Protein 5W4A (pdb70)

B-factor: mean 32.97, std 16.17, range [13.06, 120.37]

Foldseek 3Di:
DFQDWDDDQLQIARQQVLLRVLCVVCVCCLLPPVVPGQQLNNQLLQNDVDADDPVSLVCSQDPPPDDPVSLLSPLVLLLLHDVSVVVQVVSQVVCVVVVDGHPLCVCVDPDNPVSLVVLQVLVVLCPDDDPRSVSSSLSSQSSSDDDLQSNLVSLLCVVVVVNLSVSSSSCRNNVSDDPVCPVVSVVSLVSSLVRCCVGRVSSSVSSVPD/DDQFQDWDDDQLAIARQQVLLRVLCNVPVCCLQPVVVPRQQLNNQLLQSDVDADDPVSVVCSQDPPPDDDNSLLSPLVLLLLDDVRLVVLVVSQVVCVVVVDGHPLCCCVPPPNVVSLVVLQVLVVLCPDDDPRSVVSSLSSQLNNDDDLQSNLVSLLCCVVVVNLSVSSSSCSNNVSCDPVCPVVSVVSLVSSLVRCCVGPVSSNVSSVPD/DDQFQDWDDDQLAIARQQVLLRVLCLVCLVCLVPPVVVGQQLNNQLLQSDVDADDPVSLVCSQDPPPDDPNSLLSPLVLLLLDDVRVVVQVVSQVVCVVVVDGHPLCVCVVVNVVSLVVLQVLVVLCPDDDPRSVVSSLSSQLNSDDDLVSNLVSLLCVVVVVNLSVSSSSCSNVVSCDPVCPVVSVVSLVSSLVSCVVGPVSSSCSNVPD/DFQDWDDDQLAIARQQVLLRVCCVVCVPCLLPVVVPPLQLSNQLLLNDPDAHDPVSLVCSQQPPPDDPVSLLSPLVLLLLHDVSLVVQVVSQVVCVVVVDGHPLCVCNVDPNVVSLVVLQVLVVLCPDDDPRSVSSSLSSQLSNDDDLQSNLVSLLCCVVVVNLSSSSSSCRNNVSDDPVCPVVSVVSLVSSLVRCCVGRVSSSVSSVPD

Solvent-accessible surface area: 37911 Å² total

Secondary structure (DSSP, 8-state):
-----EEETTEEESS-HHHHHHHHHTHHHHHH-GGGS-HHHHHHTTS--PPPPHHHHHHHHS-TT--HHHHHH--HHHHH-GGGHHHHHHHHHHHHTTT---TTGGGGSS-HHHHHHHHH--HHHHTSSSHHHHHHHHHHHHHT--SHHHHHHHHHGGGGGT-HHHHHHHHHHHT--STTTHHHHHHHHHHHHHHHTTT-HHHHHHHHH-/--SS---EEETTEEESS-HHHHHHHHHSHHHHHH-GGGS-HHHHHHTTS--PPPPHHHHHHHHS-TT--HHHHHH--HHHHH-GGGHHHHHHHHHHHHTTT---TTTHHHHS-HHHHHHHHH--HHHHTSSSHHHHHHHHHHHHHT--SHHHHHHHHGGGGGGT-HHHHHHHHHHHT--STTTHHHHHHHHHHHHHHHTTT-HHHHHHHH--/--SS---EEETTEEESS-HHHHHHHHHSHHHHHH-GGGS-HHHHHHTTS--PPPPHHHHHHHHS-TT--HHHHHH--HHHHH-GGGHHHHHHHHHHHHTTT---TTTTTT--HHHHHHHHH--HHHHTSSSHHHHHHHHHHHHHT--SHHHHHHHHGGGGGGT-HHHHHHHHHHHT--STTTHHHHHHHHHHHHHHHTTT-HHHHHHHHT-/-----EEETTEEESS-HHHHHHHHHTHHHHHH-GGGS-HHHHHHTTS--PPPPHHHHHHHHS-TT--HHHHHH--HHHHH-GGGHHHHHHHHHHHHTTT---TTGGGGSS-HHHHHHHHH--HHHHTSSSHHHHHHHHHHHHHT--SHHHHHHHHHGGGGGT-HHHHHHHHHHHT--STTTHHHHHHHHHHHHHHHTTT-HHHHHHHHH-

Sequence (843 aa):
NKREEIVEFLGIRTYFFPNLALYAVNNDELLVSDPNKANSSFAAYVFGASDKKPSVDDIVQILFPSGSDSGTILTSDTLLALGPDFLTEFKKRNQDLARFNLTHDLSILAQGDEDAAKKKLNLGRKAKLQKTEAAKILAILIKTINSEENYEKFTELSELCGLDLDFDAYVFTKILGLEDEDTADEVEVIRDNFLNRLDQTKPKLADIIRNGDTNKREIVEFLGIRTYFFPNLALYAVNNDELLVSDPNKANSFAAYVFGASDKKPSVDDIVQILFPSGSDSGTILTSDTLLALGPDFLLTEFKKRNQDDLARFNLTHDLSILAQGDEDAAKKKLNLGRKAKKLQKTEAAKILAILIKTINSEEEENYEKFTELSELCGLDLDFDAYVFTKILGLEDEDTADEVEVIRRDNFLNNRLDQTKPKLADIIRNGDTNKREIVEFLGIRTYFFPNLALYAVNNDELLVSDPNKANSFAAYVFGASDKKPSVDDIVQILLFPSGSDSGTILTSDTLLALGPDFLTEFKKRNQDLARFNLTHDLSILAQDEDAAKKKLNLGRKAKLQKTEAAKILAILIKTINSEENYEKFTELSELCGLDLDFDAYVFTKILGLEDEDTADEVEVIRDNFLNNRLDQTKPKLADIIRNGNKREIVEFLGIRTYFFPNNLALYAVNNDELLVSDPNKANSFAAYVFGASDKKPSVDDIVQILFPSGSDSGTILTSDTLLALGPDFLTEFKKRNQDLARFNLTHDLSILAQGDEDAAKKKLNLGRKAKLQKTEAAKILAILIKTINSEENYEKFTELSELCGLDLDFDAYVFTKILGLEDEDTADEVEVIRDNFLNRLDQTKPKLADIIRNG

Nearest PDB structures (foldseek):
  5w4d-assembly1_A  TM=1.002E+00  e=7.791E-28  Caenorhabditis japonica
  5w4a-assembly2_D  TM=1.000E+00  e=8.544E-28  Caenorhabditis japonica
  5w4a-assembly1_C  TM=9.950E-01  e=6.492E-27  Caenorhabditis japonica
  5w4d-assembly1_C  TM=9.896E-01  e=1.488E-26  Caenorhabditis japonica
  5w4a-assembly1_C  TM=9.963E-01  e=3.433E-27  Caenorhabditis japonica

Radius of gyration: 29.26 Å; Cα contacts (8 Å, |Δi|>4): 1112; chains: 4; bounding box: 69×54×77 Å

Structure (mmCIF, N/CA/C/O backbone):
data_5W4A
#
_entry.id   5W4A
#
_cell.length_a   132.770
_cell.length_b   94.670
_cell.length_c   72.950
_cell.angle_alpha   90.00
_cell.angle_beta   90.76
_cell.angle_gamma   90.00
#
_symmetry.space_group_name_H-M   'C 1 2 1'
#
loop_
_entity.id
_entity.type
_entity.pdbx_description
1 polymer 'P-granule scaffold'
2 non-polymer 1,2-ETHANEDIOL
3 non-polymer 'TRIETHYLENE GLYCOL'
4 non-polymer IMIDAZOLE
5 non-polymer 'TETRAETHYLENE GLYCOL'
6 non-polymer DI(HYDROXYETHYL)ETHER
7 water water
#
loop_
_atom_site.group_PDB
_atom_site.id
_atom_site.type_symbol
_atom_site.label_atom_id
_atom_site.label_alt_id
_atom_site.label_comp_id
_atom_site.label_asym_id
_atom_site.label_entity_id
_atom_site.label_seq_id
_atom_site.pdbx_PDB_ins_code
_atom_site.Cartn_x
_atom_site.Cartn_y
_atom_site.Cartn_z
_atom_site.occupancy
_atom_site.B_iso_or_equiv
_atom_site.auth_seq_id
_atom_site.auth_comp_id
_atom_site.auth_asym_id
_atom_site.auth_atom_id
_atom_site.pdbx_PDB_model_num
ATOM 1 N N . ASN A 1 4 ? -40.397 -28.648 3.374 1.00 73.86 4 ASN A N 1
ATOM 2 C CA . ASN A 1 4 ? -41.842 -28.516 3.526 1.00 65.12 4 ASN A CA 1
ATOM 3 C C . ASN A 1 4 ? -42.207 -27.757 4.805 1.00 67.54 4 ASN A C 1
ATOM 4 O O . ASN A 1 4 ? -43.391 -27.550 5.089 1.00 72.35 4 ASN A O 1
ATOM 14 N N . LYS A 1 5 ? -41.191 -27.355 5.572 1.00 36.99 5 LYS A N 1
ATOM 15 C CA . LYS A 1 5 ? -41.411 -26.518 6.754 1.00 38.14 5 LYS A CA 1
ATOM 16 C C . LYS A 1 5 ? -41.964 -25.150 6.360 1.00 33.48 5 LYS A C 1
ATOM 17 O O . LYS A 1 5 ? -41.616 -24.606 5.312 1.00 32.44 5 LYS A O 1
ATOM 36 N N . ARG A 1 6 ? -42.786 -24.562 7.242 1.00 22.00 6 ARG A N 1
ATOM 37 C CA . ARG A 1 6 ? -43.281 -23.198 7.041 1.00 19.09 6 ARG A CA 1
ATOM 38 C C . ARG A 1 6 ? -42.141 -22.267 7.401 1.00 21.71 6 ARG A C 1
ATOM 39 O O . ARG A 1 6 ? -41.727 -22.217 8.565 1.00 27.62 6 ARG A O 1
ATOM 60 N N . GLU A 1 7 ? -41.633 -21.548 6.406 1.00 18.08 7 GLU A N 1
ATOM 61 C CA A GLU A 1 7 ? -40.465 -20.702 6.580 0.38 18.37 7 GLU A CA 1
ATOM 62 C CA B GLU A 1 7 ? -40.454 -20.712 6.563 0.62 18.57 7 GLU A CA 1
ATOM 63 C C . GLU A 1 7 ? -40.750 -19.307 6.045 1.00 16.21 7 GLU A C 1
ATOM 64 O O . GLU A 1 7 ? -41.166 -19.145 4.888 1.00 18.60 7 GLU A O 1
ATOM 86 N N . ILE A 1 8 ? -40.549 -18.309 6.901 1.00 16.05 8 ILE A N 1
ATOM 87 C CA . ILE A 1 8 ? -40.611 -16.915 6.490 1.00 16.87 8 ILE A CA 1
ATOM 88 C C . ILE A 1 8 ? -39.435 -16.625 5.567 1.00 18.84 8 ILE A C 1
ATOM 89 O O . ILE A 1 8 ? -38.294 -17.078 5.810 1.00 20.00 8 ILE A O 1
ATOM 105 N N . VAL A 1 9 ? -39.686 -15.818 4.542 1.00 17.60 9 VAL A N 1
ATOM 106 C CA . VAL A 1 9 ? -38.645 -15.377 3.619 1.00 17.20 9 VAL A CA 1
ATOM 107 C C . VAL A 1 9 ? -38.668 -13.858 3.524 1.00 17.39 9 VAL A C 1
ATOM 108 O O . VAL A 1 9 ? -39.534 -13.177 4.085 1.00 16.92 9 VAL A O 1
ATOM 121 N N . GLU A 1 10 ? -37.674 -13.311 2.829 1.00 17.21 10 GLU A N 1
ATOM 122 C CA . GLU A 1 10 ? -37.593 -11.864 2.681 1.00 14.53 10 GLU A CA 1
ATOM 123 C C . GLU A 1 10 ? -37.017 -11.563 1.306 1.00 15.37 10 GLU A C 1
ATOM 124 O O . GLU A 1 10 ? -36.162 -12.306 0.809 1.00 16.95 10 GLU A O 1
ATOM 136 N N . PHE A 1 11 ? -37.524 -10.498 0.700 1.00 15.44 11 PHE A N 1
ATOM 137 C CA . PHE A 1 11 ? -37.025 -9.961 -0.561 1.00 17.18 11 PHE A CA 1
ATOM 138 C C . PHE A 1 11 ? -36.790 -8.474 -0.389 1.00 20.83 11 PHE A C 1
ATOM 139 O O . PHE A 1 11 ? -37.741 -7.693 -0.367 1.00 18.43 11 PHE A O 1
ATOM 156 N N . LEU A 1 12 ? -35.540 -8.077 -0.232 1.00 18.40 12 LEU A N 1
ATOM 157 C CA . LEU A 1 12 ? -35.131 -6.653 -0.217 1.00 17.23 12 LEU A CA 1
ATOM 158 C C . LEU A 1 12 ? -36.106 -5.772 0.578 1.00 18.56 12 LEU A C 1
ATOM 159 O O . LEU A 1 12 ? -36.709 -4.830 0.064 1.00 20.13 12 LEU A O 1
ATOM 175 N N . GLY A 1 13 ? -36.245 -6.099 1.867 1.00 18.04 13 GLY A N 1
ATOM 176 C CA . GLY A 1 13 ? -37.030 -5.313 2.777 1.00 19.97 13 GLY A CA 1
ATOM 177 C C . GLY A 1 13 ? -38.468 -5.765 2.940 1.00 20.60 13 GLY A C 1
ATOM 178 O O . GLY A 1 13 ? -39.158 -5.237 3.809 1.00 23.08 13 GLY A O 1
ATOM 182 N N . ILE A 1 14 ? -38.925 -6.742 2.169 1.00 16.35 14 ILE A N 1
ATOM 183 C CA . ILE A 1 14 ? -40.304 -7.237 2.262 1.00 15.15 14 ILE A CA 1
ATOM 184 C C . ILE A 1 14 ? -40.238 -8.640 2.868 1.00 15.07 14 ILE A C 1
ATOM 185 O O . ILE A 1 14 ? -39.861 -9.610 2.189 1.00 15.69 14 ILE A O 1
ATOM 201 N N . ARG A 1 15 ? -40.614 -8.737 4.146 1.00 15.79 15 ARG A N 1
ATOM 202 C CA . ARG A 1 15 ? -40.610 -9.981 4.909 1.00 13.91 15 ARG A CA 1
ATOM 203 C C . ARG A 1 15 ? -42.001 -10.595 4.805 1.00 14.27 15 ARG A C 1
ATOM 204 O O . ARG A 1 15 ? -42.999 -9.929 5.096 1.00 16.16 15 ARG A O 1
ATOM 225 N N . THR A 1 16 ? -42.063 -11.847 4.356 1.00 14.64 16 THR A N 1
ATOM 226 C CA . THR A 1 16 ? -43.350 -12.454 4.033 1.00 14.95 16 THR A CA 1
ATOM 227 C C . THR A 1 16 ? -43.287 -13.954 4.259 1.00 14.63 16 THR A C 1
ATOM 228 O O . THR A 1 16 ? -42.262 -14.601 4.011 1.00 16.10 16 THR A O 1
ATOM 239 N N . TYR A 1 17 ? -44.427 -14.524 4.655 1.00 15.32 17 TYR A N 1
ATOM 240 C CA . TYR A 1 17 ? -44.661 -15.954 4.576 1.00 14.42 17 TYR A CA 1
ATOM 241 C C . TYR A 1 17 ? -45.621 -16.292 3.445 1.00 14.10 17 TYR A C 1
ATOM 242 O O . TYR A 1 17 ? -45.329 -17.154 2.611 1.00 16.50 17 TYR A O 1
ATOM 260 N N . PHE A 1 18 ? -46.749 -15.592 3.396 1.00 13.49 18 PHE A N 1
ATOM 261 C CA . PHE A 1 18 ? -47.850 -15.966 2.520 1.00 15.25 18 PHE A CA 1
ATOM 262 C C . PHE A 1 18 ? -47.703 -15.475 1.084 1.00 15.06 18 PHE A C 1
ATOM 263 O O . PHE A 1 18 ? -48.395 -15.996 0.192 1.00 15.79 18 PHE A O 1
ATOM 280 N N . PHE A 1 19 ? -46.884 -14.436 0.821 1.00 15.29 19 PHE A N 1
ATOM 281 C CA . PHE A 1 19 ? -46.875 -13.766 -0.485 1.00 16.87 19 PHE A CA 1
ATOM 282 C C . PHE A 1 19 ? -45.471 -13.593 -1.076 1.00 15.58 19 PHE A C 1
ATOM 283 O O . PHE A 1 19 ? -45.128 -12.523 -1.575 1.00 16.24 19 PHE A O 1
ATOM 300 N N . PRO A 1 20 ? -44.646 -14.645 -1.087 1.00 16.12 20 PRO A N 1
ATOM 301 C CA . PRO A 1 20 ? -43.277 -14.462 -1.615 1.00 15.82 20 PRO A CA 1
ATOM 302 C C . PRO A 1 20 ? -43.227 -14.017 -3.071 1.00 15.91 20 PRO A C 1
ATOM 303 O O . PRO A 1 20 ? -42.349 -13.197 -3.408 1.00 17.60 20 PRO A O 1
ATOM 314 N N . ASN A 1 21 ? -44.098 -14.544 -3.959 1.00 18.29 21 ASN A N 1
ATOM 315 C CA . ASN A 1 21 ? -43.988 -14.142 -5.365 1.00 17.86 21 ASN A CA 1
ATOM 316 C C . ASN A 1 21 ? -44.492 -12.727 -5.579 1.00 16.47 21 ASN A C 1
ATOM 317 O O . ASN A 1 21 ? -44.045 -12.059 -6.515 1.00 18.92 21 ASN A O 1
ATOM 328 N N . LEU A 1 22 ? -45.403 -12.249 -4.724 1.00 16.65 22 LEU A N 1
ATOM 329 C CA . LEU A 1 22 ? -45.813 -10.854 -4.769 1.00 17.93 22 LEU A CA 1
ATOM 330 C C . LEU A 1 22 ? -44.656 -9.938 -4.368 1.00 16.66 22 LEU A C 1
ATOM 331 O O . LEU A 1 22 ? -44.416 -8.898 -5.007 1.00 18.64 22 LEU A O 1
ATOM 347 N N . ALA A 1 23 ? -43.891 -10.332 -3.349 1.00 17.09 23 ALA A N 1
ATOM 348 C CA . ALA A 1 23 ? -42.714 -9.570 -2.947 1.00 17.14 23 ALA A CA 1
ATOM 349 C C . ALA A 1 23 ? -41.659 -9.567 -4.049 1.00 19.69 23 ALA A C 1
ATOM 350 O O . ALA A 1 23 ? -41.065 -8.526 -4.345 1.00 20.99 23 ALA A O 1
ATOM 357 N N . LEU A 1 24 ? -41.414 -10.719 -4.664 1.00 16.81 24 LEU A N 1
ATOM 358 C CA . LEU A 1 24 ? -40.466 -10.764 -5.762 1.00 18.45 24 LEU A CA 1
ATOM 359 C C . LEU A 1 24 ? -40.916 -9.851 -6.896 1.00 20.36 24 LEU A C 1
ATOM 360 O O . LEU A 1 24 ? -40.080 -9.181 -7.524 1.00 20.08 24 LEU A O 1
ATOM 376 N N . TYR A 1 25 ? -42.209 -9.873 -7.226 1.00 17.40 25 TYR A N 1
ATOM 377 C CA . TYR A 1 25 ? -42.723 -9.033 -8.309 1.00 19.65 25 TYR A CA 1
ATOM 378 C C . TYR A 1 25 ? -42.412 -7.562 -8.045 1.00 21.32 25 TYR A C 1
ATOM 379 O O . TYR A 1 25 ? -41.944 -6.837 -8.936 1.00 20.93 25 TYR A O 1
ATOM 397 N N . ALA A 1 26 ? -42.625 -7.111 -6.809 1.00 23.59 26 ALA A N 1
ATOM 398 C CA . ALA A 1 26 ? -42.279 -5.734 -6.420 1.00 27.74 26 ALA A CA 1
ATOM 399 C C . ALA A 1 26 ? -40.786 -5.428 -6.547 1.00 29.88 26 ALA A C 1
ATOM 400 O O . ALA A 1 26 ? -40.414 -4.332 -6.993 1.00 35.61 26 ALA A O 1
ATOM 407 N N . VAL A 1 27 ? -39.910 -6.337 -6.103 1.00 31.11 27 VAL A N 1
ATOM 408 C CA . VAL A 1 27 ? -38.471 -6.164 -6.324 1.00 32.15 27 VAL A CA 1
ATOM 409 C C . VAL A 1 27 ? -38.171 -6.013 -7.812 1.00 38.88 27 VAL A C 1
ATOM 410 O O . VAL A 1 27 ? -37.365 -5.168 -8.232 1.00 35.25 27 VAL A O 1
ATOM 423 N N . ASN A 1 28 ? -38.776 -6.854 -8.631 1.00 23.18 28 ASN A N 1
ATOM 424 C CA . ASN A 1 28 ? -38.366 -6.908 -10.015 1.00 24.35 28 ASN A CA 1
ATOM 425 C C . ASN A 1 28 ? -39.029 -5.830 -10.860 1.00 25.28 28 ASN A C 1
ATOM 426 O O . ASN A 1 28 ? -38.541 -5.538 -11.960 1.00 28.22 28 ASN A O 1
ATOM 437 N N . ASN A 1 29 ? -40.121 -5.248 -10.387 1.00 23.45 29 ASN A N 1
ATOM 438 C CA . ASN A 1 29 ? -40.911 -4.317 -11.195 1.00 24.66 29 ASN A CA 1
ATOM 439 C C . ASN A 1 29 ? -41.123 -2.992 -10.457 1.00 21.03 29 ASN A C 1
ATOM 440 O O . ASN A 1 29 ? -42.118 -2.297 -10.680 1.00 24.37 29 ASN A O 1
ATOM 451 N N . ASP A 1 30 ? -40.187 -2.671 -9.563 1.00 25.96 30 ASP A N 1
ATOM 452 C CA . ASP A 1 30 ? -40.127 -1.419 -8.812 1.00 32.77 30 ASP A CA 1
ATOM 453 C C . ASP A 1 30 ? -40.470 -0.200 -9.678 1.00 32.91 30 ASP A C 1
ATOM 454 O O . ASP A 1 30 ? -41.467 0.503 -9.451 1.00 27.48 30 ASP A O 1
ATOM 463 N N . GLU A 1 31 ? -39.651 0.031 -10.704 1.00 31.50 31 GLU A N 1
ATOM 464 C CA . GLU A 1 31 ? -39.811 1.218 -11.552 1.00 33.16 31 GLU A CA 1
ATOM 465 C C . GLU A 1 31 ? -41.163 1.225 -12.241 1.00 33.13 31 GLU A C 1
ATOM 466 O O . GLU A 1 31 ? -41.815 2.275 -12.372 1.00 31.59 31 GLU A O 1
ATOM 478 N N . LEU A 1 32 ? -41.588 0.064 -12.727 1.00 29.39 32 LEU A N 1
ATOM 479 C CA . LEU A 1 32 ? -42.863 -0.036 -13.411 1.00 27.52 32 LEU A CA 1
ATOM 480 C C . LEU A 1 32 ? -44.016 0.395 -12.506 1.00 31.62 32 LEU A C 1
ATOM 481 O O . LEU A 1 32 ? -44.901 1.153 -12.917 1.00 29.28 32 LEU A O 1
ATOM 497 N N . LEU A 1 33 ? -44.032 -0.108 -11.272 1.00 28.84 33 LEU A N 1
ATOM 498 C CA . LEU A 1 33 ? -45.100 0.227 -10.342 1.00 26.32 33 LEU A CA 1
ATOM 499 C C . LEU A 1 33 ? -45.099 1.710 -10.003 1.00 31.15 33 LEU A C 1
ATOM 500 O O . LEU A 1 33 ? -46.163 2.313 -9.829 1.00 30.25 33 LEU A O 1
ATOM 516 N N . VAL A 1 34 ? -43.914 2.298 -9.875 1.00 30.44 34 VAL A N 1
ATOM 517 C CA . VAL A 1 34 ? -43.800 3.710 -9.530 1.00 32.74 34 VAL A CA 1
ATOM 518 C C . VAL A 1 34 ? -44.103 4.587 -10.738 1.00 36.46 34 VAL A C 1
ATOM 519 O O . VAL A 1 34 ? -44.784 5.610 -10.612 1.00 35.07 34 VAL A O 1
ATOM 532 N N . SER A 1 35 ? -43.645 4.187 -11.928 1.00 37.85 35 SER A N 1
ATOM 533 C CA . SER A 1 35 ? -43.646 5.072 -13.098 1.00 38.73 35 SER A CA 1
ATOM 534 C C . SER A 1 35 ? -44.733 4.771 -14.114 1.00 42.37 35 SER A C 1
ATOM 535 O O . SER A 1 35 ? -45.159 5.690 -14.825 1.00 48.69 35 SER A O 1
ATOM 543 N N . ASP A 1 36 ? -45.177 3.521 -14.242 1.00 30.90 36 ASP A N 1
ATOM 544 C CA . ASP A 1 36 ? -46.202 3.201 -15.231 1.00 31.32 36 ASP A CA 1
ATOM 545 C C . ASP A 1 36 ? -47.122 2.090 -14.726 1.00 35.06 36 ASP A C 1
ATOM 546 O O . ASP A 1 36 ? -47.240 1.026 -15.353 1.00 30.08 36 ASP A O 1
ATOM 555 N N . PRO A 1 37 ? -47.841 2.316 -13.626 1.00 34.39 37 PRO A N 1
ATOM 556 C CA . PRO A 1 37 ? -48.551 1.196 -12.982 1.00 34.21 37 PRO A CA 1
ATOM 557 C C . PRO A 1 37 ? -49.676 0.612 -13.805 1.00 35.67 37 PRO A C 1
ATOM 558 O O . PRO A 1 37 ? -50.115 -0.507 -13.517 1.00 29.96 37 PRO A O 1
ATOM 569 N N . ASN A 1 38 ? -50.183 1.319 -14.812 1.00 37.10 38 ASN A N 1
ATOM 570 C CA . ASN A 1 38 ? -51.243 0.722 -15.610 1.00 43.18 38 ASN A CA 1
ATOM 571 C C . ASN A 1 38 ? -50.757 -0.482 -16.403 1.00 36.84 38 ASN A C 1
ATOM 572 O O . ASN A 1 38 ? -51.584 -1.260 -16.889 1.00 40.73 38 ASN A O 1
ATOM 583 N N . LYS A 1 39 ? -49.442 -0.660 -16.517 1.00 35.16 39 LYS A N 1
ATOM 584 C CA . LYS A 1 39 ? -48.847 -1.812 -17.177 1.00 40.65 39 LYS A CA 1
ATOM 585 C C . LYS A 1 39 ? -48.469 -2.921 -16.209 1.00 38.54 39 LYS A C 1
ATOM 586 O O . LYS A 1 39 ? -48.024 -3.987 -16.651 1.00 34.94 39 LYS A O 1
ATOM 605 N N . ALA A 1 40 ? -48.596 -2.689 -14.911 1.00 30.17 40 ALA A N 1
ATOM 606 C CA . ALA A 1 40 ? -48.165 -3.666 -13.929 1.00 29.79 40 ALA A CA 1
ATOM 607 C C . ALA A 1 40 ? -49.250 -4.693 -13.647 1.00 28.32 40 ALA A C 1
ATOM 608 O O . ALA A 1 40 ? -50.435 -4.483 -13.891 1.00 27.52 40 ALA A O 1
ATOM 615 N N . ASN A 1 41 ? -48.819 -5.815 -13.082 1.00 26.04 41 ASN A N 1
ATOM 616 C CA . ASN A 1 41 ? -49.736 -6.843 -12.610 1.00 22.81 41 ASN A CA 1
ATOM 617 C C . ASN A 1 41 ? -50.799 -6.251 -11.673 1.00 27.42 41 ASN A C 1
ATOM 618 O O . ASN A 1 41 ? -50.484 -5.455 -10.783 1.00 23.47 41 ASN A O 1
ATOM 629 N N . SER A 1 42 ? -52.065 -6.656 -11.865 1.00 27.67 42 SER A N 1
ATOM 630 C CA A SER A 1 42 ? -53.168 -5.979 -11.180 0.54 24.45 42 SER A CA 1
ATOM 631 C CA B SER A 1 42 ? -53.185 -5.998 -11.186 0.46 24.74 42 SER A CA 1
ATOM 632 C C . SER A 1 42 ? -53.166 -6.231 -9.675 1.00 25.21 42 SER A C 1
ATOM 633 O O . SER A 1 42 ? -53.537 -5.338 -8.900 1.00 25.29 42 SER A O 1
ATOM 648 N N . PHE A 1 43 ? -52.762 -7.426 -9.240 1.00 23.93 43 PHE A N 1
ATOM 649 C CA . PHE A 1 43 ? -52.691 -7.745 -7.815 1.00 24.05 43 PHE A CA 1
ATOM 650 C C . PHE A 1 43 ? -51.616 -6.892 -7.161 1.00 21.91 43 PHE A C 1
ATOM 651 O O . PHE A 1 43 ? -51.864 -6.202 -6.163 1.00 21.26 43 PHE A O 1
ATOM 668 N N . ALA A 1 44 ? -50.449 -6.825 -7.791 1.00 21.10 44 ALA A N 1
ATOM 669 C CA . ALA A 1 44 ? -49.382 -5.986 -7.256 1.00 20.94 44 ALA A CA 1
ATOM 670 C C . ALA A 1 44 ? -49.772 -4.517 -7.256 1.00 21.63 44 ALA A C 1
ATOM 671 O O . ALA A 1 44 ? -49.524 -3.808 -6.281 1.00 20.39 44 ALA A O 1
ATOM 678 N N . ALA A 1 45 ? -50.380 -4.030 -8.347 1.00 21.84 45 ALA A N 1
ATOM 679 C CA . ALA A 1 45 ? -50.716 -2.611 -8.426 1.00 25.39 45 ALA A CA 1
ATOM 680 C C . ALA A 1 45 ? -51.712 -2.221 -7.352 1.00 22.48 45 ALA A C 1
ATOM 681 O O . ALA A 1 45 ? -51.606 -1.140 -6.763 1.00 22.64 45 ALA A O 1
ATOM 688 N N . TYR A 1 46 ? -52.663 -3.101 -7.064 1.00 21.31 46 TYR A N 1
ATOM 689 C CA . TYR A 1 46 ? -53.649 -2.817 -6.030 1.00 21.50 46 TYR A CA 1
ATOM 690 C C . TYR A 1 46 ? -53.010 -2.781 -4.647 1.00 24.75 46 TYR A C 1
ATOM 691 O O . TYR A 1 46 ? -53.241 -1.849 -3.859 1.00 22.24 46 TYR A O 1
ATOM 709 N N . VAL A 1 47 ? -52.230 -3.810 -4.320 1.00 23.55 47 VAL A N 1
ATOM 710 C CA . VAL A 1 47 ? -51.617 -3.898 -2.993 1.00 23.01 47 VAL A CA 1
ATOM 711 C C . VAL A 1 47 ? -50.735 -2.695 -2.727 1.00 24.86 47 VAL A C 1
ATOM 712 O O . VAL A 1 47 ? -50.731 -2.159 -1.611 1.00 23.53 47 VAL A O 1
ATOM 725 N N . PHE A 1 48 ? -49.951 -2.263 -3.726 1.00 21.78 48 PHE A N 1
ATOM 726 C CA . PHE A 1 48 ? -49.004 -1.181 -3.529 1.00 21.69 48 PHE A CA 1
ATOM 727 C C . PHE A 1 48 ? -49.602 0.199 -3.769 1.00 22.05 48 PHE A C 1
ATOM 728 O O . PHE A 1 48 ? -48.855 1.187 -3.757 1.00 26.59 48 PHE A O 1
ATOM 745 N N . GLY A 1 49 ? -50.921 0.288 -3.903 1.00 21.96 49 GLY A N 1
ATOM 746 C CA . GLY A 1 49 ? -51.601 1.566 -3.939 1.00 27.37 49 GLY A CA 1
ATOM 747 C C . GLY A 1 49 ? -51.530 2.289 -5.258 1.00 32.49 49 GLY A C 1
ATOM 748 O O . GLY A 1 49 ? -51.924 3.464 -5.330 1.00 30.98 49 GLY A O 1
ATOM 752 N N . ALA A 1 50 ? -51.047 1.627 -6.301 1.00 26.15 50 ALA A N 1
ATOM 753 C CA . ALA A 1 50 ? -50.895 2.285 -7.593 1.00 29.22 50 ALA A CA 1
ATOM 754 C C . ALA A 1 50 ? -52.177 2.270 -8.396 1.00 35.02 50 ALA A C 1
ATOM 755 O O . ALA A 1 50 ? -52.326 3.068 -9.331 1.00 38.52 50 ALA A O 1
ATOM 762 N N . SER A 1 51 ? -53.103 1.387 -8.052 1.00 25.52 51 SER A N 1
ATOM 763 C CA . SER A 1 51 ? -54.391 1.317 -8.709 1.00 27.11 51 SER A CA 1
ATOM 764 C C . SER A 1 51 ? -55.469 0.984 -7.691 1.00 37.01 51 SER A C 1
ATOM 765 O O . SER A 1 51 ? -55.215 0.318 -6.686 1.00 32.47 51 SER A O 1
ATOM 773 N N . ASP A 1 52 ? -56.676 1.463 -7.966 1.00 38.87 52 ASP A N 1
ATOM 774 C CA . ASP A 1 52 ? -57.842 1.140 -7.162 1.00 41.42 52 ASP A CA 1
ATOM 775 C C . ASP A 1 52 ? -58.615 -0.045 -7.722 1.00 38.14 52 ASP A C 1
ATOM 776 O O . ASP A 1 52 ? -59.589 -0.482 -7.100 1.00 40.88 52 ASP A O 1
ATOM 785 N N . LYS A 1 53 ? -58.202 -0.572 -8.873 1.00 39.95 53 LYS A N 1
ATOM 786 C CA . LYS A 1 53 ? -58.873 -1.725 -9.461 1.00 41.44 53 LYS A CA 1
ATOM 787 C C . LYS A 1 53 ? -58.510 -2.994 -8.694 1.00 42.86 53 LYS A C 1
ATOM 788 O O . LYS A 1 53 ? -57.329 -3.332 -8.546 1.00 31.48 53 LYS A O 1
ATOM 807 N N . LYS A 1 54 ? -59.527 -3.701 -8.223 1.00 47.45 54 LYS A N 1
ATOM 808 C CA . LYS A 1 54 ? -59.333 -4.913 -7.441 1.00 45.99 54 LYS A CA 1
ATOM 809 C C . LYS A 1 54 ? -58.900 -6.062 -8.355 1.00 33.99 54 LYS A C 1
ATOM 810 O O . LYS A 1 54 ? -59.412 -6.190 -9.469 1.00 36.65 54 LYS A O 1
ATOM 829 N N . PRO A 1 55 ? -57.965 -6.909 -7.923 1.00 34.45 55 PRO A N 1
ATOM 830 C CA . PRO A 1 55 ? -57.571 -8.040 -8.774 1.00 30.44 55 PRO A CA 1
ATOM 831 C C . PRO A 1 55 ? -58.640 -9.120 -8.824 1.00 28.10 55 PRO A C 1
ATOM 832 O O . PRO A 1 55 ? -59.431 -9.318 -7.892 1.00 30.00 55 PRO A O 1
ATOM 843 N N . SER A 1 56 ? -58.623 -9.864 -9.919 1.00 28.51 56 SER A N 1
ATOM 844 C CA . SER A 1 56 ? -59.500 -11.013 -10.019 1.00 29.29 56 SER A CA 1
ATOM 845 C C . SER A 1 56 ? -58.951 -12.201 -9.238 1.00 28.67 56 SER A C 1
ATOM 846 O O . SER A 1 56 ? -57.790 -12.232 -8.807 1.00 26.14 56 SER A O 1
ATOM 854 N N . VAL A 1 57 ? -59.806 -13.203 -9.061 1.00 26.64 57 VAL A N 1
ATOM 855 C CA . VAL A 1 57 ? -59.372 -14.465 -8.476 1.00 28.08 57 VAL A CA 1
ATOM 856 C C . VAL A 1 57 ? -58.230 -15.043 -9.291 1.00 29.03 57 VAL A C 1
ATOM 857 O O . VAL A 1 57 ? -57.197 -15.464 -8.752 1.00 24.44 57 VAL A O 1
ATOM 870 N N . ASP A 1 58 ? -58.393 -15.069 -10.609 1.00 28.72 58 ASP A N 1
ATOM 871 C CA . ASP A 1 58 ? -57.344 -15.624 -11.445 1.00 32.51 58 ASP A CA 1
ATOM 872 C C . ASP A 1 58 ? -56.042 -14.843 -11.296 1.00 26.49 58 ASP A C 1
ATOM 873 O O . ASP A 1 58 ? -54.972 -15.451 -11.208 1.00 26.91 58 ASP A O 1
ATOM 882 N N . ASP A 1 59 ? -56.106 -13.500 -11.259 1.00 22.10 59 ASP A N 1
ATOM 883 C CA . ASP A 1 59 ? -54.907 -12.684 -11.057 1.00 22.61 59 ASP A CA 1
ATOM 884 C C . ASP A 1 59 ? -54.172 -13.122 -9.797 1.00 23.11 59 ASP A C 1
ATOM 885 O O . ASP A 1 59 ? -52.938 -13.221 -9.775 1.00 23.93 59 ASP A O 1
ATOM 894 N N . ILE A 1 60 ? -54.925 -13.341 -8.717 1.00 23.17 60 ILE A N 1
ATOM 895 C CA . ILE A 1 60 ? -54.319 -13.750 -7.449 1.00 20.37 60 ILE A CA 1
ATOM 896 C C . ILE A 1 60 ? -53.718 -15.145 -7.570 1.00 19.11 60 ILE A C 1
ATOM 897 O O . ILE A 1 60 ? -52.578 -15.379 -7.166 1.00 18.91 60 ILE A O 1
ATOM 913 N N . VAL A 1 61 ? -54.472 -16.086 -8.147 1.00 22.24 61 VAL A N 1
ATOM 914 C CA . VAL A 1 61 ? -54.004 -17.468 -8.272 1.00 19.95 61 VAL A CA 1
ATOM 915 C C . VAL A 1 61 ? -52.741 -17.532 -9.115 1.00 22.46 61 VAL A C 1
ATOM 916 O O . VAL A 1 61 ? -51.817 -18.285 -8.795 1.00 23.98 61 VAL A O 1
ATOM 929 N N . GLN A 1 62 ? -52.662 -16.737 -10.190 1.00 23.15 62 GLN A N 1
ATOM 930 C CA . GLN A 1 62 ? -51.469 -16.807 -11.045 1.00 27.69 62 GLN A CA 1
ATOM 931 C C . GLN A 1 62 ? -50.217 -16.283 -10.340 1.00 22.98 62 GLN A C 1
ATOM 932 O O . GLN A 1 62 ? -49.122 -16.807 -10.569 1.00 24.59 62 GLN A O 1
ATOM 946 N N . ILE A 1 63 ? -50.341 -15.265 -9.482 1.00 18.66 63 ILE A N 1
ATOM 947 C CA . ILE A 1 63 ? -49.204 -14.818 -8.681 1.00 20.26 63 ILE A CA 1
ATOM 948 C C . ILE A 1 63 ? -48.842 -15.863 -7.629 1.00 19.64 63 ILE A C 1
ATOM 949 O O . ILE A 1 63 ? -47.654 -16.124 -7.374 1.00 20.07 63 ILE A O 1
ATOM 965 N N . LEU A 1 64 ? -49.854 -16.503 -7.017 1.00 18.72 64 LEU A N 1
ATOM 966 C CA . LEU A 1 64 ? -49.561 -17.501 -5.991 1.00 16.43 64 LEU A CA 1
ATOM 967 C C . LEU A 1 64 ? -48.979 -18.791 -6.579 1.00 18.09 64 LEU A C 1
ATOM 968 O O . LEU A 1 64 ? -48.119 -19.414 -5.940 1.00 19.56 64 LEU A O 1
ATOM 984 N N . PHE A 1 65 ? -49.341 -19.147 -7.806 1.00 17.69 65 PHE A N 1
ATOM 985 C CA . PHE A 1 65 ? -48.932 -20.415 -8.432 1.00 17.92 65 PHE A CA 1
ATOM 986 C C . PHE A 1 65 ? -48.381 -20.166 -9.840 1.00 19.19 65 PHE A C 1
ATOM 987 O O . PHE A 1 65 ? -49.002 -20.551 -10.845 1.00 22.86 65 PHE A O 1
ATOM 1004 N N . PRO A 1 66 ? -47.218 -19.523 -9.944 1.00 22.12 66 PRO A N 1
ATOM 1005 C CA . PRO A 1 66 ? -46.622 -19.322 -11.274 1.00 25.54 66 PRO A CA 1
ATOM 1006 C C . PRO A 1 66 ? -46.309 -20.661 -11.926 1.00 25.97 66 PRO A C 1
ATOM 1007 O O . PRO A 1 66 ? -46.153 -21.689 -11.263 1.00 25.36 66 PRO A O 1
ATOM 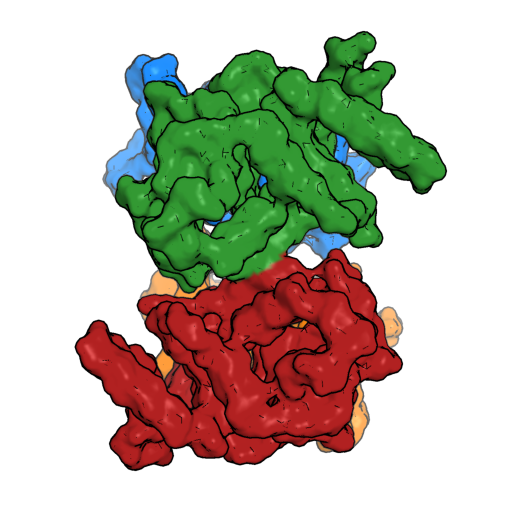1018 N N . SER A 1 67 ? -46.281 -20.651 -13.259 1.00 27.41 67 SER A N 1
ATOM 1019 C CA . SER A 1 67 ? -45.888 -21.841 -13.994 1.00 31.15 67 SER A CA 1
ATOM 1020 C C . SER A 1 67 ? -44.547 -22.352 -13.477 1.00 25.53 67 SER A C 1
ATOM 1021 O O . SER A 1 67 ? -43.623 -21.568 -13.241 1.00 27.20 67 SER A O 1
ATOM 1029 N N . GLY A 1 68 ? -44.460 -23.663 -13.268 1.00 26.62 68 GLY A N 1
ATOM 1030 C CA . GLY A 1 68 ? -43.226 -24.269 -12.822 1.00 32.08 68 GLY A CA 1
ATOM 1031 C C . GLY A 1 68 ? -43.032 -24.260 -11.331 1.00 31.25 68 GLY A C 1
ATOM 1032 O O . GLY A 1 68 ? -41.948 -24.633 -10.856 1.00 27.84 68 GLY A O 1
ATOM 1036 N N . SER A 1 69 ? -44.034 -23.825 -10.571 1.00 26.84 69 SER A N 1
ATOM 1037 C CA . SER A 1 69 ? -43.908 -23.834 -9.119 1.00 26.63 69 SER A CA 1
ATOM 1038 C C . SER A 1 69 ? -43.576 -25.231 -8.609 1.00 24.77 69 SER A C 1
ATOM 1039 O O . SER A 1 69 ? -44.166 -26.234 -9.034 1.00 26.05 69 SER A O 1
ATOM 1047 N N . ASP A 1 70 ? -42.677 -25.286 -7.636 1.00 22.82 70 ASP A N 1
ATOM 1048 C CA . ASP A 1 70 ? -42.322 -26.557 -7.035 1.00 23.91 70 ASP A CA 1
ATOM 1049 C C . ASP A 1 70 ? -43.221 -26.843 -5.837 1.00 25.37 70 ASP A C 1
ATOM 1050 O O . ASP A 1 70 ? -44.103 -26.058 -5.490 1.00 22.72 70 ASP A O 1
ATOM 1059 N N . SER A 1 71 ? -43.017 -28.006 -5.214 1.00 25.18 71 SER A N 1
ATOM 1060 C CA . SER A 1 71 ? -43.946 -28.468 -4.193 1.00 27.86 71 SER A CA 1
ATOM 1061 C C . SER A 1 71 ? -43.954 -27.553 -2.969 1.00 26.00 71 SER A C 1
ATOM 1062 O O . SER A 1 71 ? -45.019 -27.292 -2.396 1.00 21.49 71 SER A O 1
ATOM 1070 N N . GLY A 1 72 ? -42.789 -27.040 -2.551 1.00 22.05 72 GLY A N 1
ATOM 1071 C CA . GLY A 1 72 ? -42.775 -26.084 -1.453 1.00 24.63 72 GLY A CA 1
ATOM 1072 C C . GLY A 1 72 ? -43.559 -24.819 -1.754 1.00 20.06 72 GLY A C 1
ATOM 1073 O O . GLY A 1 72 ? -44.248 -24.282 -0.874 1.00 21.49 72 GLY A O 1
ATOM 1077 N N . THR A 1 73 ? -43.427 -24.297 -2.980 1.00 20.90 73 THR A N 1
ATOM 1078 C CA . THR A 1 73 ? -44.166 -23.102 -3.385 1.00 18.77 73 THR A CA 1
ATOM 1079 C C . THR A 1 73 ? -45.653 -23.379 -3.370 1.00 19.16 73 THR A C 1
ATOM 1080 O O . THR A 1 73 ? -46.453 -22.553 -2.897 1.00 19.11 73 THR A O 1
ATOM 1091 N N . ILE A 1 74 ? -46.037 -24.543 -3.891 1.00 18.31 74 ILE A N 1
ATOM 1092 C CA . ILE A 1 74 ? -47.435 -24.923 -3.942 1.00 16.85 74 ILE A CA 1
ATOM 1093 C C . ILE A 1 74 ? -48.007 -25.020 -2.536 1.00 17.85 74 ILE A C 1
ATOM 1094 O O . ILE A 1 74 ? -49.060 -24.441 -2.242 1.00 17.75 74 ILE A O 1
ATOM 1110 N N . LEU A 1 75 ? -47.296 -25.710 -1.630 1.00 20.26 75 LEU A N 1
ATOM 1111 C CA . LEU A 1 75 ? -47.799 -25.867 -0.264 1.00 20.36 75 LEU A CA 1
ATOM 1112 C C . LEU A 1 75 ? -47.926 -24.529 0.459 1.00 19.23 75 LEU A C 1
ATOM 1113 O O . LEU A 1 75 ? -48.916 -24.302 1.166 1.00 18.44 75 LEU A O 1
ATOM 1129 N N . THR A 1 76 ? -46.934 -23.635 0.306 1.00 17.21 76 THR A N 1
ATOM 1130 C CA . THR A 1 76 ? -47.027 -22.312 0.912 1.00 16.10 76 THR A CA 1
ATOM 1131 C C . THR A 1 76 ? -48.224 -21.554 0.380 1.00 15.70 76 THR A C 1
ATOM 1132 O O . THR A 1 76 ? -48.992 -20.964 1.151 1.00 17.40 76 THR A O 1
ATOM 1143 N N . SER A 1 77 ? -48.414 -21.568 -0.937 1.00 16.98 77 SER A N 1
ATOM 1144 C CA . SER A 1 77 ? -49.532 -20.840 -1.512 1.00 15.87 77 SER A CA 1
ATOM 1145 C C . SER A 1 77 ? -50.870 -21.474 -1.175 1.00 16.81 77 SER A C 1
ATOM 1146 O O . SER A 1 77 ? -51.887 -20.769 -1.170 1.00 17.80 77 SER A O 1
ATOM 1171 N N . ASP A 1 79 ? -51.528 -22.606 1.852 1.00 16.55 79 ASP A N 1
ATOM 1172 C CA . ASP A 1 79 ? -51.785 -21.867 3.090 1.00 16.30 79 ASP A CA 1
ATOM 1173 C C . ASP A 1 79 ? -52.462 -20.542 2.787 1.00 16.48 79 ASP A C 1
ATOM 1174 O O . ASP A 1 79 ? -53.452 -20.169 3.435 1.00 16.59 79 ASP A O 1
ATOM 1183 N N . THR A 1 80 ? -51.951 -19.804 1.793 1.00 15.67 80 THR A N 1
ATOM 1184 C CA . THR A 1 80 ? -52.550 -18.525 1.445 1.00 14.60 80 THR A CA 1
ATOM 1185 C C . THR A 1 80 ? -53.987 -18.692 0.980 1.00 16.39 80 THR A C 1
ATOM 1186 O O . THR A 1 80 ? -54.866 -17.913 1.368 1.00 17.33 80 THR A O 1
ATOM 1197 N N . LEU A 1 81 ? -54.250 -19.708 0.154 1.00 16.61 81 LEU A N 1
ATOM 1198 C CA . LEU A 1 81 ? -55.628 -19.975 -0.254 1.00 17.45 81 LEU A CA 1
ATOM 1199 C C . LEU A 1 81 ? -56.552 -20.192 0.942 1.00 16.27 81 LEU A C 1
ATOM 1200 O O . LEU A 1 81 ? -57.675 -19.686 0.947 1.00 17.56 81 LEU A O 1
ATOM 1216 N N . LEU A 1 82 ? -56.116 -20.965 1.942 1.00 16.74 82 LEU A N 1
ATOM 1217 C CA . LEU A 1 82 ? -56.977 -21.207 3.095 1.00 18.21 82 LEU A CA 1
ATOM 1218 C C . LEU A 1 82 ? -57.233 -19.923 3.863 1.00 18.49 82 LEU A C 1
ATOM 1219 O O . LEU A 1 82 ? -58.373 -19.665 4.294 1.00 18.18 82 LEU A O 1
ATOM 1235 N N . ALA A 1 83 ? -56.193 -19.108 4.053 1.00 17.42 83 ALA A N 1
ATOM 1236 C CA . ALA A 1 83 ? -56.367 -17.824 4.724 1.00 17.58 83 ALA A CA 1
ATOM 1237 C C . ALA A 1 83 ? -57.283 -16.883 3.948 1.00 17.66 83 ALA A C 1
ATOM 1238 O O . ALA A 1 83 ? -58.018 -16.102 4.564 1.00 20.84 83 ALA A O 1
ATOM 1245 N N . LEU A 1 84 ? -57.269 -16.935 2.599 1.00 18.40 84 LEU A N 1
ATOM 1246 C CA . LEU A 1 84 ? -58.170 -16.107 1.809 1.00 19.30 84 LEU A CA 1
ATOM 1247 C C . LEU A 1 84 ? -59.622 -16.539 1.914 1.00 22.96 84 LEU A C 1
ATOM 1248 O O . LEU A 1 84 ? -60.518 -15.736 1.612 1.00 24.80 84 LEU A O 1
ATOM 1264 N N . GLY A 1 85 ? -59.894 -17.781 2.312 1.00 18.46 85 GLY A N 1
ATOM 1265 C CA . GLY A 1 85 ? -61.244 -18.182 2.638 1.00 22.79 85 GLY A CA 1
ATOM 1266 C C . GLY A 1 85 ? -61.948 -19.050 1.614 1.00 20.63 85 GLY A C 1
ATOM 1267 O O . GLY A 1 85 ? -61.379 -19.496 0.611 1.00 20.67 85 GLY A O 1
ATOM 1271 N N . PRO A 1 86 ? -63.238 -19.312 1.876 1.00 21.82 86 PRO A N 1
ATOM 1272 C CA . PRO A 1 86 ? -63.982 -20.276 1.061 1.00 24.65 86 PRO A CA 1
ATOM 1273 C C . PRO A 1 86 ? -63.989 -19.995 -0.436 1.00 20.89 86 PRO A C 1
ATOM 1274 O O . PRO A 1 86 ? -64.120 -20.943 -1.213 1.00 22.17 86 PRO A O 1
ATOM 1285 N N . ASP A 1 87 ? -63.856 -18.737 -0.872 1.00 22.33 87 ASP A N 1
ATOM 1286 C CA . ASP A 1 87 ? -63.809 -18.467 -2.299 1.00 22.44 87 ASP A CA 1
ATOM 1287 C C . ASP A 1 87 ? -62.663 -19.187 -2.998 1.00 25.67 87 ASP A C 1
ATOM 1288 O O . ASP A 1 87 ? -62.712 -19.387 -4.215 1.00 26.18 87 ASP A O 1
ATOM 1297 N N . PHE A 1 88 ? -61.616 -19.543 -2.257 1.00 20.54 88 PHE A N 1
ATOM 1298 C CA . PHE A 1 88 ? -60.437 -20.194 -2.816 1.00 22.32 88 PHE A CA 1
ATOM 1299 C C . PHE A 1 88 ? -60.336 -21.683 -2.481 1.00 26.59 88 PHE A C 1
ATOM 1300 O O . PHE A 1 88 ? -59.330 -22.324 -2.825 1.00 23.21 88 PHE A O 1
ATOM 1317 N N . LEU A 1 89 ? -61.374 -22.264 -1.875 1.00 24.14 89 LEU A N 1
ATOM 1318 C CA . LEU A 1 89 ? -61.311 -23.662 -1.465 1.00 22.57 89 LEU A CA 1
ATOM 1319 C C . LEU A 1 89 ? -61.305 -24.620 -2.659 1.00 22.51 89 LEU A C 1
ATOM 1320 O O . LEU A 1 89 ? -60.610 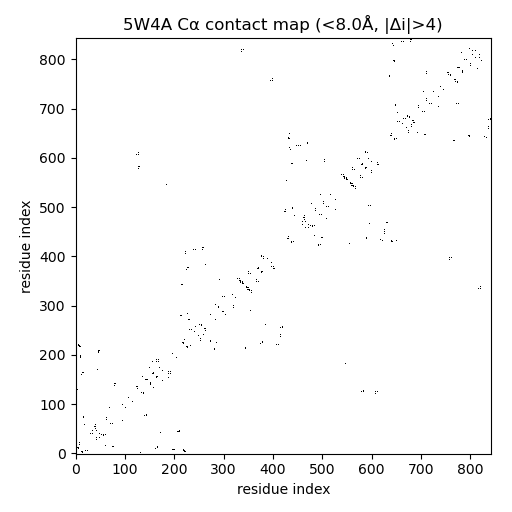-25.639 -2.631 1.00 24.12 89 LEU A O 1
ATOM 1336 N N . THR A 1 90 ? -62.084 -24.355 -3.714 1.00 22.89 90 THR A N 1
ATOM 1337 C CA . THR A 1 90 ? -62.029 -25.253 -4.858 1.00 21.80 90 THR A CA 1
ATOM 1338 C C . THR A 1 90 ? -60.635 -25.292 -5.468 1.00 25.82 90 THR A C 1
ATOM 1339 O O . THR A 1 90 ? -60.159 -26.360 -5.865 1.00 26.18 90 THR A O 1
ATOM 1350 N N . GLU A 1 91 ? -59.964 -24.141 -5.550 1.00 23.49 91 GLU A N 1
ATOM 1351 C CA . GLU A 1 91 ? -58.582 -24.125 -6.022 1.00 21.23 91 GLU A CA 1
ATOM 1352 C C . GLU A 1 91 ? -57.681 -24.945 -5.099 1.00 22.40 91 GLU A C 1
ATOM 1353 O O . GLU A 1 91 ? -56.828 -25.719 -5.571 1.00 20.94 91 GLU A O 1
ATOM 1365 N N . PHE A 1 92 ? -57.844 -24.774 -3.780 1.00 19.08 92 PHE A N 1
ATOM 1366 C CA . PHE A 1 92 ? -57.074 -25.540 -2.816 1.00 18.23 92 PHE A CA 1
ATOM 1367 C C . PHE A 1 92 ? -57.260 -27.041 -3.040 1.00 20.33 92 PHE A C 1
ATOM 1368 O O . PHE A 1 92 ? -56.296 -27.809 -3.043 1.00 19.40 92 PHE A O 1
ATOM 1385 N N . LYS A 1 93 ? -58.500 -27.487 -3.203 1.00 21.10 93 LYS A N 1
ATOM 1386 C CA . LYS A 1 93 ? -58.731 -28.920 -3.413 1.00 20.85 93 LYS A CA 1
ATOM 1387 C C . LYS A 1 93 ? -58.081 -29.418 -4.688 1.00 22.50 93 LYS A C 1
ATOM 1388 O O . LYS A 1 93 ? -57.541 -30.531 -4.721 1.00 23.50 93 LYS A O 1
ATOM 1407 N N . LYS A 1 94 ? -58.134 -28.623 -5.761 1.00 23.15 94 LYS A N 1
ATOM 1408 C CA . LYS A 1 94 ? -57.493 -29.036 -7.005 1.00 22.74 94 LYS A CA 1
ATOM 1409 C C . LYS A 1 94 ? -55.993 -29.198 -6.819 1.00 24.95 94 LYS A C 1
ATOM 1410 O O . LYS A 1 94 ? -55.399 -30.175 -7.300 1.00 24.19 94 LYS A O 1
ATOM 1429 N N . ARG A 1 95 ? -55.352 -28.218 -6.161 1.00 21.80 95 ARG A N 1
ATOM 1430 C CA . ARG A 1 95 ? -53.915 -28.294 -5.932 1.00 20.20 95 ARG A CA 1
ATOM 1431 C C . ARG A 1 95 ? -53.564 -29.499 -5.064 1.00 21.47 95 ARG A C 1
ATOM 1432 O O . ARG A 1 95 ? -52.572 -30.185 -5.327 1.00 21.41 95 ARG A O 1
ATOM 1453 N N . ASN A 1 96 ? -54.381 -29.776 -4.037 1.00 20.66 96 ASN A N 1
ATOM 1454 C CA . ASN A 1 96 ? -54.130 -30.911 -3.154 1.00 18.55 96 ASN A CA 1
ATOM 1455 C C . ASN A 1 96 ? -54.276 -32.224 -3.891 1.00 20.94 96 ASN A C 1
ATOM 1456 O O . ASN A 1 96 ? -53.485 -33.150 -3.668 1.00 22.40 96 ASN A O 1
ATOM 1467 N N . GLN A 1 97 ? -55.286 -32.327 -4.767 1.00 20.12 97 GLN A N 1
ATOM 1468 C CA . GLN A 1 97 ? -55.490 -33.566 -5.517 1.00 22.85 97 GLN A CA 1
ATOM 1469 C C . GLN A 1 97 ? -54.282 -33.844 -6.393 1.00 24.14 97 GLN A C 1
ATOM 1470 O O . GLN A 1 97 ? -53.807 -34.985 -6.476 1.00 24.70 97 GLN A O 1
ATOM 1484 N N . ASP A 1 98 ? -53.736 -32.796 -7.016 1.00 25.05 98 ASP A N 1
ATOM 1485 C CA . ASP A 1 98 ? -52.577 -32.978 -7.876 1.00 28.56 98 ASP A CA 1
ATOM 1486 C C . ASP A 1 98 ? -51.350 -33.423 -7.093 1.00 29.67 98 ASP A C 1
ATOM 1487 O O . ASP A 1 98 ? -50.515 -34.155 -7.633 1.00 31.66 98 ASP A O 1
ATOM 1496 N N . LEU A 1 99 ? -51.206 -32.980 -5.839 1.00 22.82 99 LEU A N 1
ATOM 1497 C CA . LEU A 1 99 ? -50.045 -33.360 -5.041 1.00 22.42 99 LEU A CA 1
ATOM 1498 C C . LEU A 1 99 ? -50.063 -34.845 -4.684 1.00 23.30 99 LEU A C 1
ATOM 1499 O O . LEU A 1 99 ? -48.993 -35.431 -4.472 1.00 21.30 99 LEU A O 1
ATOM 1515 N N . ALA A 1 100 ? -51.246 -35.457 -4.606 1.00 25.16 100 ALA A N 1
ATOM 1516 C CA . ALA A 1 100 ? -51.358 -36.835 -4.099 1.00 21.52 100 ALA A CA 1
ATOM 1517 C C . ALA A 1 100 ? -50.563 -37.812 -4.948 1.00 23.20 100 ALA A C 1
ATOM 1518 O O . ALA A 1 100 ? -50.012 -38.788 -4.425 1.00 22.31 100 ALA A O 1
ATOM 1525 N N . ARG A 1 101 ? -50.455 -37.548 -6.245 1.00 24.43 101 ARG A N 1
ATOM 1526 C CA . ARG A 1 101 ? -49.734 -38.472 -7.113 1.00 27.32 101 ARG A CA 1
ATOM 1527 C C . ARG A 1 101 ? -48.265 -38.555 -6.729 1.00 25.42 101 ARG A C 1
ATOM 1528 O O . ARG A 1 101 ? -47.605 -39.557 -7.039 1.00 27.70 101 ARG A O 1
ATOM 1549 N N . PHE A 1 102 ? -47.740 -37.518 -6.090 1.00 22.29 102 PHE A N 1
ATOM 1550 C CA . PHE A 1 102 ? -46.357 -37.438 -5.651 1.00 21.05 102 PHE A CA 1
ATOM 1551 C C . PHE A 1 102 ? -46.208 -37.805 -4.188 1.00 21.60 102 PHE A C 1
ATOM 1552 O O . PHE A 1 102 ? -45.139 -37.606 -3.612 1.00 23.64 102 PHE A O 1
ATOM 1569 N N . ASN A 1 103 ? -47.260 -38.373 -3.595 1.00 20.78 103 ASN A N 1
ATOM 1570 C CA . ASN A 1 103 ? -47.309 -38.713 -2.164 1.00 19.26 103 ASN A CA 1
ATOM 1571 C C . ASN A 1 103 ? -47.182 -37.491 -1.261 1.00 21.69 103 ASN A C 1
ATOM 1572 O O . ASN A 1 103 ? -46.735 -37.582 -0.111 1.00 20.87 103 ASN A O 1
ATOM 1583 N N . LEU A 1 104 ? -47.594 -36.314 -1.747 1.00 20.10 104 LEU A N 1
ATOM 1584 C CA . LEU A 1 104 ? -47.594 -35.096 -0.960 1.00 19.87 104 LEU A CA 1
ATOM 1585 C C . LEU A 1 104 ? -49.024 -34.658 -0.675 1.00 17.56 104 LEU A C 1
ATOM 1586 O O . LEU A 1 104 ? -49.953 -34.939 -1.445 1.00 19.07 104 LEU A O 1
ATOM 1602 N N . THR A 1 105 ? -49.179 -33.923 0.431 1.00 19.10 105 THR A N 1
ATOM 1603 C CA . THR A 1 105 ? -50.476 -33.363 0.773 1.00 17.41 105 THR A CA 1
ATOM 1604 C C . THR A 1 105 ? -50.286 -32.168 1.693 1.00 19.13 105 THR A C 1
ATOM 1605 O O . THR A 1 105 ? -49.255 -32.009 2.354 1.00 19.17 105 THR A O 1
ATOM 1616 N N . HIS A 1 106 ? -51.306 -31.319 1.705 1.00 18.94 106 HIS A N 1
ATOM 1617 C CA . HIS A 1 106 ? -51.346 -30.245 2.677 1.00 19.15 106 HIS A CA 1
ATOM 1618 C C . HIS A 1 106 ? -51.664 -30.807 4.057 1.00 17.99 106 HIS A C 1
ATOM 1619 O O . HIS A 1 106 ? -52.530 -31.681 4.200 1.00 21.11 106 HIS A O 1
ATOM 1633 N N . ASP A 1 107 ? -51.006 -30.261 5.089 1.00 18.29 107 ASP A N 1
ATOM 1634 C CA . ASP A 1 107 ? -51.191 -30.801 6.438 1.00 17.04 107 ASP A CA 1
ATOM 1635 C C . ASP A 1 107 ? -52.552 -30.485 7.045 1.00 19.39 107 ASP A C 1
ATOM 1636 O O . ASP A 1 107 ? -52.926 -31.138 8.031 1.00 23.29 107 ASP A O 1
ATOM 1645 N N . LEU A 1 108 ? -53.326 -29.560 6.473 1.00 18.46 108 LEU A N 1
ATOM 1646 C CA . LEU A 1 108 ? -54.670 -29.257 6.954 1.00 21.45 108 LEU A CA 1
ATOM 1647 C C . LEU A 1 108 ? -55.746 -29.832 6.029 1.00 27.82 108 LEU A C 1
ATOM 1648 O O . LEU A 1 108 ? -56.895 -29.366 6.022 1.00 27.56 108 LEU A O 1
ATOM 1664 N N . SER A 1 109 ? -55.382 -30.836 5.237 1.00 22.91 109 SER A N 1
ATOM 1665 C CA . SER A 1 109 ? -56.331 -31.518 4.357 1.00 24.57 109 SER A CA 1
ATOM 1666 C C . SER A 1 109 ? -57.638 -31.930 5.011 1.00 30.26 109 SER A C 1
ATOM 1667 O O . SER A 1 109 ? -58.631 -32.076 4.293 1.00 28.72 109 SER A O 1
ATOM 1675 N N . ILE A 1 110 ? -57.698 -32.125 6.334 1.00 31.04 110 ILE A N 1
ATOM 1676 C CA . ILE A 1 110 ? -58.982 -32.506 6.934 1.00 32.27 110 ILE A CA 1
ATOM 1677 C C . ILE A 1 110 ? -60.078 -31.473 6.681 1.00 38.06 110 ILE A C 1
ATOM 1678 O O . ILE A 1 110 ? -61.269 -31.815 6.719 1.00 31.91 110 ILE A O 1
ATOM 1694 N N . LEU A 1 111 ? -59.706 -30.214 6.432 1.00 30.71 111 LEU A N 1
ATOM 1695 C CA . LEU A 1 111 ? -60.689 -29.174 6.124 1.00 29.14 111 LEU A CA 1
ATOM 1696 C C . LEU A 1 111 ? -61.454 -29.461 4.839 1.00 40.92 111 LEU A C 1
ATOM 1697 O O . LEU A 1 111 ? -62.597 -29.011 4.688 1.00 48.78 111 LEU A O 1
ATOM 1713 N N . ALA A 1 112 ? -60.832 -30.169 3.897 1.00 38.04 112 ALA A N 1
ATOM 1714 C CA . ALA A 1 112 ? -61.375 -30.407 2.566 1.00 45.18 112 ALA A CA 1
ATOM 1715 C C . ALA A 1 112 ? -62.083 -31.751 2.456 1.00 48.32 112 ALA A C 1
ATOM 1716 O O . ALA A 1 112 ? -62.461 -32.157 1.350 1.00 54.00 112 ALA A O 1
ATOM 1723 N N . GLN A 1 113 ? -62.271 -32.442 3.577 1.00 45.26 113 GLN A N 1
ATOM 1724 C CA . GLN A 1 113 ? -62.919 -33.731 3.641 1.00 53.77 113 GLN A CA 1
ATOM 1725 C C . GLN A 1 113 ? -64.286 -33.547 4.303 1.00 67.35 113 GLN A C 1
ATOM 1726 O O . GLN A 1 113 ? -64.866 -32.449 4.267 1.00 72.51 113 GLN A O 1
ATOM 1740 N N . GLY A 1 114 ? -64.799 -34.607 4.909 1.00 62.04 114 GLY A N 1
ATOM 1741 C CA . GLY A 1 114 ? -66.111 -34.548 5.510 1.00 75.78 114 GLY A CA 1
ATOM 1742 C C . GLY A 1 114 ? -66.164 -33.593 6.693 1.00 70.51 114 GLY A C 1
ATOM 1743 O O . GLY A 1 114 ? -65.182 -32.962 7.086 1.00 71.08 114 GLY A O 1
ATOM 1747 N N . ASP A 1 115 ? -67.377 -33.466 7.235 1.00 61.88 115 ASP A N 1
ATOM 1748 C CA . ASP A 1 115 ? -67.650 -32.858 8.534 1.00 53.81 115 ASP A CA 1
ATOM 1749 C C . ASP A 1 115 ? -66.754 -31.660 8.835 1.00 55.91 115 ASP A C 1
ATOM 1750 O O . ASP A 1 115 ? -65.844 -31.758 9.670 1.00 41.62 115 ASP A O 1
ATOM 1759 N N . GLU A 1 116 ? -67.030 -30.524 8.177 1.00 56.09 116 GLU A N 1
ATOM 1760 C CA . GLU A 1 116 ? -66.195 -29.330 8.323 1.00 53.87 116 GLU A CA 1
ATOM 1761 C C . GLU A 1 116 ? -66.178 -28.828 9.765 1.00 50.01 116 GLU A C 1
ATOM 1762 O O . GLU A 1 116 ? -65.127 -28.410 10.274 1.00 38.28 116 GLU A O 1
ATOM 1774 N N . ASP A 1 117 ? -67.337 -28.838 10.428 1.00 41.33 117 ASP A N 1
ATOM 1775 C CA . ASP A 1 117 ? -67.428 -28.305 11.783 1.00 50.11 117 ASP A CA 1
ATOM 1776 C C . ASP A 1 117 ? -66.548 -29.096 12.734 1.00 44.68 117 ASP A C 1
ATOM 1777 O O . ASP A 1 117 ? -65.811 -28.518 13.544 1.00 37.30 117 ASP A O 1
ATOM 1786 N N . ALA A 1 118 ? -66.623 -30.426 12.660 1.00 41.12 118 ALA A N 1
ATOM 1787 C CA . ALA A 1 118 ? -65.825 -31.271 13.544 1.00 39.73 118 ALA A CA 1
ATOM 1788 C C . ALA A 1 118 ? -64.338 -31.075 13.295 1.00 30.99 118 ALA A C 1
ATOM 1789 O O . ALA A 1 118 ? -63.537 -31.043 14.243 1.00 32.51 118 ALA A O 1
ATOM 1796 N N . ALA A 1 119 ? -63.948 -30.957 12.022 1.00 28.01 119 ALA A N 1
ATOM 1797 C CA . ALA A 1 119 ? -62.556 -30.704 11.690 1.00 29.94 119 ALA A CA 1
ATOM 1798 C C . ALA A 1 119 ? -62.096 -29.374 12.264 1.00 30.29 119 ALA A C 1
ATOM 1799 O O . ALA A 1 119 ? -60.957 -29.252 12.737 1.00 25.88 119 ALA A O 1
ATOM 1806 N N . LYS A 1 120 ? -62.970 -28.360 12.223 1.00 28.83 120 LYS A N 1
ATOM 1807 C CA . LYS A 1 120 ? -62.579 -27.044 12.730 1.00 30.93 120 LYS A CA 1
ATOM 1808 C C . LYS A 1 120 ? -62.423 -27.057 14.245 1.00 28.88 120 LYS A C 1
ATOM 1809 O O . LYS A 1 120 ? -61.522 -26.402 14.776 1.00 24.98 120 LYS A O 1
ATOM 1828 N N . LYS A 1 121 ? -63.281 -27.789 14.962 1.00 27.34 121 LYS A N 1
ATOM 1829 C CA . LYS A 1 121 ? -63.109 -27.922 16.411 1.00 24.64 121 LYS A CA 1
ATOM 1830 C C . LYS A 1 121 ? -61.794 -28.611 16.755 1.00 25.89 121 LYS A C 1
ATOM 1831 O O . LYS A 1 121 ? -61.081 -28.194 17.678 1.00 27.60 121 LYS A O 1
ATOM 1850 N N . LYS A 1 122 ? -61.454 -29.663 16.010 1.00 26.88 122 LYS A N 1
ATOM 1851 C CA . LYS A 1 122 ? -60.177 -30.337 16.201 1.00 25.81 122 LYS A CA 1
ATOM 1852 C C . LYS A 1 122 ? -59.011 -29.403 15.874 1.00 21.55 122 LYS A C 1
ATOM 1853 O O . LYS A 1 122 ? -58.005 -29.360 16.604 1.00 23.00 122 LYS A O 1
ATOM 1872 N N . LEU A 1 123 ? -59.125 -28.661 14.764 1.00 22.18 123 LEU A N 1
ATOM 1873 C CA . LEU A 1 123 ? -58.060 -27.739 14.396 1.00 20.01 123 LEU A CA 1
ATOM 1874 C C . LEU A 1 123 ? -57.936 -26.613 15.413 1.00 18.31 123 LEU A C 1
ATOM 1875 O O . LEU A 1 123 ? -56.813 -26.195 15.713 1.00 20.48 123 LEU A O 1
ATOM 1891 N N . ASN A 1 124 ? -59.050 -26.166 15.992 1.00 21.14 124 ASN A N 1
ATOM 1892 C CA . ASN A 1 124 ? -58.980 -25.123 17.019 1.00 18.01 124 ASN A CA 1
ATOM 1893 C C . ASN A 1 124 ? -58.063 -25.555 18.165 1.00 19.48 124 ASN A C 1
ATOM 1894 O O . ASN A 1 124 ? -57.174 -24.806 18.587 1.00 19.35 124 ASN A O 1
ATOM 1905 N N . LEU A 1 125 ? -58.237 -26.779 18.656 1.00 18.96 125 LEU A N 1
ATOM 1906 C CA . LEU A 1 125 ? -57.399 -27.229 19.759 1.00 20.52 125 LEU A CA 1
ATOM 1907 C C . LEU A 1 125 ? -55.956 -27.381 19.317 1.00 18.56 125 LEU A C 1
ATOM 1908 O O . LEU A 1 125 ? -55.035 -27.030 20.070 1.00 19.75 125 LEU A O 1
ATOM 1955 N N . GLY A 1 127 ? -54.446 -25.608 17.027 1.00 19.58 127 GLY A N 1
ATOM 1956 C CA . GLY A 1 127 ? -53.869 -24.283 16.868 1.00 19.75 127 GLY A CA 1
ATOM 1957 C C . GLY A 1 127 ? -53.481 -23.665 18.196 1.00 17.35 127 GLY A C 1
ATOM 1958 O O . GLY A 1 127 ? -52.480 -22.968 18.289 1.00 18.36 127 GLY A O 1
ATOM 1962 N N . ARG A 1 128 ? -54.294 -23.885 19.224 1.00 17.18 128 ARG A N 1
ATOM 1963 C CA . ARG A 1 128 ? -53.990 -23.336 20.535 1.00 17.57 128 ARG A CA 1
ATOM 1964 C C . ARG A 1 128 ? -52.705 -23.931 21.083 1.00 16.87 128 ARG A C 1
ATOM 1965 O O . ARG A 1 128 ? -51.908 -23.225 21.695 1.00 18.73 128 ARG A O 1
ATOM 1986 N N . LYS A 1 129 ? -52.482 -25.232 20.860 1.00 17.75 129 LYS A N 1
ATOM 1987 C CA . LYS A 1 129 ? -51.239 -25.848 21.319 1.00 19.76 129 LYS A CA 1
ATOM 1988 C C . LYS A 1 129 ? -50.056 -25.414 20.465 1.00 17.15 129 LYS A C 1
ATOM 1989 O O . LYS A 1 129 ? -48.941 -25.222 20.984 1.00 20.01 129 LYS A O 1
ATOM 2008 N N . ALA A 1 130 ? -50.279 -25.254 19.157 1.00 18.24 130 ALA A N 1
ATOM 2009 C CA . ALA A 1 130 ? -49.207 -24.827 18.267 1.00 17.58 130 ALA A CA 1
ATOM 2010 C C . ALA A 1 130 ? -48.675 -23.451 18.643 1.00 17.43 130 ALA A C 1
ATOM 2011 O O . ALA A 1 130 ? -47.464 -23.215 18.592 1.00 16.49 130 ALA A O 1
ATOM 2018 N N . LYS A 1 131 ? -49.553 -22.536 19.047 1.00 16.05 131 LYS A N 1
ATOM 2019 C CA . LYS A 1 131 ? -49.155 -21.170 19.339 1.00 15.23 131 LYS A CA 1
ATOM 2020 C C . LYS A 1 131 ? -48.200 -21.119 20.528 1.00 14.87 131 LYS A C 1
ATOM 2021 O O . LYS A 1 131 ? -47.319 -20.255 20.579 1.00 16.53 131 LYS A O 1
ATOM 2040 N N . LEU A 1 132 ? -48.328 -22.089 21.435 1.00 16.00 132 LEU A N 1
ATOM 2041 C CA . LEU A 1 132 ? -47.475 -22.183 22.619 1.00 15.48 132 LEU A CA 1
ATOM 2042 C C . LEU A 1 132 ? -46.100 -22.741 22.336 1.00 16.22 132 LEU A C 1
ATOM 2043 O O . LEU A 1 132 ? -45.243 -22.721 23.243 1.00 17.42 132 LEU A O 1
ATOM 2059 N N . GLN A 1 133 ? -45.857 -23.256 21.130 1.00 17.31 133 GLN A N 1
ATOM 2060 C CA . GLN A 1 133 ? -44.530 -23.686 20.734 1.00 15.23 133 GLN A CA 1
ATOM 2061 C C . GLN A 1 133 ? -43.690 -22.460 20.423 1.00 17.33 133 GLN A C 1
ATOM 2062 O O . GLN A 1 133 ? -44.195 -21.351 20.241 1.00 19.00 133 GLN A O 1
ATOM 2076 N N . LYS A 1 134 ? -42.377 -22.643 20.450 1.00 17.58 134 LYS A N 1
ATOM 2077 C CA . LYS A 1 134 ? -41.480 -21.504 20.366 1.00 15.22 134 LYS A CA 1
ATOM 2078 C C . LYS A 1 134 ? -40.942 -21.212 18.971 1.00 17.87 134 LYS A C 1
ATOM 2079 O O . LYS A 1 134 ? -40.105 -20.304 18.819 1.00 28.59 134 LYS A O 1
ATOM 2098 N N . THR A 1 135 ? -41.452 -21.859 17.956 1.00 17.01 135 THR A N 1
ATOM 2099 C CA . THR A 1 135 ? -40.980 -21.665 16.594 1.00 15.65 135 THR A CA 1
ATOM 2100 C C . THR A 1 135 ? -41.902 -20.793 15.768 1.00 15.21 135 THR A C 1
ATOM 2101 O O . THR A 1 135 ? -43.117 -20.767 15.965 1.00 16.72 135 THR A O 1
ATOM 2112 N N . GLU A 1 136 ? -41.309 -20.127 14.788 1.00 15.68 136 GLU A N 1
ATOM 2113 C CA . GLU A 1 136 ? -42.104 -19.364 13.823 1.00 17.05 136 GLU A CA 1
ATOM 2114 C C . GLU A 1 136 ? -43.047 -20.276 13.070 1.00 17.01 136 GLU A C 1
ATOM 2115 O O . GLU A 1 136 ? -44.196 -19.906 12.806 1.00 16.86 136 GLU A O 1
ATOM 2127 N N . ALA A 1 137 ? -42.583 -21.467 12.691 1.00 16.34 137 ALA A N 1
ATOM 2128 C CA . ALA A 1 137 ? -43.432 -22.356 11.916 1.00 15.77 137 ALA A CA 1
ATOM 2129 C C . ALA A 1 137 ? -44.707 -22.720 12.664 1.00 17.58 137 ALA A C 1
ATOM 2130 O O . ALA A 1 137 ? -45.795 -22.758 12.067 1.00 16.76 137 ALA A O 1
ATOM 2137 N N . ALA A 1 138 ? -44.609 -23.009 13.957 1.00 14.44 138 ALA A N 1
ATOM 2138 C CA . ALA A 1 138 ? -45.807 -23.363 14.711 1.00 17.06 138 ALA A CA 1
ATOM 2139 C C . ALA A 1 138 ? -46.732 -22.164 14.887 1.00 16.13 138 ALA A C 1
ATOM 2140 O O . ALA A 1 138 ? -47.960 -22.322 14.867 1.00 15.78 138 ALA A O 1
ATOM 2147 N N . LYS A 1 139 ? -46.162 -20.975 15.088 1.00 16.08 139 LYS A N 1
ATOM 2148 C CA . LYS A 1 139 ? -46.967 -19.771 15.300 1.00 15.00 139 LYS A CA 1
ATOM 2149 C C . LYS A 1 139 ? -47.708 -19.370 14.020 1.00 15.61 139 LYS A C 1
ATOM 2150 O O . LYS A 1 139 ? -48.862 -18.930 14.080 1.00 15.74 139 LYS A O 1
ATOM 2169 N N . ILE A 1 140 ? -47.098 -19.610 12.858 1.00 14.89 140 ILE A N 1
ATOM 2170 C CA . ILE A 1 140 ? -47.791 -19.348 11.601 1.00 15.06 140 ILE A CA 1
ATOM 2171 C C . ILE A 1 140 ? -48.969 -20.297 11.446 1.00 15.64 140 ILE A C 1
ATOM 2172 O O . ILE A 1 140 ? -50.072 -19.885 11.065 1.00 15.00 140 ILE A O 1
ATOM 2188 N N . LEU A 1 141 ? -48.752 -21.575 11.732 1.00 15.06 141 LEU A N 1
ATOM 2189 C CA . LEU A 1 141 ? -49.829 -22.552 11.686 1.00 14.96 141 LEU A CA 1
ATOM 2190 C C . LEU A 1 141 ? -50.989 -22.140 12.595 1.00 15.12 141 LEU A C 1
ATOM 2191 O O . LEU A 1 141 ? -52.166 -22.231 12.208 1.00 15.10 141 LEU A O 1
ATOM 2207 N N . ALA A 1 142 ? -50.673 -21.689 13.811 1.00 15.18 142 ALA A N 1
ATOM 2208 C CA . ALA A 1 142 ? -51.721 -21.271 14.742 1.00 16.13 142 ALA A CA 1
ATOM 2209 C C . ALA A 1 142 ? -52.535 -20.098 14.194 1.00 14.34 142 ALA A C 1
ATOM 2210 O O . ALA A 1 142 ? -53.774 -20.107 14.258 1.00 16.43 142 ALA A O 1
ATOM 2217 N N . ILE A 1 143 ? -51.863 -19.084 13.635 1.00 15.50 143 ILE A N 1
ATOM 2218 C CA . ILE A 1 143 ? -52.563 -17.938 13.054 1.00 15.87 143 ILE A CA 1
ATOM 2219 C C . ILE A 1 143 ? -53.421 -18.376 11.880 1.00 15.76 143 ILE A C 1
ATOM 2220 O O . ILE A 1 143 ? -54.565 -17.941 11.726 1.00 16.20 143 ILE A O 1
ATOM 2236 N N . LEU A 1 144 ? -52.890 -19.253 11.040 1.00 14.85 144 LEU A N 1
ATOM 2237 C CA . LEU A 1 144 ? -53.674 -19.740 9.907 1.00 15.37 144 LEU A CA 1
ATOM 2238 C C . LEU A 1 144 ? -54.948 -20.427 10.368 1.00 15.71 144 LEU A C 1
ATOM 2239 O O . LEU A 1 144 ? -56.033 -20.154 9.849 1.00 15.98 144 LEU A O 1
ATOM 2255 N N . ILE A 1 145 ? -54.831 -21.341 11.342 1.00 15.41 145 ILE A N 1
ATOM 2256 C CA . ILE A 1 145 ? -56.003 -22.042 11.867 1.00 15.72 145 ILE A CA 1
ATOM 2257 C C . ILE A 1 145 ? -57.005 -21.043 12.435 1.00 15.55 145 ILE A C 1
ATOM 2258 O O . ILE A 1 145 ? -58.219 -21.145 12.198 1.00 16.45 145 ILE A O 1
ATOM 2274 N N . LYS A 1 146 ? -56.520 -20.079 13.227 1.00 16.15 146 LYS A N 1
ATOM 2275 C CA . LYS A 1 146 ? -57.440 -19.133 13.844 1.00 15.80 146 LYS A CA 1
ATOM 2276 C C . LYS A 1 146 ? -58.150 -18.278 12.808 1.00 17.20 146 LYS A C 1
ATOM 2277 O O . LYS A 1 146 ? -59.318 -17.929 12.990 1.00 17.63 146 LYS A O 1
ATOM 2296 N N . THR A 1 147 ? -57.470 -17.958 11.718 1.00 17.46 147 THR A N 1
ATOM 2297 C CA . THR A 1 147 ? -58.077 -17.233 10.606 1.00 15.64 147 THR A CA 1
ATOM 2298 C C . THR A 1 147 ? -59.136 -18.071 9.907 1.00 18.37 147 THR A C 1
ATOM 2299 O O . THR A 1 147 ? -60.257 -17.604 9.654 1.00 18.60 147 THR A O 1
ATOM 2310 N N . ILE A 1 148 ? -58.783 -19.309 9.541 1.00 16.95 148 ILE A N 1
ATOM 2311 C CA . ILE A 1 148 ? -59.746 -20.240 8.942 1.00 17.96 148 ILE A CA 1
ATOM 2312 C C . ILE A 1 148 ? -61.007 -20.342 9.776 1.00 19.25 148 ILE A C 1
ATOM 2313 O O . ILE A 1 148 ? -62.130 -20.416 9.238 1.00 19.80 148 ILE A O 1
ATOM 2329 N N . ASN A 1 149 ? -60.849 -20.391 11.098 1.00 16.58 149 ASN A N 1
ATOM 2330 C CA . ASN A 1 149 ? -61.973 -20.593 12.004 1.00 18.80 149 ASN A CA 1
ATOM 2331 C C . ASN A 1 149 ? -62.731 -19.320 12.336 1.00 22.88 149 ASN A C 1
ATOM 2332 O O . ASN A 1 149 ? -63.711 -19.389 13.091 1.00 25.21 149 ASN A O 1
ATOM 2343 N N . SER A 1 150 ? -62.364 -18.196 11.739 1.00 20.17 150 SER A N 1
ATOM 2344 C CA . SER A 1 150 ? -63.060 -16.928 11.913 1.00 20.02 150 SER A CA 1
ATOM 2345 C C . SER A 1 150 ? -64.160 -16.790 10.865 1.00 27.91 150 SER A C 1
ATOM 2346 O O . SER A 1 150 ? -63.905 -16.958 9.670 1.00 33.35 150 SER A O 1
ATOM 2354 N N . GLU A 1 151 ? -65.362 -16.429 11.297 1.00 31.62 151 GLU A N 1
ATOM 2355 C CA . GLU A 1 151 ? -66.431 -16.253 10.309 1.00 40.98 151 GLU A CA 1
ATOM 2356 C C . GLU A 1 151 ? -66.539 -14.818 9.783 1.00 34.12 151 GLU A C 1
ATOM 2357 O O . GLU A 1 151 ? -66.715 -14.599 8.576 1.00 37.60 151 GLU A O 1
ATOM 2369 N N . GLU A 1 152 ? -66.507 -13.839 10.675 1.00 21.69 152 GLU A N 1
ATOM 2370 C CA . GLU A 1 152 ? -66.711 -12.450 10.298 1.00 24.58 152 GLU A CA 1
ATOM 2371 C C . GLU A 1 152 ? -65.410 -11.722 10.059 1.00 25.31 152 GLU A C 1
ATOM 2372 O O . GLU A 1 152 ? -64.356 -12.096 10.603 1.00 22.70 152 GLU A O 1
ATOM 2384 N N . ASN A 1 153 ? -65.496 -10.674 9.232 1.00 25.37 153 ASN A N 1
ATOM 2385 C CA . ASN A 1 153 ? -64.317 -9.898 8.860 1.00 24.11 153 ASN A CA 1
ATOM 2386 C C . ASN A 1 153 ? -63.581 -9.377 10.089 1.00 21.61 153 ASN A C 1
ATOM 2387 O O . ASN A 1 153 ? -62.356 -9.398 10.125 1.00 21.27 153 ASN A O 1
ATOM 2398 N N . TYR A 1 154 ? -64.304 -8.887 11.097 1.00 24.53 154 TYR A N 1
ATOM 2399 C CA . TYR A 1 154 ? -63.616 -8.307 12.244 1.00 21.14 154 TYR A CA 1
ATOM 2400 C C . TYR A 1 154 ? -62.783 -9.357 12.959 1.00 21.73 154 TYR A C 1
ATOM 2401 O O . TYR A 1 154 ? -61.650 -9.082 13.382 1.00 18.38 154 TYR A O 1
ATOM 2419 N N . GLU A 1 155 ? -63.347 -10.546 13.159 1.00 21.01 155 GLU A N 1
ATOM 2420 C CA . GLU A 1 155 ? -62.607 -11.638 13.780 1.00 23.54 155 GLU A CA 1
ATOM 2421 C C . GLU A 1 155 ? -61.426 -12.051 12.915 1.00 18.94 155 GLU A C 1
ATOM 2422 O O . GLU A 1 155 ? -60.323 -12.247 13.434 1.00 19.21 155 GLU A O 1
ATOM 2434 N N . LYS A 1 156 ? -61.629 -12.176 11.597 1.00 21.61 156 LYS A N 1
ATOM 2435 C CA . LYS A 1 156 ? -60.520 -12.483 10.698 1.00 19.27 156 LYS A CA 1
ATOM 2436 C C . LYS A 1 156 ? -59.408 -11.459 10.825 1.00 19.43 156 LYS A C 1
ATOM 2437 O O . LYS A 1 156 ? -58.223 -11.812 10.877 1.00 17.74 156 LYS A O 1
ATOM 2456 N N . PHE A 1 157 ? -59.774 -10.182 10.853 1.00 18.22 157 PHE A N 1
ATOM 2457 C CA . PHE A 1 157 ? -58.794 -9.129 10.980 1.00 16.07 157 PHE A CA 1
ATOM 2458 C C . PHE A 1 157 ? -58.046 -9.248 12.298 1.00 16.97 157 PHE A C 1
ATOM 2459 O O . PHE A 1 157 ? -56.822 -9.059 12.347 1.00 17.03 157 PHE A O 1
ATOM 2476 N N . THR A 1 158 ? -58.774 -9.509 13.388 1.00 17.88 158 THR A N 1
ATOM 2477 C CA . THR A 1 158 ? -58.127 -9.652 14.690 1.00 16.05 158 THR A CA 1
ATOM 2478 C C . THR A 1 158 ? -57.118 -10.792 14.681 1.00 16.05 158 THR A C 1
ATOM 2479 O O . THR A 1 158 ? -55.991 -10.638 15.179 1.00 16.55 158 THR A O 1
ATOM 2490 N N . GLU A 1 159 ? -57.480 -11.917 14.073 1.00 15.96 159 GLU A N 1
ATOM 2491 C CA . GLU A 1 159 ? -56.565 -13.054 14.078 1.00 15.09 159 GLU A CA 1
ATOM 2492 C C . GLU A 1 159 ? -55.410 -12.828 13.116 1.00 16.87 159 GLU A C 1
ATOM 2493 O O . GLU A 1 159 ? -54.249 -13.114 13.458 1.00 17.16 159 GLU A O 1
ATOM 2505 N N . LEU A 1 160 ? -55.681 -12.278 11.937 1.00 16.50 160 LEU A N 1
ATOM 2506 C CA . LEU A 1 160 ? -54.582 -11.976 11.016 1.00 15.85 160 LEU A CA 1
ATOM 2507 C C . LEU A 1 160 ? -53.626 -10.916 11.567 1.00 16.00 160 LEU A C 1
ATOM 2508 O O . LEU A 1 160 ? -52.422 -10.927 11.242 1.00 16.13 160 LEU A O 1
ATOM 2524 N N . SER A 1 161 ? -54.115 -9.994 12.404 1.00 15.18 161 SER A N 1
ATOM 2525 C CA . SER A 1 161 ? -53.253 -8.999 13.028 1.00 13.89 161 SER A CA 1
ATOM 2526 C C . SER A 1 161 ? -52.105 -9.637 13.797 1.00 15.80 161 SER A C 1
ATOM 2527 O O . SER A 1 161 ? -51.055 -9.010 13.965 1.00 16.43 161 SER A O 1
ATOM 2535 N N . GLU A 1 162 ? -52.313 -10.852 14.306 1.00 16.52 162 GLU A N 1
ATOM 2536 C CA . GLU A 1 162 ? -51.266 -11.556 15.050 1.00 15.64 162 GLU A CA 1
ATOM 2537 C C . GLU A 1 162 ? -50.036 -11.802 14.193 1.00 15.50 162 GLU A C 1
ATOM 2538 O O . GLU A 1 162 ? -48.941 -11.966 14.744 1.00 15.02 162 GLU A O 1
ATOM 2550 N N . LEU A 1 163 ? -50.172 -11.770 12.861 1.00 14.66 163 LEU A N 1
ATOM 2551 C CA . LEU A 1 163 ? -48.985 -11.840 12.001 1.00 14.95 163 LEU A CA 1
ATOM 2552 C C . LEU A 1 163 ? -47.973 -10.753 12.318 1.00 14.75 163 LEU A C 1
ATOM 2553 O O . LEU A 1 163 ? -46.762 -10.951 12.124 1.00 15.49 163 LEU A O 1
ATOM 2569 N N . CYS A 1 164 ? -48.430 -9.586 12.778 1.00 15.53 164 CYS A N 1
ATOM 2570 C CA . CYS A 1 164 ? -47.516 -8.510 13.109 1.00 15.43 164 CYS A CA 1
ATOM 2571 C C . CYS A 1 164 ? -46.569 -8.900 14.238 1.00 15.31 164 CYS A C 1
ATOM 2572 O O . CYS A 1 164 ? -45.471 -8.356 14.327 1.00 15.87 164 CYS A O 1
ATOM 2580 N N . GLY A 1 165 ? -46.975 -9.828 15.100 1.00 15.71 165 GLY A N 1
ATOM 2581 C CA . GLY A 1 165 ? -46.104 -10.298 16.162 1.00 16.44 165 GLY A CA 1
ATOM 2582 C C . GLY A 1 165 ? -44.918 -11.093 15.676 1.00 15.14 165 GLY A C 1
ATOM 2583 O O . GLY A 1 165 ? -43.974 -11.299 16.448 1.00 17.08 165 GLY A O 1
ATOM 2587 N N . LEU A 1 166 ? -44.951 -11.532 14.429 1.00 14.85 166 LEU A N 1
ATOM 2588 C CA . LEU A 1 166 ? -43.840 -12.183 13.741 1.00 14.10 166 LEU A CA 1
ATOM 2589 C C . LEU A 1 166 ? -43.188 -11.256 12.730 1.00 14.57 166 LEU A C 1
ATOM 2590 O O . LEU A 1 166 ? -42.441 -11.720 11.861 1.00 15.36 166 LEU A O 1
ATOM 2606 N N . ASP A 1 167 ? -43.481 -9.963 12.807 1.00 16.04 167 ASP A N 1
ATOM 2607 C CA . ASP A 1 167 ? -43.022 -8.988 11.821 1.00 14.11 167 ASP A CA 1
ATOM 2608 C C . ASP A 1 167 ? -43.436 -9.403 10.416 1.00 16.69 167 ASP A C 1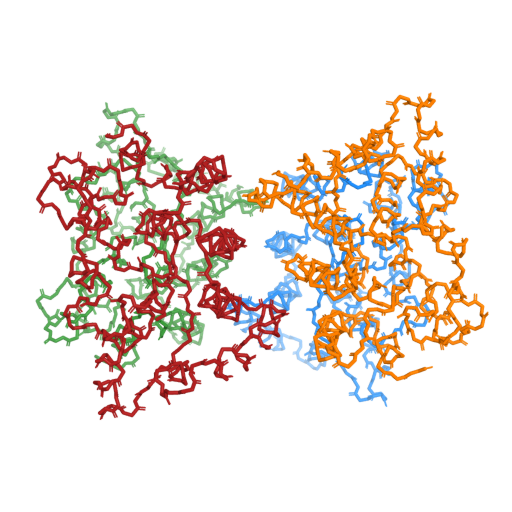
ATOM 2609 O O . ASP A 1 167 ? -42.726 -9.170 9.436 1.00 17.56 167 ASP A O 1
ATOM 2618 N N . LEU A 1 168 ? -44.637 -9.970 10.324 1.00 14.99 168 LEU A N 1
ATOM 2619 C CA . LEU A 1 168 ? -45.283 -10.270 9.051 1.00 14.16 168 LEU A CA 1
ATOM 2620 C C . LEU A 1 168 ? -46.364 -9.232 8.742 1.00 13.08 168 LEU A C 1
ATOM 2621 O O . LEU A 1 168 ? -47.431 -9.530 8.158 1.00 14.95 168 LEU A O 1
ATOM 2637 N N . ASP A 1 169 ? -46.096 -7.975 9.118 1.00 15.88 169 ASP A N 1
ATOM 2638 C CA . ASP A 1 169 ? -46.982 -6.849 8.822 1.00 16.17 169 ASP A CA 1
ATOM 2639 C C . ASP A 1 169 ? -47.332 -6.772 7.340 1.00 14.97 169 ASP A C 1
ATOM 2640 O O . ASP A 1 169 ? -48.451 -6.392 6.981 1.00 16.29 169 ASP A O 1
ATOM 2649 N N . PHE A 1 170 ? -46.390 -7.111 6.455 1.00 14.31 170 PHE A N 1
ATOM 2650 C CA . PHE A 1 170 ? -46.706 -7.080 5.029 1.00 14.87 170 PHE A CA 1
ATOM 2651 C C . PHE A 1 170 ? -47.865 -8.011 4.712 1.00 16.80 170 PHE A C 1
ATOM 2652 O O . PHE A 1 170 ? -48.798 -7.635 3.991 1.00 16.54 170 PHE A O 1
ATOM 2669 N N . ASP A 1 171 ? -47.814 -9.241 5.242 1.00 15.56 171 ASP A N 1
ATOM 2670 C CA . ASP A 1 171 ? -48.858 -10.207 4.949 1.00 15.16 171 ASP A CA 1
ATOM 2671 C C . ASP A 1 171 ? -50.191 -9.735 5.521 1.00 14.90 171 ASP A C 1
ATOM 2672 O O . ASP A 1 171 ? -51.234 -9.857 4.859 1.00 15.99 171 ASP A O 1
ATOM 2681 N N . ALA A 1 172 ? -50.189 -9.209 6.760 1.00 16.62 172 ALA A N 1
ATOM 2682 C CA . ALA A 1 172 ? -51.422 -8.692 7.346 1.00 15.82 172 ALA A CA 1
ATOM 2683 C C . ALA A 1 172 ? -52.005 -7.578 6.493 1.00 16.62 172 ALA A C 1
ATOM 2684 O O . ALA A 1 172 ? -53.226 -7.541 6.260 1.00 17.36 172 ALA A O 1
ATOM 2691 N N . TYR A 1 173 ? -51.137 -6.708 5.967 1.00 17.27 173 TYR A N 1
ATOM 2692 C CA . TYR A 1 173 ? -51.571 -5.626 5.089 1.00 18.31 173 TYR A CA 1
ATOM 2693 C C . TYR A 1 173 ? -52.177 -6.162 3.790 1.00 17.60 173 TYR A C 1
ATOM 2694 O O . TYR A 1 173 ? -53.250 -5.709 3.365 1.00 17.38 173 TYR A O 1
ATOM 2712 N N . VAL A 1 174 ? -51.511 -7.130 3.147 1.00 16.56 174 VAL A N 1
ATOM 2713 C CA . VAL A 1 174 ? -52.035 -7.682 1.901 1.00 16.72 174 VAL A CA 1
ATOM 2714 C C . VAL A 1 174 ? -53.396 -8.311 2.142 1.00 17.99 174 VAL A C 1
ATOM 2715 O O . VAL A 1 174 ? -54.336 -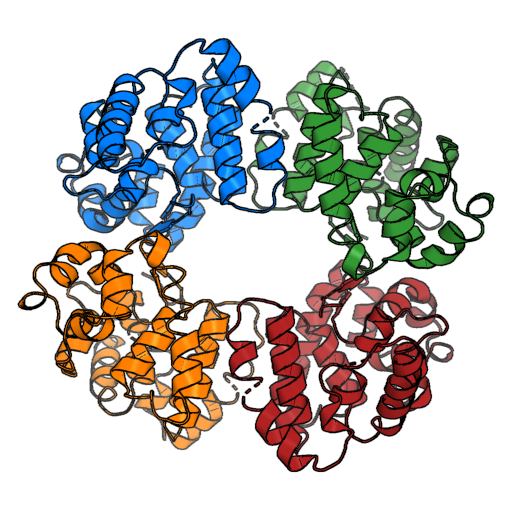8.097 1.370 1.00 17.42 174 VAL A O 1
ATOM 2728 N N . PHE A 1 175 ? -53.508 -9.152 3.178 1.00 16.91 175 PHE A N 1
ATOM 2729 C CA . PHE A 1 175 ? -54.810 -9.765 3.456 1.00 18.70 175 PHE A CA 1
ATOM 2730 C C . PHE A 1 175 ? -55.873 -8.703 3.704 1.00 17.03 175 PHE A C 1
ATOM 2731 O O . PHE A 1 175 ? -57.019 -8.857 3.267 1.00 17.72 175 PHE A O 1
ATOM 2748 N N . THR A 1 176 ? -55.543 -7.663 4.460 1.00 18.36 176 THR A N 1
ATOM 2749 C CA . THR A 1 176 ? -56.503 -6.580 4.710 1.00 17.82 176 THR A CA 1
ATOM 2750 C C . THR A 1 176 ? -56.985 -5.976 3.400 1.00 18.56 176 THR A C 1
ATOM 2751 O O . THR A 1 176 ? -58.191 -5.749 3.209 1.00 21.00 176 THR A O 1
ATOM 2762 N N . LYS A 1 177 ? -56.057 -5.704 2.477 1.00 20.53 177 LYS A N 1
ATOM 2763 C CA . LYS A 1 177 ? -56.430 -5.114 1.193 1.00 22.44 177 LYS A CA 1
ATOM 2764 C C . LYS A 1 177 ? -57.323 -6.048 0.385 1.00 21.77 177 LYS A C 1
ATOM 2765 O O . LYS A 1 177 ? -58.379 -5.633 -0.132 1.00 21.13 177 LYS A O 1
ATOM 2784 N N . ILE A 1 178 ? -56.915 -7.310 0.251 1.00 18.76 178 ILE A N 1
ATOM 2785 C CA . ILE A 1 178 ? -57.587 -8.240 -0.650 1.00 19.47 178 ILE A CA 1
ATOM 2786 C C . ILE A 1 178 ? -58.938 -8.666 -0.098 1.00 22.60 178 ILE A C 1
ATOM 2787 O O . ILE A 1 178 ? -59.902 -8.850 -0.859 1.00 22.76 178 ILE A O 1
ATOM 2803 N N . LEU A 1 179 ? -59.039 -8.836 1.222 1.00 19.95 179 LEU A N 1
ATOM 2804 C CA . LEU A 1 179 ? -60.273 -9.294 1.847 1.00 21.23 179 LEU A CA 1
ATOM 2805 C C . LEU A 1 179 ? -61.195 -8.152 2.278 1.00 23.57 179 LEU A C 1
ATOM 2806 O O . LEU A 1 179 ? -62.265 -8.429 2.830 1.00 22.63 179 LEU A O 1
ATOM 2822 N N . GLY A 1 180 ? -60.810 -6.904 2.055 1.00 22.98 180 GLY A N 1
ATOM 2823 C CA . GLY A 1 180 ? -61.670 -5.775 2.404 1.00 24.27 180 GLY A CA 1
ATOM 2824 C C . GLY A 1 180 ? -61.891 -5.616 3.896 1.00 24.84 180 GLY A C 1
ATOM 2825 O O . GLY A 1 180 ? -63.011 -5.299 4.324 1.00 24.13 180 GLY A O 1
ATOM 2829 N N . LEU A 1 181 ? -60.847 -5.823 4.700 1.00 20.86 181 LEU A N 1
ATOM 2830 C CA . LEU A 1 181 ? -60.992 -5.804 6.151 1.00 19.09 181 LEU A CA 1
ATOM 2831 C C . LEU A 1 181 ? -60.906 -4.418 6.756 1.00 20.49 181 LEU A C 1
ATOM 2832 O O . LEU A 1 181 ? -61.193 -4.274 7.958 1.00 23.62 181 LEU A O 1
ATOM 2848 N N . GLU A 1 182 ? -60.517 -3.401 5.976 1.00 21.95 182 GLU A N 1
ATOM 2849 C CA . GLU A 1 182 ? -60.438 -2.030 6.480 1.00 22.29 182 GLU A CA 1
ATOM 2850 C C . GLU A 1 182 ? -61.831 -1.404 6.444 1.00 26.82 182 GLU A C 1
ATOM 2851 O O . GLU A 1 182 ? -62.445 -1.289 5.374 1.00 26.64 182 GLU A O 1
ATOM 2863 N N . ASP A 1 183 ? -62.343 -1.031 7.612 1.00 25.25 183 ASP A N 1
ATOM 2864 C CA . ASP A 1 183 ? -63.597 -0.288 7.697 1.00 26.93 183 ASP A CA 1
ATOM 2865 C C . ASP A 1 183 ? -63.500 0.669 8.876 1.00 26.29 183 ASP A C 1
ATOM 2866 O O . ASP A 1 183 ? -62.419 0.885 9.433 1.00 25.64 183 ASP A O 1
ATOM 2875 N N . GLU A 1 184 ? -64.634 1.285 9.236 1.00 29.28 184 GLU A N 1
ATOM 2876 C CA . GLU A 1 184 ? -64.613 2.289 10.293 1.00 37.18 184 GLU A CA 1
ATOM 2877 C C . GLU A 1 184 ? -64.093 1.716 11.603 1.00 30.86 184 GLU A C 1
ATOM 2878 O O . GLU A 1 184 ? -63.422 2.422 12.360 1.00 33.11 184 GLU A O 1
ATOM 2890 N N . ASP A 1 185 ? -64.362 0.440 11.876 1.00 26.52 185 ASP A N 1
ATOM 2891 C CA . ASP A 1 185 ? -63.960 -0.151 13.151 1.00 26.47 185 ASP A CA 1
ATOM 2892 C C . ASP A 1 185 ? -62.473 -0.520 13.187 1.00 29.22 185 ASP A C 1
ATOM 2893 O O . ASP A 1 185 ? -61.864 -0.493 14.262 1.00 31.26 185 ASP A O 1
ATOM 2902 N N . THR A 1 186 ? -61.878 -0.850 12.039 1.00 23.77 186 THR A N 1
ATOM 2903 C CA . THR A 1 186 ? -60.489 -1.323 11.979 1.00 22.91 186 THR A CA 1
ATOM 2904 C C . THR A 1 186 ? -59.506 -0.309 11.406 1.00 22.02 186 THR A C 1
ATOM 2905 O O . THR A 1 186 ? -58.298 -0.566 11.417 1.00 20.70 186 THR A O 1
ATOM 2916 N N . ALA A 1 187 ? -59.969 0.837 10.907 1.00 24.80 187 ALA A N 1
ATOM 2917 C CA . ALA A 1 187 ? -59.093 1.737 10.154 1.00 24.30 187 ALA A CA 1
ATOM 2918 C C . ALA A 1 187 ? -57.865 2.185 10.948 1.00 23.66 187 ALA A C 1
ATOM 2919 O O . ALA A 1 187 ? -56.767 2.264 10.393 1.00 23.38 187 ALA A O 1
ATOM 2926 N N . ASP A 1 188 ? -58.016 2.510 12.236 1.00 24.66 188 ASP A N 1
ATOM 2927 C CA . ASP A 1 188 ? -56.865 2.966 13.011 1.00 25.26 188 ASP A CA 1
ATOM 2928 C C . ASP A 1 188 ? -55.813 1.866 13.146 1.00 20.33 188 ASP A C 1
ATOM 2929 O O . ASP A 1 188 ? -54.608 2.136 13.077 1.00 23.88 188 ASP A O 1
ATOM 2938 N N . GLU A 1 189 ? -56.259 0.621 13.339 1.00 20.47 189 GLU A N 1
ATOM 2939 C CA . GLU A 1 189 ? -55.324 -0.497 13.444 1.00 18.19 189 GLU A CA 1
ATOM 2940 C C . GLU A 1 189 ? -54.684 -0.800 12.098 1.00 20.12 189 GLU A C 1
ATOM 2941 O O . GLU A 1 189 ? -53.485 -1.113 12.031 1.00 18.58 189 GLU A O 1
ATOM 2953 N N . VAL A 1 190 ? -55.464 -0.703 11.019 1.00 20.67 190 VAL A N 1
ATOM 2954 C CA . VAL A 1 190 ? -54.907 -0.901 9.684 1.00 21.60 190 VAL A CA 1
ATOM 2955 C C . VAL A 1 190 ? -53.810 0.115 9.427 1.00 18.83 190 VAL A C 1
ATOM 2956 O O . VAL A 1 190 ? -52.768 -0.208 8.842 1.00 19.62 190 VAL A O 1
ATOM 2969 N N . GLU A 1 191 ? -54.007 1.358 9.884 1.00 19.39 191 GLU A N 1
ATOM 2970 C CA . GLU A 1 191 ? -52.972 2.367 9.701 1.00 21.86 191 GLU A CA 1
ATOM 2971 C C . GLU A 1 191 ? -51.675 2.000 10.417 1.00 20.43 191 GLU A C 1
ATOM 2972 O O . GLU A 1 191 ? -50.585 2.185 9.869 1.00 20.44 191 GLU A O 1
ATOM 2984 N N . VAL A 1 192 ? -51.758 1.442 11.630 1.00 20.07 192 VAL A N 1
ATOM 2985 C CA . VAL A 1 192 ? -50.556 0.991 12.332 1.00 19.26 192 VAL A CA 1
ATOM 2986 C C . VAL A 1 192 ? -49.858 -0.125 11.563 1.00 17.68 192 VAL A C 1
ATOM 2987 O O . VAL A 1 192 ? -48.637 -0.125 11.415 1.00 18.08 192 VAL A O 1
ATOM 3000 N N . ILE A 1 193 ? -50.622 -1.113 11.091 1.00 18.66 193 ILE A N 1
ATOM 3001 C CA . ILE A 1 193 ? -50.041 -2.222 10.332 1.00 17.07 193 ILE A CA 1
ATOM 3002 C C . ILE A 1 193 ? -49.366 -1.709 9.073 1.00 17.19 193 ILE A C 1
ATOM 3003 O O . ILE A 1 193 ? -48.244 -2.114 8.738 1.00 17.15 193 ILE A O 1
ATOM 3019 N N . ARG A 1 194 ? -50.050 -0.823 8.351 1.00 17.45 194 ARG A N 1
ATOM 3020 C CA . ARG A 1 194 ? -49.482 -0.236 7.145 1.00 18.77 194 ARG A CA 1
ATOM 3021 C C . ARG A 1 194 ? -48.196 0.493 7.473 1.00 19.99 194 ARG A C 1
ATOM 3022 O O . ARG A 1 194 ? -47.178 0.329 6.795 1.00 20.59 194 ARG A O 1
ATOM 3043 N N . ASP A 1 195 ? -48.222 1.310 8.525 1.00 20.87 195 ASP A N 1
ATOM 3044 C CA . ASP A 1 195 ? -47.035 2.081 8.886 1.00 22.68 195 ASP A CA 1
ATOM 3045 C C . ASP A 1 195 ? -45.897 1.179 9.326 1.00 19.79 195 ASP A C 1
ATOM 3046 O O . ASP A 1 195 ? -44.728 1.469 9.051 1.00 19.77 195 ASP A O 1
ATOM 3055 N N . ASN A 1 196 ? -46.205 0.074 10.015 1.00 19.48 196 ASN A N 1
ATOM 3056 C CA . ASN A 1 196 ? -45.160 -0.882 10.389 1.00 19.84 196 ASN A CA 1
ATOM 3057 C C . ASN A 1 196 ? -44.462 -1.435 9.152 1.00 17.26 196 ASN A C 1
ATOM 3058 O O . ASN A 1 196 ? -43.223 -1.551 9.110 1.00 18.99 196 ASN A O 1
ATOM 3069 N N . PHE A 1 197 ? -45.249 -1.807 8.135 1.00 18.78 197 PHE A N 1
ATOM 3070 C CA . PHE A 1 197 ? -44.656 -2.302 6.901 1.00 17.46 197 PHE A CA 1
ATOM 3071 C C . PHE A 1 197 ? -43.843 -1.201 6.222 1.00 17.94 197 PHE A C 1
ATOM 3072 O O . PHE A 1 197 ? -42.718 -1.447 5.763 1.00 18.53 197 PHE A O 1
ATOM 3089 N N . LEU A 1 198 ? -44.400 0.005 6.148 1.00 19.81 198 LEU A N 1
ATOM 3090 C CA . LEU A 1 198 ? -43.721 1.083 5.434 1.00 21.05 198 LEU A CA 1
ATOM 3091 C C . LEU A 1 198 ? -42.446 1.480 6.141 1.00 22.64 198 LEU A C 1
ATOM 3092 O O . LEU A 1 198 ? -41.475 1.885 5.483 1.00 23.07 198 LEU A O 1
ATOM 3108 N N . ASN A 1 199 ? -42.421 1.369 7.474 1.00 24.00 199 ASN A N 1
ATOM 3109 C CA . ASN A 1 199 ? -41.189 1.675 8.193 1.00 24.91 199 ASN A CA 1
ATOM 3110 C C . ASN A 1 199 ? -40.057 0.766 7.750 1.00 24.55 199 ASN A C 1
ATOM 3111 O O . ASN A 1 199 ? -38.891 1.177 7.735 1.00 27.36 199 ASN A O 1
ATOM 3122 N N . ARG A 1 200 ? -40.371 -0.462 7.351 1.00 22.99 200 ARG A N 1
ATOM 3123 C CA . ARG A 1 200 ? -39.353 -1.349 6.815 1.00 18.98 200 ARG A CA 1
ATOM 3124 C C . ARG A 1 200 ? -39.092 -1.073 5.334 1.00 22.15 200 ARG A C 1
ATOM 3125 O O . ARG A 1 200 ? -37.928 -0.987 4.903 1.00 24.05 200 ARG A O 1
ATOM 3146 N N . LEU A 1 201 ? -40.152 -0.901 4.543 1.00 19.77 201 LEU A N 1
ATOM 3147 C CA . LEU A 1 201 ? -39.993 -0.693 3.106 1.00 21.10 201 LEU A CA 1
ATOM 3148 C C . LEU A 1 201 ? -39.258 0.613 2.805 1.00 22.26 201 LEU A C 1
ATOM 3149 O O . LEU A 1 201 ? -38.527 0.680 1.811 1.00 23.66 201 LEU A O 1
ATOM 3165 N N . ASP A 1 202 ? -39.475 1.660 3.622 1.00 22.91 202 ASP A N 1
ATOM 3166 C CA . ASP A 1 202 ? -38.772 2.944 3.469 1.00 23.52 202 ASP A CA 1
ATOM 3167 C C . ASP A 1 202 ? -37.265 2.764 3.438 1.00 27.56 202 ASP A C 1
ATOM 3168 O O . ASP A 1 202 ? -36.554 3.581 2.835 1.00 28.00 202 ASP A O 1
ATOM 3177 N N . GLN A 1 203 ? -36.753 1.739 4.122 1.00 26.32 203 GLN A N 1
ATOM 3178 C CA . GLN A 1 203 ? -35.315 1.519 4.205 1.00 24.74 203 GLN A CA 1
ATOM 3179 C C . GLN A 1 203 ? -34.723 0.933 2.924 1.00 27.27 203 GLN A C 1
ATOM 3180 O O . GLN A 1 203 ? -33.515 1.089 2.708 1.00 33.93 203 GLN A O 1
ATOM 3194 N N . THR A 1 204 ? -35.526 0.302 2.046 1.00 22.65 204 THR A N 1
ATOM 3195 C CA . THR A 1 204 ? -35.035 -0.349 0.831 1.00 22.65 204 THR A CA 1
ATOM 3196 C C . THR A 1 204 ? -35.637 0.197 -0.455 1.00 26.26 204 THR A C 1
ATOM 3197 O O . THR A 1 204 ? -34.928 0.308 -1.470 1.00 28.22 204 THR A O 1
ATOM 3208 N N . LYS A 1 205 ? -36.916 0.562 -0.454 1.00 23.99 205 LYS A N 1
ATOM 3209 C CA . LYS A 1 205 ? -37.629 1.015 -1.649 1.00 28.96 205 LYS A CA 1
ATOM 3210 C C . LYS A 1 205 ? -38.562 2.150 -1.259 1.00 28.72 205 LYS A C 1
ATOM 3211 O O . LYS A 1 205 ? -39.796 2.020 -1.299 1.00 24.39 205 LYS A O 1
ATOM 3230 N N . PRO A 1 206 ? -37.995 3.300 -0.889 1.00 27.12 206 PRO A N 1
ATOM 3231 C CA . PRO A 1 206 ? -38.828 4.427 -0.447 1.00 25.82 206 PRO A CA 1
ATOM 3232 C C . PRO A 1 206 ? -39.796 4.949 -1.503 1.00 27.13 206 PRO A C 1
ATOM 3233 O O . PRO A 1 206 ? -40.870 5.444 -1.143 1.00 27.65 206 PRO A O 1
ATOM 3244 N N . LYS A 1 207 ? -39.472 4.866 -2.795 1.00 31.47 207 LYS A N 1
ATOM 3245 C CA . LYS A 1 207 ? -40.420 5.372 -3.786 1.00 34.57 207 LYS A CA 1
ATOM 3246 C C . LYS A 1 207 ? -41.649 4.478 -3.875 1.00 29.09 207 LYS A C 1
ATOM 3247 O O . LYS A 1 207 ? -42.759 4.969 -4.096 1.00 31.40 207 LYS A O 1
ATOM 3266 N N . LEU A 1 208 ? -41.475 3.175 -3.657 1.00 28.87 208 LEU A N 1
ATOM 3267 C CA . LEU A 1 208 ? -42.605 2.261 -3.619 1.00 26.85 208 LEU A CA 1
ATOM 3268 C C . LEU A 1 208 ? -43.440 2.464 -2.359 1.00 24.95 208 LEU A C 1
ATOM 3269 O O . LEU A 1 208 ? -44.674 2.456 -2.411 1.00 23.68 208 LEU A O 1
ATOM 3285 N N . ALA A 1 209 ? -42.782 2.635 -1.212 1.00 22.03 209 ALA A N 1
ATOM 3286 C CA . ALA A 1 209 ? -43.491 3.002 0.000 1.00 23.90 209 ALA A CA 1
ATOM 3287 C C . ALA A 1 209 ? -44.308 4.275 -0.205 1.00 27.13 209 ALA A C 1
ATOM 3288 O O . ALA A 1 209 ? -45.425 4.399 0.303 1.00 25.47 209 ALA A O 1
ATOM 3295 N N . ASP A 1 210 ? -43.772 5.228 -0.974 1.00 25.70 210 ASP A N 1
ATOM 3296 C CA . ASP A 1 210 ? -44.494 6.472 -1.222 1.00 35.08 210 ASP A CA 1
ATOM 3297 C C . ASP A 1 210 ? -45.790 6.240 -1.989 1.00 30.02 210 ASP A C 1
ATOM 3298 O O . ASP A 1 210 ? -46.777 6.960 -1.777 1.00 27.70 210 ASP A O 1
ATOM 3307 N N . ILE A 1 211 ? -45.817 5.254 -2.888 1.00 27.33 211 ILE A N 1
ATOM 3308 C CA . ILE A 1 211 ? -47.051 4.936 -3.600 1.00 25.36 211 ILE A CA 1
ATOM 3309 C C . ILE A 1 211 ? -48.102 4.432 -2.628 1.00 27.22 211 ILE A C 1
ATOM 3310 O O . ILE A 1 211 ? -49.289 4.765 -2.739 1.00 28.43 211 ILE A O 1
ATOM 3326 N N . ILE A 1 212 ? -47.699 3.580 -1.681 1.00 24.60 212 ILE A N 1
ATOM 3327 C CA . ILE A 1 212 ? -48.672 3.112 -0.699 1.00 23.72 212 ILE A CA 1
ATOM 3328 C C . ILE A 1 212 ? -49.220 4.286 0.105 1.00 28.29 212 ILE A C 1
ATOM 3329 O O . ILE A 1 212 ? -50.431 4.394 0.328 1.00 31.93 212 ILE A O 1
ATOM 3345 N N . ARG A 1 213 ? -48.346 5.195 0.532 1.00 27.41 213 ARG A N 1
ATOM 3346 C CA . ARG A 1 213 ? -48.797 6.365 1.294 1.00 38.12 213 ARG A CA 1
ATOM 3347 C C . ARG A 1 213 ? -49.702 7.283 0.483 1.00 38.82 213 ARG A C 1
ATOM 3348 O O . ARG A 1 213 ? -50.695 7.802 1.009 1.00 48.24 213 ARG A O 1
ATOM 3369 N N . ASN A 1 214 ? -49.358 7.533 -0.788 1.00 37.72 214 ASN A N 1
ATOM 3370 C CA . ASN A 1 214 ? -49.866 8.692 -1.515 1.00 40.83 214 ASN A CA 1
ATOM 3371 C C . ASN A 1 214 ? -50.453 8.390 -2.886 1.00 53.09 214 ASN A C 1
ATOM 3372 O O . ASN A 1 214 ? -50.851 9.332 -3.585 1.00 65.03 214 ASN A O 1
ATOM 3383 N N . GLY A 1 215 ? -50.513 7.131 -3.301 1.00 44.84 215 GLY A N 1
ATOM 3384 C CA . GLY A 1 215 ? -51.041 6.801 -4.617 1.00 41.13 215 GLY A CA 1
ATOM 3385 C C . GLY A 1 215 ? -50.043 7.032 -5.736 1.00 50.12 215 GLY A C 1
ATOM 3386 O O . GLY A 1 215 ? -48.908 7.437 -5.476 1.00 47.48 215 GLY A O 1
ATOM 3409 N N . ASP B 1 2 ? -30.291 3.565 -2.240 1.00 41.41 2 ASP B N 1
ATOM 3410 C CA . ASP B 1 2 ? -29.893 4.971 -2.151 1.00 44.93 2 ASP B CA 1
ATOM 3411 C C . ASP B 1 2 ? -29.543 5.309 -0.700 1.00 47.25 2 ASP B C 1
ATOM 3412 O O . ASP B 1 2 ? -30.292 5.972 0.025 1.00 44.49 2 ASP B O 1
ATOM 3421 N N . THR B 1 3 ? -28.367 4.848 -0.270 1.00 44.05 3 THR B N 1
ATOM 3422 C CA . THR B 1 3 ? -27.943 5.039 1.114 1.00 36.84 3 THR B CA 1
ATOM 3423 C C . THR B 1 3 ? -26.449 4.777 1.216 1.00 33.16 3 THR B C 1
ATOM 3424 O O . THR B 1 3 ? -25.870 4.037 0.413 1.00 44.87 3 THR B O 1
ATOM 3435 N N . ASN B 1 4 ? -25.835 5.375 2.229 1.00 35.50 4 ASN B N 1
ATOM 3436 C CA . ASN B 1 4 ? -24.437 5.111 2.520 1.00 31.47 4 ASN B CA 1
ATOM 3437 C C . ASN B 1 4 ? -24.248 4.095 3.646 1.00 34.17 4 ASN B C 1
ATOM 3438 O O . ASN B 1 4 ? -23.104 3.770 3.984 1.00 34.07 4 ASN B O 1
ATOM 3449 N N . LYS B 1 5 ? -25.329 3.564 4.218 1.00 28.64 5 LYS B N 1
ATOM 3450 C CA . LYS B 1 5 ? -25.214 2.617 5.327 1.00 27.45 5 LYS B CA 1
ATOM 3451 C C . LYS B 1 5 ? -24.917 1.206 4.816 1.00 21.65 5 LYS B C 1
ATOM 3452 O O . LYS B 1 5 ? -25.423 0.800 3.767 1.00 26.25 5 LYS B O 1
ATOM 3471 N N . ARG B 1 6 ? -24.097 0.461 5.572 1.00 19.80 6 ARG B N 1
ATOM 3472 C CA . ARG B 1 6 ? -23.846 -0.966 5.304 1.00 17.85 6 ARG B CA 1
ATOM 3473 C C . ARG B 1 6 ? -25.052 -1.751 5.805 1.00 20.72 6 ARG B C 1
ATOM 3474 O O . ARG B 1 6 ? -25.299 -1.798 7.014 1.00 24.00 6 ARG B O 1
ATOM 3495 N N . GLU B 1 7 ? -25.795 -2.367 4.886 1.00 16.88 7 GLU B N 1
ATOM 3496 C CA . GLU B 1 7 ? -27.018 -3.069 5.237 1.00 17.42 7 GLU B CA 1
ATOM 3497 C C . GLU B 1 7 ? -27.023 -4.474 4.648 1.00 16.90 7 GLU B C 1
ATOM 3498 O O . GLU B 1 7 ? -26.800 -4.651 3.446 1.00 19.87 7 GLU B O 1
ATOM 3510 N N . ILE B 1 8 ? -27.344 -5.461 5.480 1.00 16.50 8 ILE B N 1
ATOM 3511 C CA . ILE B 1 8 ? -27.590 -6.815 4.994 1.00 14.66 8 ILE B CA 1
ATOM 3512 C C . ILE B 1 8 ? -28.947 -6.870 4.294 1.00 16.92 8 ILE B C 1
ATOM 3513 O O . ILE B 1 8 ? -29.918 -6.234 4.733 1.00 18.81 8 ILE B O 1
ATOM 3529 N N . VAL B 1 9 ? -29.009 -7.607 3.191 1.00 15.72 9 VAL B N 1
ATOM 3530 C CA . VAL B 1 9 ? -30.261 -7.800 2.458 1.00 15.69 9 VAL B CA 1
ATOM 3531 C C . VAL B 1 9 ? -30.485 -9.297 2.276 1.00 15.20 9 VAL B C 1
ATOM 3532 O O . VAL B 1 9 ? -29.591 -10.133 2.472 1.00 18.13 9 VAL B O 1
ATOM 3545 N N . GLU B 1 10 ? -31.727 -9.648 1.915 1.00 16.80 10 GLU B N 1
ATOM 3546 C CA . GLU B 1 10 ? -32.088 -11.041 1.784 1.00 15.18 10 GLU B CA 1
ATOM 3547 C C . GLU B 1 10 ? -32.969 -11.178 0.547 1.00 14.87 10 GLU B C 1
ATOM 3548 O O . GLU B 1 10 ? -33.768 -10.290 0.250 1.00 16.31 10 GLU B O 1
ATOM 3560 N N . PHE B 1 11 ? -32.785 -12.285 -0.165 1.00 14.71 11 PHE B N 1
ATOM 3561 C CA . PHE B 1 11 ? -33.632 -12.700 -1.280 1.00 17.16 11 PHE B CA 1
ATOM 3562 C C . PHE B 1 11 ? -33.928 -14.186 -1.121 1.00 18.26 11 PHE B C 1
ATOM 3563 O O . PHE B 1 11 ? -33.050 -15.020 -1.335 1.00 17.28 11 PHE B O 1
ATOM 3580 N N . LEU B 1 12 ? -35.178 -14.525 -0.798 1.00 19.25 12 LEU B N 1
ATOM 3581 C CA . LEU B 1 12 ? -35.665 -15.921 -0.807 1.00 18.37 12 LEU B CA 1
ATOM 3582 C C . LEU B 1 12 ? -34.637 -16.953 -0.281 1.00 24.50 12 LEU B C 1
ATOM 3583 O O . LEU B 1 12 ? -34.163 -17.855 -0.989 1.00 25.47 12 LEU B O 1
ATOM 3599 N N . GLY B 1 13 ? -34.310 -16.815 0.978 1.00 21.63 13 GLY B N 1
ATOM 3600 C CA . GLY B 1 13 ? -33.435 -17.733 1.663 1.00 22.08 13 GLY B CA 1
ATOM 3601 C C . GLY B 1 13 ? -31.960 -17.380 1.631 1.00 21.18 13 GLY B C 1
ATOM 3602 O O . GLY B 1 13 ? -31.171 -18.047 2.304 1.00 24.07 13 GLY B O 1
ATOM 3606 N N . ILE B 1 14 ? -31.558 -16.408 0.825 1.00 16.75 14 ILE B N 1
ATOM 3607 C CA . ILE B 1 14 ? -30.154 -16.036 0.680 1.00 17.60 14 ILE B CA 1
ATOM 3608 C C . ILE B 1 14 ? -29.949 -14.677 1.352 1.00 16.44 14 ILE B C 1
ATOM 3609 O O . ILE B 1 14 ? -30.354 -13.627 0.817 1.00 17.74 14 ILE B O 1
ATOM 3625 N N . ARG B 1 15 ? -29.237 -14.705 2.483 1.00 16.58 15 ARG B N 1
ATOM 3626 C CA . ARG B 1 15 ? -28.905 -13.533 3.276 1.00 15.55 15 ARG B CA 1
ATOM 3627 C C . ARG B 1 15 ? -27.469 -13.140 2.942 1.00 14.11 15 ARG B C 1
ATOM 3628 O O . ARG B 1 15 ? -26.569 -13.978 3.016 1.00 16.47 15 ARG B O 1
ATOM 3649 N N . THR B 1 16 ? -27.259 -11.871 2.595 1.00 14.24 16 THR B N 1
ATOM 3650 C CA . THR B 1 16 ? -25.978 -11.421 2.061 1.00 13.50 16 THR B CA 1
ATOM 3651 C C . THR B 1 16 ? -25.747 -9.942 2.365 1.00 16.00 16 THR B C 1
ATOM 3652 O O . THR B 1 16 ? -26.676 -9.139 2.388 1.00 15.35 16 THR B O 1
ATOM 3663 N N . TYR B 1 17 ? -24.477 -9.596 2.610 1.00 13.77 17 TYR B N 1
ATOM 3664 C CA . TYR B 1 17 ? -24.013 -8.218 2.560 1.00 15.31 17 TYR B CA 1
ATOM 3665 C C . TYR B 1 17 ? -23.226 -7.949 1.286 1.00 15.63 17 TYR B C 1
ATOM 3666 O O . TYR B 1 17 ? -23.538 -7.019 0.541 1.00 15.34 17 TYR B O 1
ATOM 3684 N N . PHE B 1 18 ? -22.234 -8.790 1.020 1.00 15.22 18 PHE B N 1
ATOM 3685 C CA . PHE B 1 18 ? -21.256 -8.525 -0.035 1.00 14.73 18 PHE B CA 1
ATOM 3686 C C . PHE B 1 18 ? -21.737 -8.863 -1.445 1.00 15.47 18 PHE B C 1
ATOM 3687 O O . PHE B 1 18 ? -21.152 -8.364 -2.426 1.00 16.44 18 PHE B O 1
ATOM 3704 N N . PHE B 1 19 ? -22.789 -9.687 -1.601 1.00 16.23 19 PHE B N 1
ATOM 3705 C CA . PHE B 1 19 ? -23.174 -10.211 -2.915 1.00 16.88 19 PHE B CA 1
ATOM 3706 C C . PHE B 1 19 ? -24.675 -10.113 -3.188 1.00 17.25 19 PHE B C 1
ATOM 3707 O O . PHE B 1 19 ? -25.278 -11.076 -3.642 1.00 15.80 19 PHE B O 1
ATOM 3724 N N . PRO B 1 20 ? -25.305 -8.952 -2.973 1.00 15.63 20 PRO B N 1
ATOM 3725 C CA . PRO B 1 20 ? -26.763 -8.865 -3.213 1.00 18.24 20 PRO B CA 1
ATOM 3726 C C . PRO B 1 20 ? -27.200 -9.171 -4.632 1.00 16.66 20 PRO B C 1
ATOM 3727 O O . PRO B 1 20 ? -28.240 -9.831 -4.809 1.00 17.56 20 PRO B O 1
ATOM 3738 N N . ASN B 1 21 ? -26.475 -8.703 -5.649 1.00 17.89 21 ASN B N 1
ATOM 3739 C CA . ASN B 1 21 ? -26.928 -8.994 -7.003 1.00 18.26 21 ASN B CA 1
ATOM 3740 C C . ASN B 1 21 ? -26.660 -10.450 -7.394 1.00 18.99 21 ASN B C 1
ATOM 3741 O O . ASN B 1 21 ? -27.379 -10.991 -8.230 1.00 18.40 21 ASN B O 1
ATOM 3752 N N . LEU B 1 22 ? -25.678 -11.113 -6.786 1.00 18.71 22 LEU B N 1
ATOM 3753 C CA . LEU B 1 22 ? -25.507 -12.540 -7.026 1.00 16.57 22 LEU B CA 1
ATOM 3754 C C . LEU B 1 22 ? -26.680 -13.318 -6.446 1.00 20.14 22 LEU B C 1
ATOM 3755 O O . LEU B 1 22 ? -27.183 -14.255 -7.068 1.00 18.31 22 LEU B O 1
ATOM 3771 N N . ALA B 1 23 ? -27.098 -12.964 -5.233 1.00 17.70 23 ALA B N 1
ATOM 3772 C CA . ALA B 1 23 ? -28.242 -13.624 -4.613 1.00 17.50 23 ALA B CA 1
ATOM 3773 C C . ALA B 1 23 ? -29.497 -13.407 -5.456 1.00 17.95 23 ALA B C 1
ATOM 3774 O O . ALA B 1 23 ? -30.244 -14.347 -5.737 1.00 17.26 23 ALA B O 1
ATOM 3781 N N . LEU B 1 24 ? -29.733 -12.169 -5.878 1.00 17.76 24 LEU B N 1
ATOM 3782 C CA . LEU B 1 24 ? -30.899 -11.888 -6.720 1.00 17.52 24 LEU B CA 1
ATOM 3783 C C . LEU B 1 24 ? -30.829 -12.667 -8.030 1.00 21.27 24 LEU B C 1
ATOM 3784 O O . LEU B 1 24 ? -31.851 -13.192 -8.502 1.00 18.70 24 LEU B O 1
ATOM 3800 N N . TYR B 1 25 ? -29.651 -12.697 -8.667 1.00 17.71 25 TYR B N 1
ATOM 3801 C CA . TYR B 1 25 ? -29.484 -13.478 -9.894 1.00 20.96 25 TYR B CA 1
ATOM 3802 C C . TYR B 1 25 ? -29.909 -14.937 -9.693 1.00 21.06 25 TYR B C 1
ATOM 3803 O O . TYR B 1 25 ? -30.616 -15.523 -10.526 1.00 19.09 25 TYR B O 1
ATOM 3821 N N . ALA B 1 26 ? -29.473 -15.546 -8.593 1.00 19.76 26 ALA B N 1
ATOM 3822 C CA . ALA B 1 26 ? -29.769 -16.955 -8.345 1.00 18.31 26 ALA B CA 1
ATOM 3823 C C . ALA B 1 26 ? -31.258 -17.188 -8.142 1.00 20.77 26 ALA B C 1
ATOM 3824 O O . ALA B 1 26 ? -31.792 -18.213 -8.588 1.00 21.10 26 ALA B O 1
ATOM 3831 N N . VAL B 1 27 ? -31.939 -16.254 -7.465 1.00 17.79 27 VAL B N 1
ATOM 3832 C CA . VAL B 1 27 ? -33.366 -16.376 -7.235 1.00 19.14 27 VAL B CA 1
ATOM 3833 C C . VAL B 1 27 ? -34.145 -16.155 -8.532 1.00 23.41 27 VAL B C 1
ATOM 3834 O O . VAL B 1 27 ? -35.136 -16.846 -8.797 1.00 26.09 27 VAL B O 1
ATOM 3847 N N . ASN B 1 28 ? -33.731 -15.191 -9.355 1.00 19.84 28 ASN B N 1
ATOM 3848 C CA . ASN B 1 28 ? -34.445 -14.932 -10.605 1.00 21.54 28 ASN B CA 1
ATOM 3849 C C . ASN B 1 28 ? -34.097 -15.909 -11.723 1.00 24.91 28 ASN B C 1
ATOM 3850 O O . ASN B 1 28 ? -34.839 -15.996 -12.721 1.00 26.62 28 ASN B O 1
ATOM 3861 N N . ASN B 1 29 ? -32.973 -16.603 -11.630 1.00 19.68 29 ASN B N 1
ATOM 3862 C CA . ASN B 1 29 ? -32.500 -17.442 -12.734 1.00 22.09 29 ASN B CA 1
ATOM 3863 C C . ASN B 1 29 ? -32.125 -18.839 -12.261 1.00 20.43 29 ASN B C 1
ATOM 3864 O O . ASN B 1 29 ? -31.268 -19.489 -12.868 1.00 18.94 29 ASN B O 1
ATOM 3875 N N . ASP B 1 30 ? -32.772 -19.342 -11.195 1.00 18.70 30 ASP B N 1
ATOM 3876 C CA . ASP B 1 30 ? -32.447 -20.688 -10.751 1.00 21.65 30 ASP B CA 1
ATOM 3877 C C . ASP B 1 30 ? -32.729 -21.716 -11.831 1.00 19.66 30 ASP B C 1
ATOM 3878 O O . ASP B 1 30 ? -32.004 -22.716 -11.926 1.00 21.25 30 ASP B O 1
ATOM 3887 N N . GLU B 1 31 ? -33.726 -21.465 -12.700 1.00 22.81 31 GLU B N 1
ATOM 3888 C CA . GLU B 1 31 ? -33.995 -22.427 -13.765 1.00 19.56 31 GLU B CA 1
ATOM 3889 C C . GLU B 1 31 ? -32.854 -22.507 -14.776 1.00 18.61 31 GLU B C 1
ATOM 3890 O O . GLU B 1 31 ? -32.639 -23.560 -15.385 1.00 21.70 31 GLU B O 1
ATOM 3902 N N . LEU B 1 32 ? -32.089 -21.424 -14.960 1.00 23.20 32 LEU B N 1
ATOM 3903 C CA . LEU B 1 32 ? -30.896 -21.520 -15.798 1.00 23.80 32 LEU B CA 1
ATOM 3904 C C . LEU B 1 32 ? -29.792 -22.284 -15.087 1.00 21.98 32 LEU B C 1
ATOM 3905 O O . LEU B 1 32 ? -29.131 -23.140 -15.687 1.00 22.80 32 LEU B O 1
ATOM 3921 N N . LEU B 1 33 ? -29.564 -21.988 -13.800 1.00 22.51 33 LEU B N 1
ATOM 3922 C CA . LEU B 1 33 ? -28.513 -22.696 -13.091 1.00 19.15 33 LEU B CA 1
ATOM 3923 C C . LEU B 1 33 ? -28.798 -24.188 -13.035 1.00 22.13 33 LEU B C 1
ATOM 3924 O O . LEU B 1 33 ? -27.869 -25.003 -13.080 1.00 24.18 33 LEU B O 1
ATOM 3940 N N . VAL B 1 34 ? -30.079 -24.562 -12.945 1.00 22.50 34 VAL B N 1
ATOM 3941 C CA . VAL B 1 34 ? -30.455 -25.967 -12.844 1.00 24.82 34 VAL B CA 1
ATOM 3942 C C . VAL B 1 34 ? -30.510 -26.623 -14.217 1.00 24.60 34 VAL B C 1
ATOM 3943 O O . VAL B 1 34 ? -29.959 -27.711 -14.415 1.00 28.86 34 VAL B O 1
ATOM 3956 N N . SER B 1 35 ? -31.213 -25.999 -15.174 1.00 24.26 35 SER B N 1
ATOM 3957 C CA . SER B 1 35 ? -31.600 -26.693 -16.398 1.00 27.02 35 SER B CA 1
ATOM 3958 C C . SER B 1 35 ? -30.968 -26.138 -17.664 1.00 33.42 35 SER B C 1
ATOM 3959 O O . SER B 1 35 ? -31.140 -26.747 -18.724 1.00 31.97 35 SER B O 1
ATOM 3967 N N . ASP B 1 36 ? -30.233 -25.022 -17.592 1.00 26.02 36 ASP B N 1
ATOM 3968 C CA . ASP B 1 36 ? -29.487 -24.505 -18.739 1.00 26.05 36 ASP B CA 1
ATOM 3969 C C . ASP B 1 36 ? -28.196 -23.852 -18.250 1.00 26.07 36 ASP B C 1
ATOM 3970 O O . ASP B 1 36 ? -27.948 -22.663 -18.478 1.00 23.12 36 ASP B O 1
ATOM 3979 N N . PRO B 1 37 ? -27.327 -24.629 -17.579 1.00 23.80 37 PRO B N 1
ATOM 3980 C CA . PRO B 1 37 ? -26.191 -24.015 -16.885 1.00 29.04 37 PRO B CA 1
ATOM 3981 C C . PRO B 1 37 ? -25.205 -23.340 -17.829 1.00 29.37 37 PRO B C 1
ATOM 3982 O O . PRO B 1 37 ? -24.551 -22.370 -17.436 1.00 26.60 37 PRO B O 1
ATOM 3993 N N . ASN B 1 38 ? -25.134 -23.782 -19.082 1.00 26.49 38 ASN B N 1
ATOM 3994 C CA . ASN B 1 38 ? -24.219 -23.183 -20.045 1.00 30.59 38 ASN B CA 1
ATOM 3995 C C . ASN B 1 38 ? -24.570 -21.741 -20.370 1.00 31.98 38 ASN B C 1
ATOM 3996 O O . ASN B 1 38 ? -23.695 -20.993 -20.847 1.00 29.02 38 ASN B O 1
ATOM 4007 N N . LYS B 1 39 ? -25.824 -21.345 -20.143 1.00 28.24 39 LYS B N 1
ATOM 4008 C CA . LYS B 1 39 ? -26.275 -19.978 -20.357 1.00 29.85 39 LYS B CA 1
ATOM 4009 C C . LYS B 1 39 ? -26.288 -19.157 -19.085 1.00 34.50 39 LYS B C 1
ATOM 4010 O O . LYS B 1 39 ? -26.538 -17.948 -19.155 1.00 34.66 39 LYS B O 1
ATOM 4029 N N . ALA B 1 40 ? -26.062 -19.783 -17.934 1.00 26.00 40 ALA B N 1
ATOM 4030 C CA . ALA B 1 40 ? -26.036 -19.034 -16.692 1.00 29.81 40 ALA B CA 1
ATOM 4031 C C . ALA B 1 40 ? -24.790 -18.152 -16.624 1.00 30.85 40 ALA B C 1
ATOM 4032 O O . ALA B 1 40 ? -23.723 -18.481 -17.151 1.00 26.76 40 ALA B O 1
ATOM 4039 N N . ASN B 1 41 ? -24.933 -17.021 -15.952 1.00 26.27 41 ASN B N 1
ATOM 4040 C CA . ASN B 1 41 ? -23.784 -16.213 -15.587 1.00 27.71 41 ASN B CA 1
ATOM 4041 C C . ASN B 1 41 ? -22.642 -17.064 -15.006 1.00 25.03 41 ASN B C 1
ATOM 4042 O O . ASN B 1 41 ? -22.875 -17.911 -14.141 1.00 22.39 41 ASN B O 1
ATOM 4053 N N . SER B 1 42 ? -21.398 -16.821 -15.463 1.00 25.60 42 SER B N 1
ATOM 4054 C CA . SER B 1 42 ? -20.270 -17.691 -15.095 1.00 24.12 42 SER B CA 1
ATOM 4055 C C . SER B 1 42 ? -19.934 -17.627 -13.614 1.00 22.52 42 SER B C 1
ATOM 4056 O O . SER B 1 42 ? -19.529 -18.628 -13.031 1.00 22.69 42 SER B O 1
ATOM 4064 N N . PHE B 1 43 ? -20.041 -16.446 -13.005 1.00 23.30 43 PHE B N 1
ATOM 4065 C CA . PHE B 1 43 ? -19.788 -16.305 -11.574 1.00 21.08 43 PHE B CA 1
ATOM 4066 C C . PHE B 1 43 ? -20.831 -17.074 -10.773 1.00 20.88 43 PHE B C 1
ATOM 4067 O O . PHE B 1 43 ? -20.493 -17.907 -9.928 1.00 20.30 43 PHE B O 1
ATOM 4084 N N . ALA B 1 44 ? -22.112 -16.869 -11.081 1.00 18.89 44 ALA B N 1
ATOM 4085 C CA . ALA B 1 44 ? -23.169 -17.634 -10.420 1.00 19.45 44 ALA B CA 1
ATOM 4086 C C . ALA B 1 44 ? -23.012 -19.132 -10.649 1.00 19.63 44 ALA B C 1
ATOM 4087 O O . ALA B 1 44 ? -23.208 -19.934 -9.737 1.00 20.88 44 ALA B O 1
ATOM 4094 N N . ALA B 1 45 ? -22.699 -19.537 -11.873 1.00 20.90 45 ALA B N 1
ATOM 4095 C CA . ALA B 1 45 ? -22.627 -20.971 -12.145 1.00 21.64 45 ALA B CA 1
ATOM 4096 C C . ALA B 1 45 ? -21.528 -21.630 -11.323 1.00 21.51 45 ALA B C 1
ATOM 4097 O O . ALA B 1 45 ? -21.689 -22.745 -10.807 1.00 22.91 45 ALA B O 1
ATOM 4104 N N . TYR B 1 46 ? -20.385 -20.955 -11.203 1.00 20.65 46 TYR B N 1
ATOM 4105 C CA . TYR B 1 46 ? -19.289 -21.490 -10.409 1.00 21.66 46 TYR B CA 1
ATOM 4106 C C . TYR B 1 46 ? -19.638 -21.563 -8.923 1.00 20.03 46 TYR B C 1
ATOM 4107 O O . TYR B 1 46 ? -19.421 -22.591 -8.273 1.00 23.51 46 TYR B O 1
ATOM 4125 N N . VAL B 1 47 ? -20.210 -20.488 -8.368 1.00 21.40 47 VAL B N 1
ATOM 4126 C CA . VAL B 1 47 ? -20.548 -20.465 -6.944 1.00 24.15 47 VAL B CA 1
ATOM 4127 C C . VAL B 1 47 ? -21.540 -21.563 -6.593 1.00 26.31 47 VAL B C 1
ATOM 4128 O O . VAL B 1 47 ? -21.432 -22.199 -5.539 1.00 24.61 47 VAL B O 1
ATOM 4141 N N . PHE B 1 48 ? -22.544 -21.779 -7.445 1.00 20.52 48 PHE B N 1
ATOM 4142 C CA . PHE B 1 48 ? -23.619 -22.705 -7.136 1.00 21.93 48 PHE B CA 1
ATOM 4143 C C . PHE B 1 48 ? -23.346 -24.118 -7.645 1.00 23.82 48 PHE B C 1
ATOM 4144 O O . PHE B 1 48 ? -24.258 -24.950 -7.598 1.00 25.92 48 PHE B O 1
ATOM 4161 N N . GLY B 1 49 ? -22.119 -24.398 -8.090 1.00 22.80 49 GLY B N 1
ATOM 4162 C CA . GLY B 1 49 ? -21.673 -25.735 -8.427 1.00 22.35 49 GLY B CA 1
ATOM 4163 C C . GLY B 1 49 ? -22.174 -26.257 -9.748 1.00 30.89 49 GLY B C 1
ATOM 4164 O O . GLY B 1 49 ? -22.012 -27.456 -10.028 1.00 30.58 49 GLY B O 1
ATOM 4168 N N . ALA B 1 50 ? -22.762 -25.397 -10.574 1.00 23.44 50 ALA B N 1
ATOM 4169 C CA . ALA B 1 50 ? -23.269 -25.829 -11.878 1.00 27.94 50 ALA B CA 1
ATOM 4170 C C . ALA B 1 50 ? -22.162 -25.958 -12.911 1.00 32.40 50 ALA B C 1
ATOM 4171 O O . ALA B 1 50 ? -22.346 -26.653 -13.920 1.00 31.77 50 ALA B O 1
ATOM 4178 N N . SER B 1 51 ? -21.020 -25.321 -12.670 1.00 25.54 51 SER B N 1
ATOM 4179 C CA . SER B 1 51 ? -19.867 -25.357 -13.553 1.00 26.54 51 SER B CA 1
ATOM 4180 C C . SER B 1 51 ? -18.596 -25.320 -12.725 1.00 35.09 51 SER B C 1
ATOM 4181 O O . SER B 1 51 ? -18.564 -24.723 -11.648 1.00 29.16 51 SER B O 1
ATOM 4189 N N . ASP B 1 52 ? -17.536 -25.940 -13.248 1.00 35.83 52 ASP B N 1
ATOM 4190 C CA . ASP B 1 52 ? -16.202 -25.835 -12.660 1.00 39.67 52 ASP B CA 1
ATOM 4191 C C . ASP B 1 52 ? -15.348 -24.766 -13.332 1.00 31.48 52 ASP B C 1
ATOM 4192 O O . ASP B 1 52 ? -14.200 -24.563 -12.937 1.00 37.52 52 ASP B O 1
ATOM 4201 N N . LYS B 1 53 ? -15.873 -24.084 -14.331 1.00 29.72 53 LYS B N 1
ATOM 4202 C CA . LYS B 1 53 ? -15.158 -22.979 -14.960 1.00 38.96 53 LYS B CA 1
ATOM 4203 C C . LYS B 1 53 ? -15.128 -21.780 -14.014 1.00 48.65 53 LYS B C 1
ATOM 4204 O O . LYS B 1 53 ? -16.180 -21.227 -13.665 1.00 35.01 53 LYS B O 1
ATOM 4223 N N . LYS B 1 54 ? -13.925 -21.373 -13.606 1.00 41.03 54 LYS B N 1
ATOM 4224 C CA . LYS B 1 54 ? -13.787 -20.222 -12.725 1.00 44.42 54 LYS B CA 1
ATOM 4225 C C . LYS B 1 54 ? -14.113 -18.938 -13.490 1.00 41.91 54 LYS B C 1
ATOM 4226 O O . LYS B 1 54 ? -13.725 -18.796 -14.647 1.00 38.46 54 LYS B O 1
ATOM 4245 N N . PRO B 1 55 ? -14.849 -18.003 -12.891 1.00 33.27 55 PRO B N 1
ATOM 4246 C CA . PRO B 1 55 ? -15.162 -16.750 -13.585 1.00 29.03 55 PRO B CA 1
ATOM 4247 C C . PRO B 1 55 ? -13.957 -15.823 -13.638 1.00 32.12 55 PRO B C 1
ATOM 4248 O O . PRO B 1 55 ? -13.049 -15.891 -12.807 1.00 32.44 55 PRO B O 1
ATOM 4259 N N . SER B 1 56 ? -13.969 -14.950 -14.639 1.00 33.82 56 SER B N 1
ATOM 4260 C CA . SER B 1 56 ? -12.961 -13.910 -14.765 1.00 35.35 56 SER B CA 1
ATOM 4261 C C . SER B 1 56 ? -13.212 -12.784 -13.764 1.00 33.36 56 SER B C 1
ATOM 4262 O O . SER B 1 56 ? -14.289 -12.670 -13.168 1.00 27.11 56 SER B O 1
ATOM 4270 N N . VAL B 1 57 ? -12.185 -11.945 -13.578 1.00 28.35 57 VAL B N 1
ATOM 4271 C CA . VAL B 1 57 ? -12.373 -10.689 -12.848 1.00 26.03 57 VAL B CA 1
ATOM 4272 C C . VAL B 1 57 ? -13.554 -9.913 -13.415 1.00 34.06 57 VAL B C 1
ATOM 4273 O O . VAL B 1 57 ? -14.406 -9.413 -12.675 1.00 30.64 57 VAL B O 1
ATOM 4286 N N . ASP B 1 58 ? -13.617 -9.785 -14.743 1.00 34.24 58 ASP B N 1
ATOM 4287 C CA . ASP B 1 58 ? -14.682 -8.982 -15.336 1.00 30.01 58 ASP B CA 1
ATOM 4288 C C . ASP B 1 58 ? -16.048 -9.640 -15.175 1.00 29.56 58 ASP B C 1
ATOM 4289 O O . ASP B 1 58 ? -17.049 -8.932 -15.021 1.00 29.38 58 ASP B O 1
ATOM 4298 N N . ASP B 1 59 ? -16.109 -10.981 -15.183 1.00 27.78 59 ASP B N 1
ATOM 4299 C CA . ASP B 1 59 ? -17.370 -11.674 -14.910 1.00 28.33 59 ASP B CA 1
ATOM 4300 C C . ASP B 1 59 ? -17.902 -11.306 -13.531 1.00 24.04 59 ASP B C 1
ATOM 4301 O O . ASP B 1 59 ? -19.112 -11.106 -13.342 1.00 30.30 59 ASP B O 1
ATOM 4310 N N . ILE B 1 60 ? -17.004 -11.259 -12.546 1.00 23.29 60 ILE B N 1
ATOM 4311 C CA . ILE B 1 60 ? -17.391 -10.909 -11.180 1.00 24.22 60 ILE B CA 1
ATOM 4312 C C . ILE B 1 60 ? -17.822 -9.444 -11.101 1.00 23.57 60 ILE B C 1
ATOM 4313 O O . ILE B 1 60 ? -18.872 -9.111 -10.525 1.00 25.09 60 ILE B O 1
ATOM 4329 N N . VAL B 1 61 ? -17.023 -8.549 -11.691 1.00 24.12 61 VAL B N 1
ATOM 4330 C CA . VAL B 1 61 ? -17.326 -7.118 -11.647 1.00 25.12 61 VAL B CA 1
ATOM 4331 C C . VAL B 1 61 ? -18.690 -6.823 -12.272 1.00 29.68 61 VAL B C 1
ATOM 4332 O O . VAL B 1 61 ? -19.429 -5.961 -11.792 1.00 26.43 61 VAL B O 1
ATOM 4345 N N . GLN B 1 62 ? -19.041 -7.523 -13.354 1.00 25.81 62 GLN B N 1
ATOM 4346 C CA . GLN B 1 62 ? -20.335 -7.308 -14.002 1.00 31.75 62 GLN B CA 1
ATOM 4347 C C . GLN B 1 62 ? -21.503 -7.579 -13.052 1.00 29.91 62 GLN B C 1
ATOM 4348 O O . GLN B 1 62 ? -22.499 -6.840 -13.048 1.00 31.07 62 GLN B O 1
ATOM 4362 N N . ILE B 1 63 ? -21.421 -8.661 -12.271 1.00 23.65 63 ILE B N 1
ATOM 4363 C CA . ILE B 1 63 ? -22.444 -8.966 -11.285 1.00 23.32 63 ILE B CA 1
ATOM 4364 C C . ILE B 1 63 ? -22.410 -7.951 -10.152 1.00 25.06 63 ILE B C 1
ATOM 4365 O O . ILE B 1 63 ? -23.457 -7.516 -9.657 1.00 23.28 63 ILE B O 1
ATOM 4381 N N . LEU B 1 64 ? -21.212 -7.530 -9.739 1.00 21.40 64 LEU B N 1
ATOM 4382 C CA . LEU B 1 64 ? -21.137 -6.593 -8.624 1.00 20.28 64 LEU B CA 1
ATOM 4383 C C . LEU B 1 64 ? -21.636 -5.208 -9.001 1.00 21.64 64 LEU B C 1
ATOM 4384 O O . LEU B 1 64 ? -22.203 -4.507 -8.151 1.00 21.39 64 LEU B O 1
ATOM 4400 N N . PHE B 1 65 ? -21.432 -4.782 -10.251 1.00 23.36 65 PHE B N 1
ATOM 4401 C CA . PHE B 1 65 ? -21.773 -3.429 -10.700 1.00 24.80 65 PHE B CA 1
ATOM 4402 C C . PHE B 1 65 ? -22.637 -3.502 -11.953 1.00 21.85 65 PHE B C 1
ATOM 4403 O O . PHE B 1 65 ? -22.213 -3.099 -13.039 1.00 28.25 65 PHE B O 1
ATOM 4420 N N . PRO B 1 66 ? -23.863 -3.986 -11.829 1.00 23.76 66 PRO B N 1
ATOM 4421 C CA . PRO B 1 66 ? -24.742 -4.042 -13.001 1.00 33.04 66 PRO B CA 1
ATOM 4422 C C . PRO B 1 66 ? -25.139 -2.651 -13.474 1.00 34.93 66 PRO B C 1
ATOM 4423 O O . PRO B 1 66 ? -24.981 -1.650 -12.769 1.00 27.84 66 PRO B O 1
ATOM 4434 N N . SER B 1 67 ? -25.638 -2.594 -14.709 1.00 33.43 67 SER B N 1
ATOM 4435 C CA . SER B 1 67 ? -26.128 -1.328 -15.242 1.00 39.73 67 SER B CA 1
ATOM 4436 C C . SER B 1 67 ? -27.205 -0.753 -14.330 1.00 27.45 67 SER B C 1
ATOM 4437 O O . SER B 1 67 ? -28.058 -1.479 -13.807 1.00 33.07 67 SER B O 1
ATOM 4445 N N . GLY B 1 68 ? -27.127 0.554 -14.092 1.00 35.29 68 GLY B N 1
ATOM 4446 C CA . GLY B 1 68 ? -28.090 1.212 -13.238 1.00 40.86 68 GLY B CA 1
ATOM 4447 C C . GLY B 1 68 ? -27.786 1.160 -11.758 1.00 36.07 68 GLY B C 1
ATOM 4448 O O . GLY B 1 68 ? -28.622 1.598 -10.959 1.00 36.11 68 GLY B O 1
ATOM 4452 N N . SER B 1 69 ? -26.620 0.658 -11.365 1.00 31.87 69 SER B N 1
ATOM 4453 C CA . SER B 1 69 ? -26.301 0.578 -9.943 1.00 28.13 69 SER B CA 1
ATOM 4454 C C . SER B 1 69 ? -26.371 1.961 -9.316 1.00 29.83 69 SER B C 1
ATOM 4455 O O . SER B 1 69 ? -25.832 2.927 -9.860 1.00 30.32 69 SER B O 1
ATOM 4463 N N . ASP B 1 70 ? -26.992 2.048 -8.148 1.00 25.88 70 ASP B N 1
ATOM 4464 C CA . ASP B 1 70 ? -27.036 3.306 -7.427 1.00 28.22 70 ASP B CA 1
ATOM 4465 C C . ASP B 1 70 ? -25.882 3.414 -6.420 1.00 25.31 70 ASP B C 1
ATOM 4466 O O . ASP B 1 70 ? -25.012 2.537 -6.315 1.00 24.30 70 ASP B O 1
ATOM 4475 N N . SER B 1 71 ? -25.865 4.530 -5.686 1.00 26.46 71 SER B N 1
ATOM 4476 C CA . SER B 1 71 ? -24.715 4.849 -4.836 1.00 25.13 71 SER B CA 1
ATOM 4477 C C . SER B 1 71 ? -24.445 3.766 -3.803 1.00 25.56 71 SER B C 1
ATOM 4478 O O . SER B 1 71 ? -23.287 3.377 -3.601 1.00 21.16 71 SER B O 1
ATOM 4486 N N . GLY B 1 72 ? -25.484 3.263 -3.124 1.00 21.93 72 GLY B N 1
ATOM 4487 C CA . GLY B 1 72 ? -25.268 2.233 -2.118 1.00 24.21 72 GLY B CA 1
ATOM 4488 C C . GLY B 1 72 ? -24.814 0.910 -2.706 1.00 20.30 72 GLY B C 1
ATOM 4489 O O . GLY B 1 72 ? -23.983 0.212 -2.118 1.00 20.67 72 GLY B O 1
ATOM 4493 N N . THR B 1 73 ? -25.339 0.556 -3.886 1.00 19.80 73 THR B N 1
ATOM 4494 C CA . THR B 1 73 ? -24.889 -0.648 -4.576 1.00 21.87 73 THR B CA 1
ATOM 4495 C C . THR B 1 73 ? -23.414 -0.554 -4.928 1.00 20.43 73 THR B C 1
ATOM 4496 O O . THR B 1 73 ? -22.653 -1.509 -4.722 1.00 20.07 73 THR B O 1
ATOM 4507 N N . ILE B 1 74 ? -22.993 0.603 -5.436 1.00 19.41 74 ILE B N 1
ATOM 4508 C CA . ILE B 1 74 ? -21.587 0.811 -5.782 1.00 18.89 74 ILE B CA 1
ATOM 4509 C C . ILE B 1 74 ? -20.714 0.744 -4.529 1.00 17.50 74 ILE B C 1
ATOM 4510 O O . ILE B 1 74 ? -19.675 0.076 -4.517 1.00 18.34 74 ILE B O 1
ATOM 4526 N N . LEU B 1 75 ? -21.101 1.452 -3.471 1.00 18.87 75 LEU B N 1
ATOM 4527 C CA . LEU B 1 75 ? -20.266 1.461 -2.267 1.00 18.67 75 LEU B CA 1
ATOM 4528 C C . LEU B 1 75 ? -20.160 0.063 -1.647 1.00 19.56 75 LEU B C 1
ATOM 4529 O O . LEU B 1 75 ? -19.079 -0.345 -1.196 1.00 18.36 75 LEU B O 1
ATOM 4545 N N . THR B 1 76 ? -21.270 -0.674 -1.617 1.00 17.45 76 THR B N 1
ATOM 4546 C CA . THR B 1 76 ? -21.266 -2.047 -1.103 1.00 18.73 76 THR B CA 1
ATOM 4547 C C . THR B 1 76 ? -20.369 -2.946 -1.939 1.00 17.47 76 THR B C 1
ATOM 4548 O O . THR B 1 76 ? -19.532 -3.679 -1.394 1.00 17.83 76 THR B O 1
ATOM 4559 N N . SER B 1 77 ? -20.481 -2.865 -3.275 1.00 18.22 77 SER B N 1
ATOM 4560 C CA . SER B 1 77 ? -19.642 -3.715 -4.101 1.00 17.16 77 SER B CA 1
ATOM 4561 C C . SER B 1 77 ? -18.181 -3.298 -4.050 1.00 18.14 77 SER B C 1
ATOM 4562 O O . SER B 1 77 ? -17.304 -4.146 -4.241 1.00 18.00 77 SER B O 1
ATOM 4587 N N . ASP B 1 79 ? -16.758 -2.433 -1.195 1.00 17.79 79 ASP B N 1
ATOM 4588 C CA . ASP B 1 79 ? -16.330 -3.273 -0.069 1.00 18.10 79 ASP B CA 1
ATOM 4589 C C . ASP B 1 79 ? -15.914 -4.660 -0.565 1.00 16.56 79 ASP B C 1
ATOM 4590 O O . ASP B 1 79 ? -14.871 -5.202 -0.166 1.00 16.85 79 ASP B O 1
ATOM 4599 N N . THR B 1 80 ? -16.760 -5.273 -1.403 1.00 16.55 80 THR B N 1
ATOM 4600 C CA . THR B 1 80 ? -16.446 -6.593 -1.926 1.00 17.81 80 THR B CA 1
ATOM 4601 C C . THR B 1 80 ? -15.119 -6.591 -2.683 1.00 18.60 80 THR B C 1
ATOM 4602 O O . THR B 1 80 ? -14.310 -7.512 -2.530 1.00 18.82 80 THR B O 1
ATOM 4613 N N . LEU B 1 81 ? -14.890 -5.571 -3.519 1.00 17.47 81 LEU B N 1
ATOM 4614 C CA . LEU B 1 81 ? -13.622 -5.481 -4.232 1.00 18.33 81 LEU B CA 1
ATOM 4615 C C . LEU B 1 81 ? -12.445 -5.471 -3.260 1.00 16.75 81 LEU B C 1
ATOM 4616 O O . LEU B 1 81 ? -11.438 -6.139 -3.491 1.00 19.72 81 LEU B O 1
ATOM 4632 N N . LEU B 1 82 ? -12.534 -4.699 -2.179 1.00 17.52 82 LEU B N 1
ATOM 4633 C CA . LEU B 1 82 ? -11.443 -4.684 -1.204 1.00 18.93 82 LEU B CA 1
ATOM 4634 C C . LEU B 1 82 ? -11.212 -6.055 -0.573 1.00 22.35 82 LEU B C 1
ATOM 4635 O O . LEU B 1 82 ? -10.056 -6.483 -0.391 1.00 21.64 82 LEU B O 1
ATOM 4651 N N . ALA B 1 83 ? -12.289 -6.737 -0.174 1.00 21.99 83 ALA B N 1
ATOM 4652 C CA . ALA B 1 83 ? -12.160 -8.079 0.391 1.00 21.99 83 ALA B CA 1
ATOM 4653 C C . ALA B 1 83 ? -11.589 -9.068 -0.611 1.00 22.25 83 ALA B C 1
ATOM 4654 O O . ALA B 1 83 ? -10.925 -10.033 -0.219 1.00 26.19 83 ALA B O 1
ATOM 4661 N N . LEU B 1 84 ? -11.806 -8.840 -1.903 1.00 20.19 84 LEU B N 1
ATOM 4662 C CA . LEU B 1 84 ? -11.316 -9.770 -2.921 1.00 20.64 84 LEU B CA 1
ATOM 4663 C C . LEU B 1 84 ? -9.826 -9.627 -3.205 1.00 27.72 84 LEU B C 1
ATOM 4664 O O . LEU B 1 84 ? -9.250 -10.529 -3.816 1.00 33.56 84 LEU B O 1
ATOM 4680 N N . GLY B 1 85 ? -9.206 -8.510 -2.841 1.00 24.84 85 GLY B N 1
ATOM 4681 C CA . GLY B 1 85 ? -7.762 -8.417 -2.830 1.00 28.06 85 GLY B CA 1
ATOM 4682 C C . GLY B 1 85 ? -7.156 -7.799 -4.081 1.00 27.71 85 GLY B C 1
ATOM 4683 O O . GLY B 1 85 ? -7.786 -7.010 -4.790 1.00 26.00 85 GLY B O 1
ATOM 4687 N N . PRO B 1 86 ? -5.889 -8.152 -4.376 1.00 30.95 86 PRO B N 1
ATOM 4688 C CA . PRO B 1 86 ? -5.111 -7.368 -5.361 1.00 27.95 86 PRO B CA 1
ATOM 4689 C C . PRO B 1 86 ? -5.639 -7.346 -6.778 1.00 27.62 86 PRO B C 1
ATOM 4690 O O . PRO B 1 86 ? -5.504 -6.321 -7.454 1.00 35.57 86 PRO B O 1
ATOM 4701 N N . ASP B 1 87 ? -6.215 -8.444 -7.268 1.00 36.12 87 ASP B N 1
ATOM 4702 C CA . ASP B 1 87 ? -6.751 -8.443 -8.626 1.00 39.77 87 ASP B CA 1
ATOM 4703 C C . ASP B 1 87 ? -7.913 -7.470 -8.811 1.00 35.04 87 ASP B C 1
ATOM 4704 O O . ASP B 1 87 ? -8.371 -7.282 -9.948 1.00 30.43 87 ASP B O 1
ATOM 4713 N N . PHE B 1 88 ? -8.422 -6.872 -7.729 1.00 29.80 88 PHE B N 1
ATOM 4714 C CA . PHE B 1 88 ? -9.601 -6.031 -7.806 1.00 25.71 88 PHE B CA 1
ATOM 4715 C C . PHE B 1 88 ? -9.345 -4.606 -7.352 1.00 33.98 88 PHE B C 1
ATOM 4716 O O . PHE B 1 88 ? -10.266 -3.785 -7.364 1.00 25.05 88 PHE B O 1
ATOM 4733 N N . LEU B 1 89 ? -8.104 -4.273 -7.022 1.00 26.81 89 LEU B N 1
ATOM 4734 C CA A LEU B 1 89 ? -7.812 -2.952 -6.472 0.19 31.98 89 LEU B CA 1
ATOM 4735 C CA B LEU B 1 89 ? -7.828 -2.955 -6.473 0.81 30.80 89 LEU B CA 1
ATOM 4736 C C . LEU B 1 89 ? -7.851 -1.877 -7.551 1.00 29.22 89 LEU B C 1
ATOM 4737 O O . LEU B 1 89 ? -8.267 -0.742 -7.289 1.00 26.46 89 LEU B O 1
ATOM 4768 N N . THR B 1 90 ? -7.423 -2.199 -8.775 1.00 35.08 90 THR B N 1
ATOM 4769 C CA . THR B 1 90 ? -7.525 -1.212 -9.842 1.00 33.45 90 THR B CA 1
ATOM 4770 C C . THR B 1 90 ? -8.975 -0.834 -10.083 1.00 32.75 90 THR B C 1
ATOM 4771 O O . THR B 1 90 ? -9.294 0.338 -10.314 1.00 28.20 90 THR B O 1
ATOM 4782 N N . GLU B 1 91 ? -9.867 -1.822 -10.043 1.00 29.02 91 GLU B N 1
ATOM 4783 C CA . GLU B 1 91 ? -11.284 -1.549 -10.222 1.00 30.01 91 GLU B CA 1
ATOM 4784 C C . GLU B 1 91 ? -11.815 -0.683 -9.083 1.00 23.84 91 GLU B C 1
ATOM 4785 O O . GLU B 1 91 ? -12.614 0.231 -9.311 1.00 24.35 91 GLU B O 1
ATOM 4797 N N . PHE B 1 92 ? -11.382 -0.958 -7.849 1.00 22.69 92 PHE B N 1
ATOM 4798 C CA . PHE B 1 92 ? -11.808 -0.129 -6.723 1.00 21.54 92 PHE B CA 1
ATOM 4799 C C . PHE B 1 92 ? -11.422 1.329 -6.946 1.00 24.34 92 PHE B C 1
ATOM 4800 O O . PHE B 1 92 ? -12.239 2.234 -6.758 1.00 23.75 92 PHE B O 1
ATOM 4817 N N . LYS B 1 93 ? -10.166 1.571 -7.353 1.00 25.59 93 LYS B N 1
ATOM 4818 C CA . LYS B 1 93 ? -9.719 2.949 -7.552 1.00 32.79 93 LYS B CA 1
ATOM 4819 C C . LYS B 1 93 ? -10.516 3.638 -8.645 1.00 27.84 93 LYS B C 1
ATOM 4820 O O . LYS B 1 93 ? -10.899 4.802 -8.498 1.00 27.12 93 LYS B O 1
ATOM 4839 N N . LYS B 1 94 ? -10.830 2.923 -9.734 1.00 26.55 94 LYS B N 1
ATOM 4840 C CA . LYS B 1 94 ? -11.633 3.508 -10.804 1.00 30.27 94 LYS B CA 1
ATOM 4841 C C . LYS B 1 94 ? -13.038 3.837 -10.330 1.00 35.19 94 LYS B C 1
ATOM 4842 O O . LYS B 1 94 ? -13.589 4.890 -10.667 1.00 30.06 94 LYS B O 1
ATOM 4861 N N . ARG B 1 95 ? -13.656 2.929 -9.571 1.00 25.43 95 ARG B N 1
ATOM 4862 C CA . ARG B 1 95 ? -15.000 3.191 -9.110 1.00 22.84 95 ARG B CA 1
ATOM 4863 C C . ARG B 1 95 ? -15.003 4.378 -8.173 1.00 25.44 95 ARG B C 1
ATOM 4864 O O . ARG B 1 95 ? -15.926 5.192 -8.201 1.00 23.83 95 ARG B O 1
ATOM 4885 N N . ASN B 1 96 ? -13.980 4.470 -7.326 1.00 22.77 96 ASN B N 1
ATOM 4886 C CA . ASN B 1 96 ? -13.876 5.592 -6.397 1.00 24.01 96 ASN B CA 1
ATOM 4887 C C . ASN B 1 96 ? -13.662 6.904 -7.133 1.00 28.6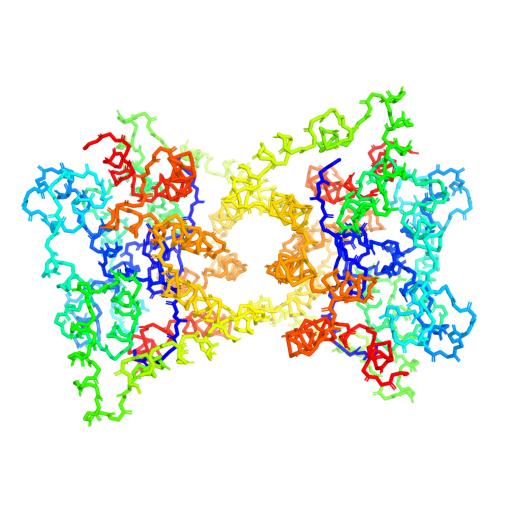8 96 ASN B C 1
ATOM 4888 O O . ASN B 1 96 ? -14.239 7.931 -6.758 1.00 24.99 96 ASN B O 1
ATOM 4899 N N . GLN B 1 97 ? -12.830 6.890 -8.178 1.00 28.95 97 GLN B N 1
ATOM 4900 C CA . GLN B 1 97 ? -12.622 8.102 -8.966 1.00 35.78 97 GLN B CA 1
ATOM 4901 C C . GLN B 1 97 ? -13.925 8.561 -9.614 1.00 31.80 97 GLN B C 1
ATOM 4902 O O . GLN B 1 97 ? -14.240 9.760 -9.614 1.00 32.57 97 GLN B O 1
ATOM 4916 N N . ASP B 1 98 ? -14.722 7.621 -10.136 1.00 27.06 98 ASP B N 1
ATOM 4917 C CA A ASP B 1 98 ? -16.001 7.972 -10.750 0.46 35.26 98 ASP B CA 1
ATOM 4918 C CA B ASP B 1 98 ? -16.000 7.981 -10.748 0.54 35.11 98 ASP B CA 1
ATOM 4919 C C . ASP B 1 98 ? -16.996 8.530 -9.732 1.00 37.52 98 ASP B C 1
ATOM 4920 O O . ASP B 1 98 ? -17.824 9.382 -10.076 1.00 36.86 98 ASP B O 1
ATOM 4937 N N . LEU B 1 99 ? -16.953 8.054 -8.486 1.00 27.76 99 LEU B N 1
ATOM 4938 C CA . LEU B 1 99 ? -17.884 8.540 -7.477 1.00 24.07 99 LEU B CA 1
ATOM 4939 C C . LEU B 1 99 ? -17.624 10.005 -7.122 1.00 21.59 99 LEU B C 1
ATOM 4940 O O . LEU B 1 99 ? -18.552 10.712 -6.700 1.00 23.54 99 LEU B O 1
ATOM 4956 N N . ALA B 1 100 ? -16.375 10.440 -7.231 1.00 24.11 100 ALA B N 1
ATOM 4957 C CA . ALA B 1 100 ? -16.008 11.787 -6.797 1.00 24.50 100 ALA B CA 1
ATOM 4958 C C . ALA B 1 100 ? -16.804 12.840 -7.549 1.00 23.53 100 ALA B C 1
ATOM 4959 O O . ALA B 1 100 ? -17.112 13.896 -6.984 1.00 21.77 100 ALA B O 1
ATOM 4966 N N . ARG B 1 101 ? -17.168 12.561 -8.816 1.00 26.15 101 ARG B N 1
ATOM 4967 C CA . ARG B 1 101 ? -17.954 13.521 -9.598 1.00 31.71 101 ARG B CA 1
ATOM 4968 C C . ARG B 1 101 ? -19.285 13.826 -8.936 1.00 25.60 101 ARG B C 1
ATOM 4969 O O . ARG B 1 101 ? -19.863 14.901 -9.166 1.00 27.84 101 ARG B O 1
ATOM 4990 N N . PHE B 1 102 ? -19.799 12.882 -8.152 1.00 22.92 102 PHE B N 1
ATOM 4991 C CA . PHE B 1 102 ? -21.053 12.992 -7.432 1.00 24.58 102 PHE B CA 1
ATOM 4992 C C . PHE B 1 102 ? -20.872 13.354 -5.963 1.00 25.73 102 PHE B C 1
ATOM 4993 O O . PHE B 1 102 ? -21.813 13.203 -5.179 1.00 26.12 102 PHE B O 1
ATOM 5010 N N . ASN B 1 103 ? -19.666 13.763 -5.574 1.00 22.35 103 ASN B N 1
ATOM 5011 C CA . ASN B 1 103 ? -19.339 14.111 -4.187 1.00 22.69 103 ASN B CA 1
ATOM 5012 C C . ASN B 1 103 ? -19.455 12.920 -3.255 1.00 23.08 103 ASN B C 1
ATOM 5013 O O . ASN B 1 103 ? -19.695 13.074 -2.050 1.00 22.99 103 ASN B O 1
ATOM 5024 N N . LEU B 1 104 ? -19.244 11.730 -3.786 1.00 21.00 104 LEU B N 1
ATOM 5025 C CA . LEU B 1 104 ? -19.263 10.503 -3.000 1.00 22.90 104 LEU B CA 1
ATOM 5026 C C . LEU B 1 104 ? -17.878 9.874 -2.979 1.00 17.21 104 LEU B C 1
ATOM 5027 O O . LEU B 1 104 ? -17.096 10.049 -3.902 1.00 19.99 104 LEU B O 1
ATOM 5043 N N . THR B 1 105 ? -17.595 9.114 -1.923 1.00 18.68 105 THR B N 1
ATOM 5044 C CA . THR B 1 105 ? -16.332 8.388 -1.850 1.00 21.01 105 THR B CA 1
ATOM 5045 C C . THR B 1 105 ? -16.494 7.211 -0.905 1.00 18.45 105 THR B C 1
ATOM 5046 O O . THR B 1 105 ? -17.383 7.187 -0.053 1.00 19.37 105 THR B O 1
ATOM 5057 N N . HIS B 1 106 ? -15.632 6.220 -1.084 1.00 18.59 106 HIS B N 1
ATOM 5058 C CA . HIS B 1 106 ? -15.613 5.086 -0.167 1.00 18.57 106 HIS B CA 1
ATOM 5059 C C . HIS B 1 106 ? -14.984 5.516 1.152 1.00 17.86 106 HIS B C 1
ATOM 5060 O O . HIS B 1 106 ? -14.001 6.270 1.164 1.00 19.54 106 HIS B O 1
ATOM 5074 N N . ASP B 1 107 ? -15.547 5.035 2.257 1.00 18.83 107 ASP B N 1
ATOM 5075 C CA . ASP B 1 107 ? -15.051 5.473 3.562 1.00 18.52 107 ASP B CA 1
ATOM 5076 C C . ASP B 1 107 ? -13.681 4.904 3.918 1.00 20.30 107 ASP B C 1
ATOM 5077 O O . ASP B 1 107 ? -13.052 5.416 4.852 1.00 23.27 107 ASP B O 1
ATOM 5086 N N . LEU B 1 108 ? -13.205 3.876 3.219 1.00 19.82 108 LEU B N 1
ATOM 5087 C CA . LEU B 1 108 ? -11.857 3.347 3.420 1.00 21.06 108 LEU B CA 1
ATOM 5088 C C . LEU B 1 108 ? -10.903 3.748 2.290 1.00 26.90 108 LEU B C 1
ATOM 5089 O O . LEU B 1 108 ? -9.899 3.069 2.029 1.00 28.01 108 LEU B O 1
ATOM 5105 N N . SER B 1 109 ? -11.188 4.868 1.637 1.00 22.99 109 SER B N 1
ATOM 5106 C CA . SER B 1 109 ? -10.314 5.388 0.595 1.00 25.67 109 SER B CA 1
ATOM 5107 C C . SER B 1 109 ? -8.873 5.564 1.035 1.00 33.42 109 SER B C 1
ATOM 5108 O O . SER B 1 109 ? -7.997 5.632 0.170 1.00 33.78 109 SER B O 1
ATOM 5116 N N . ILE B 1 110 ? -8.596 5.674 2.338 1.00 32.20 110 ILE B N 1
ATOM 5117 C CA . ILE B 1 110 ? -7.209 5.868 2.771 1.00 29.79 110 ILE B CA 1
ATOM 5118 C C . ILE B 1 110 ? -6.323 4.715 2.325 1.00 43.69 110 ILE B C 1
ATOM 5119 O O . ILE B 1 110 ? -5.103 4.877 2.213 1.00 39.84 110 ILE B O 1
ATOM 5135 N N . LEU B 1 111 ? -6.909 3.543 2.090 1.00 30.94 111 LEU B N 1
ATOM 5136 C CA . LEU B 1 111 ? -6.171 2.419 1.520 1.00 41.54 111 LEU B CA 1
ATOM 5137 C C . LEU B 1 111 ? -5.708 2.715 0.097 1.00 60.79 111 LEU B C 1
ATOM 5138 O O . LEU B 1 111 ? -4.565 2.410 -0.266 1.00 66.75 111 LEU B O 1
ATOM 5154 N N . ALA B 1 112 ? -6.590 3.292 -0.724 1.00 62.96 112 ALA B N 1
ATOM 5155 C CA . ALA B 1 112 ? -6.316 3.555 -2.130 1.00 68.42 112 ALA B CA 1
ATOM 5156 C C . ALA B 1 112 ? -5.511 4.829 -2.362 1.00 70.03 112 ALA B C 1
ATOM 5157 O O . ALA B 1 112 ? -5.154 5.111 -3.511 1.00 82.13 112 ALA B O 1
ATOM 5164 N N . GLN B 1 113 ? -5.217 5.596 -1.316 1.00 59.70 113 GLN B N 1
ATOM 5165 C CA . GLN B 1 113 ? -4.578 6.902 -1.442 1.00 69.08 113 GLN B CA 1
ATOM 5166 C C . GLN B 1 113 ? -3.379 7.066 -0.526 1.00 81.10 113 GLN B C 1
ATOM 5167 O O . GLN B 1 113 ? -2.339 7.565 -0.964 1.00 84.69 113 GLN B O 1
ATOM 5181 N N . GLY B 1 114 ? -3.494 6.666 0.732 1.00 88.63 114 GLY B N 1
ATOM 5182 C CA . GLY B 1 114 ? -2.400 6.835 1.658 1.00 99.09 114 GLY B CA 1
ATOM 5183 C C . GLY B 1 114 ? -1.360 5.737 1.535 1.00 102.78 114 GLY B C 1
ATOM 5184 O O . GLY B 1 114 ? -1.545 4.728 0.850 1.00 98.53 114 GLY B O 1
ATOM 5188 N N . ASP B 1 115 ? -0.234 5.956 2.215 1.00 95.14 115 ASP B N 1
ATOM 5189 C CA . ASP B 1 115 ? 0.763 4.906 2.359 1.00 90.52 115 ASP B CA 1
ATOM 5190 C C . ASP B 1 115 ? 0.072 3.752 3.081 1.00 84.27 115 ASP B C 1
ATOM 5191 O O . ASP B 1 115 ? -0.388 3.896 4.219 1.00 70.72 115 ASP B O 1
ATOM 5200 N N . GLU B 1 116 ? -0.070 2.618 2.391 1.00 87.97 116 GLU B N 1
ATOM 5201 C CA . GLU B 1 116 ? -1.050 1.622 2.808 1.00 87.64 116 GLU B CA 1
ATOM 5202 C C . GLU B 1 116 ? -0.673 0.935 4.121 1.00 85.51 116 GLU B C 1
ATOM 5203 O O . GLU B 1 116 ? -1.569 0.449 4.819 1.00 74.67 116 GLU B O 1
ATOM 5215 N N . ASP B 1 117 ? 0.614 0.903 4.491 1.00 76.59 117 ASP B N 1
ATOM 5216 C CA . ASP B 1 117 ? 1.001 0.317 5.775 1.00 69.47 117 ASP B CA 1
ATOM 5217 C C . ASP B 1 117 ? 0.438 1.123 6.944 1.00 66.08 117 ASP B C 1
ATOM 5218 O O . ASP B 1 117 ? -0.101 0.549 7.900 1.00 55.80 117 ASP B O 1
ATOM 5227 N N . ALA B 1 118 ? 0.549 2.453 6.887 1.00 61.39 118 ALA B N 1
ATOM 5228 C CA . ALA B 1 118 ? -0.018 3.285 7.944 1.00 57.87 118 ALA B CA 1
ATOM 5229 C C . ALA B 1 118 ? -1.544 3.303 7.890 1.00 43.25 118 ALA B C 1
ATOM 5230 O O . ALA B 1 118 ? -2.199 3.387 8.935 1.00 33.90 118 ALA B O 1
ATOM 5237 N N . ALA B 1 119 ? -2.132 3.231 6.694 1.00 46.16 119 ALA B N 1
ATOM 5238 C CA . ALA B 1 119 ? -3.579 3.080 6.610 1.00 41.87 119 ALA B CA 1
ATOM 5239 C C . ALA B 1 119 ? -4.019 1.795 7.305 1.00 41.07 119 ALA B C 1
ATOM 5240 O O . ALA B 1 119 ? -4.974 1.795 8.093 1.00 39.79 119 ALA B O 1
ATOM 5247 N N . LYS B 1 120 ? -3.331 0.683 7.022 1.00 42.23 120 LYS B N 1
ATOM 5248 C CA . LYS B 1 120 ? -3.731 -0.599 7.595 1.00 42.90 120 LYS B CA 1
ATOM 5249 C C . LYS B 1 120 ? -3.623 -0.581 9.121 1.00 44.34 120 LYS B C 1
ATOM 5250 O O . LYS B 1 120 ? -4.481 -1.131 9.816 1.00 30.19 120 LYS B O 1
ATOM 5269 N N . LYS B 1 121 ? -2.589 0.060 9.667 1.00 35.95 121 LYS B N 1
ATOM 5270 C CA . LYS B 1 121 ? -2.442 0.098 11.119 1.00 30.22 121 LYS B CA 1
ATOM 5271 C C . LYS B 1 121 ? -3.528 0.949 11.765 1.00 36.20 121 LYS B C 1
ATOM 5272 O O . LYS B 1 121 ? -4.077 0.579 12.816 1.00 31.41 121 LYS B O 1
ATOM 5291 N N . LYS B 1 122 ? -3.869 2.080 11.145 1.00 35.82 122 LYS B N 1
ATOM 5292 C CA . LYS B 1 122 ? -4.970 2.892 11.654 1.00 37.92 122 LYS B CA 1
ATOM 5293 C C . LYS B 1 122 ? -6.287 2.126 11.570 1.00 29.90 122 LYS B C 1
ATOM 5294 O O . LYS B 1 122 ? -7.090 2.116 12.521 1.00 30.05 122 LYS B O 1
ATOM 5313 N N . LEU B 1 123 ? -6.532 1.485 10.427 1.00 30.45 123 LEU B N 1
ATOM 5314 C CA . LEU B 1 123 ? -7.781 0.754 10.261 1.00 26.27 123 LEU B CA 1
ATOM 5315 C C . LEU B 1 123 ? -7.870 -0.401 11.256 1.00 27.20 123 LEU B C 1
ATOM 5316 O O . LEU B 1 123 ? -8.957 -0.722 11.742 1.00 24.28 123 LEU B O 1
ATOM 5332 N N . ASN B 1 124 ? -6.745 -1.048 11.563 1.00 24.60 124 ASN B N 1
ATOM 5333 C CA . ASN B 1 124 ? -6.775 -2.141 12.530 1.00 23.87 124 ASN B CA 1
ATOM 5334 C C . ASN B 1 124 ? -7.416 -1.689 13.845 1.00 23.43 124 ASN B C 1
ATOM 5335 O O . ASN B 1 124 ? -8.302 -2.371 14.379 1.00 21.90 124 ASN B O 1
ATOM 5346 N N . LEU B 1 125 ? -6.980 -0.547 14.403 1.00 24.19 125 LEU B N 1
ATOM 5347 C CA . LEU B 1 125 ? -7.554 -0.085 15.666 1.00 24.67 125 LEU B CA 1
ATOM 5348 C C . LEU B 1 125 ? -9.024 0.305 15.510 1.00 24.88 125 LEU B C 1
ATOM 5349 O O . LEU B 1 125 ? -9.851 0.010 16.386 1.00 26.16 125 LEU B O 1
ATOM 5382 N N . GLY B 1 127 ? -11.104 -1.037 13.392 1.00 22.34 127 GLY B N 1
ATOM 5383 C CA . GLY B 1 127 ? -11.869 -2.271 13.252 1.00 20.71 127 GLY B CA 1
ATOM 5384 C C . GLY B 1 127 ? -12.122 -2.961 14.579 1.00 24.41 127 GLY B C 1
ATOM 5385 O O . GLY B 1 127 ? -13.214 -3.483 14.832 1.00 20.43 127 GLY B O 1
ATOM 5389 N N . ARG B 1 128 ? -11.129 -2.946 15.465 1.00 20.55 128 ARG B N 1
ATOM 5390 C CA . ARG B 1 128 ? -11.320 -3.563 16.773 1.00 21.23 128 ARG B CA 1
ATOM 5391 C C . ARG B 1 128 ? -12.402 -2.840 17.578 1.00 21.10 128 ARG B C 1
ATOM 5392 O O . ARG B 1 128 ? -13.201 -3.477 18.281 1.00 20.62 128 ARG B O 1
ATOM 5413 N N . LYS B 1 129 ? -12.458 -1.507 17.483 1.00 20.61 129 LYS B N 1
ATOM 5414 C CA . LYS B 1 129 ? -13.487 -0.769 18.203 1.00 18.54 129 LYS B CA 1
ATOM 5415 C C . LYS B 1 129 ? -14.840 -0.969 17.557 1.00 19.30 129 LYS B C 1
ATOM 5416 O O . LYS B 1 129 ? -15.846 -1.076 18.252 1.00 19.31 129 LYS B O 1
ATOM 5435 N N . ALA B 1 130 ? -14.869 -1.038 16.226 1.00 20.18 130 ALA B N 1
ATOM 5436 C CA . ALA B 1 130 ? -16.124 -1.229 15.506 1.00 21.04 130 ALA B CA 1
ATOM 5437 C C . ALA B 1 130 ? -16.777 -2.552 15.874 1.00 17.69 130 ALA B C 1
ATOM 5438 O O . ALA B 1 130 ? -17.999 -2.628 16.026 1.00 18.01 130 ALA B O 1
ATOM 5445 N N . LYS B 1 131 ? -15.981 -3.610 16.035 1.00 17.32 131 LYS B N 1
ATOM 5446 C CA A LYS B 1 131 ? -16.582 -4.910 16.308 0.52 16.75 131 LYS B CA 1
ATOM 5447 C CA B LYS B 1 131 ? -16.559 -4.918 16.317 0.48 16.91 131 LYS B CA 1
ATOM 5448 C C . LYS B 1 131 ? -17.317 -4.922 17.637 1.00 17.37 131 LYS B C 1
ATOM 5449 O O . LYS B 1 131 ? -18.247 -5.711 17.813 1.00 18.35 131 LYS B O 1
ATOM 5484 N N . LEU B 1 132 ? -16.909 -4.067 18.584 1.00 18.15 132 LEU B N 1
ATOM 5485 C CA . LEU B 1 132 ? -17.513 -3.976 19.899 1.00 18.20 132 LEU B CA 1
ATOM 5486 C C . LEU B 1 132 ? -18.797 -3.183 19.903 1.00 18.97 132 LEU B C 1
ATOM 5487 O O . LEU B 1 132 ? -19.493 -3.175 20.926 1.00 19.06 132 LEU B O 1
ATOM 5503 N N . GLN B 1 133 ? -19.132 -2.539 18.792 1.00 18.02 133 GLN B N 1
ATOM 5504 C CA . GLN B 1 133 ? -20.436 -1.914 18.666 1.00 18.83 133 GLN B CA 1
ATOM 5505 C C . GLN B 1 133 ? -21.504 -2.980 18.442 1.00 21.63 133 GLN B C 1
ATOM 5506 O O . GLN B 1 133 ? -21.221 -4.109 18.031 1.00 21.13 133 GLN B O 1
ATOM 5520 N N . LYS B 1 134 ? -22.746 -2.621 18.755 1.00 18.68 134 LYS B N 1
ATOM 5521 C CA . LYS B 1 134 ? -23.858 -3.552 18.732 1.00 18.06 134 LYS B CA 1
ATOM 5522 C C . LYS B 1 134 ? -24.630 -3.585 17.404 1.00 21.86 134 LYS B C 1
ATOM 5523 O O . LYS B 1 134 ? -25.678 -4.244 17.332 1.00 28.86 134 LYS B O 1
ATOM 5542 N N . THR B 1 135 ? -24.125 -2.960 16.358 1.00 18.32 135 THR B N 1
ATOM 5543 C CA . THR B 1 135 ? -24.841 -2.923 15.089 1.00 17.44 135 THR B CA 1
ATOM 5544 C C . THR B 1 135 ? -24.212 -3.879 14.092 1.00 17.39 135 THR B C 1
ATOM 5545 O O . THR B 1 135 ? -23.004 -4.144 14.116 1.00 17.81 135 THR B O 1
ATOM 5556 N N . GLU B 1 136 ? -25.039 -4.347 13.167 1.00 16.77 136 GLU B N 1
ATOM 5557 C CA . GLU B 1 136 ? -24.530 -5.157 12.067 1.00 16.24 136 GLU B CA 1
ATOM 5558 C C . GLU B 1 136 ? -23.597 -4.342 11.177 1.00 15.61 136 GLU B C 1
ATOM 5559 O O . GLU B 1 136 ? -22.568 -4.859 10.717 1.00 16.72 136 GLU B O 1
ATOM 5571 N N . ALA B 1 137 ? -23.917 -3.067 10.925 1.00 16.15 137 ALA B N 1
ATOM 5572 C CA . ALA B 1 137 ? -23.067 -2.250 10.060 1.00 17.25 137 ALA B CA 1
ATOM 5573 C C . ALA B 1 137 ? -21.638 -2.143 10.601 1.00 15.94 137 ALA B C 1
ATOM 5574 O O . ALA B 1 137 ? -20.659 -2.225 9.844 1.00 18.43 137 ALA B O 1
ATOM 5581 N N . ALA B 1 138 ? -21.491 -1.965 11.908 1.00 16.05 138 ALA B N 1
ATOM 5582 C CA . ALA B 1 138 ? -20.157 -1.836 12.485 1.00 16.95 138 ALA B CA 1
ATOM 5583 C C . ALA B 1 138 ? -19.405 -3.161 12.469 1.00 19.67 138 ALA B C 1
ATOM 5584 O O . ALA B 1 138 ? -18.184 -3.195 12.255 1.00 17.58 138 ALA B O 1
ATOM 5591 N N . LYS B 1 139 ? -20.108 -4.244 12.729 1.00 17.41 139 LYS B N 1
ATOM 5592 C CA . LYS B 1 139 ? -19.497 -5.576 12.714 1.00 15.67 139 LYS B CA 1
ATOM 5593 C C . LYS B 1 139 ? -19.036 -5.965 11.307 1.00 17.67 139 LYS B C 1
ATOM 5594 O O . LYS B 1 139 ? -17.966 -6.559 11.149 1.00 16.31 139 LYS B O 1
ATOM 5613 N N . ILE B 1 140 ? -19.817 -5.627 10.269 1.00 15.64 140 ILE B N 1
ATOM 5614 C CA . ILE B 1 140 ? -19.384 -5.872 8.894 1.00 16.93 140 ILE B CA 1
ATOM 5615 C C . ILE B 1 140 ? -18.110 -5.088 8.585 1.00 15.34 140 ILE B C 1
ATOM 5616 O O . ILE B 1 140 ? -17.151 -5.627 8.015 1.00 17.54 140 ILE B O 1
ATOM 5632 N N . LEU B 1 141 ? -18.067 -3.812 8.977 1.00 16.34 141 LEU B N 1
ATOM 5633 C CA . LEU B 1 141 ? -16.860 -3.008 8.796 1.00 15.53 141 LEU B CA 1
ATOM 5634 C C . LEU B 1 141 ? -15.648 -3.647 9.465 1.00 15.36 141 LEU B C 1
ATOM 5635 O O . LEU B 1 141 ? -14.568 -3.726 8.860 1.00 17.66 141 LEU B O 1
ATOM 5651 N N . ALA B 1 142 ? -15.834 -4.159 10.691 1.00 17.40 142 ALA B N 1
ATOM 5652 C CA . ALA B 1 142 ? -14.724 -4.803 11.405 1.00 16.85 142 ALA B CA 1
ATOM 5653 C C . ALA B 1 142 ? -14.213 -6.010 10.644 1.00 17.21 142 ALA B C 1
ATOM 5654 O O . ALA B 1 142 ? -12.997 -6.204 10.499 1.00 19.27 142 ALA B O 1
ATOM 5661 N N . ILE B 1 143 ? -15.121 -6.862 10.182 1.00 16.21 143 ILE B N 1
ATOM 5662 C CA . ILE B 1 143 ? -14.714 -8.055 9.441 1.00 18.72 143 ILE B CA 1
ATOM 5663 C C . ILE B 1 143 ? -14.020 -7.666 8.141 1.00 18.01 143 ILE B C 1
ATOM 5664 O O . ILE B 1 143 ? -13.016 -8.271 7.766 1.00 18.67 143 ILE B O 1
ATOM 5680 N N . LEU B 1 144 ? -14.528 -6.639 7.445 1.00 16.76 144 LEU B N 1
ATOM 5681 C CA . LEU B 1 144 ? -13.891 -6.170 6.218 1.00 17.14 144 LEU B CA 1
ATOM 5682 C C . LEU B 1 144 ? -12.456 -5.736 6.487 1.00 17.22 144 LEU B C 1
ATOM 5683 O O . LEU B 1 144 ? -11.525 -6.124 5.765 1.00 19.82 144 LEU B O 1
ATOM 5699 N N . ILE B 1 145 ? -12.268 -4.927 7.527 1.00 18.42 145 ILE B N 1
ATOM 5700 C CA . ILE B 1 145 ? -10.936 -4.446 7.884 1.00 19.55 145 ILE B CA 1
ATOM 5701 C C . ILE B 1 145 ? -9.995 -5.614 8.205 1.00 21.13 145 ILE B C 1
ATOM 5702 O O . ILE B 1 145 ? -8.864 -5.666 7.709 1.00 19.73 145 ILE B O 1
ATOM 5718 N N . LYS B 1 146 ? -10.465 -6.589 9.002 1.00 18.26 146 LYS B N 1
ATOM 5719 C CA . LYS B 1 146 ? -9.639 -7.739 9.372 1.00 17.56 146 LYS B CA 1
ATOM 5720 C C . LYS B 1 146 ? -9.281 -8.598 8.160 1.00 21.46 146 LYS B C 1
ATOM 5721 O O . LYS B 1 146 ? -8.171 -9.142 8.076 1.00 20.25 146 LYS B O 1
ATOM 5740 N N . THR B 1 147 ? -10.198 -8.711 7.202 1.00 19.99 147 THR B N 1
ATOM 5741 C CA . THR B 1 147 ? -9.924 -9.420 5.965 1.00 19.89 147 THR B CA 1
ATOM 5742 C C . THR B 1 147 ? -8.866 -8.688 5.133 1.00 20.35 147 THR B C 1
ATOM 5743 O O . THR B 1 147 ? -7.886 -9.298 4.672 1.00 22.09 147 THR B O 1
ATOM 5754 N N . ILE B 1 148 ? -9.043 -7.377 4.949 1.00 20.76 148 ILE B N 1
ATOM 5755 C CA . ILE B 1 148 ? -8.102 -6.552 4.187 1.00 22.75 148 ILE B CA 1
ATOM 5756 C C . ILE B 1 148 ? -6.701 -6.662 4.773 1.00 22.64 148 ILE B C 1
ATOM 5757 O O . ILE B 1 148 ? -5.699 -6.705 4.040 1.00 24.98 148 ILE B O 1
ATOM 5773 N N . ASN B 1 149 ? -6.607 -6.704 6.094 1.00 21.13 149 ASN B N 1
ATOM 5774 C CA . ASN B 1 149 ? -5.308 -6.703 6.776 1.00 23.28 149 ASN B CA 1
ATOM 5775 C C . ASN B 1 149 ? -4.686 -8.088 6.898 1.00 29.13 149 ASN B C 1
ATOM 5776 O O . ASN B 1 149 ? -3.557 -8.208 7.417 1.00 25.98 149 ASN B O 1
ATOM 5787 N N . SER B 1 150 ? -5.366 -9.131 6.423 1.00 23.18 150 SER B N 1
ATOM 5788 C CA . SER B 1 150 ? -4.835 -10.482 6.467 1.00 21.02 150 SER B CA 1
ATOM 5789 C C . SER B 1 150 ? -3.791 -10.644 5.375 1.00 27.67 150 SER B C 1
ATOM 5790 O O . SER B 1 150 ? -3.948 -10.145 4.259 1.00 31.40 150 SER B O 1
ATOM 5798 N N . GLU B 1 151 ? -2.709 -11.338 5.690 1.00 26.45 151 GLU B N 1
ATOM 5799 C CA A GLU B 1 151 ? -1.663 -11.524 4.694 0.67 29.46 151 GLU B CA 1
ATOM 5800 C CA B GLU B 1 151 ? -1.657 -11.530 4.699 0.33 30.74 151 GLU B CA 1
ATOM 5801 C C . GLU B 1 151 ? -1.778 -12.860 3.960 1.00 37.82 151 GLU B C 1
ATOM 5802 O O . GLU B 1 151 ? -1.736 -12.883 2.726 1.00 52.15 151 GLU B O 1
ATOM 5825 N N . GLU B 1 152 ? -1.943 -13.970 4.677 1.00 28.76 152 GLU B N 1
ATOM 5826 C CA A GLU B 1 152 ? -1.982 -15.297 4.076 0.58 32.71 152 GLU B CA 1
ATOM 5827 C CA B GLU B 1 152 ? -1.982 -15.301 4.076 0.42 32.92 152 GLU B CA 1
ATOM 5828 C C . GLU B 1 152 ? -3.419 -15.803 3.995 1.00 26.17 152 GLU B C 1
ATOM 5829 O O . GLU B 1 152 ? -4.312 -15.315 4.697 1.00 23.40 152 GLU B O 1
ATOM 5851 N N . ASN B 1 153 ? -3.628 -16.808 3.134 1.00 25.49 153 ASN B N 1
ATOM 5852 C CA . ASN B 1 153 ? -4.983 -17.335 2.909 1.00 24.90 153 ASN B CA 1
ATOM 5853 C C . ASN B 1 153 ? -5.598 -17.902 4.188 1.00 20.46 153 ASN B C 1
ATOM 5854 O O . ASN B 1 153 ? -6.797 -17.740 4.428 1.00 21.70 153 ASN B O 1
ATOM 5865 N N . TYR B 1 154 ? -4.816 -18.575 5.029 1.00 21.45 154 TYR B N 1
ATOM 5866 C CA . TYR B 1 154 ? -5.418 -19.177 6.216 1.00 21.04 154 TYR B CA 1
ATOM 5867 C C . TYR B 1 154 ? -5.966 -18.107 7.153 1.00 21.70 154 TYR B C 1
ATOM 5868 O O . TYR B 1 154 ? -7.080 -18.242 7.681 1.00 19.19 154 TYR B O 1
ATOM 5886 N N . GLU B 1 155 ? -5.198 -17.036 7.366 1.00 23.01 155 GLU B N 1
ATOM 5887 C CA . GLU B 1 155 ? -5.667 -15.908 8.163 1.00 21.02 155 GLU B CA 1
ATOM 5888 C C . GLU B 1 155 ? -6.884 -15.253 7.522 1.00 19.63 155 GLU B C 1
ATOM 5889 O O . GLU B 1 155 ? -7.859 -14.922 8.211 1.00 19.90 155 GLU B O 1
ATOM 5901 N N . LYS B 1 156 ? -6.841 -15.042 6.208 1.00 19.47 156 LYS B N 1
ATOM 5902 C CA . LYS B 1 156 ? -7.972 -14.425 5.521 1.00 19.00 156 LYS B CA 1
ATOM 5903 C C . LYS B 1 156 ? -9.233 -15.259 5.709 1.00 21.96 156 LYS B C 1
ATOM 5904 O O . LYS B 1 156 ? -10.313 -14.720 5.973 1.00 18.95 156 LYS B O 1
ATOM 5923 N N . PHE B 1 157 ? -9.107 -16.576 5.555 1.00 19.15 157 PHE B N 1
ATOM 5924 C CA . PHE B 1 157 ? -10.227 -17.481 5.790 1.00 18.07 157 PHE B CA 1
ATOM 5925 C C . PHE B 1 157 ? -10.744 -17.386 7.227 1.00 17.92 157 PHE B C 1
ATOM 5926 O O . PHE B 1 157 ? -11.967 -17.365 7.465 1.00 17.47 157 PHE B O 1
ATOM 5943 N N . THR B 1 158 ? -9.829 -17.369 8.199 1.00 17.80 158 THR B N 1
ATOM 5944 C CA . THR B 1 158 ? -10.219 -17.238 9.597 1.00 17.76 158 THR B CA 1
ATOM 5945 C C . THR B 1 158 ? -11.030 -15.967 9.826 1.00 18.14 158 THR B C 1
ATOM 5946 O O . THR B 1 158 ? -12.038 -15.985 10.543 1.00 18.42 158 THR B O 1
ATOM 5957 N N . GLU B 1 159 ? -10.599 -14.854 9.234 1.00 17.29 159 GLU B N 1
ATOM 5958 C CA . GLU B 1 159 ? -11.297 -13.598 9.468 1.00 16.87 159 GLU B CA 1
ATOM 5959 C C . GLU B 1 159 ? -12.632 -13.561 8.723 1.00 16.63 159 GLU B C 1
ATOM 5960 O O . GLU B 1 159 ? -13.636 -13.104 9.274 1.00 17.74 159 GLU B O 1
ATOM 5972 N N . LEU B 1 160 ? -12.665 -14.050 7.479 1.00 17.67 160 LEU B N 1
ATOM 5973 C CA . LEU B 1 160 ? -13.920 -14.111 6.731 1.00 17.02 160 LEU B CA 1
ATOM 5974 C C . LEU B 1 160 ? -14.923 -15.046 7.406 1.00 15.30 160 LEU B C 1
ATOM 5975 O O . LEU B 1 160 ? -16.144 -14.853 7.269 1.00 16.04 160 LEU B O 1
ATOM 5991 N N . SER B 1 161 ? -14.439 -16.068 8.124 1.00 17.03 161 SER B N 1
ATOM 5992 C CA . SER B 1 161 ? -15.323 -17.000 8.807 1.00 15.59 161 SER B CA 1
ATOM 5993 C C . SER B 1 161 ? -16.193 -16.289 9.833 1.00 15.17 161 SER B C 1
ATOM 5994 O O . SER B 1 161 ? -17.284 -16.781 10.140 1.00 16.91 161 SER B O 1
ATOM 6002 N N . GLU B 1 162 ? -15.747 -15.136 10.337 1.00 15.21 162 GLU B N 1
ATOM 6003 C CA . GLU B 1 162 ? -16.534 -14.360 11.285 1.00 16.54 162 GLU B CA 1
ATOM 6004 C C . GLU B 1 162 ? -17.849 -13.893 10.671 1.00 16.70 162 GLU B C 1
ATOM 6005 O O . GLU B 1 162 ? -18.784 -13.571 11.414 1.00 16.02 162 GLU B O 1
ATOM 6017 N N . LEU B 1 163 ? -17.957 -13.868 9.3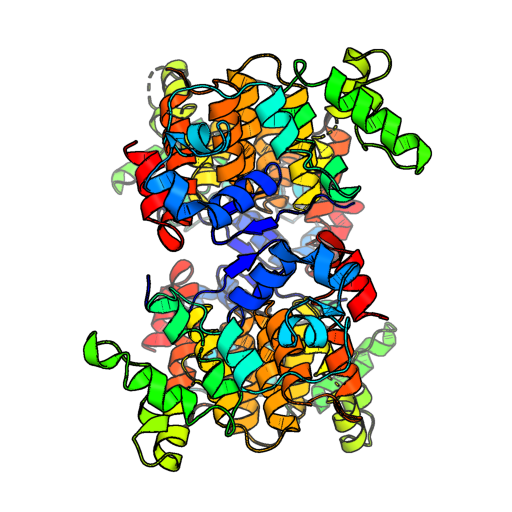32 1.00 15.47 163 LEU B N 1
ATOM 6018 C CA . LEU B 1 163 ? -19.234 -13.527 8.697 1.00 15.50 163 LEU B CA 1
ATOM 6019 C C . LEU B 1 163 ? -20.344 -14.469 9.125 1.00 15.52 163 LEU B C 1
ATOM 6020 O O . LEU B 1 163 ? -21.510 -14.060 9.225 1.00 15.86 163 LEU B O 1
ATOM 6036 N N . CYS B 1 164 ? -20.009 -15.728 9.429 1.00 15.69 164 CYS B N 1
ATOM 6037 C CA . CYS B 1 164 ? -21.014 -16.688 9.887 1.00 15.49 164 CYS B CA 1
ATOM 6038 C C . CYS B 1 164 ? -21.656 -16.272 11.200 1.00 16.50 164 CYS B C 1
ATOM 6039 O O . CYS B 1 164 ? -22.807 -16.663 11.465 1.00 16.56 164 CYS B O 1
ATOM 6047 N N . GLY B 1 165 ? -20.970 -15.438 11.987 1.00 15.83 165 GLY B N 1
ATOM 6048 C CA . GLY B 1 165 ? -21.541 -14.928 13.227 1.00 16.44 165 GLY B CA 1
ATOM 6049 C C . GLY B 1 165 ? -22.651 -13.919 13.024 1.00 17.13 165 GLY B C 1
ATOM 6050 O O . GLY B 1 165 ? -23.387 -13.620 13.977 1.00 18.12 165 GLY B O 1
ATOM 6054 N N . LEU B 1 166 ? -22.758 -13.363 11.817 1.00 15.84 166 LEU B N 1
ATOM 6055 C CA . LEU B 1 166 ? -23.870 -12.519 11.376 1.00 14.80 166 LEU B CA 1
ATOM 6056 C C . LEU B 1 166 ? -24.852 -13.265 10.484 1.00 15.18 166 LEU B C 1
ATOM 6057 O O . LEU B 1 166 ? -25.675 -12.630 9.788 1.00 16.33 166 LEU B O 1
ATOM 6073 N N . ASP B 1 167 ? -24.766 -14.591 10.455 1.00 14.67 167 ASP B N 1
ATOM 6074 C CA . ASP B 1 167 ? -25.531 -15.435 9.534 1.00 13.06 167 ASP B CA 1
ATOM 6075 C C . ASP B 1 167 ? -25.316 -14.998 8.091 1.00 15.67 167 ASP B C 1
ATOM 6076 O O . ASP B 1 167 ? -26.217 -15.055 7.248 1.00 15.68 167 ASP B O 1
ATOM 6085 N N . LEU B 1 168 ? -24.075 -14.607 7.804 1.00 15.22 168 LEU B N 1
ATOM 6086 C CA . LEU B 1 168 ? -23.611 -14.299 6.449 1.00 15.88 168 LEU B CA 1
ATOM 6087 C C . LEU B 1 168 ? -22.755 -15.445 5.913 1.00 13.41 168 LEU B C 1
ATOM 6088 O O . LEU B 1 168 ? -21.795 -15.251 5.137 1.00 14.30 168 LEU B O 1
ATOM 6104 N N . ASP B 1 169 ? -23.176 -16.673 6.243 1.00 16.42 169 ASP B N 1
ATOM 6105 C CA . ASP B 1 169 ? -22.522 -17.879 5.734 1.00 15.84 169 ASP B CA 1
ATOM 6106 C C . ASP B 1 169 ? -22.447 -17.893 4.219 1.00 16.20 169 ASP B C 1
ATOM 6107 O O . ASP B 1 169 ? -21.479 -18.417 3.657 1.00 16.40 169 ASP B O 1
ATOM 6116 N N . PHE B 1 170 ? -23.473 -17.369 3.532 1.00 14.35 170 PHE B N 1
ATOM 6117 C CA . PHE B 1 170 ? -23.410 -17.312 2.071 1.00 16.26 170 PHE B CA 1
ATOM 6118 C C . PHE B 1 170 ? -22.181 -16.541 1.616 1.00 15.30 170 PHE B C 1
ATOM 6119 O O . PHE B 1 170 ? -21.452 -16.996 0.725 1.00 15.29 170 PHE B O 1
ATOM 6136 N N . ASP B 1 171 ? -21.945 -15.366 2.213 1.00 16.04 171 ASP B N 1
ATOM 6137 C CA . ASP B 1 171 ? -20.815 -14.552 1.767 1.00 15.12 171 ASP B CA 1
ATOM 6138 C C . ASP B 1 171 ? -19.496 -15.276 2.041 1.00 16.52 171 ASP B C 1
ATOM 6139 O O . ASP B 1 171 ? -18.580 -15.252 1.207 1.00 15.71 171 ASP B O 1
ATOM 6148 N N . ALA B 1 172 ? -19.374 -15.919 3.210 1.00 15.38 172 ALA B N 1
ATOM 6149 C CA . ALA B 1 172 ? -18.147 -16.642 3.534 1.00 15.11 172 ALA B CA 1
ATOM 6150 C C . ALA B 1 172 ? -17.917 -17.759 2.544 1.00 17.81 172 ALA B C 1
ATOM 6151 O O . ALA B 1 172 ? -16.778 -17.976 2.092 1.00 17.15 172 ALA B O 1
ATOM 6158 N N . TYR B 1 173 ? -18.995 -18.457 2.166 1.00 17.34 173 TYR B N 1
ATOM 6159 C CA . TYR B 1 173 ? -18.916 -19.514 1.160 1.00 15.34 173 TYR B CA 1
ATOM 6160 C C . TYR B 1 173 ? -18.468 -18.976 -0.206 1.00 16.06 173 TYR B C 1
ATOM 6161 O O . TYR B 1 173 ? -17.573 -19.561 -0.848 1.00 17.47 173 TYR B O 1
ATOM 6179 N N . VAL B 1 174 ? -19.076 -17.870 -0.663 1.00 17.07 174 VAL B N 1
ATOM 6180 C CA . VAL B 1 174 ? -18.706 -17.284 -1.945 1.00 17.04 174 VAL B CA 1
ATOM 6181 C C . VAL B 1 174 ? -17.247 -16.864 -1.930 1.00 18.29 174 VAL B C 1
ATOM 6182 O O . VAL B 1 174 ? -16.496 -17.165 -2.864 1.00 18.06 174 VAL B O 1
ATOM 6195 N N . PHE B 1 175 ? -16.826 -16.149 -0.886 1.00 19.16 175 PHE B N 1
ATOM 6196 C CA . PHE B 1 175 ? -15.425 -15.738 -0.826 1.00 18.60 175 PHE B CA 1
ATOM 6197 C C . PHE B 1 175 ? -14.493 -16.950 -0.856 1.00 18.24 175 PHE B C 1
ATOM 6198 O O . PHE B 1 175 ? -13.424 -16.918 -1.503 1.00 18.23 175 PHE B O 1
ATOM 6215 N N . THR B 1 176 ? -14.833 -18.001 -0.101 1.00 18.44 176 THR B N 1
ATOM 6216 C CA . THR B 1 176 ? -14.011 -19.210 -0.087 1.00 18.70 176 THR B CA 1
ATOM 6217 C C . THR B 1 176 ? -13.851 -19.780 -1.491 1.00 23.85 176 THR B C 1
ATOM 6218 O O . THR B 1 176 ? -12.738 -20.123 -1.918 1.00 22.34 176 THR B O 1
ATOM 6229 N N . LYS B 1 177 ? -14.955 -19.867 -2.233 1.00 20.41 177 LYS B N 1
ATOM 6230 C CA . LYS B 1 177 ? -14.920 -20.402 -3.592 1.00 21.06 177 LYS B CA 1
ATOM 6231 C C . LYS B 1 177 ? -14.083 -19.524 -4.501 1.00 20.56 177 LYS B C 1
ATOM 6232 O O . LYS B 1 177 ? -13.228 -20.021 -5.248 1.00 25.32 177 LYS B O 1
ATOM 6251 N N . ILE B 1 178 ? -14.321 -18.214 -4.473 1.00 19.48 178 ILE B N 1
ATOM 6252 C CA . ILE B 1 178 ? -13.679 -17.341 -5.454 1.00 20.11 178 ILE B CA 1
ATOM 6253 C C . ILE B 1 178 ? -12.204 -17.176 -5.145 1.00 24.03 178 ILE B C 1
ATOM 6254 O O . ILE B 1 178 ? -11.383 -17.081 -6.060 1.00 25.71 178 ILE B O 1
ATOM 6270 N N . LEU B 1 179 ? -11.835 -17.176 -3.879 1.00 20.75 179 LEU B N 1
ATOM 6271 C CA . LEU B 1 179 ? -10.463 -16.907 -3.496 1.00 22.85 179 LEU B CA 1
ATOM 6272 C C . LEU B 1 179 ? -9.658 -18.172 -3.308 1.00 25.07 179 LEU B C 1
ATOM 6273 O O . LEU B 1 179 ? -8.455 -18.086 -3.040 1.00 25.37 179 LEU B O 1
ATOM 6289 N N . GLY B 1 180 ? -10.283 -19.332 -3.452 1.00 22.01 180 GLY B N 1
ATOM 6290 C CA . GLY B 1 180 ? -9.575 -20.593 -3.344 1.00 23.07 180 GLY B CA 1
ATOM 6291 C C . GLY B 1 180 ? -9.094 -20.903 -1.950 1.00 25.12 180 GLY B C 1
ATOM 6292 O O . GLY B 1 180 ? -7.983 -21.416 -1.780 1.00 24.71 180 GLY B O 1
ATOM 6296 N N . LEU B 1 181 ? -9.912 -20.613 -0.944 1.00 23.00 181 LEU B N 1
ATOM 6297 C CA . LEU B 1 181 ? -9.492 -20.739 0.438 1.00 22.80 181 LEU B CA 1
ATOM 6298 C C . LEU B 1 181 ? -9.682 -22.132 1.006 1.00 22.97 181 LEU B C 1
ATOM 6299 O O . LEU B 1 181 ? -9.279 -22.364 2.155 1.00 24.67 181 LEU B O 1
ATOM 6315 N N . GLU B 1 182 ? -10.316 -23.040 0.269 1.00 24.74 182 GLU B N 1
ATOM 6316 C CA . GLU B 1 182 ? -10.513 -24.406 0.737 1.00 24.20 182 GLU B CA 1
ATOM 6317 C C . GLU B 1 182 ? -9.260 -25.213 0.418 1.00 31.23 182 GLU B C 1
ATOM 6318 O O . GLU B 1 182 ? -8.833 -25.287 -0.745 1.00 30.62 182 GLU B O 1
ATOM 6330 N N . ASP B 1 183 ? -8.652 -25.775 1.455 1.00 25.42 183 ASP B N 1
ATOM 6331 C CA . ASP B 1 183 ? -7.488 -26.647 1.302 1.00 25.86 183 ASP B CA 1
ATOM 6332 C C . ASP B 1 183 ? -7.572 -27.699 2.401 1.00 27.02 183 ASP B C 1
ATOM 6333 O O . ASP B 1 183 ? -8.579 -27.802 3.103 1.00 26.89 183 ASP B O 1
ATOM 6342 N N . GLU B 1 184 ? -6.526 -28.523 2.539 1.00 30.08 184 GLU B N 1
ATOM 6343 C CA . GLU B 1 184 ? -6.599 -29.608 3.511 1.00 32.35 184 GLU B CA 1
ATOM 6344 C C . GLU B 1 184 ? -6.768 -29.095 4.940 1.00 32.79 184 GLU B C 1
ATOM 6345 O O . GLU B 1 184 ? -7.420 -29.753 5.755 1.00 34.35 184 GLU B O 1
ATOM 6357 N N . ASP B 1 185 ? -6.219 -27.921 5.267 1.00 28.38 185 ASP B N 1
ATOM 6358 C CA . ASP B 1 185 ? -6.348 -27.416 6.631 1.00 24.73 185 ASP B CA 1
ATOM 6359 C C . ASP B 1 185 ? -7.711 -26.781 6.905 1.00 26.70 185 ASP B C 1
ATOM 6360 O O . ASP B 1 185 ? -8.161 -26.795 8.051 1.00 28.92 185 ASP B O 1
ATOM 6369 N N . THR B 1 186 ? -8.371 -26.228 5.890 1.00 26.62 186 THR B N 1
ATOM 6370 C CA . THR B 1 186 ? -9.637 -25.530 6.106 1.00 22.90 186 THR B CA 1
ATOM 6371 C C . THR B 1 186 ? -10.858 -26.339 5.689 1.00 24.98 186 THR B C 1
ATOM 6372 O O . THR B 1 186 ? -11.981 -25.894 5.925 1.00 20.53 186 THR B O 1
ATOM 6383 N N . ALA B 1 187 ? -10.669 -27.500 5.064 1.00 25.24 187 ALA B N 1
ATOM 6384 C CA . ALA B 1 187 ? -11.778 -28.220 4.440 1.00 27.63 187 ALA B CA 1
ATOM 6385 C C . ALA B 1 187 ? -12.937 -28.497 5.396 1.00 22.80 187 ALA B C 1
ATOM 6386 O O . ALA B 1 187 ? -14.110 -28.354 5.019 1.00 22.85 187 ALA B O 1
ATOM 6393 N N . ASP B 1 188 ? -12.641 -28.960 6.619 1.00 21.59 188 ASP B N 1
ATOM 6394 C CA . ASP B 1 188 ? -13.712 -29.291 7.551 1.00 26.68 188 ASP B CA 1
ATOM 6395 C C . ASP B 1 188 ? -14.536 -28.065 7.905 1.00 23.85 188 ASP B C 1
ATOM 6396 O O . ASP B 1 188 ? -15.767 -28.144 7.994 1.00 24.62 188 ASP B O 1
ATOM 6405 N N . GLU B 1 189 ? -13.874 -26.926 8.112 1.00 21.03 189 GLU B N 1
ATOM 6406 C CA . GLU B 1 189 ? -14.589 -25.694 8.428 1.00 18.75 189 GLU B CA 1
ATOM 6407 C C . GLU B 1 189 ? -15.396 -25.202 7.232 1.00 18.33 189 GLU B C 1
ATOM 6408 O O . GLU B 1 189 ? -16.514 -24.720 7.396 1.00 18.37 189 GLU B O 1
ATOM 6420 N N . VAL B 1 190 ? -14.842 -25.316 6.030 1.00 19.74 190 VAL B N 1
ATOM 6421 C CA . VAL B 1 190 ? -15.591 -24.935 4.833 1.00 18.73 190 VAL B CA 1
ATOM 6422 C C . VAL B 1 190 ? -16.865 -25.753 4.722 1.00 21.07 190 VAL B C 1
ATOM 6423 O O . VAL B 1 190 ? -17.915 -25.237 4.330 1.00 19.74 190 VAL B O 1
ATOM 6436 N N . GLU B 1 191 ? -16.794 -27.045 5.052 1.00 22.30 191 GLU B N 1
ATOM 6437 C CA . GLU B 1 191 ? -17.988 -27.877 4.982 1.00 23.35 191 GLU B CA 1
ATOM 6438 C C . GLU B 1 191 ? -19.072 -27.389 5.939 1.00 21.85 191 GLU B C 1
ATOM 6439 O O . GLU B 1 191 ? -20.260 -27.387 5.595 1.00 20.21 191 GLU B O 1
ATOM 6451 N N . VAL B 1 192 ? -18.694 -26.923 7.130 1.00 19.11 192 VAL B N 1
ATOM 6452 C CA . VAL B 1 192 ? -19.691 -26.409 8.057 1.00 19.21 192 VAL B CA 1
ATOM 6453 C C . VAL B 1 192 ? -20.338 -25.134 7.513 1.00 17.37 192 VAL B C 1
ATOM 6454 O O . VAL B 1 192 ? -21.559 -24.941 7.607 1.00 17.94 192 VAL B O 1
ATOM 6467 N N . ILE B 1 193 ? -19.526 -24.232 6.955 1.00 16.95 193 ILE B N 1
ATOM 6468 C CA . ILE B 1 193 ? -20.035 -22.992 6.394 1.00 17.47 193 ILE B CA 1
ATOM 6469 C C . ILE B 1 193 ? -20.974 -23.310 5.235 1.00 17.04 193 ILE B C 1
ATOM 6470 O O . ILE B 1 193 ? -22.064 -22.766 5.146 1.00 17.66 193 ILE B O 1
ATOM 6486 N N . ARG B 1 194 ? -20.555 -24.212 4.354 1.00 18.39 194 ARG B N 1
ATOM 6487 C CA A ARG B 1 194 ? -21.414 -24.648 3.253 0.50 20.59 194 ARG B CA 1
ATOM 6488 C CA B ARG B 1 194 ? -21.422 -24.632 3.254 0.50 20.45 194 ARG B CA 1
ATOM 6489 C C . ARG B 1 194 ? -22.746 -25.171 3.775 1.00 19.63 194 ARG B C 1
ATOM 6490 O O . ARG B 1 194 ? -23.826 -24.784 3.300 1.00 19.65 194 ARG B O 1
ATOM 6531 N N . ASP B 1 195 ? -22.688 -26.080 4.743 1.00 21.01 195 ASP B N 1
ATOM 6532 C CA . ASP B 1 195 ? -23.906 -26.668 5.290 1.00 20.96 195 ASP B CA 1
ATOM 6533 C C . ASP B 1 195 ? -24.784 -25.628 5.976 1.00 20.79 195 ASP B C 1
ATOM 6534 O O . ASP B 1 195 ? -26.010 -25.718 5.922 1.00 18.86 195 ASP B O 1
ATOM 6543 N N . ASN B 1 196 ? -24.189 -24.631 6.647 1.00 17.79 196 ASN B N 1
ATOM 6544 C CA . ASN B 1 196 ? -25.014 -23.579 7.235 1.00 18.67 196 ASN B CA 1
ATOM 6545 C C . ASN B 1 196 ? -25.822 -22.860 6.153 1.00 20.53 196 ASN B C 1
ATOM 6546 O O . ASN B 1 196 ? -27.014 -22.568 6.333 1.00 19.70 196 ASN B O 1
ATOM 6557 N N . PHE B 1 197 ? -25.175 -22.530 5.026 1.00 18.84 197 PHE B N 1
ATOM 6558 C CA . PHE B 1 197 ? -25.881 -21.891 3.931 1.00 17.14 197 PHE B CA 1
ATOM 6559 C C . PHE B 1 197 ? -26.925 -22.815 3.347 1.00 20.49 197 PHE B C 1
ATOM 6560 O O . PHE B 1 197 ? -28.055 -22.387 3.103 1.00 19.53 197 PHE B O 1
ATOM 6577 N N . LEU B 1 198 ? -26.575 -24.085 3.150 1.00 18.03 198 LEU B N 1
ATOM 6578 C CA . LEU B 1 198 ? -27.538 -25.030 2.579 1.00 20.91 198 LEU B CA 1
ATOM 6579 C C . LEU B 1 198 ? -28.745 -25.241 3.487 1.00 23.53 198 LEU B C 1
ATOM 6580 O O . LEU B 1 198 ? -29.850 -25.504 2.989 1.00 23.56 198 LEU B O 1
ATOM 6596 N N . ASN B 1 199 ? -28.584 -25.103 4.808 1.00 21.72 199 ASN B N 1
ATOM 6597 C CA A ASN B 1 199 ? -29.745 -25.220 5.688 0.52 21.81 199 ASN B CA 1
ATOM 6598 C CA B ASN B 1 199 ? -29.734 -25.211 5.701 0.48 21.73 199 ASN B CA 1
ATOM 6599 C C . ASN B 1 199 ? -30.772 -24.135 5.403 1.00 24.66 199 ASN B C 1
ATOM 6600 O O . ASN B 1 199 ? -31.979 -24.364 5.564 1.00 28.06 199 ASN B O 1
ATOM 6621 N N . ARG B 1 200 ? -30.335 -22.968 4.956 1.00 19.58 200 ARG B N 1
ATOM 6622 C CA . ARG B 1 200 ? -31.268 -21.945 4.538 1.00 19.48 200 ARG B CA 1
ATOM 6623 C C . ARG B 1 200 ? -31.794 -22.228 3.132 1.00 24.19 200 ARG B C 1
ATOM 6624 O O . ARG B 1 200 ? -33.000 -22.101 2.874 1.00 24.07 200 ARG B O 1
ATOM 6645 N N . LEU B 1 201 ? -30.912 -22.610 2.216 1.00 21.04 201 LEU B N 1
ATOM 6646 C CA . LEU B 1 201 ? -31.284 -22.708 0.811 1.00 20.95 201 LEU B CA 1
ATOM 6647 C C . LEU B 1 201 ? -32.186 -23.914 0.557 1.00 25.18 201 LEU B C 1
ATOM 6648 O O . LEU B 1 201 ? -33.074 -23.840 -0.300 1.00 24.55 201 LEU B O 1
ATOM 6664 N N . ASP B 1 202 ? -32.004 -25.000 1.321 1.00 25.88 202 ASP B N 1
ATOM 6665 C CA . ASP B 1 202 ? -32.868 -26.177 1.207 1.00 24.27 202 ASP B CA 1
ATOM 6666 C C . ASP B 1 202 ? -34.339 -25.817 1.324 1.00 28.80 202 ASP B C 1
ATOM 6667 O O . ASP B 1 202 ? -35.183 -26.497 0.727 1.00 31.05 202 ASP B O 1
ATOM 6676 N N . GLN B 1 203 ? -34.668 -24.806 2.135 1.00 27.75 203 GLN B N 1
ATOM 6677 C CA . GLN B 1 203 ? -36.052 -24.425 2.405 1.00 27.05 203 GLN B CA 1
ATOM 6678 C C . GLN B 1 203 ? -36.655 -23.533 1.331 1.00 37.13 203 GLN B C 1
ATOM 6679 O O . GLN B 1 203 ? -37.873 -23.293 1.359 1.00 35.80 203 GLN B O 1
ATOM 6693 N N . THR B 1 204 ? -35.858 -23.058 0.391 1.00 25.95 204 THR B N 1
ATOM 6694 C CA . THR B 1 204 ? -36.362 -22.166 -0.652 1.00 28.45 204 THR B CA 1
ATOM 6695 C C . THR B 1 204 ? -36.035 -22.656 -2.057 1.00 30.39 204 THR B C 1
ATOM 6696 O O . THR B 1 204 ? -36.892 -22.560 -2.932 1.00 33.12 204 THR B O 1
ATOM 6707 N N . LYS B 1 205 ? -34.832 -23.209 -2.280 1.00 25.13 205 LYS B N 1
ATOM 6708 C CA . LYS B 1 205 ? -34.365 -23.663 -3.601 1.00 26.66 205 LYS B CA 1
ATOM 6709 C C . LYS B 1 205 ? -33.611 -24.980 -3.470 1.00 28.30 205 LYS B C 1
ATOM 6710 O O . LYS B 1 205 ? -32.384 -25.046 -3.638 1.00 23.98 205 LYS B O 1
ATOM 6729 N N . PRO B 1 206 ? -34.314 -26.068 -3.171 1.00 25.35 206 PRO B N 1
ATOM 6730 C CA . PRO B 1 206 ? -33.602 -27.323 -2.923 1.00 23.16 206 PRO B CA 1
ATOM 6731 C C . PRO B 1 206 ? -32.846 -27.870 -4.128 1.00 20.08 206 PRO B C 1
ATOM 6732 O O . PRO B 1 206 ? -31.855 -28.591 -3.937 1.00 25.31 206 PRO B O 1
ATOM 6743 N N . LYS B 1 207 ? -33.280 -27.584 -5.371 1.00 24.27 207 LYS B N 1
ATOM 6744 C CA . LYS B 1 207 ? -32.511 -28.026 -6.536 1.00 27.34 207 LYS B CA 1
ATOM 6745 C C . LYS B 1 207 ? -31.175 -27.297 -6.642 1.00 23.20 207 LYS B C 1
ATOM 6746 O O . LYS B 1 207 ? -30.180 -27.897 -7.060 1.00 29.10 207 LYS B O 1
ATOM 6765 N N . LEU B 1 208 ? -31.129 -26.020 -6.256 1.00 22.67 208 LEU B N 1
ATOM 6766 C CA . LEU B 1 208 ? -29.856 -25.305 -6.226 1.00 25.41 208 LEU B CA 1
ATOM 6767 C C . LEU B 1 208 ? -28.964 -25.858 -5.135 1.00 24.10 208 LEU B C 1
ATOM 6768 O O . LEU B 1 208 ? -27.748 -26.008 -5.322 1.00 26.02 208 LEU B O 1
ATOM 6784 N N . ALA B 1 209 ? -29.552 -26.169 -3.985 1.00 22.76 209 ALA B N 1
ATOM 6785 C CA . ALA B 1 209 ? -28.772 -26.747 -2.903 1.00 23.91 209 ALA B CA 1
ATOM 6786 C C . ALA B 1 209 ? -28.189 -28.100 -3.303 1.00 25.26 209 ALA B C 1
ATOM 6787 O O . ALA B 1 209 ? -27.035 -28.417 -2.974 1.00 28.72 209 ALA B O 1
ATOM 6794 N N . ASP B 1 210 ? -28.965 -28.908 -4.045 1.00 25.09 210 ASP B N 1
ATOM 6795 C CA . ASP B 1 210 ? -28.479 -30.215 -4.481 1.00 30.55 210 ASP B CA 1
ATOM 6796 C C . ASP B 1 210 ? -27.318 -30.096 -5.467 1.00 27.72 210 ASP B C 1
ATOM 6797 O O . ASP B 1 210 ? -26.405 -30.926 -5.441 1.00 33.55 210 ASP B O 1
ATOM 6806 N N . ILE B 1 211 ? -27.294 -29.047 -6.295 1.00 26.01 211 ILE B N 1
ATOM 6807 C CA . ILE B 1 211 ? -26.174 -28.857 -7.209 1.00 25.71 211 ILE B CA 1
ATOM 6808 C C . ILE B 1 211 ? -24.925 -28.428 -6.447 1.00 27.19 211 ILE B C 1
ATOM 6809 O O . ILE B 1 211 ? -23.806 -28.838 -6.784 1.00 31.25 211 ILE B O 1
ATOM 6825 N N . ILE B 1 212 ? -25.078 -27.578 -5.432 1.00 23.33 212 ILE B N 1
ATOM 6826 C CA . ILE B 1 212 ? -23.933 -27.261 -4.573 1.00 23.06 212 ILE B CA 1
ATOM 6827 C C . ILE B 1 212 ? -23.378 -28.536 -3.947 1.00 28.06 212 ILE B C 1
ATOM 6828 O O . ILE B 1 212 ? -22.156 -28.740 -3.893 1.00 32.69 212 ILE B O 1
ATOM 6844 N N . ARG B 1 213 ? -24.260 -29.397 -3.435 1.00 31.31 213 ARG B N 1
ATOM 6845 C CA . ARG B 1 213 ? -23.814 -30.660 -2.841 1.00 41.16 213 ARG B CA 1
ATOM 6846 C C . ARG B 1 213 ? -23.139 -31.555 -3.869 1.00 40.38 213 ARG B C 1
ATOM 6847 O O . ARG B 1 213 ? -22.081 -32.132 -3.596 1.00 47.82 213 ARG B O 1
ATOM 6868 N N . ASN B 1 214 ? -23.746 -31.704 -5.049 1.00 51.71 214 ASN B N 1
ATOM 6869 C CA . ASN B 1 214 ? -23.192 -32.574 -6.092 1.00 54.07 214 ASN B CA 1
ATOM 6870 C C . ASN B 1 214 ? -23.809 -32.196 -7.432 1.00 66.65 214 ASN B C 1
ATOM 6871 O O . ASN B 1 214 ? -24.968 -32.536 -7.691 1.00 78.67 214 ASN B O 1
ATOM 6882 N N . GLY B 1 215 ? -23.040 -31.522 -8.287 1.00 64.49 215 GLY B N 1
ATOM 6883 C CA . GLY B 1 215 ? -23.547 -31.122 -9.595 1.00 60.60 215 GLY B CA 1
ATOM 6884 C C . GLY B 1 215 ? -22.497 -30.600 -10.560 1.00 63.47 215 GLY B C 1
ATOM 6885 O O . GLY B 1 215 ? -22.791 -30.316 -11.729 1.00 69.35 215 GLY B O 1
ATOM 6908 N N . ASP C 1 2 ? -36.482 2.412 39.632 1.00 73.50 2 ASP C N 1
ATOM 6909 C CA . ASP C 1 2 ? -36.832 3.833 39.567 1.00 73.34 2 ASP C CA 1
ATOM 6910 C C . ASP C 1 2 ? -37.161 4.246 38.127 1.00 69.90 2 ASP C C 1
ATOM 6911 O O . ASP C 1 2 ? -36.503 5.088 37.518 1.00 72.60 2 ASP C O 1
ATOM 6920 N N . THR C 1 3 ? -38.217 3.634 37.590 1.00 61.06 3 THR C N 1
ATOM 6921 C CA . THR C 1 3 ? -38.670 3.921 36.236 1.00 52.37 3 THR C CA 1
ATOM 6922 C C . THR C 1 3 ? -40.160 3.631 36.142 1.00 40.17 3 THR C C 1
ATOM 6923 O O . THR C 1 3 ? -40.693 2.799 36.880 1.00 53.14 3 THR C O 1
ATOM 6934 N N . ASN C 1 4 ? -40.823 4.319 35.223 1.00 47.00 4 ASN C N 1
ATOM 6935 C CA . ASN C 1 4 ? -42.230 4.064 34.969 1.00 48.80 4 ASN C CA 1
ATOM 6936 C C . ASN C 1 4 ? -42.445 3.014 33.880 1.00 44.63 4 ASN C C 1
ATOM 6937 O O . ASN C 1 4 ? -43.595 2.668 33.595 1.00 44.66 4 ASN C O 1
ATOM 6948 N N . LYS C 1 5 ? -41.379 2.484 33.272 1.00 30.20 5 LYS C N 1
ATOM 6949 C CA . LYS C 1 5 ? -41.519 1.650 32.084 1.00 23.15 5 LYS C CA 1
ATOM 6950 C C . LYS C 1 5 ? -41.780 0.211 32.498 1.00 22.25 5 LYS C C 1
ATOM 6951 O O . LYS C 1 5 ? -41.248 -0.263 33.503 1.00 26.49 5 LYS C O 1
ATOM 6970 N N . ARG C 1 6 ? -42.638 -0.479 31.736 1.00 18.89 6 ARG C N 1
ATOM 6971 C CA . ARG C 1 6 ? -42.845 -1.908 31.960 1.00 17.49 6 ARG C CA 1
ATOM 6972 C C . ARG C 1 6 ? -41.639 -2.658 31.411 1.00 20.75 6 ARG C C 1
ATOM 6973 O O . ARG C 1 6 ? -41.349 -2.564 30.214 1.00 23.02 6 ARG C O 1
ATOM 6994 N N . GLU C 1 7 ? -40.919 -3.369 32.279 1.00 18.31 7 GLU C N 1
ATOM 6995 C CA . GLU C 1 7 ? -39.703 -4.069 31.892 1.00 17.51 7 GLU C CA 1
ATOM 6996 C C . GLU C 1 7 ? -39.711 -5.505 32.384 1.00 16.33 7 GLU C C 1
ATOM 6997 O O . GLU C 1 7 ? -39.938 -5.757 33.573 1.00 19.15 7 GLU C O 1
ATOM 7009 N N . ILE C 1 8 ? -39.394 -6.432 31.476 1.00 16.20 8 ILE C N 1
ATOM 7010 C CA . ILE C 1 8 ? -39.162 -7.828 31.829 1.00 15.40 8 ILE C CA 1
ATOM 7011 C C . ILE C 1 8 ? -37.801 -7.911 32.507 1.00 16.48 8 ILE C C 1
ATOM 7012 O O . ILE C 1 8 ? -36.841 -7.236 32.091 1.00 18.39 8 ILE C O 1
ATOM 7028 N N . VAL C 1 9 ? -37.715 -8.732 33.543 1.00 16.35 9 VAL C N 1
ATOM 7029 C CA . VAL C 1 9 ? -36.460 -8.994 34.241 1.00 15.61 9 VAL C CA 1
ATOM 7030 C C . VAL C 1 9 ? -36.284 -10.511 34.351 1.00 18.77 9 VAL C C 1
ATOM 7031 O O . VAL C 1 9 ? -37.206 -11.299 34.134 1.00 18.00 9 VAL C O 1
ATOM 7044 N N . GLU C 1 10 ? -35.056 -10.921 34.685 1.00 16.16 10 GLU C N 1
ATOM 7045 C CA . GLU C 1 10 ? -34.731 -12.331 34.756 1.00 16.85 10 GLU C CA 1
ATOM 7046 C C . GLU C 1 10 ? -33.873 -12.582 35.979 1.00 16.45 10 GLU C C 1
ATOM 7047 O O . GLU C 1 10 ? -33.051 -11.738 36.345 1.00 18.45 10 GLU C O 1
ATOM 7059 N N . PHE C 1 11 ? -34.088 -13.748 36.605 1.00 16.05 11 PHE C N 1
ATOM 7060 C CA . PHE C 1 11 ? -33.258 -14.239 37.703 1.00 16.00 11 PHE C CA 1
ATOM 7061 C C . PHE C 1 11 ? -32.948 -15.703 37.422 1.00 17.76 11 PHE C C 1
ATOM 7062 O O . PHE C 1 11 ? -33.839 -16.546 37.498 1.00 19.10 11 PHE C O 1
ATOM 7079 N N . LEU C 1 12 ? -31.696 -16.007 37.088 1.00 19.45 12 LEU C N 1
ATOM 7080 C CA . LEU C 1 12 ? -31.233 -17.410 36.951 1.00 20.28 12 LEU C CA 1
ATOM 7081 C C . LEU C 1 12 ? -32.274 -18.361 36.312 1.00 26.22 12 LEU C C 1
ATOM 7082 O O . LEU C 1 12 ? -32.738 -19.338 36.915 1.00 29.17 12 LEU C O 1
ATOM 7098 N N . GLY C 1 13 ? -32.600 -18.075 35.082 1.00 23.04 13 GLY C N 1
ATOM 7099 C CA . GLY C 1 13 ? -33.505 -18.908 34.310 1.00 26.51 13 GLY C CA 1
ATOM 7100 C C . GLY C 1 13 ? -34.979 -18.586 34.442 1.00 26.38 13 GLY C C 1
ATOM 7101 O O . GLY C 1 13 ? -35.798 -19.227 33.767 1.00 26.77 13 GLY C O 1
ATOM 7105 N N . ILE C 1 14 ? -35.357 -17.647 35.293 1.00 19.21 14 ILE C N 1
ATOM 7106 C CA . ILE C 1 14 ? -36.759 -17.313 35.507 1.00 19.36 14 ILE C CA 1
ATOM 7107 C C . ILE C 1 14 ? -36.959 -15.906 34.933 1.00 16.99 14 ILE C C 1
ATOM 7108 O O . ILE C 1 14 ? -36.548 -14.913 35.530 1.00 17.54 14 ILE C O 1
ATOM 7124 N N . ARG C 1 15 ? -37.604 -15.832 33.767 1.00 16.28 15 ARG C N 1
ATOM 7125 C CA . ARG C 1 15 ? -37.944 -14.587 33.096 1.00 15.68 15 ARG C CA 1
ATOM 7126 C C . ARG C 1 15 ? -39.375 -14.185 33.464 1.00 14.74 15 ARG C C 1
ATOM 7127 O O . ARG C 1 15 ? -40.305 -15.002 33.375 1.00 16.35 15 ARG C O 1
ATOM 7148 N N . THR C 1 16 ? -39.541 -12.944 33.930 1.00 13.63 16 THR C N 1
ATOM 7149 C CA . THR C 1 16 ? -40.805 -12.517 34.529 1.00 16.18 16 THR C CA 1
ATOM 7150 C C . THR C 1 16 ? -41.036 -11.021 34.341 1.00 15.44 16 THR C C 1
ATOM 7151 O O . THR C 1 16 ? -40.108 -10.223 34.348 1.00 15.85 16 THR C O 1
ATOM 7162 N N . TYR C 1 17 ? -42.306 -10.648 34.117 1.00 15.15 17 TYR C N 1
ATOM 7163 C CA . TYR C 1 17 ? -42.753 -9.262 34.260 1.00 14.65 17 TYR C CA 1
ATOM 7164 C C . TYR C 1 17 ? -43.522 -9.082 35.568 1.00 14.39 17 TYR C C 1
ATOM 7165 O O . TYR C 1 17 ? -43.213 -8.186 36.365 1.00 15.41 17 TYR C O 1
ATOM 7183 N N . PHE C 1 18 ? -44.506 -9.952 35.815 1.00 15.63 18 PHE C N 1
ATOM 7184 C CA . PHE C 1 18 ? -45.491 -9.725 36.877 1.00 15.80 18 PHE C CA 1
ATOM 7185 C C . PHE C 1 18 ? -45.011 -10.170 38.258 1.00 19.15 18 PHE C C 1
ATOM 7186 O O . PHE C 1 18 ? -45.573 -9.730 39.263 1.00 17.00 18 PHE C O 1
ATOM 7203 N N . PHE C 1 19 ? -43.993 -11.038 38.340 1.00 15.69 19 PHE C N 1
ATOM 7204 C CA . PHE C 1 19 ? -43.609 -11.686 39.603 1.00 16.51 19 PHE C CA 1
ATOM 7205 C C . PHE C 1 19 ? -42.095 -11.658 39.873 1.00 17.32 19 PHE C C 1
ATOM 7206 O O . PHE C 1 19 ? -41.506 -12.672 40.252 1.00 17.33 19 PHE C O 1
ATOM 7223 N N . PRO C 1 20 ? -41.442 -10.512 39.735 1.00 15.73 20 PRO C N 1
ATOM 7224 C CA . PRO C 1 20 ? -39.976 -10.520 39.977 1.00 16.94 20 PRO C CA 1
ATOM 7225 C C . PRO C 1 20 ? -39.547 -10.921 41.384 1.00 18.92 20 PRO C C 1
ATOM 7226 O O . PRO C 1 20 ? -38.546 -11.642 41.517 1.00 18.75 20 PRO C O 1
ATOM 7237 N N . ASN C 1 21 ? -40.249 -10.489 42.444 1.00 18.33 21 ASN C N 1
ATOM 7238 C CA . ASN C 1 21 ? -39.791 -10.873 43.779 1.00 18.37 21 ASN C CA 1
ATOM 7239 C C . ASN C 1 21 ? -40.066 -12.350 44.050 1.00 21.18 21 ASN C C 1
ATOM 7240 O O . ASN C 1 21 ? -39.324 -12.978 44.816 1.00 18.80 21 ASN C O 1
ATOM 7251 N N . LEU C 1 22 ? -41.095 -12.932 43.421 1.00 18.95 22 LEU C N 1
ATOM 7252 C CA . LEU C 1 22 ? -41.326 -14.371 43.559 1.00 17.29 22 LEU C CA 1
ATOM 7253 C C . LEU C 1 22 ? -40.203 -15.155 42.897 1.00 18.39 22 LEU C C 1
ATOM 7254 O O . LEU C 1 22 ? -39.723 -16.161 43.440 1.00 18.06 22 LEU C O 1
ATOM 7270 N N . ALA C 1 23 ? -39.805 -14.732 41.697 1.00 19.23 23 ALA C N 1
ATOM 7271 C CA . ALA C 1 23 ? -38.694 -15.378 41.013 1.00 17.07 23 ALA C CA 1
ATOM 7272 C C . ALA C 1 23 ? -37.420 -15.310 41.853 1.00 18.39 23 ALA C C 1
ATOM 7273 O O . ALA C 1 23 ? -36.716 -16.306 42.012 1.00 18.26 23 ALA C O 1
ATOM 7280 N N . LEU C 1 24 ? -37.096 -14.128 42.358 1.00 15.88 24 LEU C N 1
ATOM 7281 C CA . LEU C 1 24 ? -35.902 -13.965 43.162 1.00 18.01 24 LEU C CA 1
ATOM 7282 C C . LEU C 1 24 ? -35.978 -14.827 44.414 1.00 19.70 24 LEU C C 1
ATOM 7283 O O . LEU C 1 24 ? -34.991 -15.476 44.787 1.00 20.56 24 LEU C O 1
ATOM 7299 N N . TYR C 1 25 ? -37.138 -14.837 45.078 1.00 17.82 25 TYR C N 1
ATOM 7300 C CA . TYR C 1 25 ? -37.311 -15.681 46.253 1.00 20.20 25 TYR C CA 1
ATOM 7301 C C . TYR C 1 25 ? -36.976 -17.135 45.933 1.00 20.14 25 TYR C C 1
ATOM 7302 O O . TYR C 1 25 ? -36.244 -17.797 46.678 1.00 20.11 25 TYR C O 1
ATOM 7320 N N . ALA C 1 26 ? -37.505 -17.648 44.824 1.00 19.60 26 ALA C N 1
ATOM 7321 C CA . ALA C 1 26 ? -37.335 -19.060 44.503 1.00 19.94 26 ALA C CA 1
ATOM 7322 C C . ALA C 1 26 ? -35.884 -19.390 44.195 1.00 21.90 26 ALA C C 1
ATOM 7323 O O . ALA C 1 26 ? -35.385 -20.462 44.577 1.00 21.79 26 ALA C O 1
ATOM 7330 N N . VAL C 1 27 ? -35.191 -18.486 43.493 1.00 19.87 27 VAL C N 1
ATOM 7331 C CA . VAL C 1 27 ? -33.783 -18.686 43.161 1.00 22.75 27 VAL C CA 1
ATOM 7332 C C . VAL C 1 27 ? -32.915 -18.710 44.419 1.00 23.29 27 VAL C C 1
ATOM 7333 O O . VAL C 1 27 ? -31.927 -19.464 44.495 1.00 24.74 27 VAL C O 1
ATOM 7346 N N . ASN C 1 28 ? -33.230 -17.856 45.399 1.00 20.67 28 ASN C N 1
ATOM 7347 C CA . ASN C 1 28 ? -32.469 -17.792 46.641 1.00 23.75 28 ASN C CA 1
ATOM 7348 C C . ASN C 1 28 ? -32.795 -18.943 47.590 1.00 32.12 28 ASN C C 1
ATOM 7349 O O . ASN C 1 28 ? -31.908 -19.411 48.305 1.00 29.88 28 ASN C O 1
ATOM 7360 N N . ASN C 1 29 ? -34.029 -19.434 47.590 1.00 21.33 29 ASN C N 1
ATOM 7361 C CA . ASN C 1 29 ? -34.511 -20.316 48.648 1.00 25.64 29 ASN C CA 1
ATOM 7362 C C . ASN C 1 29 ? -34.896 -21.702 48.154 1.00 23.87 29 ASN C C 1
ATOM 7363 O O . ASN C 1 29 ? -35.742 -22.351 48.788 1.00 22.77 29 ASN C O 1
ATOM 7374 N N . ASP C 1 30 ? -34.322 -22.165 47.034 1.00 21.83 30 ASP C N 1
ATOM 7375 C CA . ASP C 1 30 ? -34.771 -23.437 46.475 1.00 22.79 30 ASP C CA 1
ATOM 7376 C C . ASP C 1 30 ? -34.523 -24.601 47.435 1.00 20.18 30 ASP C C 1
ATOM 7377 O O . ASP C 1 30 ? -35.345 -25.509 47.521 1.00 21.90 30 ASP C O 1
ATOM 7386 N N . GLU C 1 31 ? -33.411 -24.594 48.187 1.00 21.07 31 GLU C N 1
ATOM 7387 C CA . GLU C 1 31 ? -33.180 -25.727 49.083 1.00 25.47 31 GLU C CA 1
ATOM 7388 C C . GLU C 1 31 ? -34.173 -25.718 50.235 1.00 25.56 31 GLU C C 1
ATOM 7389 O O . GLU C 1 31 ? -34.649 -26.777 50.662 1.00 26.39 31 GLU C O 1
ATOM 7401 N N . LEU C 1 32 ? -34.534 -24.528 50.727 1.00 21.86 32 LEU C N 1
ATOM 7402 C CA . LEU C 1 32 ? -35.555 -24.448 51.765 1.00 24.06 32 LEU C CA 1
ATOM 7403 C C . LEU C 1 32 ? -36.911 -24.921 51.252 1.00 25.21 32 LEU C C 1
ATOM 7404 O O . LEU C 1 32 ? -37.660 -25.575 51.980 1.00 25.39 32 LEU C O 1
ATOM 7420 N N . LEU C 1 33 ? -37.241 -24.620 49.989 1.00 22.45 33 LEU C N 1
ATOM 7421 C CA . LEU C 1 33 ? -38.501 -25.087 49.422 1.00 21.70 33 LEU C CA 1
ATOM 7422 C C . LEU C 1 33 ? -38.525 -26.613 49.298 1.00 25.70 33 LEU C C 1
ATOM 7423 O O . LEU C 1 33 ? -39.580 -27.239 49.465 1.00 28.55 33 LEU C O 1
ATOM 7439 N N . VAL C 1 34 ? -37.366 -27.227 49.021 1.00 26.73 34 VAL C N 1
ATOM 7440 C CA . VAL C 1 34 ? -37.242 -28.688 49.032 1.00 32.19 34 VAL C CA 1
ATOM 7441 C C . VAL C 1 34 ? -37.394 -29.240 50.449 1.00 34.79 34 VAL C C 1
ATOM 7442 O O . VAL C 1 34 ? -38.155 -30.185 50.685 1.00 36.13 34 VAL C O 1
ATOM 7455 N N . SER C 1 35 ? -36.659 -28.681 51.409 1.00 28.68 35 SER C N 1
ATOM 7456 C CA . SER C 1 35 ? -36.396 -29.383 52.666 1.00 29.97 35 SER C CA 1
ATOM 7457 C C . SER C 1 35 ? -37.340 -29.018 53.799 1.00 39.58 35 SER C C 1
ATOM 7458 O O . SER C 1 35 ? -37.539 -29.834 54.705 1.00 38.28 35 SER C O 1
ATOM 7466 N N . ASP C 1 36 ? -37.894 -27.813 53.808 1.00 32.33 36 ASP C N 1
ATOM 7467 C CA . ASP C 1 36 ? -38.803 -27.378 54.876 1.00 29.60 36 ASP C CA 1
ATOM 7468 C C . ASP C 1 36 ? -39.782 -26.396 54.270 1.00 24.68 36 ASP C C 1
ATOM 7469 O O . ASP C 1 36 ? -39.799 -25.199 54.604 1.00 25.07 36 ASP C O 1
ATOM 7478 N N . PRO C 1 37 ? -40.615 -26.858 53.339 1.00 28.95 37 PRO C N 1
ATOM 7479 C CA . PRO C 1 37 ? -41.492 -25.929 52.632 1.00 27.58 37 PRO C CA 1
ATOM 7480 C C . PRO C 1 37 ? -42.507 -25.231 53.537 1.00 26.72 37 PRO C C 1
ATOM 7481 O O . PRO C 1 37 ? -42.931 -24.118 53.215 1.00 27.16 37 PRO C O 1
ATOM 7492 N N . ASN C 1 38 ? -42.911 -25.830 54.664 1.00 31.33 38 ASN C N 1
ATOM 7493 C CA . ASN C 1 38 ? -43.836 -25.132 55.552 1.00 33.85 38 ASN C CA 1
ATOM 7494 C C . ASN C 1 38 ? -43.205 -23.926 56.236 1.00 26.78 38 ASN C C 1
ATOM 7495 O O . ASN C 1 38 ? -43.932 -23.030 56.672 1.00 29.05 38 ASN C O 1
ATOM 7506 N N . LYS C 1 39 ? -41.884 -23.846 56.290 1.00 26.00 39 LYS C N 1
ATOM 7507 C CA . LYS C 1 39 ? -41.257 -22.651 56.831 1.00 31.92 39 LYS C CA 1
ATOM 7508 C C . LYS C 1 39 ? -40.885 -21.666 55.746 1.00 32.34 39 LYS C C 1
ATOM 7509 O O . LYS C 1 39 ? -40.456 -20.550 56.062 1.00 32.36 39 LYS C O 1
ATOM 7528 N N . ALA C 1 40 ? -41.024 -22.066 54.487 1.00 28.41 40 ALA C N 1
ATOM 7529 C CA . ALA C 1 40 ? -40.790 -21.172 53.374 1.00 27.43 40 ALA C CA 1
ATOM 7530 C C . ALA C 1 40 ? -42.026 -20.322 53.111 1.00 29.01 40 ALA C C 1
ATOM 7531 O O . ALA C 1 40 ? -43.111 -20.540 53.651 1.00 28.67 40 ALA C O 1
ATOM 7538 N N . ASN C 1 41 ? -41.850 -19.332 52.259 1.00 26.53 41 ASN C N 1
ATOM 7539 C CA . ASN C 1 41 ? -42.960 -18.478 51.889 1.00 25.09 41 ASN C CA 1
ATOM 7540 C C . ASN C 1 41 ? -44.076 -19.289 51.225 1.00 26.23 41 ASN C C 1
ATOM 7541 O O . ASN C 1 41 ? -43.824 -20.105 50.328 1.00 25.00 41 ASN C O 1
ATOM 7552 N N . SER C 1 42 ? -45.311 -19.064 51.671 1.00 25.91 42 SER C N 1
ATOM 7553 C CA . SER C 1 42 ? -46.418 -19.920 51.258 1.00 22.73 42 SER C CA 1
ATOM 7554 C C . SER C 1 42 ? -46.815 -19.711 49.801 1.00 26.28 42 SER C C 1
ATOM 7555 O O . SER C 1 42 ? -47.297 -20.643 49.163 1.00 25.26 42 SER C O 1
ATOM 7563 N N . PHE C 1 43 ? -46.666 -18.498 49.274 1.00 22.64 43 PHE C N 1
ATOM 7564 C CA . PHE C 1 43 ? -46.944 -18.246 47.856 1.00 26.81 43 PHE C CA 1
ATOM 7565 C C . PHE C 1 43 ? -45.956 -19.014 46.979 1.00 23.25 43 PHE C C 1
ATOM 7566 O O . PHE C 1 43 ? -46.360 -19.763 46.075 1.00 21.87 43 PHE C O 1
ATOM 7583 N N . ALA C 1 44 ? -44.658 -18.909 47.287 1.00 21.84 44 ALA C N 1
ATOM 7584 C CA . ALA C 1 44 ? -43.650 -19.672 46.561 1.00 20.05 44 ALA C CA 1
ATOM 7585 C C . ALA C 1 44 ? -43.857 -21.171 46.717 1.00 24.77 44 ALA C C 1
ATOM 7586 O O . ALA C 1 44 ? -43.737 -21.929 45.742 1.00 21.70 44 ALA C O 1
ATOM 7593 N N . ALA C 1 45 ? -44.166 -21.633 47.930 1.00 21.93 45 ALA C N 1
ATOM 7594 C CA . ALA C 1 45 ? -44.307 -23.068 48.125 1.00 21.46 45 ALA C CA 1
ATOM 7595 C C . ALA C 1 45 ? -45.439 -23.632 47.286 1.00 23.25 45 ALA C C 1
ATOM 7596 O O . ALA C 1 45 ? -45.321 -24.730 46.729 1.00 23.62 45 ALA C O 1
ATOM 7603 N N . TYR C 1 46 ? -46.555 -22.909 47.203 1.00 23.38 46 TYR C N 1
ATOM 7604 C CA . TYR C 1 46 ? -47.681 -23.370 46.409 1.00 23.11 46 TYR C CA 1
ATOM 7605 C C . TYR C 1 46 ? -47.362 -23.351 44.920 1.00 22.30 46 TYR C C 1
ATOM 7606 O O . TYR C 1 46 ? -47.641 -24.315 44.201 1.00 23.07 46 TYR C O 1
ATOM 7624 N N . VAL C 1 47 ? -46.807 -22.240 44.425 1.00 22.84 47 VAL C N 1
ATOM 7625 C CA . VAL C 1 47 ? -46.514 -22.122 42.993 1.00 25.01 47 VAL C CA 1
ATOM 7626 C C . VAL C 1 47 ? -45.592 -23.241 42.503 1.00 22.62 47 VAL C C 1
ATOM 7627 O O . VAL C 1 47 ? -45.783 -23.788 41.397 1.00 24.61 47 VAL C O 1
ATOM 7640 N N . PHE C 1 48 ? -44.566 -23.571 43.286 1.00 21.62 48 PHE C N 1
ATOM 7641 C CA . PHE C 1 48 ? -43.522 -24.508 42.889 1.00 20.08 48 PHE C CA 1
ATOM 7642 C C . PHE C 1 48 ? -43.850 -25.943 43.276 1.00 24.00 48 PHE C C 1
ATOM 7643 O O . PHE C 1 48 ? -43.001 -26.828 43.109 1.00 28.12 48 PHE C O 1
ATOM 7660 N N . GLY C 1 49 ? -45.046 -26.181 43.808 1.00 23.66 49 GLY C N 1
ATOM 7661 C CA . GLY C 1 49 ? -45.506 -27.532 44.069 1.00 25.38 49 GLY C CA 1
ATOM 7662 C C . GLY C 1 49 ? -44.970 -28.149 45.332 1.00 27.62 49 GLY C C 1
ATOM 7663 O O . GLY C 1 49 ? -45.078 -29.373 45.498 1.00 29.74 49 GLY C O 1
ATOM 7667 N N . ALA C 1 50 ? -44.393 -27.344 46.231 1.00 24.10 50 ALA C N 1
ATOM 7668 C CA . ALA C 1 50 ? -43.851 -27.840 47.493 1.00 25.40 50 ALA C CA 1
ATOM 7669 C C . ALA C 1 50 ? -44.907 -28.001 48.563 1.00 36.48 50 ALA C C 1
ATOM 7670 O O . ALA C 1 50 ? -44.669 -28.708 49.548 1.00 31.18 50 ALA C O 1
ATOM 7677 N N . SER C 1 51 ? -46.044 -27.338 48.394 1.00 27.25 51 SER C N 1
ATOM 7678 C CA . SER C 1 51 ? -47.162 -27.381 49.316 1.00 30.50 51 SER C CA 1
ATOM 7679 C C . SER C 1 51 ? -48.443 -27.258 48.505 1.00 36.21 51 SER C C 1
ATOM 7680 O O . SER C 1 51 ? -48.474 -26.592 47.469 1.00 30.71 51 SER C O 1
ATOM 7688 N N . ASP C 1 52 ? -49.498 -27.913 48.976 1.00 34.88 52 ASP C N 1
ATOM 7689 C CA . ASP C 1 52 ? -50.816 -27.738 48.385 1.00 34.84 52 ASP C CA 1
ATOM 7690 C C . ASP C 1 52 ? -51.653 -26.725 49.151 1.00 33.02 52 ASP C C 1
ATOM 7691 O O . ASP C 1 52 ? -52.820 -26.510 48.808 1.00 36.26 52 ASP C O 1
ATOM 7700 N N . LYS C 1 53 ? -51.080 -26.090 50.174 1.00 31.76 53 LYS C N 1
ATOM 7701 C CA . LYS C 1 53 ? -51.767 -25.021 50.888 1.00 34.75 53 LYS C CA 1
ATOM 7702 C C . LYS C 1 53 ? -51.775 -23.759 50.031 1.00 37.45 53 LYS C C 1
ATOM 7703 O O . LYS C 1 53 ? -50.715 -23.245 49.668 1.00 34.25 53 LYS C O 1
ATOM 7722 N N . LYS C 1 54 ? -52.969 -23.265 49.698 1.00 38.59 54 LYS C N 1
ATOM 7723 C CA . LYS C 1 54 ? -53.076 -22.054 48.897 1.00 37.88 54 LYS C CA 1
ATOM 7724 C C . LYS C 1 54 ? -52.641 -20.844 49.724 1.00 39.07 54 LYS C C 1
ATOM 7725 O O . LYS C 1 54 ? -53.016 -20.716 50.894 1.00 38.22 54 LYS C O 1
ATOM 7744 N N . PRO C 1 55 ? -51.853 -19.942 49.156 1.00 32.79 55 PRO C N 1
ATOM 7745 C CA . PRO C 1 55 ? -51.504 -18.716 49.886 1.00 28.12 55 PRO C CA 1
ATOM 7746 C C . PRO C 1 55 ? -52.731 -17.840 50.092 1.00 34.18 55 PRO C C 1
ATOM 7747 O O . PRO C 1 55 ? -53.700 -17.890 49.333 1.00 32.09 55 PRO C O 1
ATOM 7758 N N . SER C 1 56 ? -52.664 -17.012 51.130 1.00 35.24 56 SER C N 1
ATOM 7759 C CA . SER C 1 56 ? -53.676 -15.993 51.357 1.00 39.97 56 SER C CA 1
ATOM 7760 C C . SER C 1 56 ? -53.431 -14.784 50.457 1.00 37.63 56 SER C C 1
ATOM 7761 O O . SER C 1 56 ? -52.369 -14.635 49.851 1.00 31.43 56 SER C O 1
ATOM 7769 N N . VAL C 1 57 ? -54.447 -13.919 50.362 1.00 37.01 57 VAL C N 1
ATOM 7770 C CA . VAL C 1 57 ? -54.272 -12.616 49.722 1.00 33.94 57 VAL C CA 1
ATOM 7771 C C . VAL C 1 57 ? -53.088 -11.889 50.347 1.00 39.61 57 VAL C C 1
ATOM 7772 O O . VAL C 1 57 ? -52.218 -11.361 49.647 1.00 30.44 57 VAL C O 1
ATOM 7785 N N . ASP C 1 58 ? -53.024 -11.868 51.679 1.00 37.70 58 ASP C N 1
ATOM 7786 C CA . ASP C 1 58 ? -51.925 -11.178 52.348 1.00 44.57 58 ASP C CA 1
ATOM 7787 C C . ASP C 1 58 ? -50.572 -11.768 51.954 1.00 41.57 58 ASP C C 1
ATOM 7788 O O . ASP C 1 58 ? -49.618 -11.024 51.683 1.00 37.23 58 ASP C O 1
ATOM 7797 N N . ASP C 1 59 ? -50.463 -13.107 51.924 1.00 35.87 59 ASP C N 1
ATOM 7798 C CA . ASP C 1 59 ? -49.215 -13.755 51.517 1.00 31.04 59 ASP C CA 1
ATOM 7799 C C . ASP C 1 59 ? -48.756 -13.257 50.152 1.00 25.50 59 ASP C C 1
ATOM 7800 O O . ASP C 1 59 ? -47.567 -13.023 49.928 1.00 27.94 59 ASP C O 1
ATOM 7809 N N . ILE C 1 60 ? -49.695 -13.142 49.224 1.00 27.54 60 ILE C N 1
ATOM 7810 C CA . ILE C 1 60 ? -49.387 -12.701 47.874 1.00 27.27 60 ILE C CA 1
ATOM 7811 C C . ILE C 1 60 ? -48.994 -11.228 47.869 1.00 27.40 60 ILE C C 1
ATOM 7812 O O . ILE C 1 60 ? -47.986 -10.837 47.267 1.00 24.91 60 ILE C O 1
ATOM 7828 N N . VAL C 1 61 ? -49.777 -10.387 48.557 1.00 31.29 61 VAL C N 1
ATOM 7829 C CA . VAL C 1 61 ? -49.485 -8.955 48.581 1.00 28.15 61 VAL C CA 1
ATOM 7830 C C . VAL C 1 61 ? -48.101 -8.707 49.173 1.00 25.25 61 VAL C C 1
ATOM 7831 O O . VAL C 1 61 ? -47.370 -7.811 48.727 1.00 27.34 61 VAL C O 1
ATOM 7844 N N . GLN C 1 62 ? -47.710 -9.502 50.182 1.00 27.53 62 GLN C N 1
ATOM 7845 C CA . GLN C 1 62 ? -46.417 -9.313 50.831 1.00 31.48 62 GLN C CA 1
ATOM 7846 C C . GLN C 1 62 ? -45.260 -9.567 49.880 1.00 28.57 62 GLN C C 1
ATOM 7847 O O . GLN C 1 62 ? -44.226 -8.883 49.951 1.00 31.25 62 GLN C O 1
ATOM 7861 N N . ILE C 1 63 ? -45.389 -10.583 49.014 1.00 24.49 63 ILE C N 1
ATOM 7862 C CA . ILE C 1 63 ? -44.361 -10.856 48.022 1.00 28.27 63 ILE C CA 1
ATOM 7863 C C . ILE C 1 63 ? -44.353 -9.770 46.950 1.00 27.25 63 ILE C C 1
ATOM 7864 O O . ILE C 1 63 ? -43.290 -9.378 46.454 1.00 26.80 63 ILE C O 1
ATOM 7880 N N . LEU C 1 64 ? -45.534 -9.285 46.560 1.00 23.96 64 LEU C N 1
ATOM 7881 C CA A LEU C 1 64 ? -45.615 -8.273 45.510 0.01 24.25 64 LEU C CA 1
ATOM 7882 C CA B LEU C 1 64 ? -45.631 -8.265 45.514 0.99 21.50 64 LEU C CA 1
ATOM 7883 C C . LEU C 1 64 ? -45.117 -6.912 45.986 1.00 26.01 64 LEU C C 1
ATOM 7884 O O . LEU C 1 64 ? -44.539 -6.149 45.197 1.00 25.11 64 LEU C O 1
ATOM 7915 N N . PHE C 1 65 ? -45.330 -6.580 47.254 1.00 23.59 65 PHE C N 1
ATOM 7916 C CA . PHE C 1 65 ? -44.986 -5.261 47.782 1.00 25.98 65 PHE C CA 1
ATOM 7917 C C . PHE C 1 65 ? -44.107 -5.393 49.023 1.00 30.00 65 PHE C C 1
ATOM 7918 O O . PHE C 1 65 ? -44.535 -5.064 50.136 1.00 32.79 65 PHE C O 1
ATOM 7935 N N . PRO C 1 66 ? -42.865 -5.842 48.862 1.00 28.90 66 PRO C N 1
ATOM 7936 C CA . PRO C 1 66 ? -41.959 -5.925 50.018 1.00 34.68 66 PRO C CA 1
ATOM 7937 C C . PRO C 1 66 ? -41.580 -4.545 50.541 1.00 41.64 66 PRO C C 1
ATOM 7938 O O . PRO C 1 66 ? -41.719 -3.527 49.862 1.00 34.32 66 PRO C O 1
ATOM 7949 N N . SER C 1 67 ? -41.102 -4.512 51.784 1.00 49.30 67 SER C N 1
ATOM 7950 C CA . SER C 1 67 ? -40.685 -3.238 52.359 1.00 49.02 67 SER C CA 1
ATOM 7951 C C . SER C 1 67 ? -39.589 -2.616 51.510 1.00 37.67 67 SER C C 1
ATOM 7952 O O . SER C 1 67 ? -38.699 -3.309 51.000 1.00 41.89 67 SER C O 1
ATOM 7960 N N . GLY C 1 68 ? -39.675 -1.296 51.337 1.00 41.36 68 GLY C N 1
ATOM 7961 C CA . GLY C 1 68 ? -38.714 -0.571 50.538 1.00 47.07 68 GLY C CA 1
ATOM 7962 C C . GLY C 1 68 ? -38.963 -0.625 49.051 1.00 45.42 68 GLY C C 1
ATOM 7963 O O . GLY C 1 68 ? -38.103 -0.195 48.276 1.00 41.32 68 GLY C O 1
ATOM 7967 N N . SER C 1 69 ? -40.100 -1.166 48.626 1.00 40.93 69 SER C N 1
ATOM 7968 C CA . SER C 1 69 ? -40.434 -1.169 47.211 1.00 37.29 69 SER C CA 1
ATOM 7969 C C . SER C 1 69 ? -40.383 0.247 46.666 1.00 28.69 69 SER C C 1
ATOM 7970 O O . SER C 1 69 ? -40.939 1.171 47.265 1.00 33.88 69 SER C O 1
ATOM 7978 N N . ASP C 1 70 ? -39.718 0.414 45.532 1.00 27.40 70 ASP C N 1
ATOM 7979 C CA . ASP C 1 70 ? -39.706 1.713 44.882 1.00 28.20 70 ASP C CA 1
ATOM 7980 C C . ASP C 1 70 ? -40.891 1.834 43.924 1.00 34.04 70 ASP C C 1
ATOM 7981 O O . ASP C 1 70 ? -41.742 0.943 43.813 1.00 26.41 70 ASP C O 1
ATOM 7990 N N . SER C 1 71 ? -40.945 2.968 43.225 1.00 28.57 71 SER C N 1
ATOM 7991 C CA . SER C 1 71 ? -42.131 3.307 42.449 1.00 27.87 71 SER C CA 1
ATOM 7992 C C . SER C 1 71 ? -42.355 2.329 41.307 1.00 28.06 71 SER C C 1
ATOM 7993 O O . SER C 1 71 ? -43.496 1.914 41.053 1.00 23.27 71 SER C O 1
ATOM 8001 N N . GLY C 1 72 ? -41.287 1.944 40.601 1.00 26.21 72 GLY C N 1
ATOM 8002 C CA . GLY C 1 72 ? -41.428 0.957 39.552 1.00 25.43 72 GLY C CA 1
ATOM 8003 C C . GLY C 1 72 ? -41.886 -0.396 40.063 1.00 21.78 72 GLY C C 1
ATOM 8004 O O . GLY C 1 72 ? -42.686 -1.070 39.413 1.00 21.76 72 GLY C O 1
ATOM 8008 N N . THR C 1 73 ? -41.370 -0.822 41.219 1.00 25.65 73 THR C N 1
ATOM 8009 C CA . THR C 1 73 ? -41.840 -2.074 41.813 1.00 23.43 73 THR C CA 1
ATOM 8010 C C . THR C 1 73 ? -43.322 -1.998 42.144 1.00 21.44 73 THR C C 1
ATOM 8011 O O . THR C 1 73 ? -44.080 -2.933 41.868 1.00 22.58 73 THR C O 1
ATOM 8022 N N . ILE C 1 74 ? -43.747 -0.883 42.727 1.00 22.01 74 ILE C N 1
ATOM 8023 C CA . ILE C 1 74 ? -45.149 -0.717 43.097 1.00 23.21 74 ILE C CA 1
ATOM 8024 C C . ILE C 1 74 ? -46.027 -0.746 41.845 1.00 21.78 74 ILE C C 1
ATOM 8025 O O . ILE C 1 74 ? -47.058 -1.425 41.810 1.00 19.62 74 ILE C O 1
ATOM 8041 N N . LEU C 1 75 ? -45.648 0.000 40.805 1.00 20.37 75 LEU C N 1
ATOM 8042 C CA . LEU C 1 75 ? -46.491 0.064 39.606 1.00 24.31 75 LEU C CA 1
ATOM 8043 C C . LEU C 1 75 ? -46.581 -1.292 38.904 1.00 19.28 75 LEU C C 1
ATOM 8044 O O . LEU C 1 75 ? -47.649 -1.686 38.429 1.00 19.47 75 LEU C O 1
ATOM 8060 N N . THR C 1 76 ? -45.461 -2.015 38.840 1.00 19.53 76 THR C N 1
ATOM 8061 C CA . THR C 1 76 ? -45.452 -3.345 38.251 1.00 19.18 76 THR C CA 1
ATOM 8062 C C . THR C 1 76 ? -46.355 -4.284 39.036 1.00 20.21 76 THR C C 1
ATOM 8063 O O . THR C 1 76 ? -47.196 -4.990 38.462 1.00 18.39 76 THR C O 1
ATOM 8074 N N . SER C 1 77 ? -46.248 -4.249 40.362 1.00 19.21 77 SER C N 1
ATOM 8075 C CA . SER C 1 77 ? -47.079 -5.120 41.179 1.00 17.24 77 SER C CA 1
ATOM 8076 C C . SER C 1 77 ? -48.541 -4.706 41.144 1.00 18.91 77 SER C C 1
ATOM 8077 O O . SER C 1 77 ? -49.415 -5.556 41.294 1.00 18.82 77 SER C O 1
ATOM 8102 N N . ASP C 1 79 ? -50.000 -3.730 38.323 1.00 18.23 79 ASP C N 1
ATOM 8103 C CA . ASP C 1 79 ? -50.413 -4.508 37.156 1.00 17.17 79 ASP C CA 1
ATOM 8104 C C . ASP C 1 79 ? -50.821 -5.911 37.581 1.00 17.68 79 ASP C C 1
ATOM 8105 O O . ASP C 1 79 ? -51.856 -6.424 37.154 1.00 17.90 79 ASP C O 1
ATOM 8114 N N . THR C 1 80 ? -50.003 -6.551 38.410 1.00 17.21 80 THR C N 1
ATOM 8115 C CA . THR C 1 80 ? -50.315 -7.905 38.871 1.00 20.98 80 THR C CA 1
ATOM 8116 C C . THR C 1 80 ? -51.631 -7.924 39.644 1.00 21.29 80 THR C C 1
ATOM 8117 O O . THR C 1 80 ? -52.452 -8.816 39.439 1.00 19.61 80 THR C O 1
ATOM 8128 N N . LEU C 1 81 ? -51.863 -6.929 40.501 1.00 19.41 81 LEU C N 1
ATOM 8129 C CA . LEU C 1 81 ? -53.126 -6.864 41.233 1.00 19.87 81 LEU C CA 1
ATOM 8130 C C . LEU C 1 81 ? -54.321 -6.796 40.273 1.00 22.79 81 LEU C C 1
ATOM 8131 O O . LEU C 1 81 ? -55.336 -7.488 40.460 1.00 22.27 81 LEU C O 1
ATOM 8147 N N . LEU C 1 82 ? -54.231 -5.975 39.229 1.00 18.84 82 LEU C N 1
ATOM 8148 C CA . LEU C 1 82 ? -55.332 -5.900 38.272 1.00 23.10 82 LEU C CA 1
ATOM 8149 C C . LEU C 1 82 ? -55.571 -7.237 37.589 1.00 29.15 82 LEU C C 1
ATOM 8150 O O . LEU C 1 82 ? -56.719 -7.635 37.369 1.00 24.60 82 LEU C O 1
ATOM 8166 N N . ALA C 1 83 ? -54.503 -7.923 37.207 1.00 20.86 83 ALA C N 1
ATOM 8167 C CA . ALA C 1 83 ? -54.649 -9.202 36.524 1.00 23.85 83 ALA C CA 1
ATOM 8168 C C . ALA C 1 83 ? -55.232 -10.257 37.452 1.00 25.04 83 ALA C C 1
ATOM 8169 O O . ALA C 1 83 ? -55.863 -11.204 36.984 1.00 26.82 83 ALA C O 1
ATOM 8176 N N . LEU C 1 84 ? -55.016 -10.121 38.757 1.00 22.80 84 LEU C N 1
ATOM 8177 C CA . LEU C 1 84 ? -55.488 -11.083 39.746 1.00 24.92 84 LEU C CA 1
ATOM 8178 C C . LEU C 1 84 ? -56.959 -10.918 40.101 1.00 32.16 84 LEU C C 1
ATOM 8179 O O . LEU C 1 84 ? -57.501 -11.778 40.799 1.00 35.77 84 LEU C O 1
ATOM 8195 N N . GLY C 1 85 ? -57.594 -9.823 39.701 1.00 24.53 85 GLY C N 1
ATOM 8196 C CA . GLY C 1 85 ? -59.044 -9.735 39.740 1.00 30.47 85 GLY C CA 1
ATOM 8197 C C . GLY C 1 85 ? -59.623 -9.089 40.990 1.00 35.87 85 GLY C C 1
ATOM 8198 O O . GLY C 1 85 ? -58.939 -8.389 41.737 1.00 27.66 85 GLY C O 1
ATOM 8202 N N . PRO C 1 86 ? -60.915 -9.335 41.256 1.00 35.50 86 PRO C N 1
ATOM 8203 C CA . PRO C 1 86 ? -61.629 -8.500 42.237 1.00 31.29 86 PRO C CA 1
ATOM 8204 C C . PRO C 1 86 ? -61.121 -8.602 43.669 1.00 26.30 86 PRO C C 1
ATOM 8205 O O . PRO C 1 86 ? -61.253 -7.631 44.418 1.00 36.95 86 PRO C O 1
ATOM 8216 N N . ASP C 1 87 ? -60.547 -9.734 44.085 1.00 36.51 87 ASP C N 1
ATOM 8217 C CA . ASP C 1 87 ? -60.040 -9.838 45.453 1.00 37.88 87 ASP C CA 1
ATOM 8218 C C . ASP C 1 87 ? -58.835 -8.939 45.713 1.00 38.45 87 ASP C C 1
ATOM 8219 O O . ASP C 1 87 ? -58.389 -8.847 46.861 1.00 35.73 87 ASP C O 1
ATOM 8228 N N . PHE C 1 88 ? -58.290 -8.302 44.676 1.00 34.59 88 PHE C N 1
ATOM 8229 C CA . PHE C 1 88 ? -57.109 -7.470 44.808 1.00 34.45 88 PHE C CA 1
ATOM 8230 C C . PHE C 1 88 ? -57.356 -6.022 44.407 1.00 41.61 88 PHE C C 1
ATOM 8231 O O . PHE C 1 88 ? -56.431 -5.205 44.488 1.00 32.24 88 PHE C O 1
ATOM 8248 N N . LEU C 1 89 ? -58.586 -5.667 44.039 1.00 30.37 89 LEU C N 1
ATOM 8249 C CA . LEU C 1 89 ? -58.855 -4.328 43.522 1.00 34.63 89 LEU C CA 1
ATOM 8250 C C . LEU C 1 89 ? -58.875 -3.275 44.618 1.00 34.10 89 LEU C C 1
ATOM 8251 O O . LEU C 1 89 ? -58.534 -2.110 44.367 1.00 34.50 89 LEU C O 1
ATOM 8267 N N . THR C 1 90 ? -59.276 -3.641 45.833 1.00 37.81 90 THR C N 1
ATOM 8268 C CA . THR C 1 90 ? -59.190 -2.685 46.925 1.00 38.58 90 THR C CA 1
ATOM 8269 C C . THR C 1 90 ? -57.736 -2.372 47.245 1.00 41.24 90 THR C C 1
ATOM 8270 O O . THR C 1 90 ? -57.384 -1.204 47.462 1.00 36.09 90 THR C O 1
ATOM 8281 N N . GLU C 1 91 ? -56.867 -3.395 47.227 1.00 37.19 91 GLU C N 1
ATOM 8282 C CA . GLU C 1 91 ? -55.442 -3.155 47.429 1.00 32.71 91 GLU C CA 1
ATOM 8283 C C . GLU C 1 91 ? -54.879 -2.275 46.319 1.00 26.72 91 GLU C C 1
ATOM 8284 O O . GLU C 1 91 ? -54.068 -1.384 46.587 1.00 29.74 91 GLU C O 1
ATOM 8296 N N . PHE C 1 92 ? -55.322 -2.485 45.077 1.00 27.52 92 PHE C N 1
ATOM 8297 C CA . PHE C 1 92 ? -54.885 -1.617 43.991 1.00 25.08 92 PHE C CA 1
ATOM 8298 C C . PHE C 1 92 ? -55.243 -0.164 44.273 1.00 32.87 92 PHE C C 1
ATOM 8299 O O . PHE C 1 92 ? -54.421 0.739 44.098 1.00 28.31 92 PHE C O 1
ATOM 8316 N N . LYS C 1 93 ? -56.483 0.084 44.690 1.00 31.04 93 LYS C N 1
ATOM 8317 C CA . LYS C 1 93 ? -56.904 1.459 44.931 1.00 34.93 93 LYS C CA 1
ATOM 8318 C C . LYS C 1 93 ? -56.119 2.088 46.075 1.00 30.82 93 LYS C C 1
ATOM 8319 O O . LYS C 1 93 ? -55.770 3.273 46.018 1.00 30.89 93 LYS C O 1
ATOM 8338 N N . LYS C 1 94 ? -55.829 1.311 47.124 1.00 32.84 94 LYS C N 1
ATOM 8339 C CA . LYS C 1 94 ? -55.000 1.805 48.222 1.00 39.57 94 LYS C CA 1
ATOM 8340 C C . LYS C 1 94 ? -53.622 2.218 47.727 1.00 45.03 94 LYS C C 1
ATOM 8341 O O . LYS C 1 94 ? -53.123 3.291 48.086 1.00 33.96 94 LYS C O 1
ATOM 8360 N N . ARG C 1 95 ? -52.963 1.350 46.944 1.00 31.78 95 ARG C N 1
ATOM 8361 C CA . ARG C 1 95 ? -51.628 1.674 46.453 1.00 32.22 95 ARG C CA 1
ATOM 8362 C C . ARG C 1 95 ? -51.670 2.900 45.546 1.00 26.50 95 ARG C C 1
ATOM 8363 O O . ARG C 1 95 ? -50.754 3.729 45.570 1.00 28.38 95 ARG C O 1
ATOM 8384 N N . ASN C 1 96 ? -52.724 3.022 44.738 1.00 27.11 96 ASN C N 1
ATOM 8385 C CA . ASN C 1 96 ? -52.834 4.165 43.841 1.00 23.55 96 ASN C CA 1
ATOM 8386 C C . ASN C 1 96 ? -53.019 5.456 44.630 1.00 32.34 96 ASN C C 1
ATOM 8387 O O . ASN C 1 96 ? -52.419 6.482 44.301 1.00 26.90 96 ASN C O 1
ATOM 8398 N N . GLN C 1 97 ? -53.830 5.421 45.688 1.00 31.65 97 GLN C N 1
ATOM 8399 C CA . GLN C 1 97 ? -53.989 6.612 46.525 1.00 38.81 97 GLN C CA 1
ATOM 8400 C C . GLN C 1 97 ? -52.652 7.052 47.119 1.00 28.95 97 GLN C C 1
ATOM 8401 O O . GLN C 1 97 ? -52.334 8.251 47.135 1.00 37.54 97 GLN C O 1
ATOM 8415 N N . ASP C 1 98 ? -51.851 6.091 47.600 1.00 32.20 98 ASP C N 1
ATOM 8416 C CA . ASP C 1 98 ? -50.528 6.368 48.162 1.00 39.47 98 ASP C CA 1
ATOM 8417 C C . ASP C 1 98 ? -49.615 7.072 47.166 1.00 47.26 98 ASP C C 1
ATOM 8418 O O . ASP C 1 98 ? -48.753 7.870 47.554 1.00 39.97 98 ASP C O 1
ATOM 8427 N N . LEU C 1 99 ? -49.719 6.721 45.884 1.00 30.84 99 LEU C N 1
ATOM 8428 C CA . LEU C 1 99 ? -48.805 7.275 44.897 1.00 28.12 99 LEU C CA 1
ATOM 8429 C C . LEU C 1 99 ? -49.101 8.743 44.605 1.00 23.50 99 LEU C C 1
ATOM 8430 O O . LEU C 1 99 ? -48.196 9.470 44.171 1.00 26.66 99 LEU C O 1
ATOM 8446 N N . ALA C 1 100 ? -50.331 9.178 44.829 1.00 29.63 100 ALA C N 1
ATOM 8447 C CA . ALA C 1 100 ? -50.747 10.494 44.361 1.00 30.52 100 ALA C CA 1
ATOM 8448 C C . ALA C 1 100 ? -49.944 11.606 45.025 1.00 27.15 100 ALA C C 1
ATOM 8449 O O . ALA C 1 100 ? -49.725 12.657 44.414 1.00 24.14 100 ALA C O 1
ATOM 8456 N N . ARG C 1 101 ? -49.548 11.410 46.288 1.00 29.18 101 ARG C N 1
ATOM 8457 C CA . ARG C 1 101 ? -48.783 12.423 47.010 1.00 37.00 101 ARG C CA 1
ATOM 8458 C C . ARG C 1 101 ? -47.459 12.709 46.321 1.00 30.08 101 ARG C C 1
ATOM 8459 O O . ARG C 1 101 ? -46.879 13.797 46.490 1.00 29.18 101 ARG C O 1
ATOM 8480 N N . PHE C 1 102 ? -46.953 11.734 45.579 1.00 26.32 102 PHE C N 1
ATOM 8481 C CA . PHE C 1 102 ? -45.703 11.823 44.849 1.00 27.73 102 PHE C CA 1
ATOM 8482 C C . PHE C 1 102 ? -45.910 12.210 43.396 1.00 25.29 102 PHE C C 1
ATOM 8483 O O . PHE C 1 102 ? -44.968 12.112 42.608 1.00 25.59 102 PHE C O 1
ATOM 8500 N N . ASN C 1 103 ? -47.130 12.611 43.029 1.00 25.41 103 ASN C N 1
ATOM 8501 C CA . ASN C 1 103 ? -47.495 12.916 41.640 1.00 22.42 103 ASN C CA 1
ATOM 8502 C C . ASN C 1 103 ? -47.369 11.708 40.723 1.00 22.94 103 ASN C C 1
ATOM 8503 O O . ASN C 1 103 ? -47.150 11.836 39.513 1.00 21.46 103 ASN C O 1
ATOM 8514 N N . LEU C 1 104 ? -47.530 10.502 41.269 1.00 22.25 104 LEU C N 1
ATOM 8515 C CA . LEU C 1 104 ? -47.491 9.273 40.496 1.00 21.89 104 LEU C CA 1
ATOM 8516 C C . LEU C 1 104 ? -48.869 8.622 40.488 1.00 20.58 104 LEU C C 1
ATOM 8517 O O . LEU C 1 104 ? -49.659 8.788 41.419 1.00 23.27 104 LEU C O 1
ATOM 8533 N N . THR C 1 105 ? -49.147 7.870 39.430 1.00 22.61 105 THR C N 1
ATOM 8534 C CA . THR C 1 105 ? -50.389 7.115 39.358 1.00 21.27 105 THR C CA 1
ATOM 8535 C C . THR C 1 105 ? -50.229 5.954 38.385 1.00 21.54 105 THR C C 1
ATOM 8536 O O . THR C 1 105 ? -49.341 5.935 37.529 1.00 21.84 105 THR C O 1
ATOM 8547 N N . HIS C 1 106 ? -51.113 4.980 38.532 1.00 20.81 106 HIS C N 1
ATOM 8548 C CA . HIS C 1 106 ? -51.151 3.884 37.580 1.00 20.68 106 HIS C CA 1
ATOM 8549 C C . HIS C 1 106 ? -51.782 4.352 36.272 1.00 19.68 106 HIS C C 1
ATOM 8550 O O . HIS C 1 106 ? -52.778 5.097 36.280 1.00 21.84 106 HIS C O 1
ATOM 8564 N N . ASP C 1 107 ? -51.199 3.923 35.147 1.00 19.93 107 ASP C N 1
ATOM 8565 C CA . ASP C 1 107 ? -51.633 4.413 33.839 1.00 17.88 107 ASP C CA 1
ATOM 8566 C C . ASP C 1 107 ? -53.020 3.907 33.435 1.00 24.49 107 ASP C C 1
ATOM 8567 O O . ASP C 1 107 ? -53.615 4.465 32.506 1.00 25.96 107 ASP C O 1
ATOM 8576 N N . LEU C 1 108 ? -53.541 2.877 34.095 1.00 20.34 108 LEU C N 1
ATOM 8577 C CA . LEU C 1 108 ? -54.887 2.386 33.814 1.00 24.24 108 LEU C CA 1
ATOM 8578 C C . LEU C 1 108 ? -55.888 2.832 34.873 1.00 31.03 108 LEU C C 1
ATOM 8579 O O . LEU C 1 108 ? -56.924 2.187 35.046 1.00 31.98 108 LEU C O 1
ATOM 8595 N N . SER C 1 109 ? -55.592 3.930 35.562 1.00 24.81 109 SER C N 1
ATOM 8596 C CA . SER C 1 109 ? -56.457 4.471 36.602 1.00 28.71 109 SER C CA 1
ATOM 8597 C C . SER C 1 109 ? -57.872 4.780 36.129 1.00 45.81 109 SER C C 1
ATOM 8598 O O . SER C 1 109 ? -58.738 4.995 36.976 1.00 39.79 109 SER C O 1
ATOM 8606 N N . ILE C 1 110 ? -58.141 4.822 34.818 1.00 37.57 110 ILE C N 1
ATOM 8607 C CA . ILE C 1 110 ? -59.519 5.059 34.379 1.00 39.42 110 ILE C CA 1
ATOM 8608 C C . ILE C 1 110 ? -60.433 3.913 34.796 1.00 48.14 110 ILE C C 1
ATOM 8609 O O . ILE C 1 110 ? -61.632 4.121 35.021 1.00 54.59 110 ILE C O 1
ATOM 8625 N N . LEU C 1 111 ? -59.901 2.691 34.891 1.00 47.86 111 LEU C N 1
ATOM 8626 C CA . LEU C 1 111 ? -60.669 1.570 35.425 1.00 52.21 111 LEU C CA 1
ATOM 8627 C C . LEU C 1 111 ? -61.252 1.903 36.792 1.00 66.19 111 LEU C C 1
ATOM 8628 O O . LEU C 1 111 ? -62.473 1.909 36.982 1.00 70.37 111 LEU C O 1
ATOM 8644 N N . ALA C 1 112 ? -60.372 2.150 37.766 1.00 76.55 112 ALA C N 1
ATOM 8645 C CA . ALA C 1 112 ? -60.751 2.545 39.118 1.00 82.57 112 ALA C CA 1
ATOM 8646 C C . ALA C 1 112 ? -61.440 3.908 39.177 1.00 78.62 112 ALA C C 1
ATOM 8647 O O . ALA C 1 112 ? -61.832 4.323 40.273 1.00 87.65 112 ALA C O 1
ATOM 8654 N N . GLN C 1 113 ? -61.594 4.604 38.051 1.00 78.88 113 GLN C N 1
ATOM 8655 C CA . GLN C 1 113 ? -62.168 5.947 38.031 1.00 67.68 113 GLN C CA 1
ATOM 8656 C C . GLN C 1 113 ? -63.117 6.112 36.850 1.00 79.68 113 GLN C C 1
ATOM 8657 O O . GLN C 1 113 ? -63.398 7.230 36.423 1.00 88.65 113 GLN C O 1
ATOM 8671 N N . ASP C 1 115 ? -68.039 4.111 35.722 1.00 68.69 115 ASP C N 1
ATOM 8672 C CA . ASP C 1 115 ? -68.356 3.773 34.335 1.00 61.47 115 ASP C CA 1
ATOM 8673 C C . ASP C 1 115 ? -67.334 2.777 33.775 1.00 67.04 115 ASP C C 1
ATOM 8674 O O . ASP C 1 115 ? -66.619 3.092 32.819 1.00 64.67 115 ASP C O 1
ATOM 8682 N N . GLU C 1 116 ? -67.273 1.574 34.362 1.00 78.59 116 GLU C N 1
ATOM 8683 C CA . GLU C 1 116 ? -66.227 0.621 33.993 1.00 75.40 116 GLU C CA 1
ATOM 8684 C C . GLU C 1 116 ? -66.440 0.046 32.596 1.00 79.03 116 GLU C C 1
ATOM 8685 O O . GLU C 1 116 ? -65.461 -0.227 31.892 1.00 81.23 116 GLU C O 1
ATOM 8697 N N . ASP C 1 117 ? -67.694 -0.134 32.168 1.00 61.39 117 ASP C N 1
ATOM 8698 C CA . ASP C 1 117 ? -67.951 -0.581 30.801 1.00 64.90 117 ASP C CA 1
ATOM 8699 C C . ASP C 1 117 ? -67.279 0.339 29.782 1.00 62.27 117 ASP C C 1
ATOM 8700 O O . ASP C 1 117 ? -66.566 -0.129 28.887 1.00 61.33 117 ASP C O 1
ATOM 8709 N N . ALA C 1 118 ? -67.483 1.656 29.911 1.00 59.71 118 ALA C N 1
ATOM 8710 C CA . ALA C 1 118 ? -66.931 2.607 28.941 1.00 59.53 118 ALA C CA 1
ATOM 8711 C C . ALA C 1 118 ? -65.405 2.666 29.011 1.00 47.64 118 ALA C C 1
ATOM 8712 O O . ALA C 1 118 ? -64.729 2.764 27.975 1.00 37.29 118 ALA C O 1
ATOM 8719 N N . ALA C 1 119 ? -64.841 2.620 30.219 1.00 49.66 119 ALA C N 1
ATOM 8720 C CA . ALA C 1 119 ? -63.391 2.514 30.346 1.00 45.07 119 ALA C CA 1
ATOM 8721 C C . ALA C 1 119 ? -62.881 1.254 29.662 1.00 47.33 119 ALA C C 1
ATOM 8722 O O . ALA C 1 119 ? -61.870 1.289 28.947 1.00 39.45 119 ALA C O 1
ATOM 8729 N N . LYS C 1 120 ? -63.567 0.126 29.870 1.00 47.26 120 LYS C N 1
ATOM 8730 C CA . LYS C 1 120 ? -63.101 -1.129 29.294 1.00 47.68 120 LYS C CA 1
ATOM 8731 C C . LYS C 1 120 ? -63.189 -1.125 27.767 1.00 49.56 120 LYS C C 1
ATOM 8732 O O . LYS C 1 120 ? -62.346 -1.738 27.107 1.00 32.80 120 LYS C O 1
ATOM 8751 N N . LYS C 1 121 ? -64.170 -0.433 27.178 1.00 40.87 121 LYS C N 1
ATOM 8752 C CA . LYS C 1 121 ? -64.207 -0.341 25.717 1.00 37.89 121 LYS C CA 1
ATOM 8753 C C . LYS C 1 121 ? -63.095 0.565 25.192 1.00 38.35 121 LYS C C 1
ATOM 8754 O O . LYS C 1 121 ? -62.463 0.255 24.171 1.00 31.43 121 LYS C O 1
ATOM 8773 N N . LYS C 1 122 ? -62.851 1.698 25.862 1.00 33.41 122 LYS C N 1
ATOM 8774 C CA . LYS C 1 122 ? -61.722 2.545 25.486 1.00 33.86 122 LYS C CA 1
ATOM 8775 C C . LYS C 1 122 ? -60.418 1.790 25.655 1.00 30.21 122 LYS C C 1
ATOM 8776 O O . LYS C 1 122 ? -59.519 1.872 24.802 1.00 29.84 122 LYS C O 1
ATOM 8795 N N . LEU C 1 123 ? -60.295 1.039 26.751 1.00 30.08 123 LEU C N 1
ATOM 8796 C CA . LEU C 1 123 ? -59.076 0.269 26.957 1.00 28.19 123 LEU C CA 1
ATOM 8797 C C . LEU C 1 123 ? -58.944 -0.827 25.914 1.00 24.16 123 LEU C C 1
ATOM 8798 O O . LEU C 1 123 ? -57.834 -1.105 25.458 1.00 23.56 123 LEU C O 1
ATOM 8814 N N . ASN C 1 124 ? -60.057 -1.482 25.541 1.00 24.52 124 ASN C N 1
ATOM 8815 C CA . ASN C 1 124 ? -59.982 -2.521 24.519 1.00 22.73 124 ASN C CA 1
ATOM 8816 C C . ASN C 1 124 ? -59.317 -1.972 23.258 1.00 21.13 124 ASN C C 1
ATOM 8817 O O . ASN C 1 124 ? -58.412 -2.605 22.700 1.00 22.00 124 ASN C O 1
ATOM 8828 N N . LEU C 1 125 ? -59.741 -0.786 22.798 1.00 21.31 125 LEU C N 1
ATOM 8829 C CA . LEU C 1 125 ? -59.144 -0.218 21.592 1.00 22.20 125 LEU C CA 1
ATOM 8830 C C . LEU C 1 125 ? -57.675 0.139 21.825 1.00 24.62 125 LEU C C 1
ATOM 8831 O O . LEU C 1 125 ? -56.815 -0.068 20.950 1.00 23.47 125 LEU C O 1
ATOM 8864 N N . GLY C 1 127 ? -55.614 -1.376 23.851 1.00 21.45 127 GLY C N 1
ATOM 8865 C CA . GLY C 1 127 ? -54.819 -2.594 23.912 1.00 20.55 127 GLY C CA 1
ATOM 8866 C C . GLY C 1 127 ? -54.578 -3.176 22.539 1.00 20.79 127 GLY C C 1
ATOM 8867 O O . GLY C 1 127 ? -53.501 -3.716 22.267 1.00 19.47 127 GLY C O 1
ATOM 8871 N N . ARG C 1 128 ? -55.569 -3.071 21.654 1.00 19.24 128 ARG C N 1
ATOM 8872 C CA . ARG C 1 128 ? -55.407 -3.602 20.303 1.00 19.41 128 ARG C CA 1
ATOM 8873 C C . ARG C 1 128 ? -54.324 -2.839 19.545 1.00 19.51 128 ARG C C 1
ATOM 8874 O O . ARG C 1 128 ? -53.500 -3.441 18.839 1.00 19.33 128 ARG C O 1
ATOM 8895 N N . LYS C 1 129 ? -54.269 -1.515 19.709 1.00 19.32 129 LYS C N 1
ATOM 8896 C CA . LYS C 1 129 ? -53.220 -0.735 19.076 1.00 19.43 129 LYS C CA 1
ATOM 8897 C C . LYS C 1 129 ? -51.870 -0.996 19.731 1.00 18.85 129 LYS C C 1
ATOM 8898 O O . LYS C 1 129 ? -50.842 -1.073 19.037 1.00 18.94 129 LYS C O 1
ATOM 8917 N N . ALA C 1 130 ? -51.851 -1.171 21.064 1.00 20.00 130 ALA C N 1
ATOM 8918 C CA . ALA C 1 130 ? -50.592 -1.434 21.768 1.00 19.50 130 ALA C CA 1
ATOM 8919 C C . ALA C 1 130 ? -49.938 -2.717 21.282 1.00 17.80 130 ALA C C 1
ATOM 8920 O O . ALA C 1 130 ? -48.713 -2.775 21.117 1.00 16.65 130 ALA C O 1
ATOM 8927 N N . LYS C 1 131 ? -50.735 -3.759 21.068 1.00 17.19 131 LYS C N 1
ATOM 8928 C CA . LYS C 1 131 ? -50.172 -5.039 20.668 1.00 16.47 131 LYS C CA 1
ATOM 8929 C C . LYS C 1 131 ? -49.440 -4.941 19.338 1.00 16.06 131 LYS C C 1
ATOM 8930 O O . LYS C 1 131 ? -48.489 -5.684 19.106 1.00 17.63 131 LYS C O 1
ATOM 8949 N N . LEU C 1 132 ? -49.873 -4.037 18.456 1.00 16.21 132 LEU C N 1
ATOM 8950 C CA . LEU C 1 132 ? -49.246 -3.826 17.156 1.00 17.05 132 LEU C CA 1
ATOM 8951 C C . LEU C 1 132 ? -47.947 -3.047 17.232 1.00 19.12 132 LEU C C 1
ATOM 8952 O O . LEU C 1 132 ? -47.262 -2.941 16.213 1.00 19.67 132 LEU C O 1
ATOM 8968 N N . GLN C 1 133 ? -47.598 -2.485 18.386 1.00 17.21 133 GLN C N 1
ATOM 8969 C CA . GLN C 1 133 ? -46.305 -1.857 18.535 1.00 16.89 133 GLN C CA 1
ATOM 8970 C C . GLN C 1 133 ? -45.241 -2.933 18.680 1.00 17.84 133 GLN C C 1
ATOM 8971 O O . GLN C 1 133 ? -45.530 -4.098 18.978 1.00 19.95 133 GLN C O 1
ATOM 8985 N N . LYS C 1 134 ? -43.998 -2.551 18.389 1.00 17.02 134 LYS C N 1
ATOM 8986 C CA . LYS C 1 134 ? -42.906 -3.515 18.333 1.00 16.80 134 LYS C CA 1
ATOM 8987 C C . LYS C 1 134 ? -42.113 -3.662 19.639 1.00 21.77 134 LYS C C 1
ATOM 8988 O O . LYS C 1 134 ? -41.057 -4.312 19.624 1.00 30.55 134 LYS C O 1
ATOM 9007 N N . THR C 1 135 ? -42.623 -3.182 20.764 1.00 18.47 135 THR C N 1
ATOM 9008 C CA . THR C 1 135 ? -41.903 -3.239 22.023 1.00 15.73 135 THR C CA 1
ATOM 9009 C C . THR C 1 135 ? -42.536 -4.234 22.986 1.00 17.63 135 THR C C 1
ATOM 9010 O O . THR C 1 135 ? -43.753 -4.453 22.974 1.00 17.15 135 THR C O 1
ATOM 9021 N N . GLU C 1 136 ? -41.702 -4.779 23.873 1.00 17.06 136 GLU C N 1
ATOM 9022 C CA . GLU C 1 136 ? -42.215 -5.645 24.936 1.00 15.02 136 GLU C CA 1
ATOM 9023 C C . GLU C 1 136 ? -43.163 -4.874 25.841 1.00 16.98 136 GLU C C 1
ATOM 9024 O O . GLU C 1 136 ? -44.186 -5.425 26.278 1.00 17.99 136 GLU C O 1
ATOM 9036 N N . ALA C 1 137 ? -42.823 -3.620 26.171 1.00 16.34 137 ALA C N 1
ATOM 9037 C CA . ALA C 1 137 ? -43.637 -2.836 27.092 1.00 16.15 137 ALA C CA 1
ATOM 9038 C C . ALA C 1 137 ? -45.060 -2.674 26.561 1.00 18.42 137 ALA C C 1
ATOM 9039 O O . ALA C 1 137 ? -46.030 -2.808 27.314 1.00 17.49 137 ALA C O 1
ATOM 9046 N N . ALA C 1 138 ? -45.213 -2.444 25.261 1.00 15.60 138 ALA C N 1
ATOM 9047 C CA . ALA C 1 138 ? -46.555 -2.261 24.702 1.00 17.83 138 ALA C CA 1
ATOM 9048 C C . ALA C 1 138 ? -47.312 -3.573 24.655 1.00 16.21 138 ALA C C 1
ATOM 9049 O O . ALA C 1 138 ? -48.523 -3.607 24.889 1.00 17.08 138 ALA C O 1
ATOM 9056 N N . LYS C 1 139 ? -46.612 -4.656 24.324 1.00 17.34 139 LYS C N 1
ATOM 9057 C CA . LYS C 1 139 ? -47.245 -5.961 24.253 1.00 15.40 139 LYS C CA 1
ATOM 9058 C C . LYS C 1 139 ? -47.689 -6.441 25.633 1.00 16.57 139 LYS C C 1
ATOM 9059 O O . LYS C 1 139 ? -48.750 -7.052 25.761 1.00 16.89 139 LYS C O 1
ATOM 9078 N N . ILE C 1 140 ? -46.920 -6.141 26.679 1.00 15.87 140 ILE C N 1
ATOM 9079 C CA . ILE C 1 140 ? -47.362 -6.487 28.035 1.00 16.51 140 ILE C CA 1
ATOM 9080 C C . ILE C 1 140 ? -48.639 -5.729 28.391 1.00 17.75 140 ILE C C 1
ATOM 9081 O O . ILE C 1 140 ? -49.581 -6.301 28.952 1.00 18.25 140 ILE C O 1
ATOM 9097 N N . LEU C 1 141 ? -48.679 -4.431 28.089 1.00 16.97 141 LEU C N 1
ATOM 9098 C CA . LEU C 1 141 ? -49.882 -3.631 28.320 1.00 16.55 141 LEU C CA 1
ATOM 9099 C C . LEU C 1 141 ? -51.102 -4.228 27.611 1.00 17.28 141 LEU C C 1
ATOM 9100 O O . LEU C 1 141 ? -52.185 -4.342 28.206 1.00 17.67 141 LEU C O 1
ATOM 9116 N N . ALA C 1 142 ? -50.937 -4.617 26.348 1.00 16.63 142 ALA C N 1
ATOM 9117 C CA . ALA C 1 142 ? -52.040 -5.212 25.594 1.00 15.70 142 ALA C CA 1
ATOM 9118 C C . ALA C 1 142 ? -52.547 -6.479 26.264 1.00 18.05 142 ALA C C 1
ATOM 9119 O O . ALA C 1 142 ? -53.759 -6.668 26.400 1.00 18.12 142 ALA C O 1
ATOM 9126 N N . ILE C 1 143 ? -51.638 -7.360 26.692 1.00 15.90 143 ILE C N 1
ATOM 9127 C CA . ILE C 1 143 ? -52.053 -8.603 27.341 1.00 17.64 143 ILE C CA 1
ATOM 9128 C C . ILE C 1 143 ? -52.758 -8.301 28.661 1.00 19.83 143 ILE C C 1
ATOM 9129 O O . ILE C 1 143 ? -53.767 -8.937 29.003 1.00 18.78 143 ILE C O 1
ATOM 9145 N N . LEU C 1 144 ? -52.235 -7.347 29.437 1.00 17.43 144 LEU C N 1
ATOM 9146 C CA . LEU C 1 144 ? -52.885 -6.954 30.688 1.00 17.76 144 LEU C CA 1
ATOM 9147 C C . LEU C 1 144 ? -54.318 -6.478 30.451 1.00 19.26 144 LEU C C 1
ATOM 9148 O O . LEU C 1 144 ? -55.256 -6.926 31.141 1.00 17.92 144 LEU C O 1
ATOM 9164 N N . ILE C 1 145 ? -54.503 -5.588 29.471 1.00 18.17 145 ILE C N 1
ATOM 9165 C CA . ILE C 1 145 ? -55.838 -5.084 29.139 1.00 19.14 145 ILE C CA 1
ATOM 9166 C C . ILE C 1 145 ? -56.763 -6.233 28.732 1.00 18.92 145 ILE C C 1
ATOM 9167 O O . ILE C 1 145 ? -57.922 -6.318 29.185 1.00 19.40 145 ILE C O 1
ATOM 9183 N N . LYS C 1 146 ? -56.280 -7.140 27.879 1.00 18.40 146 LYS C N 1
ATOM 9184 C CA . LYS C 1 146 ? -57.127 -8.228 27.411 1.00 17.69 146 LYS C CA 1
ATOM 9185 C C . LYS C 1 146 ? -57.502 -9.151 28.557 1.00 22.28 146 LYS C C 1
ATOM 9186 O O . LYS C 1 146 ? -58.625 -9.666 28.597 1.00 20.65 146 LYS C O 1
ATOM 9205 N N . THR C 1 147 ? -56.587 -9.342 29.511 1.00 18.99 147 THR C N 1
ATOM 9206 C CA . THR C 1 147 ? -56.862 -10.143 30.699 1.00 21.50 147 THR C CA 1
ATOM 9207 C C . THR C 1 147 ? -57.921 -9.483 31.590 1.00 21.21 147 THR C C 1
ATOM 9208 O O . THR C 1 147 ? -58.892 -10.135 32.007 1.00 21.92 147 THR C O 1
ATOM 9219 N N . ILE C 1 148 ? -57.767 -8.176 31.853 1.00 19.92 148 ILE C N 1
ATOM 9220 C CA . ILE C 1 148 ? -58.711 -7.401 32.663 1.00 21.10 148 ILE C CA 1
ATOM 9221 C C . ILE C 1 148 ? -60.113 -7.450 32.055 1.00 25.19 148 ILE C C 1
ATOM 9222 O O . ILE C 1 148 ? -61.124 -7.554 32.775 1.00 23.95 148 ILE C O 1
ATOM 9238 N N . ASN C 1 149 ? -60.199 -7.383 30.728 1.00 21.69 149 ASN C N 1
ATOM 9239 C CA . ASN C 1 149 ? -61.484 -7.332 30.033 1.00 22.50 149 ASN C CA 1
ATOM 9240 C C . ASN C 1 149 ? -62.111 -8.704 29.843 1.00 28.51 149 ASN C C 1
ATOM 9241 O O . ASN C 1 149 ? -63.250 -8.780 29.355 1.00 26.93 149 ASN C O 1
ATOM 9252 N N . SER C 1 150 ? -61.408 -9.774 30.209 1.00 22.11 150 SER C N 1
ATOM 9253 C CA . SER C 1 150 ? -61.950 -11.123 30.095 1.00 22.79 150 SER C CA 1
ATOM 9254 C C . SER C 1 150 ? -63.027 -11.332 31.150 1.00 29.46 150 SER C C 1
ATOM 9255 O O . SER C 1 150 ? -62.901 -10.882 32.289 1.00 30.12 150 SER C O 1
ATOM 9263 N N . GLU C 1 151 ? -64.091 -12.024 30.780 1.00 24.64 151 GLU C N 1
ATOM 9264 C CA . GLU C 1 151 ? -65.182 -12.195 31.734 1.00 27.34 151 GLU C CA 1
ATOM 9265 C C . GLU C 1 151 ? -65.168 -13.537 32.459 1.00 40.65 151 GLU C C 1
ATOM 9266 O O . GLU C 1 151 ? -65.486 -13.587 33.650 1.00 62.34 151 GLU C O 1
ATOM 9278 N N . GLU C 1 152 ? -64.799 -14.617 31.794 1.00 26.42 152 GLU C N 1
ATOM 9279 C CA . GLU C 1 152 ? -64.830 -15.959 32.350 1.00 29.36 152 GLU C CA 1
ATOM 9280 C C . GLU C 1 152 ? -63.413 -16.523 32.357 1.00 25.96 152 GLU C C 1
ATOM 9281 O O . GLU C 1 152 ? -62.534 -16.037 31.637 1.00 24.08 152 GLU C O 1
ATOM 9293 N N . ASN C 1 153 ? -63.201 -17.579 33.155 1.00 24.42 153 ASN C N 1
ATOM 9294 C CA . ASN C 1 153 ? -61.848 -18.127 33.309 1.00 25.37 153 ASN C CA 1
ATOM 9295 C C . ASN C 1 153 ? -61.238 -18.584 31.986 1.00 23.07 153 ASN C C 1
ATOM 9296 O O . ASN C 1 153 ? -60.034 -18.432 31.778 1.00 20.56 153 ASN C O 1
ATOM 9307 N N . TYR C 1 154 ? -62.016 -19.212 31.101 1.00 22.43 154 TYR C N 1
ATOM 9308 C CA . TYR C 1 154 ? -61.405 -19.770 29.898 1.00 19.73 154 TYR C CA 1
ATOM 9309 C C . TYR C 1 154 ? -60.852 -18.662 29.007 1.00 22.20 154 TYR C C 1
ATOM 9310 O O . TYR C 1 154 ? -59.739 -18.775 28.477 1.00 19.44 154 TYR C O 1
ATOM 9328 N N . GLU C 1 155 ? -61.602 -17.564 28.879 1.00 19.97 155 GLU C N 1
ATOM 9329 C CA . GLU C 1 155 ? -61.136 -16.410 28.130 1.00 21.58 155 GLU C CA 1
ATOM 9330 C C . GLU C 1 155 ? -59.911 -15.805 28.801 1.00 22.91 155 GLU C C 1
ATOM 9331 O O . GLU C 1 155 ? -58.928 -15.458 28.135 1.00 18.47 155 GLU C O 1
ATOM 9343 N N . LYS C 1 156 ? -59.956 -15.680 30.127 1.00 20.02 156 LYS C N 1
ATOM 9344 C CA . LYS C 1 156 ? -58.826 -15.116 30.844 1.00 20.01 156 LYS C CA 1
ATOM 9345 C C . LYS C 1 156 ? -57.581 -15.967 30.632 1.00 19.61 156 LYS C C 1
ATOM 9346 O O . LYS C 1 156 ? -56.493 -15.431 30.386 1.00 17.91 156 LYS C O 1
ATOM 9365 N N . PHE C 1 157 ? -57.723 -17.296 30.710 1.00 20.01 157 PHE C N 1
ATOM 9366 C CA . PHE C 1 157 ? -56.604 -18.194 30.416 1.00 17.63 157 PHE C CA 1
ATOM 9367 C C . PHE C 1 157 ? -56.091 -18.009 28.987 1.00 19.29 157 PHE C C 1
ATOM 9368 O O . PHE C 1 157 ? -54.875 -17.946 28.754 1.00 17.30 157 PHE C O 1
ATOM 9385 N N . THR C 1 158 ? -57.001 -17.891 28.023 1.00 18.79 158 THR C N 1
ATOM 9386 C CA . THR C 1 158 ? -56.601 -17.697 26.634 1.00 16.28 158 THR C CA 1
ATOM 9387 C C . THR C 1 158 ? -55.778 -16.425 26.469 1.00 16.96 158 THR C C 1
ATOM 9388 O O . THR C 1 158 ? -54.749 -16.426 25.770 1.00 17.45 158 THR C O 1
ATOM 9399 N N . GLU C 1 159 ? -56.203 -15.340 27.100 1.00 16.27 159 GLU C N 1
ATOM 9400 C CA . GLU C 1 159 ? -55.482 -14.074 26.948 1.00 16.90 159 GLU C CA 1
ATOM 9401 C C . GLU C 1 159 ? -54.153 -14.091 27.718 1.00 18.31 159 GLU C C 1
ATOM 9402 O O . GLU C 1 159 ? -53.124 -13.647 27.195 1.00 18.51 159 GLU C O 1
ATOM 9414 N N . LEU C 1 160 ? -54.143 -14.628 28.938 1.00 17.33 160 LEU C N 1
ATOM 9415 C CA . LEU C 1 160 ? -52.883 -14.751 29.681 1.00 17.10 160 LEU C CA 1
ATOM 9416 C C . LEU C 1 160 ? -51.883 -15.652 28.960 1.00 16.10 160 LEU C C 1
ATOM 9417 O O . LEU C 1 160 ? -50.660 -15.493 29.104 1.00 17.07 160 LEU C O 1
ATOM 9433 N N . SER C 1 161 ? -52.371 -16.643 28.217 1.00 15.29 161 SER C N 1
ATOM 9434 C CA . SER C 1 161 ? -51.489 -17.530 27.472 1.00 15.51 161 SER C CA 1
ATOM 9435 C C . SER C 1 161 ? -50.620 -16.754 26.489 1.00 16.37 161 SER C C 1
ATOM 9436 O O . SER C 1 161 ? -49.530 -17.217 26.142 1.00 16.01 161 SER C O 1
ATOM 9444 N N . GLU C 1 162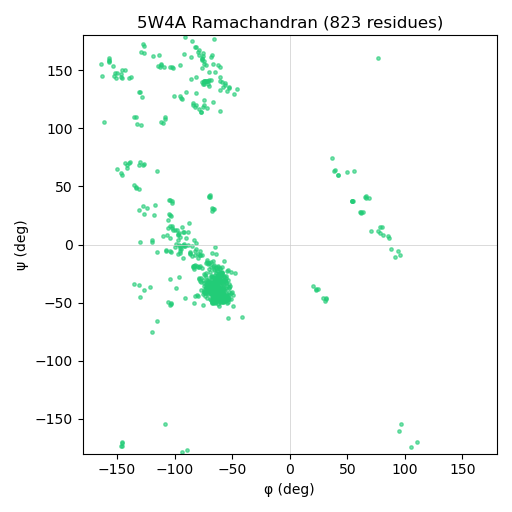 ? -51.071 -15.566 26.061 1.00 15.52 162 GLU C N 1
ATOM 9445 C CA . GLU C 1 162 ? -50.265 -14.756 25.149 1.00 17.26 162 GLU C CA 1
ATOM 9446 C C . GLU C 1 162 ? -48.945 -14.340 25.791 1.00 16.89 162 GLU C C 1
ATOM 9447 O O . GLU C 1 162 ? -47.997 -13.998 25.070 1.00 16.34 162 GLU C O 1
ATOM 9459 N N . LEU C 1 163 ? -48.840 -14.409 27.131 1.00 17.00 163 LEU C N 1
ATOM 9460 C CA . LEU C 1 163 ? -47.548 -14.134 27.779 1.00 17.38 163 LEU C CA 1
ATOM 9461 C C . LEU C 1 163 ? -46.454 -15.068 27.277 1.00 16.47 163 LEU C C 1
ATOM 9462 O O . LEU C 1 163 ? -45.279 -14.689 27.246 1.00 16.95 163 LEU C O 1
ATOM 9478 N N . CYS C 1 164 ? -46.812 -16.301 26.887 1.00 15.78 164 CYS C N 1
ATOM 9479 C CA . CYS C 1 164 ? -45.838 -17.256 26.389 1.00 16.89 164 CYS C CA 1
ATOM 9480 C C . CYS C 1 164 ? -45.186 -16.767 25.103 1.00 17.56 164 CYS C C 1
ATOM 9481 O O . CYS C 1 164 ? -44.056 -17.152 24.827 1.00 16.02 164 CYS C O 1
ATOM 9489 N N . GLY C 1 165 ? -45.845 -15.863 24.361 1.00 16.16 165 GLY C N 1
ATOM 9490 C CA . GLY C 1 165 ? -45.250 -15.288 23.168 1.00 16.92 165 GLY C CA 1
ATOM 9491 C C . GLY C 1 165 ? -44.144 -14.301 23.444 1.00 18.05 165 GLY C C 1
ATOM 9492 O O . GLY C 1 165 ? -43.424 -13.930 22.508 1.00 19.60 165 GLY C O 1
ATOM 9496 N N . LEU C 1 166 ? -44.044 -13.813 24.688 1.00 16.10 166 LEU C N 1
ATOM 9497 C CA . LEU C 1 166 ? -42.928 -13.006 25.178 1.00 16.34 166 LEU C CA 1
ATOM 9498 C C . LEU C 1 166 ? -41.964 -13.817 26.046 1.00 15.24 166 LEU C C 1
ATOM 9499 O O . LEU C 1 166 ? -41.126 -13.245 26.760 1.00 15.83 166 LEU C O 1
ATOM 9515 N N . ASP C 1 167 ? -42.052 -15.145 25.976 1.00 13.76 167 ASP C N 1
ATOM 9516 C CA . ASP C 1 167 ? -41.294 -16.047 26.828 1.00 13.85 167 ASP C CA 1
ATOM 9517 C C . ASP C 1 167 ? -41.512 -15.714 28.301 1.00 15.90 167 ASP C C 1
ATOM 9518 O O . ASP C 1 167 ? -40.612 -15.857 29.135 1.00 16.61 167 ASP C O 1
ATOM 9527 N N . LEU C 1 168 ? -42.751 -15.325 28.631 1.00 16.15 168 LEU C N 1
ATOM 9528 C CA . LEU C 1 168 ? -43.212 -15.127 30.004 1.00 15.37 168 LEU C CA 1
ATOM 9529 C C . LEU C 1 168 ? -44.065 -16.307 30.468 1.00 14.29 168 LEU C C 1
ATOM 9530 O O . LEU C 1 168 ? -45.014 -16.151 31.249 1.00 15.63 168 LEU C O 1
ATOM 9546 N N . ASP C 1 169 ? -43.671 -17.515 30.049 1.00 16.28 169 ASP C N 1
ATOM 9547 C CA . ASP C 1 169 ? -44.319 -18.743 30.503 1.00 16.61 169 ASP C CA 1
ATOM 9548 C C . ASP C 1 169 ? -44.403 -18.841 32.021 1.00 16.77 169 ASP C C 1
ATOM 9549 O O . ASP C 1 169 ? -45.407 -19.336 32.543 1.00 16.16 169 ASP C O 1
ATOM 9558 N N . PHE C 1 170 ? -43.373 -18.387 32.751 1.00 16.68 170 PHE C N 1
ATOM 9559 C CA . PHE C 1 170 ? -43.453 -18.399 34.205 1.00 17.26 170 PHE C CA 1
ATOM 9560 C C . PHE C 1 170 ? -44.673 -17.629 34.704 1.00 16.82 170 PHE C C 1
ATOM 9561 O O . PHE C 1 170 ? -45.396 -18.091 35.594 1.00 15.74 170 PHE C O 1
ATOM 9578 N N . ASP C 1 171 ? -44.902 -16.439 34.167 1.00 16.49 171 ASP C N 1
ATOM 9579 C CA . ASP C 1 171 ? -46.009 -15.624 34.647 1.00 16.25 171 ASP C CA 1
ATOM 9580 C C . ASP C 1 171 ? -47.335 -16.294 34.312 1.00 15.63 171 ASP C C 1
ATOM 9581 O O . ASP C 1 171 ? -48.262 -16.290 35.146 1.00 16.68 171 ASP C O 1
ATOM 9590 N N . ALA C 1 172 ? -47.456 -16.839 33.094 1.00 17.91 172 ALA C N 1
ATOM 9591 C CA . ALA C 1 172 ? -48.684 -17.536 32.727 1.00 15.67 172 ALA C CA 1
ATOM 9592 C C . ALA C 1 172 ? -48.936 -18.700 33.663 1.00 18.20 172 ALA C C 1
ATOM 9593 O O . ALA C 1 172 ? -50.077 -18.924 34.095 1.00 17.79 172 ALA C O 1
ATOM 9600 N N . TYR C 1 173 ? -47.871 -19.418 34.030 1.00 16.58 173 TYR C N 1
ATOM 9601 C CA . TYR C 1 173 ? -47.981 -20.553 34.950 1.00 18.11 173 TYR C CA 1
ATOM 9602 C C . TYR C 1 173 ? -48.413 -20.106 36.341 1.00 17.38 173 TYR C C 1
ATOM 9603 O O . TYR C 1 173 ? -49.297 -20.723 36.949 1.00 18.47 173 TYR C O 1
ATOM 9621 N N . VAL C 1 174 ? -47.786 -19.052 36.872 1.00 17.34 174 VAL C N 1
ATOM 9622 C CA . VAL C 1 174 ? -48.168 -18.538 38.189 1.00 18.61 174 VAL C CA 1
ATOM 9623 C C . VAL C 1 174 ? -49.628 -18.115 38.195 1.00 19.40 174 VAL C C 1
ATOM 9624 O O . VAL C 1 174 ? -50.386 -18.484 39.099 1.00 18.24 174 VAL C O 1
ATOM 9637 N N . PHE C 1 175 ? -50.055 -17.324 37.199 1.00 18.23 175 PHE C N 1
ATOM 9638 C CA . PHE C 1 175 ? -51.472 -16.925 37.147 1.00 17.66 175 PHE C CA 1
ATOM 9639 C C . PHE C 1 175 ? -52.388 -18.141 37.076 1.00 18.49 175 PHE C C 1
ATOM 9640 O O . PHE C 1 175 ? -53.441 -18.169 37.721 1.00 19.06 175 PHE C O 1
ATOM 9657 N N . THR C 1 176 ? -52.029 -19.141 36.274 1.00 18.79 176 THR C N 1
ATOM 9658 C CA . THR C 1 176 ? -52.851 -20.338 36.177 1.00 19.44 176 THR C CA 1
ATOM 9659 C C . THR C 1 176 ? -53.001 -21.003 37.538 1.00 19.75 176 THR C C 1
ATOM 9660 O O . THR C 1 176 ? -54.112 -21.394 37.929 1.00 22.86 176 THR C O 1
ATOM 9671 N N . LYS C 1 177 ? -51.901 -21.121 38.284 1.00 19.58 177 LYS C N 1
ATOM 9672 C CA . LYS C 1 177 ? -51.940 -21.750 39.605 1.00 23.85 177 LYS C CA 1
ATOM 9673 C C . LYS C 1 177 ? -52.797 -20.941 40.574 1.00 24.38 177 LYS C C 1
ATOM 9674 O O . LYS C 1 177 ? -53.663 -21.502 41.269 1.00 25.13 177 LYS C O 1
ATOM 9693 N N . ILE C 1 178 ? -52.577 -19.612 40.645 1.00 20.89 178 ILE C N 1
ATOM 9694 C CA . ILE C 1 178 ? -53.224 -18.795 41.673 1.00 22.89 178 ILE C CA 1
ATOM 9695 C C . ILE C 1 178 ? -54.696 -18.567 41.371 1.00 24.19 178 ILE C C 1
ATOM 9696 O O . ILE C 1 178 ? -55.521 -18.508 42.293 1.00 26.23 178 ILE C O 1
ATOM 9712 N N . LEU C 1 179 ? -55.057 -18.429 40.099 1.00 20.52 179 LEU C N 1
ATOM 9713 C CA . LEU C 1 179 ? -56.433 -18.172 39.711 1.00 19.87 179 LEU C CA 1
ATOM 9714 C C . LEU C 1 179 ? -57.219 -19.435 39.429 1.00 23.58 179 LEU C C 1
ATOM 9715 O O . LEU C 1 179 ? -58.388 -19.330 39.050 1.00 26.60 179 LEU C O 1
ATOM 9731 N N . GLY C 1 180 ? -56.598 -20.602 39.536 1.00 22.85 180 GLY C N 1
ATOM 9732 C CA . GLY C 1 180 ? -57.321 -21.849 39.328 1.00 24.75 180 GLY C CA 1
ATOM 9733 C C . GLY C 1 180 ? -57.796 -22.029 37.904 1.00 26.91 180 GLY C C 1
ATOM 9734 O O . GLY C 1 180 ? -58.927 -22.474 37.678 1.00 24.66 180 GLY C O 1
ATOM 9738 N N . LEU C 1 181 ? -56.963 -21.690 36.927 1.00 22.63 181 LEU C N 1
ATOM 9739 C CA . LEU C 1 181 ? -57.394 -21.750 35.541 1.00 19.91 181 LEU C CA 1
ATOM 9740 C C . LEU C 1 181 ? -57.204 -23.117 34.897 1.00 21.23 181 LEU C C 1
ATOM 9741 O O . LEU C 1 181 ? -57.626 -23.295 33.747 1.00 23.62 181 LEU C O 1
ATOM 9757 N N . GLU C 1 182 ? -56.549 -24.067 35.568 1.00 23.80 182 GLU C N 1
ATOM 9758 C CA . GLU C 1 182 ? -56.390 -25.406 35.008 1.00 21.91 182 GLU C CA 1
ATOM 9759 C C . GLU C 1 182 ? -57.663 -26.216 35.256 1.00 29.00 182 GLU C C 1
ATOM 9760 O O . GLU C 1 182 ? -58.072 -26.410 36.405 1.00 30.07 182 GLU C O 1
ATOM 9772 N N . ASP C 1 183 ? -58.296 -26.676 34.184 1.00 23.23 183 ASP C N 1
ATOM 9773 C CA . ASP C 1 183 ? -59.476 -27.533 34.295 1.00 27.23 183 ASP C CA 1
ATOM 9774 C C . ASP C 1 183 ? -59.426 -28.516 33.129 1.00 27.76 183 ASP C C 1
ATOM 9775 O O . ASP C 1 183 ? -58.437 -28.573 32.397 1.00 25.29 183 ASP C O 1
ATOM 9784 N N . GLU C 1 184 ? -60.486 -29.315 32.956 1.00 30.04 184 GLU C N 1
ATOM 9785 C CA . GLU C 1 184 ? -60.441 -30.338 31.916 1.00 28.85 184 GLU C CA 1
ATOM 9786 C C . GLU C 1 184 ? -60.257 -29.738 30.515 1.00 26.08 184 GLU C C 1
ATOM 9787 O O . GLU C 1 184 ? -59.631 -30.368 29.654 1.00 32.34 184 GLU C O 1
ATOM 9799 N N . ASP C 1 185 ? -60.763 -28.525 30.276 1.00 29.49 185 ASP C N 1
ATOM 9800 C CA . ASP C 1 185 ? -60.642 -27.889 28.962 1.00 26.92 185 ASP C CA 1
ATOM 9801 C C . ASP C 1 185 ? -59.246 -27.302 28.724 1.00 25.12 185 ASP C C 1
ATOM 9802 O O . ASP C 1 185 ? -58.781 -27.282 27.586 1.00 27.81 185 ASP C O 1
ATOM 9811 N N . THR C 1 186 ? -58.564 -26.843 29.769 1.00 24.03 186 THR C N 1
ATOM 9812 C CA . THR C 1 186 ? -57.293 -26.141 29.583 1.00 20.43 186 THR C CA 1
ATOM 9813 C C . THR C 1 186 ? -56.092 -27.005 29.928 1.00 20.76 186 THR C C 1
ATOM 9814 O O . THR C 1 186 ? -54.958 -26.570 29.724 1.00 20.22 186 THR C O 1
ATOM 9825 N N . ALA C 1 187 ? -56.309 -28.219 30.448 1.00 21.95 187 ALA C N 1
ATOM 9826 C CA . ALA C 1 187 ? -55.210 -28.993 31.033 1.00 22.98 187 ALA C CA 1
ATOM 9827 C C . ALA C 1 187 ? -54.066 -29.259 30.055 1.00 19.61 187 ALA C C 1
ATOM 9828 O O . ALA C 1 187 ? -52.881 -29.154 30.423 1.00 22.46 187 ALA C O 1
ATOM 9835 N N . ASP C 1 188 ? -54.372 -29.626 28.810 1.00 22.38 188 ASP C N 1
ATOM 9836 C CA . ASP C 1 188 ? -53.297 -29.932 27.875 1.00 20.37 188 ASP C CA 1
ATOM 9837 C C . ASP C 1 188 ? -52.457 -28.687 27.571 1.00 22.01 188 ASP C C 1
ATOM 9838 O O . ASP C 1 188 ? -51.233 -28.778 27.422 1.00 23.31 188 ASP C O 1
ATOM 9847 N N . GLU C 1 189 ? -53.095 -27.523 27.488 1.00 20.51 189 GLU C N 1
ATOM 9848 C CA . GLU C 1 189 ? -52.351 -26.297 27.248 1.00 18.31 189 GLU C CA 1
ATOM 9849 C C . GLU C 1 189 ? -51.534 -25.890 28.470 1.00 17.55 189 GLU C C 1
ATOM 9850 O O . GLU C 1 189 ? -50.403 -25.414 28.327 1.00 18.76 189 GLU C O 1
ATOM 9862 N N . VAL C 1 190 ? -52.104 -26.055 29.671 1.00 18.54 190 VAL C N 1
ATOM 9863 C CA . VAL C 1 190 ? -51.351 -25.775 30.894 1.00 18.25 190 VAL C CA 1
ATOM 9864 C C . VAL C 1 190 ? -50.097 -26.634 30.942 1.00 20.32 190 VAL C C 1
ATOM 9865 O O . VAL C 1 190 ? -49.013 -26.160 31.302 1.00 19.38 190 VAL C O 1
ATOM 9878 N N . GLU C 1 191 ? -50.210 -27.899 30.510 1.00 21.74 191 GLU C N 1
ATOM 9879 C CA . GLU C 1 191 ? -49.034 -28.767 30.494 1.00 22.41 191 GLU C CA 1
ATOM 9880 C C . GLU C 1 191 ? -47.939 -28.238 29.570 1.00 20.67 191 GLU C C 1
ATOM 9881 O O . GLU C 1 191 ? -46.757 -28.296 29.912 1.00 20.43 191 GLU C O 1
ATOM 9893 N N . VAL C 1 192 ? -48.301 -27.697 28.396 1.00 19.30 192 VAL C N 1
ATOM 9894 C CA . VAL C 1 192 ? -47.308 -27.110 27.512 1.00 18.79 192 VAL C CA 1
ATOM 9895 C C . VAL C 1 192 ? -46.633 -25.893 28.172 1.00 18.06 192 VAL C C 1
ATOM 9896 O O . VAL C 1 192 ? -45.406 -25.722 28.099 1.00 19.28 192 VAL C O 1
ATOM 9909 N N . ILE C 1 193 ? -47.423 -25.012 28.797 1.00 17.09 193 ILE C N 1
ATOM 9910 C CA . ILE C 1 193 ? -46.881 -23.841 29.476 1.00 15.64 193 ILE C CA 1
ATOM 9911 C C . ILE C 1 193 ? -45.924 -24.271 30.580 1.00 16.56 193 ILE C C 1
ATOM 9912 O O . ILE C 1 193 ? -44.821 -23.728 30.707 1.00 17.03 193 ILE C O 1
ATOM 9928 N N . ARG C 1 194 ? -46.362 -25.221 31.394 1.00 17.59 194 ARG C N 1
ATOM 9929 C CA . ARG C 1 194 ? -45.509 -25.766 32.454 1.00 20.64 194 ARG C CA 1
ATOM 9930 C C . ARG C 1 194 ? -44.211 -26.305 31.878 1.00 21.52 194 ARG C C 1
ATOM 9931 O O . ARG C 1 194 ? -43.119 -26.020 32.388 1.00 20.65 194 ARG C O 1
ATOM 9952 N N . ASP C 1 195 ? -44.306 -27.090 30.807 1.00 21.43 195 ASP C N 1
ATOM 9953 C CA . ASP C 1 195 ? -43.108 -27.671 30.213 1.00 19.09 195 ASP C CA 1
ATOM 9954 C C . ASP C 1 195 ? -42.183 -26.616 29.622 1.00 20.68 195 ASP C C 1
ATOM 9955 O O . ASP C 1 195 ? -40.961 -26.758 29.717 1.00 20.73 195 ASP C O 1
ATOM 9964 N N . ASN C 1 196 ? -42.729 -25.536 29.026 1.00 19.00 196 ASN C N 1
ATOM 9965 C CA . ASN C 1 196 ? -41.897 -24.422 28.569 1.00 18.30 196 ASN C CA 1
ATOM 9966 C C . ASN C 1 196 ? -41.098 -23.815 29.724 1.00 18.19 196 ASN C C 1
ATOM 9967 O O . ASN C 1 196 ? -39.904 -23.537 29.594 1.00 19.98 196 ASN C O 1
ATOM 9978 N N . PHE C 1 197 ? -41.758 -23.599 30.858 1.00 20.48 197 PHE C N 1
ATOM 9979 C CA . PHE C 1 197 ? -41.064 -23.071 32.030 1.00 19.37 197 PHE C CA 1
ATOM 9980 C C . PHE C 1 197 ? -40.032 -24.070 32.555 1.00 20.69 197 PHE C C 1
ATOM 9981 O O . PHE C 1 197 ? -38.871 -23.691 32.805 1.00 22.46 197 PHE C O 1
ATOM 9998 N N . LEU C 1 198 ? -40.429 -25.342 32.704 1.00 20.07 198 LEU C N 1
ATOM 9999 C CA . LEU C 1 198 ? -39.485 -26.376 33.157 1.00 21.13 198 LEU C CA 1
ATOM 10000 C C . LEU C 1 198 ? -38.259 -26.467 32.236 1.00 24.90 198 LEU C C 1
ATOM 10001 O O . LEU C 1 198 ? -37.133 -26.734 32.705 1.00 23.91 198 LEU C O 1
ATOM 10017 N N . ASN C 1 199 ? -38.426 -26.236 30.932 1.00 23.04 199 ASN C N 1
ATOM 10018 C CA A ASN C 1 199 ? -37.280 -26.307 30.033 0.45 26.29 199 ASN C CA 1
ATOM 10019 C CA B ASN C 1 199 ? -37.285 -26.306 30.027 0.55 26.35 199 ASN C CA 1
ATOM 10020 C C . ASN C 1 199 ? -36.225 -25.274 30.391 1.00 34.71 199 ASN C C 1
ATOM 10021 O O . ASN C 1 199 ? -35.024 -25.534 30.249 1.00 33.67 199 ASN C O 1
ATOM 10042 N N . ARG C 1 200 ? -36.639 -24.100 30.861 1.00 22.88 200 ARG C N 1
ATOM 10043 C CA . ARG C 1 200 ? -35.676 -23.129 31.332 1.00 25.31 200 ARG C CA 1
ATOM 10044 C C . ARG C 1 200 ? -35.141 -23.538 32.699 1.00 23.70 200 ARG C C 1
ATOM 10045 O O . ARG C 1 200 ? -33.936 -23.438 32.948 1.00 24.20 200 ARG C O 1
ATOM 10066 N N . LEU C 1 201 ? -36.011 -24.005 33.590 1.00 21.58 201 LEU C N 1
ATOM 10067 C CA . LEU C 1 201 ? -35.571 -24.367 34.938 1.00 21.46 201 LEU C CA 1
ATOM 10068 C C . LEU C 1 201 ? -34.603 -25.525 34.932 1.00 26.54 201 LEU C C 1
ATOM 10069 O O . LEU C 1 201 ? -33.700 -25.594 35.777 1.00 26.10 201 LEU C O 1
ATOM 10085 N N . ASP C 1 202 ? -34.824 -26.497 34.057 1.00 25.26 202 ASP C N 1
ATOM 10086 C CA . ASP C 1 202 ? -33.938 -27.648 34.055 1.00 25.04 202 ASP C CA 1
ATOM 10087 C C . ASP C 1 202 ? -32.474 -27.232 33.908 1.00 35.73 202 ASP C C 1
ATOM 10088 O O . ASP C 1 202 ? -31.591 -27.981 34.336 1.00 35.78 202 ASP C O 1
ATOM 10097 N N . GLN C 1 203 ? -32.190 -26.047 33.352 1.00 37.59 203 GLN C N 1
ATOM 10098 C CA . GLN C 1 203 ? -30.809 -25.594 33.151 1.00 34.21 203 GLN C CA 1
ATOM 10099 C C . GLN C 1 203 ? -30.236 -24.759 34.292 1.00 45.67 203 GLN C C 1
ATOM 10100 O O . GLN C 1 203 ? -29.015 -24.545 34.323 1.00 46.82 203 GLN C O 1
ATOM 10114 N N . THR C 1 204 ? -31.038 -24.315 35.230 1.00 34.82 204 THR C N 1
ATOM 10115 C CA . THR C 1 204 ? -30.541 -23.364 36.231 1.00 26.87 204 THR C CA 1
ATOM 10116 C C . THR C 1 204 ? -30.880 -23.752 37.657 1.00 36.68 204 THR C C 1
ATOM 10117 O O . THR C 1 204 ? -30.095 -23.484 38.569 1.00 32.80 204 THR C O 1
ATOM 10128 N N . LYS C 1 205 ? -32.042 -24.347 37.873 1.00 27.68 205 LYS C N 1
ATOM 10129 C CA . LYS C 1 205 ? -32.546 -24.666 39.205 1.00 33.85 205 LYS C CA 1
ATOM 10130 C C . LYS C 1 205 ? -33.262 -25.995 39.097 1.00 26.25 205 LYS C C 1
ATOM 10131 O O . LYS C 1 205 ? -34.483 -26.097 39.258 1.00 24.47 205 LYS C O 1
ATOM 10150 N N . PRO C 1 206 ? -32.500 -27.072 38.886 1.00 31.02 206 PRO C N 1
ATOM 10151 C CA . PRO C 1 206 ? -33.114 -28.403 38.822 1.00 26.05 206 PRO C CA 1
ATOM 10152 C C . PRO C 1 206 ? -33.941 -28.767 40.034 1.00 27.62 206 PRO C C 1
ATOM 10153 O O . PRO C 1 206 ? -34.902 -29.516 39.868 1.00 26.22 206 PRO C O 1
ATOM 10164 N N . LYS C 1 207 ? -33.579 -28.311 41.257 1.00 27.13 207 LYS C N 1
ATOM 10165 C CA . LYS C 1 207 ? -34.390 -28.599 42.440 1.00 36.10 207 LYS C CA 1
ATOM 10166 C C . LYS C 1 207 ? -35.788 -28.048 42.284 1.00 21.83 207 LYS C C 1
ATOM 10167 O O . LYS C 1 207 ? -36.755 -28.674 42.713 1.00 29.39 207 LYS C O 1
ATOM 10186 N N . LEU C 1 208 ? -35.893 -26.832 41.733 1.00 25.43 208 LEU C N 1
ATOM 10187 C CA . LEU C 1 208 ? -37.199 -26.229 41.556 1.00 25.18 208 LEU C CA 1
ATOM 10188 C C . LEU C 1 208 ? -37.991 -27.012 40.523 1.00 22.46 208 LEU C C 1
ATOM 10189 O O . LEU C 1 208 ? -39.186 -27.229 40.694 1.00 23.24 208 LEU C O 1
ATOM 10205 N N . ALA C 1 209 ? -37.337 -27.427 39.436 1.00 22.47 209 ALA C N 1
ATOM 10206 C CA . ALA C 1 209 ? -38.036 -28.232 38.431 1.00 19.56 209 ALA C CA 1
ATOM 10207 C C . ALA C 1 209 ? -38.566 -29.523 39.040 1.00 22.65 209 ALA C C 1
ATOM 10208 O O . ALA C 1 209 ? -39.707 -29.933 38.772 1.00 25.07 209 ALA C O 1
ATOM 10215 N N . ASP C 1 210 ? -37.753 -30.160 39.892 1.00 24.06 210 ASP C N 1
ATOM 10216 C CA . ASP C 1 210 ? -38.138 -31.430 40.501 1.00 28.70 210 ASP C CA 1
ATOM 10217 C C . ASP C 1 210 ? -39.368 -31.285 41.403 1.00 32.19 210 ASP C C 1
ATOM 10218 O O . ASP C 1 210 ? -40.267 -32.132 41.368 1.00 36.71 210 ASP C O 1
ATOM 10227 N N . ILE C 1 211 ? -39.460 -30.188 42.163 1.00 30.82 211 ILE C N 1
ATOM 10228 C CA . ILE C 1 211 ? -40.633 -29.971 43.009 1.00 38.87 211 ILE C CA 1
ATOM 10229 C C . ILE C 1 211 ? -41.887 -29.811 42.150 1.00 39.06 211 ILE C C 1
ATOM 10230 O O . ILE C 1 211 ? -42.939 -30.391 42.438 1.00 39.57 211 ILE C O 1
ATOM 10246 N N . ILE C 1 212 ? -41.798 -29.029 41.077 1.00 25.90 212 ILE C N 1
ATOM 10247 C CA . ILE C 1 212 ? -42.959 -28.823 40.219 1.00 26.58 212 ILE C CA 1
ATOM 10248 C C . ILE C 1 212 ? -43.415 -30.139 39.596 1.00 37.54 212 ILE C C 1
ATOM 10249 O O . ILE C 1 212 ? -44.618 -30.401 39.477 1.00 36.99 212 ILE C O 1
ATOM 10265 N N . ARG C 1 213 ? -42.466 -30.963 39.145 1.00 34.04 213 ARG C N 1
ATOM 10266 C CA . ARG C 1 213 ? -42.824 -32.238 38.522 1.00 39.52 213 ARG C CA 1
ATOM 10267 C C . ARG C 1 213 ? -43.392 -33.214 39.539 1.00 44.87 213 ARG C C 1
ATOM 10268 O O . ARG C 1 213 ? -44.370 -33.915 39.257 1.00 57.23 213 ARG C O 1
ATOM 10289 N N . ASN C 1 214 ? -42.787 -33.270 40.725 1.00 48.15 214 ASN C N 1
ATOM 10290 C CA . ASN C 1 214 ? -42.969 -34.398 41.632 1.00 55.87 214 ASN C CA 1
ATOM 10291 C C . ASN C 1 214 ? -43.575 -33.950 42.955 1.00 66.81 214 ASN C C 1
ATOM 10292 O O . ASN C 1 214 ? -44.766 -34.184 43.179 1.00 72.75 214 ASN C O 1
ATOM 10303 N N . GLY C 1 215 ? -42.811 -33.306 43.842 1.00 66.60 215 GLY C N 1
ATOM 10304 C CA . GLY C 1 215 ? -43.340 -32.867 45.125 1.00 58.89 215 GLY C CA 1
ATOM 10305 C C . GLY C 1 215 ? -42.331 -32.222 46.062 1.00 64.46 215 GLY C C 1
ATOM 10306 O O . GLY C 1 215 ? -41.118 -32.288 45.854 1.00 65.49 215 GLY C O 1
ATOM 10310 N N . ASN D 1 4 ? -25.415 -31.492 31.270 1.00 71.38 4 ASN D N 1
ATOM 10311 C CA . ASN D 1 4 ? -25.574 -30.073 31.585 1.00 77.13 4 ASN D CA 1
ATOM 10312 C C . ASN D 1 4 ? -24.863 -29.179 30.570 1.00 72.70 4 ASN D C 1
ATOM 10313 O O . ASN D 1 4 ? -23.630 -29.168 30.487 1.00 80.54 4 ASN D O 1
ATOM 10323 N N . LYS D 1 5 ? -25.646 -28.406 29.826 1.00 39.83 5 LYS D N 1
ATOM 10324 C CA . LYS D 1 5 ? -25.122 -27.595 28.733 1.00 35.98 5 LYS D CA 1
ATOM 10325 C C . LYS D 1 5 ? -24.759 -26.194 29.215 1.00 32.29 5 LYS D C 1
ATOM 10326 O O . LYS D 1 5 ? -25.192 -25.731 30.280 1.00 29.08 5 LYS D O 1
ATOM 10345 N N . ARG D 1 6 ? -23.974 -25.508 28.387 1.00 23.01 6 ARG D N 1
ATOM 10346 C CA . ARG D 1 6 ? -23.512 -24.161 28.708 1.00 19.08 6 ARG D CA 1
ATOM 10347 C C . ARG D 1 6 ? -24.643 -23.188 28.417 1.00 24.30 6 ARG D C 1
ATOM 10348 O O . ARG D 1 6 ? -25.066 -23.057 27.263 1.00 27.82 6 ARG D O 1
ATOM 10369 N N . GLU D 1 7 ? -25.143 -22.519 29.453 1.00 18.34 7 GLU D N 1
ATOM 10370 C CA . GLU D 1 7 ? -26.312 -21.669 29.346 1.00 19.96 7 GLU D CA 1
ATOM 10371 C C . GLU D 1 7 ? -26.007 -20.299 29.931 1.00 16.91 7 GLU D C 1
ATOM 10372 O O . GLU D 1 7 ? -25.535 -20.207 31.063 1.00 20.25 7 GLU D O 1
ATOM 10384 N N . ILE D 1 8 ? -26.254 -19.248 29.144 1.00 18.14 8 ILE D N 1
ATOM 10385 C CA . ILE D 1 8 ? -26.200 -17.885 29.660 1.00 15.73 8 ILE D CA 1
ATOM 10386 C C . ILE D 1 8 ? -27.372 -17.655 30.588 1.00 18.30 8 ILE D C 1
ATOM 10387 O O . ILE D 1 8 ? -28.505 -18.077 30.311 1.00 20.91 8 ILE D O 1
ATOM 10403 N N . VAL D 1 9 ? -27.115 -16.931 31.665 1.00 17.45 9 VAL D N 1
ATOM 10404 C CA . VAL D 1 9 ? -28.131 -16.562 32.637 1.00 18.07 9 VAL D CA 1
ATOM 10405 C C . VAL D 1 9 ? -28.094 -15.045 32.834 1.00 18.69 9 VAL D C 1
ATOM 10406 O O . VAL D 1 9 ? -27.232 -14.319 32.313 1.00 18.43 9 VAL D O 1
ATOM 10419 N N . GLU D 1 10 ? -29.091 -14.554 33.554 1.00 18.83 10 GLU D N 1
ATOM 10420 C CA . GLU D 1 10 ? -29.191 -13.131 33.798 1.00 17.99 10 GLU D CA 1
ATOM 10421 C C . GLU D 1 10 ? -29.787 -12.930 35.177 1.00 17.16 10 GLU D C 1
ATOM 10422 O O . GLU D 1 10 ? -30.626 -13.723 35.628 1.00 16.83 10 GLU D O 1
ATOM 10434 N N . PHE D 1 11 ? -29.312 -11.885 35.855 1.00 17.54 11 PHE D N 1
ATOM 10435 C CA . PHE D 1 11 ? -29.807 -11.461 37.166 1.00 20.34 11 PHE D CA 1
ATOM 10436 C C . PHE D 1 11 ? -30.028 -9.958 37.113 1.00 20.84 11 PHE D C 1
ATOM 10437 O O . PHE D 1 11 ? -29.071 -9.193 37.162 1.00 19.67 11 PHE D O 1
ATOM 10454 N N . LEU D 1 12 ? -31.283 -9.539 37.010 1.00 19.77 12 LEU D N 1
ATOM 10455 C CA . LEU D 1 12 ? -31.686 -8.135 37.141 1.00 19.69 12 LEU D CA 1
ATOM 10456 C C . LEU D 1 12 ? -30.719 -7.205 36.424 1.00 23.04 12 LEU D C 1
ATOM 10457 O O . LEU D 1 12 ? -30.080 -6.326 37.015 1.00 23.70 12 LEU D O 1
ATOM 10473 N N . GLY D 1 13 ? -30.606 -7.424 35.123 1.00 21.46 13 GLY D N 1
ATOM 10474 C CA . GLY D 1 13 ? -29.853 -6.544 34.260 1.00 22.40 13 GLY D CA 1
ATOM 10475 C C . GLY D 1 13 ? -28.423 -6.976 33.987 1.00 20.02 13 GLY D C 1
ATOM 10476 O O . GLY D 1 13 ? -27.759 -6.348 33.148 1.00 22.74 13 GLY D O 1
ATOM 10480 N N . ILE D 1 14 ? -27.937 -7.992 34.679 1.00 18.98 14 ILE D N 1
ATOM 10481 C CA . ILE D 1 14 ? -26.569 -8.479 34.504 1.00 17.50 14 ILE D CA 1
ATOM 10482 C C . ILE D 1 14 ? -26.637 -9.823 33.795 1.00 17.05 14 ILE D C 1
ATOM 10483 O O . ILE D 1 14 ? -27.002 -10.838 34.407 1.00 16.86 14 ILE D O 1
ATOM 10499 N N . ARG D 1 15 ? -26.229 -9.826 32.522 1.00 17.20 15 ARG D N 1
ATOM 10500 C CA . ARG D 1 15 ? -26.215 -11.013 31.671 1.00 15.79 15 ARG D CA 1
ATOM 10501 C C . ARG D 1 15 ? -24.822 -11.637 31.730 1.00 15.71 15 ARG D C 1
ATOM 10502 O O . ARG D 1 15 ? -23.828 -10.949 31.496 1.00 17.48 15 ARG D O 1
ATOM 10523 N N . THR D 1 16 ? -24.750 -12.932 32.054 1.00 16.02 16 THR D N 1
ATOM 10524 C CA . THR D 1 16 ? -23.453 -13.551 32.319 1.00 15.81 16 THR D CA 1
ATOM 10525 C C . THR D 1 16 ? -23.487 -15.033 31.978 1.00 16.78 16 THR D C 1
ATOM 10526 O O . THR D 1 16 ? -24.505 -15.697 32.155 1.00 16.75 16 THR D O 1
ATOM 10537 N N . TYR D 1 17 ? -22.351 -15.561 31.520 1.00 16.13 17 TYR D N 1
ATOM 10538 C CA . TYR D 1 17 ? -22.105 -17.000 31.534 1.00 16.13 17 TYR D CA 1
ATOM 10539 C C . TYR D 1 17 ? -21.161 -17.400 32.659 1.00 14.14 17 TYR D C 1
ATOM 10540 O O . TYR D 1 17 ? -21.458 -18.308 33.446 1.00 16.32 17 TYR D O 1
ATOM 10558 N N . PHE D 1 18 ? -20.026 -16.716 32.741 1.00 14.44 18 PHE D N 1
ATOM 10559 C CA . PHE D 1 18 ? -18.906 -17.135 33.571 1.00 15.82 18 PHE D CA 1
ATOM 10560 C C . PHE D 1 18 ? -19.044 -16.739 35.025 1.00 16.42 18 PHE D C 1
ATOM 10561 O O . PHE D 1 18 ? -18.343 -17.318 35.863 1.00 17.32 18 PHE D O 1
ATOM 10578 N N . PHE D 1 19 ? -19.929 -15.787 35.362 1.00 16.67 19 PHE D N 1
ATOM 10579 C CA . PHE D 1 19 ? -19.988 -15.241 36.705 1.00 16.42 19 PHE D CA 1
ATOM 10580 C C . PHE D 1 19 ? -21.393 -15.105 37.276 1.00 17.33 19 PHE D C 1
ATOM 10581 O O . PHE D 1 19 ? -21.728 -14.063 37.855 1.00 17.21 19 PHE D O 1
ATOM 10598 N N . PRO D 1 20 ? -22.184 -16.175 37.238 1.00 17.06 20 PRO D N 1
ATOM 10599 C CA . PRO D 1 20 ? -23.548 -16.088 37.793 1.00 18.33 20 PRO D CA 1
ATOM 10600 C C . PRO D 1 20 ? -23.601 -15.743 39.266 1.00 20.05 20 PRO D C 1
ATOM 10601 O O . PRO D 1 20 ? -24.473 -14.956 39.647 1.00 19.10 20 PRO D O 1
ATOM 10612 N N . ASN D 1 21 ? -22.716 -16.291 40.123 1.00 19.57 21 ASN D N 1
ATOM 10613 C CA A ASN D 1 21 ? -22.798 -16.018 41.551 0.47 20.81 21 ASN D CA 1
ATOM 10614 C CA B ASN D 1 21 ? -22.887 -15.963 41.533 0.53 20.52 21 ASN D CA 1
ATOM 10615 C C . ASN D 1 21 ? -22.335 -14.589 41.862 1.00 20.59 21 ASN D C 1
ATOM 10616 O O . ASN D 1 21 ? -22.771 -13.992 42.843 1.00 21.35 21 ASN D O 1
ATOM 10637 N N . LEU D 1 22 ? -21.451 -14.028 41.024 1.00 19.85 22 LEU D N 1
ATOM 10638 C CA . LEU D 1 22 ? -21.073 -12.629 41.164 1.00 19.07 22 LEU D CA 1
ATOM 10639 C C . LEU D 1 22 ? -22.262 -11.723 40.869 1.00 21.41 22 LEU D C 1
ATOM 10640 O O . LEU D 1 22 ? -22.534 -10.765 41.606 1.00 22.48 22 LEU D O 1
ATOM 10656 N N . ALA D 1 23 ? -22.992 -12.015 39.803 1.00 21.00 23 ALA D N 1
ATOM 10657 C CA . ALA D 1 23 ? -24.189 -11.246 39.486 1.00 20.43 23 ALA D CA 1
ATOM 10658 C C . ALA D 1 23 ? -25.246 -11.400 40.580 1.00 23.16 23 ALA D C 1
ATOM 10659 O O . ALA D 1 23 ? -25.881 -10.427 40.978 1.00 25.08 23 ALA D O 1
ATOM 10666 N N . LEU D 1 24 ? -25.460 -12.616 41.077 1.00 22.31 24 LEU D N 1
ATOM 10667 C CA . LEU D 1 24 ? -26.429 -12.769 42.166 1.00 22.33 24 LEU D CA 1
ATOM 10668 C C . LEU D 1 24 ? -25.970 -12.028 43.418 1.00 24.59 24 LEU D C 1
ATOM 10669 O O . LEU D 1 24 ? -26.793 -11.441 44.138 1.00 27.62 24 LEU D O 1
ATOM 10685 N N . TYR D 1 25 ? -24.666 -12.032 43.700 1.00 23.18 25 TYR D N 1
ATOM 10686 C CA . TYR D 1 25 ? -24.168 -11.286 44.855 1.00 27.26 25 TYR D CA 1
ATOM 10687 C C . TYR D 1 25 ? -24.531 -9.807 44.747 1.00 30.20 25 TYR D C 1
ATOM 10688 O O . TYR D 1 25 ? -24.914 -9.178 45.741 1.00 29.43 25 TYR D O 1
ATOM 10706 N N . ALA D 1 26 ? -24.476 -9.249 43.539 1.00 30.67 26 ALA D N 1
ATOM 10707 C CA . ALA D 1 26 ? -24.837 -7.842 43.337 1.00 25.86 26 ALA D CA 1
ATOM 10708 C C . ALA D 1 26 ? -26.327 -7.599 43.535 1.00 32.75 26 ALA D C 1
ATOM 10709 O O . ALA D 1 26 ? -26.725 -6.567 44.090 1.00 37.35 26 ALA D O 1
ATOM 10716 N N . VAL D 1 27 ? -27.172 -8.509 43.059 1.00 32.83 27 VAL D N 1
ATOM 10717 C CA . VAL D 1 27 ? -28.602 -8.404 43.333 1.00 32.18 27 VAL D CA 1
ATOM 10718 C C . VAL D 1 27 ? -28.848 -8.416 44.840 1.00 39.29 27 VAL D C 1
ATOM 10719 O O . VAL D 1 27 ? -29.632 -7.619 45.371 1.00 38.28 27 VAL D O 1
ATOM 10732 N N . ASN D 1 28 ? -28.215 -9.355 45.542 1.00 30.66 28 ASN D N 1
ATOM 10733 C CA . ASN D 1 28 ? -28.535 -9.598 46.941 1.00 26.48 28 ASN D CA 1
ATOM 10734 C C . ASN D 1 28 ? -27.818 -8.641 47.889 1.00 35.63 28 ASN D C 1
ATOM 10735 O O . ASN D 1 28 ? -28.236 -8.524 49.047 1.00 34.72 28 ASN D O 1
ATOM 10746 N N . ASN D 1 29 ? -26.745 -7.980 47.446 1.00 32.86 29 ASN D N 1
ATOM 10747 C CA . ASN D 1 29 ? -25.922 -7.138 48.321 1.00 32.73 29 ASN D CA 1
ATOM 10748 C C . ASN D 1 29 ? -25.740 -5.745 47.740 1.00 37.47 29 ASN D C 1
ATOM 10749 O O . ASN D 1 29 ? -24.687 -5.113 47.938 1.00 37.23 29 ASN D O 1
ATOM 10760 N N . ASP D 1 30 ? -26.763 -5.266 47.035 1.00 38.85 30 ASP D N 1
ATOM 10761 C CA . ASP D 1 30 ? -26.723 -3.955 46.396 1.00 44.31 30 ASP D CA 1
ATOM 10762 C C . ASP D 1 30 ? -26.254 -2.891 47.389 1.00 52.78 30 ASP D C 1
ATOM 10763 O O . ASP D 1 30 ? -25.271 -2.174 47.149 1.00 44.53 30 ASP D O 1
ATOM 10772 N N . GLU D 1 31 ? -26.914 -2.826 48.546 1.00 51.09 31 GLU D N 1
ATOM 10773 C CA . GLU D 1 31 ? -26.654 -1.752 49.506 1.00 48.08 31 GLU D CA 1
ATOM 10774 C C . GLU D 1 31 ? -25.237 -1.828 50.073 1.00 49.89 31 GLU D C 1
ATOM 10775 O O . GLU D 1 31 ? -24.519 -0.820 50.115 1.00 54.22 31 GLU D O 1
ATOM 10787 N N . LEU D 1 32 ? -24.820 -3.010 50.539 1.00 39.45 32 LEU D N 1
ATOM 10788 C CA . LEU D 1 32 ? -23.450 -3.169 51.022 1.00 42.78 32 LEU D CA 1
ATOM 10789 C C . LEU D 1 32 ? -22.440 -2.636 50.004 1.00 56.23 32 LEU D C 1
ATOM 10790 O O . LEU D 1 32 ? -21.461 -1.982 50.381 1.00 51.37 32 LEU D O 1
ATOM 10806 N N . LEU D 1 33 ? -22.671 -2.889 48.703 1.00 57.66 33 LEU D N 1
ATOM 10807 C CA . LEU D 1 33 ? -21.741 -2.420 47.671 1.00 57.52 33 LEU D CA 1
ATOM 10808 C C . LEU D 1 33 ? -21.864 -0.912 47.451 1.00 57.34 33 LEU D C 1
ATOM 10809 O O . LEU D 1 33 ? -20.853 -0.219 47.278 1.00 53.96 33 LEU D O 1
ATOM 10825 N N . VAL D 1 34 ? -23.092 -0.389 47.451 1.00 61.80 34 VAL D N 1
ATOM 10826 C CA . VAL D 1 34 ? -23.301 1.045 47.276 1.00 67.27 34 VAL D CA 1
ATOM 10827 C C . VAL D 1 34 ? -22.688 1.834 48.425 1.00 71.60 34 VAL D C 1
ATOM 10828 O O . VAL D 1 34 ? -22.220 2.962 48.229 1.00 73.74 34 VAL D O 1
ATOM 10841 N N . SER D 1 35 ? -22.676 1.261 49.634 1.00 61.32 35 SER D N 1
ATOM 10842 C CA . SER D 1 35 ? -22.465 2.035 50.856 1.00 63.07 35 SER D CA 1
ATOM 10843 C C . SER D 1 35 ? -21.171 1.654 51.570 1.00 69.35 35 SER D C 1
ATOM 10844 O O . SER D 1 35 ? -20.272 2.492 51.660 1.00 77.67 35 SER D O 1
ATOM 10852 N N . ASP D 1 36 ? -21.049 0.436 52.101 1.00 71.89 36 ASP D N 1
ATOM 10853 C CA . ASP D 1 36 ? -19.859 0.013 52.846 1.00 75.80 36 ASP D CA 1
ATOM 10854 C C . ASP D 1 36 ? -19.143 -1.120 52.116 1.00 65.72 36 ASP D C 1
ATOM 10855 O O . ASP D 1 36 ? -19.009 -2.234 52.643 1.00 54.01 36 ASP D O 1
ATOM 10864 N N . PRO D 1 37 ? -18.633 -0.852 50.913 1.00 64.46 37 PRO D N 1
ATOM 10865 C CA . PRO D 1 37 ? -18.054 -1.933 50.104 1.00 59.47 37 PRO D CA 1
ATOM 10866 C C . PRO D 1 37 ? -16.806 -2.550 50.700 1.00 58.24 37 PRO D C 1
ATOM 10867 O O . PRO D 1 37 ? -16.436 -3.657 50.289 1.00 51.95 37 PRO D O 1
ATOM 10878 N N . ASN D 1 38 ? -16.137 -1.883 51.646 1.00 53.41 38 ASN D N 1
ATOM 10879 C CA . ASN D 1 38 ? -14.927 -2.459 52.225 1.00 64.01 38 ASN D CA 1
ATOM 10880 C C . ASN D 1 38 ? -15.202 -3.757 52.988 1.00 60.88 38 ASN D C 1
ATOM 10881 O O . ASN D 1 38 ? -14.269 -4.541 53.220 1.00 46.67 38 ASN D O 1
ATOM 10892 N N . LYS D 1 39 ? -16.451 -4.007 53.383 1.00 65.96 39 LYS D N 1
ATOM 10893 C CA . LYS D 1 39 ? -16.806 -5.236 54.082 1.00 65.76 39 LYS D CA 1
ATOM 10894 C C . LYS D 1 39 ? -17.429 -6.280 53.161 1.00 65.44 39 LYS D C 1
ATOM 10895 O O . LYS D 1 39 ? -17.733 -7.385 53.624 1.00 55.42 39 LYS D O 1
ATOM 10914 N N . ALA D 1 40 ? -17.612 -5.958 51.880 1.00 56.95 40 ALA D N 1
ATOM 10915 C CA . ALA D 1 40 ? -18.095 -6.891 50.870 1.00 53.33 40 ALA D CA 1
ATOM 10916 C C . ALA D 1 40 ? -16.998 -7.862 50.445 1.00 50.91 40 ALA D C 1
ATOM 10917 O O . ALA D 1 40 ? -15.804 -7.620 50.643 1.00 37.45 40 ALA D O 1
ATOM 10924 N N . ASN D 1 41 ? -17.412 -8.980 49.849 1.00 32.35 41 ASN D N 1
ATOM 10925 C CA . ASN D 1 41 ? -16.443 -9.848 49.202 1.00 39.89 41 ASN D CA 1
ATOM 10926 C C . ASN D 1 41 ? -15.553 -8.972 48.322 1.00 36.29 41 ASN D C 1
ATOM 10927 O O . ASN D 1 41 ? -16.048 -8.130 47.557 1.00 33.82 41 ASN D O 1
ATOM 10938 N N . SER D 1 42 ? -14.238 -9.135 48.487 1.00 36.26 42 SER D N 1
ATOM 10939 C CA . SER D 1 42 ? -13.272 -8.274 47.818 1.00 36.14 42 SER D CA 1
ATOM 10940 C C . SER D 1 42 ? -13.366 -8.387 46.297 1.00 38.42 42 SER D C 1
ATOM 10941 O O . SER D 1 42 ? -13.118 -7.406 45.590 1.00 31.35 42 SER D O 1
ATOM 10949 N N . PHE D 1 43 ? -13.715 -9.567 45.780 1.00 37.32 43 PHE D N 1
ATOM 10950 C CA . PHE D 1 43 ? -13.883 -9.741 44.335 1.00 37.70 43 PHE D CA 1
ATOM 10951 C C . PHE D 1 43 ? -15.016 -8.859 43.817 1.00 30.59 43 PHE D C 1
ATOM 10952 O O . PHE D 1 43 ? -14.833 -8.080 42.871 1.00 28.44 43 PHE D O 1
ATOM 10969 N N . ALA D 1 44 ? -16.194 -8.932 44.448 1.00 28.02 44 ALA D N 1
ATOM 10970 C CA . ALA D 1 44 ? -17.315 -8.096 44.033 1.00 29.92 44 ALA D CA 1
ATOM 10971 C C . ALA D 1 44 ? -16.988 -6.605 44.149 1.00 33.36 44 ALA D C 1
ATOM 10972 O O . ALA D 1 44 ? -17.321 -5.816 43.260 1.00 29.73 44 ALA D O 1
ATOM 10979 N N . ALA D 1 45 ? -16.352 -6.189 45.243 1.00 29.18 45 ALA D N 1
ATOM 10980 C CA . ALA D 1 45 ? -16.119 -4.759 45.425 1.00 29.39 45 ALA D CA 1
ATOM 10981 C C . ALA D 1 45 ? -15.166 -4.214 44.366 1.00 30.81 45 ALA D C 1
ATOM 10982 O O . ALA D 1 45 ? -15.324 -3.084 43.888 1.00 33.50 45 ALA D O 1
ATOM 10989 N N . TYR D 1 46 ? -14.161 -5.003 44.005 1.00 31.16 46 TYR D N 1
ATOM 10990 C CA . TYR D 1 46 ? -13.205 -4.598 42.984 1.00 31.77 46 TYR D CA 1
ATOM 10991 C C . TYR D 1 46 ? -13.864 -4.476 41.612 1.00 34.45 46 TYR D C 1
ATOM 10992 O O . TYR D 1 46 ? -13.664 -3.483 40.897 1.00 30.67 46 TYR D O 1
ATOM 11010 N N . VAL D 1 47 ? -14.648 -5.487 41.223 1.00 33.21 47 VAL D N 1
ATOM 11011 C CA . VAL D 1 47 ? -15.278 -5.477 39.904 1.00 29.90 47 VAL D CA 1
ATOM 11012 C C . VAL D 1 47 ? -16.175 -4.266 39.755 1.00 36.89 47 VAL D C 1
ATOM 11013 O O . VAL D 1 47 ? -16.198 -3.609 38.705 1.00 34.88 47 VAL D O 1
ATOM 11026 N N . PHE D 1 48 ? -16.951 -3.968 40.789 1.00 36.21 48 PHE D N 1
ATOM 11027 C CA . PHE D 1 48 ? -17.912 -2.890 40.722 1.00 33.99 48 PHE D CA 1
ATOM 11028 C C . PHE D 1 48 ? -17.300 -1.540 41.102 1.00 36.88 48 PHE D C 1
ATOM 11029 O O . PHE D 1 48 ? -18.037 -0.590 41.380 1.00 46.88 48 PHE D O 1
ATOM 11046 N N . GLY D 1 49 ? -15.971 -1.429 41.063 1.00 36.58 49 GLY D N 1
ATOM 11047 C CA . GLY D 1 49 ? -15.304 -0.148 41.193 1.00 36.13 49 GLY D CA 1
ATOM 11048 C C . GLY D 1 49 ? -15.380 0.455 42.574 1.00 47.21 49 GLY D C 1
ATOM 11049 O O . GLY D 1 49 ? -15.043 1.631 42.740 1.00 47.51 49 GLY D O 1
ATOM 11053 N N . ALA D 1 50 ? -15.819 -0.312 43.567 1.00 46.76 50 ALA D N 1
ATOM 11054 C CA . ALA D 1 50 ? -15.982 0.188 44.923 1.00 52.84 50 ALA D CA 1
ATOM 11055 C C . ALA D 1 50 ? -14.722 0.049 45.760 1.00 56.37 50 ALA D C 1
ATOM 11056 O O . ALA D 1 50 ? -14.723 0.460 46.928 1.00 57.49 50 ALA D O 1
ATOM 11063 N N . SER D 1 51 ? -13.653 -0.506 45.197 1.00 49.00 51 SER D N 1
ATOM 11064 C CA . SER D 1 51 ? -12.405 -0.667 45.923 1.00 43.48 51 SER D CA 1
ATOM 11065 C C . SER D 1 51 ? -11.285 -0.936 44.935 1.00 57.83 51 SER D C 1
ATOM 11066 O O . SER D 1 51 ? -11.493 -1.603 43.920 1.00 48.62 51 SER D O 1
ATOM 11074 N N . ASP D 1 52 ? -10.098 -0.426 45.243 1.00 47.15 52 ASP D N 1
ATOM 11075 C CA . ASP D 1 52 ? -8.914 -0.711 44.446 1.00 48.16 52 ASP D CA 1
ATOM 11076 C C . ASP D 1 52 ? -8.103 -1.867 45.021 1.00 44.93 52 ASP D C 1
ATOM 11077 O O . ASP D 1 52 ? -7.081 -2.252 44.437 1.00 48.51 52 ASP D O 1
ATOM 11086 N N . LYS D 1 53 ? -8.545 -2.436 46.143 1.00 46.91 53 LYS D N 1
ATOM 11087 C CA . LYS D 1 53 ? -7.913 -3.622 46.708 1.00 50.33 53 LYS D CA 1
ATOM 11088 C C . LYS D 1 53 ? -8.126 -4.811 45.773 1.00 59.06 53 LYS D C 1
ATOM 11089 O O . LYS D 1 53 ? -9.265 -5.170 45.453 1.00 45.22 53 LYS D O 1
ATOM 11108 N N . LYS D 1 54 ? -7.036 -5.419 45.338 1.00 48.37 54 LYS D N 1
ATOM 11109 C CA . LYS D 1 54 ? -7.138 -6.566 44.460 1.00 50.03 54 LYS D CA 1
ATOM 11110 C C . LYS D 1 54 ? -7.673 -7.773 45.234 1.00 39.48 54 LYS D C 1
ATOM 11111 O O . LYS D 1 54 ? -7.311 -7.978 46.395 1.00 45.74 54 LYS D O 1
ATOM 11130 N N . PRO D 1 55 ? -8.546 -8.578 44.635 1.00 44.48 55 PRO D N 1
ATOM 11131 C CA . PRO D 1 55 ? -9.015 -9.787 45.324 1.00 38.35 55 PRO D CA 1
ATOM 11132 C C . PRO D 1 55 ? -7.973 -10.891 45.296 1.00 37.22 55 PRO D C 1
ATOM 11133 O O . PRO D 1 55 ? -7.152 -10.993 44.383 1.00 35.01 55 PRO D O 1
ATOM 11144 N N . SER D 1 56 ? -8.028 -11.739 46.316 1.00 32.01 56 SER D N 1
ATOM 11145 C CA . SER D 1 56 ? -7.226 -12.947 46.336 1.00 34.40 56 SER D CA 1
ATOM 11146 C C . SER D 1 56 ? -7.839 -14.045 45.473 1.00 37.81 56 SER D C 1
ATOM 11147 O O . SER D 1 56 ? -9.020 -14.012 45.114 1.00 28.92 56 SER D O 1
ATOM 11155 N N . VAL D 1 57 ? -7.005 -15.035 45.148 1.00 31.72 57 VAL D N 1
ATOM 11156 C CA . VAL D 1 57 ? -7.504 -16.284 44.579 1.00 41.00 57 VAL D CA 1
ATOM 11157 C C . VAL D 1 57 ? -8.652 -16.814 45.427 1.00 38.47 57 VAL D C 1
ATOM 11158 O O . VAL D 1 57 ? -9.690 -17.212 44.905 1.00 27.98 57 VAL D O 1
ATOM 11171 N N . ASP D 1 58 ? -8.518 -16.776 46.748 1.00 31.39 58 ASP D N 1
ATOM 11172 C CA . ASP D 1 58 ? -9.578 -17.318 47.595 1.00 37.13 58 ASP D CA 1
ATOM 11173 C C . ASP D 1 58 ? -10.878 -16.517 47.492 1.00 32.60 58 ASP D C 1
ATOM 11174 O O . ASP D 1 58 ? -11.965 -17.107 47.434 1.00 28.39 58 ASP D O 1
ATOM 11183 N N . ASP D 1 59 ? -10.793 -15.178 47.512 1.00 29.51 59 ASP D N 1
ATOM 11184 C CA . ASP D 1 59 ? -11.973 -14.336 47.331 1.00 31.07 59 ASP D CA 1
ATOM 11185 C C . ASP D 1 59 ? -12.719 -14.729 46.065 1.00 23.67 59 ASP D C 1
ATOM 11186 O O . ASP D 1 59 ? -13.952 -14.772 46.035 1.00 23.29 59 ASP D O 1
ATOM 11195 N N . ILE D 1 60 ? -11.962 -15.012 45.010 1.00 25.02 60 ILE D N 1
ATOM 11196 C CA . ILE D 1 60 ? -12.547 -15.350 43.720 1.00 24.45 60 ILE D CA 1
ATOM 11197 C C . ILE D 1 60 ? -13.164 -16.737 43.776 1.00 21.34 60 ILE D C 1
ATOM 11198 O O . ILE D 1 60 ? -14.291 -16.951 43.318 1.00 21.16 60 ILE D O 1
ATOM 11214 N N . VAL D 1 61 ? -12.431 -17.700 44.338 1.00 23.38 61 VAL D N 1
ATOM 11215 C CA . VAL D 1 61 ? -12.915 -19.083 44.389 1.00 23.39 61 VAL D CA 1
ATOM 11216 C C . VAL D 1 61 ? -14.202 -19.158 45.203 1.00 23.04 61 VAL D C 1
ATOM 11217 O O . VAL D 1 61 ? -15.138 -19.878 44.842 1.00 23.54 61 VAL D O 1
ATOM 11230 N N . GLN D 1 62 ? -14.309 -18.352 46.270 1.00 23.40 62 GLN D N 1
ATOM 11231 C CA . GLN D 1 62 ? -15.519 -18.415 47.084 1.00 27.48 62 GLN D CA 1
ATOM 11232 C C . GLN D 1 62 ? -16.740 -17.899 46.339 1.00 28.78 62 GLN D C 1
ATOM 11233 O O . GLN D 1 62 ? -17.844 -18.413 46.541 1.00 26.29 62 GLN D O 1
ATOM 11247 N N . ILE D 1 63 ? -16.565 -16.915 45.460 1.00 22.31 63 ILE D N 1
ATOM 11248 C CA . ILE D 1 63 ? -17.675 -16.427 44.652 1.00 20.74 63 ILE D CA 1
ATOM 11249 C C . ILE D 1 63 ? -17.998 -17.422 43.553 1.00 23.34 63 ILE D C 1
ATOM 11250 O O . ILE D 1 63 ? -19.163 -17.635 43.220 1.00 24.76 63 ILE D O 1
ATOM 11266 N N . LEU D 1 64 ? -16.985 -18.030 42.951 1.00 19.38 64 LEU D N 1
ATOM 11267 C CA . LEU D 1 64 ? -17.235 -19.008 41.893 1.00 18.62 64 LEU D CA 1
ATOM 11268 C C . LEU D 1 64 ? -17.880 -20.293 42.428 1.00 20.34 64 LEU D C 1
ATOM 11269 O O . LEU D 1 64 ? -18.711 -20.890 41.728 1.00 21.24 64 LEU D O 1
ATOM 11285 N N . PHE D 1 65 ? -17.548 -20.727 43.647 1.00 20.09 65 PHE D N 1
ATOM 11286 C CA . PHE D 1 65 ? -18.021 -22.006 44.190 1.00 19.24 65 PHE D CA 1
ATOM 11287 C C . PHE D 1 65 ? -18.601 -21.819 45.586 1.00 21.31 65 PHE D C 1
ATOM 11288 O O . PHE D 1 65 ? -18.020 -22.279 46.579 1.00 24.74 65 PHE D O 1
ATOM 11305 N N . PRO D 1 66 ? -19.762 -21.181 45.691 1.00 23.32 66 PRO D N 1
ATOM 11306 C CA . PRO D 1 66 ? -20.401 -21.084 47.012 1.00 27.12 66 PRO D CA 1
ATOM 11307 C C . PRO D 1 66 ? -20.704 -22.473 47.548 1.00 26.05 66 PRO D C 1
ATOM 11308 O O . PRO D 1 66 ? -20.877 -23.437 46.797 1.00 27.33 66 PRO D O 1
ATOM 11319 N N . SER D 1 67 ? -20.738 -22.590 48.871 1.00 30.14 67 SER D N 1
ATOM 11320 C CA . SER D 1 67 ? -20.999 -23.898 49.460 1.00 34.45 67 SER D CA 1
ATOM 11321 C C . SER D 1 67 ? -22.365 -24.411 49.012 1.00 28.53 67 SER D C 1
ATOM 11322 O O . SER D 1 67 ? -23.330 -23.655 48.885 1.00 30.74 67 SER D O 1
ATOM 11330 N N . GLY D 1 68 ? -22.434 -25.708 48.735 1.00 32.60 68 GLY D N 1
ATOM 11331 C CA . GLY D 1 68 ? -23.666 -26.305 48.275 1.00 39.31 68 GLY D CA 1
ATOM 11332 C C . GLY D 1 68 ? -23.986 -26.071 46.819 1.00 41.65 68 GLY D C 1
ATOM 11333 O O . GLY D 1 68 ? -25.127 -26.291 46.408 1.00 35.45 68 GLY D O 1
ATOM 11337 N N . SER D 1 69 ? -23.016 -25.629 46.020 1.00 33.49 69 SER D N 1
ATOM 11338 C CA . SER D 1 69 ? -23.253 -25.477 44.598 1.00 27.74 69 SER D CA 1
ATOM 11339 C C . SER D 1 69 ? -23.609 -26.815 43.989 1.00 27.57 69 SER D C 1
ATOM 11340 O O . SER D 1 69 ? -23.038 -27.850 44.357 1.00 31.75 69 SER D O 1
ATOM 11348 N N . ASP D 1 70 ? -24.503 -26.771 43.013 1.00 28.23 70 ASP D N 1
ATOM 11349 C CA . ASP D 1 70 ? -24.896 -27.967 42.291 1.00 33.44 70 ASP D CA 1
ATOM 11350 C C . ASP D 1 70 ? -23.904 -28.229 41.165 1.00 27.89 70 ASP D C 1
ATOM 11351 O O . ASP D 1 70 ? -22.985 -27.440 40.912 1.00 23.60 70 ASP D O 1
ATOM 11360 N N . SER D 1 71 ? -24.099 -29.359 40.484 1.00 27.65 71 SER D N 1
ATOM 11361 C CA . SER D 1 71 ? -23.116 -29.814 39.505 1.00 29.09 71 SER D CA 1
ATOM 11362 C C . SER D 1 71 ? -23.032 -28.860 38.317 1.00 26.33 71 SER D C 1
ATOM 11363 O O . SER D 1 71 ? -21.938 -28.611 37.794 1.00 21.79 71 SER D O 1
ATOM 11371 N N . GLY D 1 72 ? -24.161 -28.282 37.895 1.00 22.35 72 GLY D N 1
ATOM 11372 C CA . GLY D 1 72 ? -24.126 -27.350 36.785 1.00 22.09 72 GLY D CA 1
ATOM 11373 C C . GLY D 1 72 ? -23.368 -26.075 37.118 1.00 20.51 72 GLY D C 1
ATOM 11374 O O . GLY D 1 72 ? -22.658 -25.522 36.261 1.00 21.50 72 GLY D O 1
ATOM 11378 N N . THR D 1 73 ? -23.511 -25.591 38.356 1.00 23.39 73 THR D N 1
ATOM 11379 C CA . THR D 1 73 ? -22.780 -24.397 38.791 1.00 23.05 73 THR D CA 1
ATOM 11380 C C . THR D 1 73 ? -21.287 -24.697 38.877 1.00 18.49 73 THR D C 1
ATOM 11381 O O . THR D 1 73 ? -20.448 -23.887 38.441 1.00 19.27 73 THR D O 1
ATOM 11392 N N . ILE D 1 74 ? -20.941 -25.868 39.420 1.00 20.69 74 ILE D N 1
ATOM 11393 C CA . ILE D 1 74 ? -19.544 -26.280 39.498 1.00 21.55 74 ILE D CA 1
ATOM 11394 C C . ILE D 1 74 ? -18.931 -26.338 38.102 1.00 18.39 74 ILE D C 1
ATOM 11395 O O . ILE D 1 74 ? -17.830 -25.818 37.865 1.00 17.37 74 ILE D O 1
ATOM 11411 N N . LEU D 1 75 ? -19.626 -26.987 37.164 1.00 19.62 75 LEU D N 1
ATOM 11412 C CA . LEU D 1 75 ? -19.074 -27.115 35.817 1.00 17.56 75 LEU D CA 1
ATOM 11413 C C . LEU D 1 75 ? -18.903 -25.755 35.147 1.00 16.39 75 LEU D C 1
ATOM 11414 O O . LEU D 1 75 ? -17.891 -25.522 34.477 1.00 17.55 75 LEU D O 1
ATOM 11430 N N . THR D 1 76 ? -19.874 -24.845 35.326 1.00 16.70 76 THR D N 1
ATOM 11431 C CA . THR D 1 76 ? -19.749 -23.493 34.777 1.00 17.65 76 THR D CA 1
ATOM 11432 C C . THR D 1 76 ? -18.547 -22.782 35.367 1.00 15.73 76 THR D C 1
ATOM 11433 O O . THR D 1 76 ? -17.734 -22.188 34.643 1.00 17.26 76 THR D O 1
ATOM 11444 N N . SER D 1 77 ? -18.393 -22.861 36.690 1.00 16.99 77 SER D N 1
ATOM 11445 C CA . SER D 1 77 ? -17.288 -22.166 37.340 1.00 17.10 77 SER D CA 1
ATOM 11446 C C . SER D 1 77 ? -15.953 -22.800 37.009 1.00 15.74 77 SER D C 1
ATOM 11447 O O . SER D 1 77 ? -14.925 -22.111 37.040 1.00 16.53 77 SER D O 1
ATOM 11472 N N . ASP D 1 79 ? -15.278 -23.854 33.963 1.00 16.18 79 ASP D N 1
ATOM 11473 C CA . ASP D 1 79 ? -14.958 -23.094 32.752 1.00 16.35 79 ASP D CA 1
ATOM 11474 C C . ASP D 1 79 ? -14.275 -21.787 33.111 1.00 16.29 79 ASP D C 1
ATOM 11475 O O . ASP D 1 79 ? -13.272 -21.404 32.499 1.00 17.09 79 ASP D O 1
ATOM 11484 N N . THR D 1 80 ? -14.815 -21.066 34.087 1.00 15.85 80 THR D N 1
ATOM 11485 C CA . THR D 1 80 ? -14.208 -19.813 34.500 1.00 17.35 80 THR D CA 1
ATOM 11486 C C . THR D 1 80 ? -12.780 -20.016 34.992 1.00 16.53 80 THR D C 1
ATOM 11487 O O . THR D 1 80 ? -11.886 -19.242 34.634 1.00 17.95 80 THR D O 1
ATOM 11498 N N . LEU D 1 81 ? -12.541 -21.062 35.794 1.00 15.79 81 LEU D N 1
ATOM 11499 C CA . LEU D 1 81 ? -11.180 -21.374 36.236 1.00 17.60 81 LEU D CA 1
ATOM 11500 C C . LEU D 1 81 ? -10.231 -21.554 35.060 1.00 18.12 81 LEU D C 1
ATOM 11501 O O . LEU D 1 81 ? -9.102 -21.036 35.086 1.00 19.64 81 LEU D O 1
ATOM 11517 N N . LEU D 1 82 ? -10.661 -22.278 34.027 1.00 17.24 82 LEU D N 1
ATOM 11518 C CA . LEU D 1 82 ? -9.805 -22.466 32.851 1.00 18.39 82 LEU D CA 1
ATOM 11519 C C . LEU D 1 82 ? -9.518 -21.148 32.152 1.00 21.05 82 LEU D C 1
ATOM 11520 O O . LEU D 1 82 ? -8.375 -20.902 31.733 1.00 18.88 82 LEU D O 1
ATOM 11536 N N . ALA D 1 83 ? -10.540 -20.292 31.998 1.00 19.11 83 ALA D N 1
ATOM 11537 C CA . ALA D 1 83 ? -10.365 -18.992 31.350 1.00 18.18 83 ALA D CA 1
ATOM 11538 C C . ALA D 1 83 ? -9.450 -18.094 32.162 1.00 19.86 83 ALA D C 1
ATOM 11539 O O . ALA D 1 83 ? -8.657 -17.331 31.593 1.00 22.16 83 ALA D O 1
ATOM 11546 N N . LEU D 1 84 ? -9.492 -18.221 33.491 1.00 19.80 84 LEU D N 1
ATOM 11547 C CA . LEU D 1 84 ? -8.620 -17.414 34.338 1.00 19.35 84 LEU D CA 1
ATOM 11548 C C . LEU D 1 84 ? -7.162 -17.828 34.223 1.00 24.16 84 LEU D C 1
ATOM 11549 O O . LEU D 1 84 ? -6.276 -16.984 34.384 1.00 30.43 84 LEU D O 1
ATOM 11565 N N . GLY D 1 85 ? -6.887 -19.093 33.957 1.00 20.74 85 GLY D N 1
ATOM 11566 C CA . GLY D 1 85 ? -5.550 -19.514 33.598 1.00 21.47 85 GLY D CA 1
ATOM 11567 C C . GLY D 1 85 ? -4.850 -20.365 34.641 1.00 21.87 85 GLY D C 1
ATOM 11568 O O . GLY D 1 85 ? -5.436 -20.839 35.619 1.00 21.26 85 GLY D O 1
ATOM 11572 N N . PRO D 1 86 ? -3.553 -20.585 34.429 1.00 20.24 86 PRO D N 1
ATOM 11573 C CA . PRO D 1 86 ? -2.824 -21.576 35.250 1.00 24.29 86 PRO D CA 1
ATOM 11574 C C . PRO D 1 86 ? -2.869 -21.341 36.758 1.00 22.86 86 PRO D C 1
ATOM 11575 O O . PRO D 1 86 ? -2.793 -22.319 37.505 1.00 22.14 86 PRO D O 1
ATOM 11586 N N . ASP D 1 87 ? -3.013 -20.099 37.233 1.00 22.91 87 ASP D N 1
ATOM 11587 C CA . ASP D 1 87 ? -3.104 -19.877 38.677 1.00 22.66 87 ASP D CA 1
ATOM 11588 C C . ASP D 1 87 ? -4.276 -20.628 39.299 1.00 22.67 87 ASP D C 1
ATOM 11589 O O . ASP D 1 87 ? -4.299 -20.827 40.515 1.00 24.34 87 ASP D O 1
ATOM 11598 N N . PHE D 1 88 ? -5.256 -21.031 38.486 1.00 20.52 88 PHE D N 1
ATOM 11599 C CA . PHE D 1 88 ? -6.485 -21.652 38.966 1.00 19.93 88 PHE D CA 1
ATOM 11600 C C . PHE D 1 88 ? -6.587 -23.128 38.611 1.00 24.09 88 PHE D C 1
ATOM 11601 O O . PHE D 1 88 ? -7.617 -23.763 38.897 1.00 22.15 88 PHE D O 1
ATOM 11618 N N . LEU D 1 89 ? -5.528 -23.714 38.057 1.00 20.71 89 LEU D N 1
ATOM 11619 C CA . LEU D 1 89 ? -5.589 -25.094 37.593 1.00 24.74 89 LEU D CA 1
ATOM 11620 C C . LEU D 1 89 ? -5.626 -26.091 38.750 1.00 24.81 89 LEU D C 1
ATOM 11621 O O . LEU D 1 89 ? -6.323 -27.112 38.673 1.00 22.90 89 LEU D O 1
ATOM 11637 N N . THR D 1 90 ? -4.875 -25.846 39.823 1.00 24.95 90 THR D N 1
ATOM 11638 C CA . THR D 1 90 ? -4.968 -26.746 40.967 1.00 25.43 90 THR D CA 1
ATOM 11639 C C . THR D 1 90 ? -6.398 -26.814 41.482 1.00 25.84 90 THR D C 1
ATOM 11640 O O . THR D 1 90 ? -6.902 -27.900 41.786 1.00 23.63 90 THR D O 1
ATOM 11651 N N . GLU D 1 91 ? -7.065 -25.662 41.575 1.00 22.98 91 GLU D N 1
ATOM 11652 C CA . GLU D 1 91 ? -8.474 -25.663 41.971 1.00 22.20 91 GLU D CA 1
ATOM 11653 C C . GLU D 1 91 ? -9.334 -26.446 40.989 1.00 20.29 91 GLU D C 1
ATOM 11654 O O . GLU D 1 91 ? -10.222 -27.204 41.398 1.00 21.40 91 GLU D O 1
ATOM 11666 N N . PHE D 1 92 ? -9.114 -26.248 39.691 1.00 19.64 92 PHE D N 1
ATOM 11667 C CA . PHE D 1 92 ? -9.853 -27.009 38.684 1.00 19.88 92 PHE D CA 1
ATOM 11668 C C . PHE D 1 92 ? -9.686 -28.513 38.897 1.00 18.78 92 PHE D C 1
ATOM 11669 O O . PHE D 1 92 ? -10.657 -29.262 38.869 1.00 18.98 92 PHE D O 1
ATOM 11686 N N . LYS D 1 93 ? -8.445 -28.972 39.082 1.00 21.80 93 LYS D N 1
ATOM 11687 C CA . LYS D 1 93 ? -8.214 -30.402 39.276 1.00 23.73 93 LYS D CA 1
ATOM 11688 C C . LYS D 1 93 ? -8.912 -30.923 40.520 1.00 23.31 93 LYS D C 1
ATOM 11689 O O . LYS D 1 93 ? -9.490 -32.024 40.497 1.00 22.74 93 LYS D O 1
ATOM 11708 N N . LYS D 1 94 ? -8.915 -30.132 41.599 1.00 22.60 94 LYS D N 1
ATOM 11709 C CA . LYS D 1 94 ? -9.603 -30.549 42.820 1.00 25.44 94 LYS D CA 1
ATOM 11710 C C . LYS D 1 94 ? -11.099 -30.688 42.584 1.00 22.69 94 LYS D C 1
ATOM 11711 O O . LYS D 1 94 ? -11.731 -31.645 43.064 1.00 26.31 94 LYS D O 1
ATOM 11730 N N . ARG D 1 95 ? -11.697 -29.706 41.900 1.00 21.01 95 ARG D N 1
ATOM 11731 C CA . ARG D 1 95 ? -13.124 -29.750 41.622 1.00 21.34 95 ARG D CA 1
ATOM 11732 C C . ARG D 1 95 ? -13.468 -30.921 40.706 1.00 23.90 95 ARG D C 1
ATOM 11733 O O . ARG D 1 95 ? -14.487 -31.592 40.910 1.00 21.18 95 ARG D O 1
ATOM 11754 N N . ASN D 1 96 ? -12.612 -31.208 39.717 1.00 20.10 96 ASN D N 1
ATOM 11755 C CA . ASN D 1 96 ? -12.875 -32.321 38.808 1.00 22.36 96 ASN D CA 1
ATOM 11756 C C . ASN D 1 96 ? -12.791 -33.657 39.539 1.00 21.45 96 ASN D C 1
ATOM 11757 O O . ASN D 1 96 ? -13.588 -34.568 39.287 1.00 24.11 96 ASN D O 1
ATOM 11768 N N . GLN D 1 97 ? -11.811 -33.800 40.423 1.00 22.64 97 GLN D N 1
ATOM 11769 C CA . GLN D 1 97 ? -11.677 -35.041 41.177 1.00 23.38 97 GLN D CA 1
ATOM 11770 C C . GLN D 1 97 ? -12.895 -35.284 42.054 1.00 27.49 97 GLN D C 1
ATOM 11771 O O . GLN D 1 97 ? -13.390 -36.417 42.145 1.00 28.16 97 GLN D O 1
ATOM 11785 N N . ASP D 1 98 ? -13.407 -34.232 42.693 1.00 23.49 98 ASP D N 1
ATOM 11786 C CA . ASP D 1 98 ? -14.631 -34.366 43.477 1.00 28.38 98 ASP D CA 1
ATOM 11787 C C . ASP D 1 98 ? -15.826 -34.783 42.612 1.00 31.51 98 ASP D C 1
ATOM 11788 O O . ASP D 1 98 ? -16.643 -35.612 43.028 1.00 31.55 98 ASP D O 1
ATOM 11797 N N . LEU D 1 99 ? -15.953 -34.224 41.404 1.00 23.86 99 LEU D N 1
ATOM 11798 C CA . LEU D 1 99 ? -17.064 -34.583 40.533 1.00 19.86 99 LEU D CA 1
ATOM 11799 C C . LEU D 1 99 ? -17.058 -36.072 40.194 1.00 23.66 99 LEU D C 1
ATOM 11800 O O . LEU D 1 99 ? -18.135 -36.649 39.990 1.00 21.63 99 LEU D O 1
ATOM 11816 N N . ALA D 1 100 ? -15.870 -36.690 40.089 1.00 23.05 100 ALA D N 1
ATOM 11817 C CA . ALA D 1 100 ? -15.776 -38.065 39.596 1.00 22.86 100 ALA D CA 1
ATOM 11818 C C . ALA D 1 100 ? -16.534 -39.025 40.503 1.00 22.35 100 ALA D C 1
ATOM 11819 O O . ALA D 1 100 ? -17.039 -40.056 40.036 1.00 23.01 100 ALA D O 1
ATOM 11826 N N . ARG D 1 101 ? -16.638 -38.693 41.790 1.00 24.71 101 ARG D N 1
ATOM 11827 C CA . ARG D 1 101 ? -17.362 -39.548 42.724 1.00 29.01 101 ARG D CA 1
ATOM 11828 C C . ARG D 1 101 ? -18.815 -39.697 42.313 1.00 24.47 101 ARG D C 1
ATOM 11829 O O . ARG D 1 101 ? -19.469 -40.705 42.649 1.00 26.86 101 ARG D O 1
ATOM 11850 N N . PHE D 1 102 ? -19.333 -38.711 41.576 1.00 22.48 102 PHE D N 1
ATOM 11851 C CA . PHE D 1 102 ? -20.703 -38.645 41.102 1.00 21.33 102 PHE D CA 1
ATOM 11852 C C . PHE D 1 102 ? -20.833 -39.032 39.641 1.00 24.07 102 PHE D C 1
ATOM 11853 O O . PHE D 1 102 ? -21.898 -38.821 39.052 1.00 25.54 102 PHE D O 1
ATOM 11870 N N . ASN D 1 103 ? -19.774 -39.607 39.061 1.00 20.52 103 ASN D N 1
ATOM 11871 C CA . ASN D 1 103 ? -19.701 -39.965 37.640 1.00 22.36 103 ASN D CA 1
ATOM 11872 C C . ASN D 1 103 ? -19.832 -38.750 36.740 1.00 23.18 103 ASN D C 1
ATOM 11873 O O . ASN D 1 103 ? -20.262 -38.867 35.591 1.00 22.52 103 ASN D O 1
ATOM 11884 N N . LEU D 1 104 ? -19.421 -37.589 37.233 1.00 21.78 104 LEU D N 1
ATOM 11885 C CA . LEU D 1 104 ? -19.398 -36.372 36.429 1.00 21.47 104 LEU D CA 1
ATOM 11886 C C . LEU D 1 104 ? -17.956 -35.933 36.174 1.00 19.98 104 LEU D C 1
ATOM 11887 O O . LEU D 1 104 ? -17.050 -36.241 36.950 1.00 20.80 104 LEU D O 1
ATOM 11903 N N . THR D 1 105 ? -17.767 -35.188 35.074 1.00 20.18 105 THR D N 1
ATOM 11904 C CA . THR D 1 105 ? -16.457 -34.626 34.732 1.00 18.91 105 THR D CA 1
ATOM 11905 C C . THR D 1 105 ? -16.612 -33.419 33.814 1.00 19.06 105 THR D C 1
ATOM 11906 O O . THR D 1 105 ? -17.643 -33.220 33.166 1.00 19.45 105 THR D O 1
ATOM 11917 N N . HIS D 1 106 ? -15.570 -32.591 33.810 1.00 18.19 106 HIS D N 1
ATOM 11918 C CA . HIS D 1 106 ? -15.517 -31.477 32.895 1.00 16.95 106 HIS D CA 1
ATOM 11919 C C . HIS D 1 106 ? -15.195 -31.973 31.497 1.00 18.65 106 HIS D C 1
ATOM 11920 O O . HIS D 1 106 ? -14.350 -32.864 31.321 1.00 20.88 106 HIS D O 1
ATOM 11934 N N . ASP D 1 107 ? -15.891 -31.405 30.496 1.00 18.18 107 ASP D N 1
ATOM 11935 C CA . ASP D 1 107 ? -15.706 -31.893 29.128 1.00 19.71 107 ASP D CA 1
ATOM 11936 C C . ASP D 1 107 ? -14.334 -31.537 28.539 1.00 19.84 107 ASP D C 1
ATOM 11937 O O . ASP D 1 107 ? -13.934 -32.179 27.558 1.00 24.04 107 ASP D O 1
ATOM 11946 N N . LEU D 1 108 ? -13.581 -30.595 29.122 1.00 19.35 108 LEU D N 1
ATOM 11947 C CA . LEU D 1 108 ? -12.214 -30.274 28.690 1.00 21.51 108 LEU D CA 1
ATOM 11948 C C . LEU D 1 108 ? -11.145 -30.834 29.633 1.00 26.14 108 LEU D C 1
ATOM 11949 O O . LEU D 1 108 ? -10.031 -30.288 29.700 1.00 26.24 108 LEU D O 1
ATOM 11965 N N . SER D 1 109 ? -11.468 -31.911 30.357 1.00 22.45 109 SER D N 1
ATOM 11966 C CA . SER D 1 109 ? -10.518 -32.562 31.259 1.00 24.41 109 SER D CA 1
ATOM 11967 C C . SER D 1 109 ? -9.175 -32.890 30.618 1.00 32.52 109 SER D C 1
ATOM 11968 O O . SER D 1 109 ? -8.164 -32.999 31.333 1.00 31.03 109 SER D O 1
ATOM 11976 N N . ILE D 1 110 ? -9.118 -33.033 29.295 1.00 28.53 110 ILE D N 1
ATOM 11977 C CA . ILE D 1 110 ? -7.839 -33.382 28.674 1.00 28.80 110 ILE D CA 1
ATOM 11978 C C . ILE D 1 110 ? -6.774 -32.338 28.992 1.00 34.39 110 ILE D C 1
ATOM 11979 O O . ILE D 1 110 ? -5.578 -32.653 29.022 1.00 31.54 110 ILE D O 1
ATOM 11995 N N . LEU D 1 111 ? -7.181 -31.093 29.260 1.00 28.85 111 LEU D N 1
ATOM 11996 C CA . LEU D 1 111 ? -6.215 -30.035 29.562 1.00 30.00 111 LEU D CA 1
ATOM 11997 C C . LEU D 1 111 ? -5.465 -30.271 30.864 1.00 43.05 111 LEU D C 1
ATOM 11998 O O . LEU D 1 111 ? -4.394 -29.683 31.060 1.00 46.07 111 LEU D O 1
ATOM 12014 N N . ALA D 1 112 ? -6.019 -31.085 31.765 1.00 33.68 112 ALA D N 1
ATOM 12015 C CA . ALA D 1 112 ? -5.455 -31.306 33.089 1.00 44.76 112 ALA D CA 1
ATOM 12016 C C . ALA D 1 112 ? -4.744 -32.646 33.209 1.00 50.57 112 ALA D C 1
ATOM 12017 O O . ALA D 1 112 ? -4.309 -33.006 34.309 1.00 49.67 112 ALA D O 1
ATOM 12024 N N . GLN D 1 113 ? -4.613 -33.391 32.108 1.00 50.40 113 GLN D N 1
ATOM 12025 C CA . GLN D 1 113 ? -4.188 -34.788 32.161 1.00 64.73 113 GLN D CA 1
ATOM 12026 C C . GLN D 1 113 ? -2.867 -35.018 31.433 1.00 70.33 113 GLN D C 1
ATOM 12027 O O . GLN D 1 113 ? -2.649 -36.082 30.851 1.00 74.74 113 GLN D O 1
ATOM 12041 N N . GLY D 1 114 ? -1.971 -34.040 31.470 1.00 67.35 114 GLY D N 1
ATOM 12042 C CA . GLY D 1 114 ? -0.658 -34.199 30.884 1.00 72.07 114 GLY D CA 1
ATOM 12043 C C . GLY D 1 114 ? -0.684 -34.086 29.370 1.00 69.11 114 GLY D C 1
ATOM 12044 O O . GLY D 1 114 ? -1.712 -34.247 28.716 1.00 69.46 114 GLY D O 1
ATOM 12048 N N . ASP D 1 115 ? 0.490 -33.817 28.810 1.00 60.76 115 ASP D N 1
ATOM 12049 C CA . ASP D 1 115 ? 0.621 -33.436 27.405 1.00 59.91 115 ASP D CA 1
ATOM 12050 C C . ASP D 1 115 ? -0.360 -32.313 27.071 1.00 52.00 115 ASP D C 1
ATOM 12051 O O . ASP D 1 115 ? -1.273 -32.456 26.248 1.00 42.45 115 ASP D O 1
ATOM 12060 N N . GLU D 1 116 ? -0.144 -31.182 27.747 1.00 46.45 116 GLU D N 1
ATOM 12061 C CA . GLU D 1 116 ? -1.009 -30.019 27.582 1.00 50.99 116 GLU D CA 1
ATOM 12062 C C . GLU D 1 116 ? -0.938 -29.478 26.157 1.00 50.13 116 GLU D C 1
ATOM 12063 O O . GLU D 1 116 ? -1.954 -29.039 25.602 1.00 40.11 116 GLU D O 1
ATOM 12075 N N . ASP D 1 117 ? 0.253 -29.506 25.548 1.00 39.71 117 ASP D N 1
ATOM 12076 C CA . ASP D 1 117 ? 0.427 -28.950 24.208 1.00 44.34 117 ASP D CA 1
ATOM 12077 C C . ASP D 1 117 ? -0.399 -29.703 23.179 1.00 43.47 117 ASP D C 1
ATOM 12078 O O . ASP D 1 117 ? -1.006 -29.091 22.291 1.00 38.32 117 ASP D O 1
ATOM 12087 N N . ALA D 1 118 ? -0.403 -31.037 23.254 1.00 37.16 118 ALA D N 1
ATOM 12088 C CA . ALA D 1 118 ? -1.175 -31.827 22.304 1.00 38.99 118 ALA D CA 1
ATOM 12089 C C . ALA D 1 118 ? -2.671 -31.625 22.517 1.00 33.33 118 ALA D C 1
ATOM 12090 O O . ALA D 1 118 ? -3.439 -31.535 21.548 1.00 34.88 118 ALA D O 1
ATOM 12097 N N . ALA D 1 119 ? -3.102 -31.513 23.780 1.00 32.07 119 ALA D N 1
ATOM 12098 C CA . ALA D 1 119 ? -4.496 -31.214 24.064 1.00 36.44 119 ALA D CA 1
ATOM 12099 C C . ALA D 1 119 ? -4.897 -29.866 23.477 1.00 34.93 119 ALA D C 1
ATOM 12100 O O . ALA D 1 119 ? -5.983 -29.731 22.906 1.00 31.16 119 ALA D O 1
ATOM 12107 N N . LYS D 1 120 ? -4.042 -28.850 23.622 1.00 29.58 120 LYS D N 1
ATOM 12108 C CA . LYS D 1 120 ? -4.398 -27.523 23.124 1.00 26.51 120 LYS D CA 1
ATOM 12109 C C . LYS D 1 120 ? -4.523 -27.503 21.598 1.00 32.48 120 LYS D C 1
ATOM 12110 O O . LYS D 1 120 ? -5.406 -26.825 21.050 1.00 25.63 120 LYS D O 1
ATOM 12129 N N . LYS D 1 121 ? -3.661 -28.242 20.891 1.00 29.60 121 LYS D N 1
ATOM 12130 C CA . LYS D 1 121 ? -3.764 -28.301 19.434 1.00 25.31 121 LYS D CA 1
ATOM 12131 C C . LYS D 1 121 ? -5.066 -28.961 18.974 1.00 31.09 121 LYS D C 1
ATOM 12132 O O . LYS D 1 121 ? -5.719 -28.482 18.032 1.00 31.11 121 LYS D O 1
ATOM 12151 N N . LYS D 1 122 ? -5.470 -30.058 19.618 1.00 27.50 122 LYS D N 1
ATOM 12152 C CA . LYS D 1 122 ? -6.734 -30.695 19.244 1.00 31.29 122 LYS D CA 1
ATOM 12153 C C . LYS D 1 122 ? -7.913 -29.783 19.569 1.00 25.42 122 LYS D C 1
ATOM 12154 O O . LYS D 1 122 ? -8.874 -29.665 18.783 1.00 24.54 122 LYS D O 1
ATOM 12173 N N . LEU D 1 123 ? -7.845 -29.126 20.725 1.00 24.11 123 LEU D N 1
ATOM 12174 C CA . LEU D 1 123 ? -8.913 -28.234 21.127 1.00 22.52 123 LEU D CA 1
ATOM 12175 C C . LEU D 1 123 ? -9.002 -27.032 20.193 1.00 22.31 123 LEU D C 1
ATOM 12176 O O . LEU D 1 123 ? -10.100 -26.548 19.930 1.00 21.43 123 LEU D O 1
ATOM 12192 N N . ASN D 1 124 ? -7.867 -26.534 19.690 1.00 24.26 124 ASN D N 1
ATOM 12193 C CA . ASN D 1 124 ? -7.919 -25.420 18.735 1.00 21.55 124 ASN D CA 1
ATOM 12194 C C . ASN D 1 124 ? -8.830 -25.760 17.558 1.00 21.01 124 ASN D C 1
ATOM 12195 O O . ASN D 1 124 ? -9.690 -24.962 17.162 1.00 20.15 124 ASN D O 1
ATOM 12206 N N . LEU D 1 125 ? -8.678 -26.958 16.995 1.00 20.48 125 LEU D N 1
ATOM 12207 C CA . LEU D 1 125 ? -9.503 -27.320 15.852 1.00 21.29 125 LEU D CA 1
ATOM 12208 C C . LEU D 1 125 ? -10.962 -27.464 16.243 1.00 22.89 125 LEU D C 1
ATOM 12209 O O . LEU D 1 125 ? -11.854 -27.043 15.494 1.00 22.06 125 LEU D O 1
ATOM 12254 N N . GLY D 1 127 ? -12.492 -25.890 18.653 1.00 19.22 127 GLY D N 1
ATOM 12255 C CA . GLY D 1 127 ? -13.030 -24.551 18.887 1.00 18.32 127 GLY D CA 1
ATOM 12256 C C . GLY D 1 127 ? -13.396 -23.809 17.612 1.00 17.13 127 GLY D C 1
ATOM 12257 O O . GLY D 1 127 ? -14.402 -23.090 17.570 1.00 18.19 127 GLY D O 1
ATOM 12261 N N . ARG D 1 128 ? -12.584 -23.964 16.563 1.00 16.56 128 ARG D N 1
ATOM 12262 C CA . ARG D 1 128 ? -12.881 -23.305 15.294 1.00 16.96 128 ARG D CA 1
ATOM 12263 C C . ARG D 1 128 ? -14.181 -23.821 14.689 1.00 16.73 128 ARG D C 1
ATOM 12264 O O . ARG D 1 128 ? -14.977 -23.038 14.153 1.00 18.82 128 ARG D O 1
ATOM 12285 N N . LYS D 1 129 ? -14.411 -25.135 14.759 1.00 18.14 129 LYS D N 1
ATOM 12286 C CA . LYS D 1 129 ? -15.669 -25.717 14.291 1.00 19.46 129 LYS D CA 1
ATOM 12287 C C . LYS D 1 129 ? -16.831 -25.328 15.194 1.00 19.70 129 LYS D C 1
ATOM 12288 O O . LYS D 1 129 ? -17.941 -25.103 14.716 1.00 19.53 129 LYS D O 1
ATOM 12307 N N . ALA D 1 130 ? -16.602 -25.264 16.505 1.00 18.52 130 ALA D N 1
ATOM 12308 C CA . ALA D 1 130 ? -17.683 -24.909 17.418 1.00 18.94 130 ALA D CA 1
ATOM 12309 C C . ALA D 1 130 ? -18.203 -23.502 17.160 1.00 18.22 130 ALA D C 1
ATOM 12310 O O . ALA D 1 130 ? -19.414 -23.250 17.230 1.00 17.06 130 ALA D O 1
ATOM 12317 N N . LYS D 1 131 ? -17.305 -22.564 16.877 1.00 16.38 131 LYS D N 1
ATOM 12318 C CA . LYS D 1 131 ? -17.704 -21.187 16.674 1.00 15.55 131 LYS D CA 1
ATOM 12319 C C . LYS D 1 131 ? -18.670 -21.053 15.498 1.00 16.98 131 LYS D C 1
ATOM 12320 O O . LYS D 1 131 ? -19.496 -20.138 15.482 1.00 16.95 131 LYS D O 1
ATOM 12339 N N . LEU D 1 132 ? -18.545 -21.934 14.502 1.00 16.52 132 LEU D N 1
ATOM 12340 C CA . LEU D 1 132 ? -19.384 -21.923 13.312 1.00 15.82 132 LEU D CA 1
ATOM 12341 C C . LEU D 1 132 ? -20.763 -22.512 13.540 1.00 18.33 132 LEU D C 1
ATOM 12342 O O . LEU D 1 132 ? -21.616 -22.375 12.658 1.00 17.13 132 LEU D O 1
ATOM 12358 N N . GLN D 1 133 ? -21.010 -23.123 14.693 1.00 15.94 133 GLN D N 1
ATOM 12359 C CA . GLN D 1 133 ? -22.357 -23.566 15.026 1.00 16.57 133 GLN D CA 1
ATOM 12360 C C . GLN D 1 133 ? -23.205 -22.368 15.412 1.00 16.09 133 GLN D C 1
ATOM 12361 O O . GLN D 1 133 ? -22.709 -21.278 15.703 1.00 18.95 133 GLN D O 1
ATOM 12375 N N . LYS D 1 134 ? -24.524 -22.563 15.381 1.00 16.68 134 LYS D N 1
ATOM 12376 C CA . LYS D 1 134 ? -25.430 -21.442 15.564 1.00 16.49 134 LYS D CA 1
ATOM 12377 C C . LYS D 1 134 ? -25.918 -21.251 16.994 1.00 19.94 134 LYS D C 1
ATOM 12378 O O . LYS D 1 134 ? -26.685 -20.313 17.250 1.00 29.86 134 LYS D O 1
ATOM 12397 N N . THR D 1 135 ? -25.404 -22.008 17.938 1.00 17.69 135 THR D N 1
ATOM 12398 C CA . THR D 1 135 ? -25.887 -21.923 19.308 1.00 16.72 135 THR D CA 1
ATOM 12399 C C . THR D 1 135 ? -24.960 -21.106 20.193 1.00 17.66 135 THR D C 1
ATOM 12400 O O . THR D 1 135 ? -23.737 -21.070 19.995 1.00 17.49 135 THR D O 1
ATOM 12411 N N . GLU D 1 136 ? -25.543 -20.501 21.218 1.00 16.03 136 GLU D N 1
ATOM 12412 C CA . GLU D 1 136 ? -24.731 -19.838 22.234 1.00 16.56 136 GLU D CA 1
ATOM 12413 C C . GLU D 1 136 ? -23.790 -20.817 22.922 1.00 16.50 136 GLU D C 1
ATOM 12414 O O . GLU D 1 136 ? -22.635 -20.473 23.197 1.00 17.07 136 GLU D O 1
ATOM 12426 N N . ALA D 1 137 ? -24.265 -22.032 23.229 1.00 16.73 137 ALA D N 1
ATOM 12427 C CA . ALA D 1 137 ? -23.419 -23.008 23.930 1.00 18.35 137 ALA D CA 1
ATOM 12428 C C . ALA D 1 137 ? -22.130 -23.289 23.168 1.00 16.96 137 ALA D C 1
ATOM 12429 O O . ALA D 1 137 ? -21.036 -23.340 23.762 1.00 18.60 137 ALA D O 1
ATOM 12436 N N . ALA D 1 138 ? -22.229 -23.472 21.859 1.00 17.61 138 ALA D N 1
ATOM 12437 C CA . ALA D 1 138 ? -21.042 -23.764 21.066 1.00 17.38 138 ALA D CA 1
ATOM 12438 C C . ALA D 1 138 ? -20.118 -22.557 20.948 1.00 15.36 138 ALA D C 1
ATOM 12439 O O . ALA D 1 138 ? -18.887 -22.702 21.010 1.00 16.14 138 ALA D O 1
ATOM 12446 N N . LYS D 1 139 ? -20.690 -21.353 20.826 1.00 16.23 139 LYS D N 1
ATOM 12447 C CA . LYS D 1 139 ? -19.881 -20.143 20.704 1.00 15.67 139 LYS D CA 1
ATOM 12448 C C . LYS D 1 139 ? -19.142 -19.831 22.015 1.00 15.27 139 LYS D C 1
ATOM 12449 O O . LYS D 1 139 ? -18.007 -19.329 21.983 1.00 15.90 139 LYS D O 1
ATOM 12468 N N . ILE D 1 140 ? -19.753 -20.146 23.169 1.00 15.57 140 ILE D N 1
ATOM 12469 C CA . ILE D 1 140 ? -19.071 -19.955 24.443 1.00 14.87 140 ILE D CA 1
ATOM 12470 C C . ILE D 1 140 ? -17.897 -20.916 24.546 1.00 14.67 140 ILE D C 1
ATOM 12471 O O . ILE D 1 140 ? -16.807 -20.545 24.988 1.00 15.84 140 ILE D O 1
ATOM 12487 N N . LEU D 1 141 ? -18.116 -22.172 24.156 1.00 16.15 141 LEU D N 1
ATOM 12488 C CA . LEU D 1 141 ? -17.048 -23.153 24.143 1.00 16.44 141 LEU D CA 1
ATOM 12489 C C . LEU D 1 141 ? -15.881 -22.673 23.286 1.00 16.14 141 LEU D C 1
ATOM 12490 O O . LEU D 1 141 ? -14.719 -22.800 23.678 1.00 16.77 141 LEU D O 1
ATOM 12506 N N . ALA D 1 142 ? -16.181 -22.165 22.083 1.00 17.10 142 ALA D N 1
ATOM 12507 C CA . ALA D 1 142 ? -15.131 -21.656 21.201 1.00 16.30 142 ALA D CA 1
ATOM 12508 C C . ALA D 1 142 ? -14.316 -20.528 21.849 1.00 16.37 142 ALA D C 1
ATOM 12509 O O . ALA D 1 142 ? -13.075 -20.537 21.792 1.00 16.48 142 ALA D O 1
ATOM 12516 N N . ILE D 1 143 ? -14.987 -19.551 22.473 1.00 15.01 143 ILE D N 1
ATOM 12517 C CA . ILE D 1 143 ? -14.303 -18.446 23.135 1.00 16.37 143 ILE D CA 1
ATOM 12518 C C . ILE D 1 143 ? -13.450 -18.970 24.279 1.00 17.60 143 ILE D C 1
ATOM 12519 O O . ILE D 1 143 ? -12.311 -18.541 24.461 1.00 17.84 143 ILE D O 1
ATOM 12535 N N . LEU D 1 144 ? -13.985 -19.915 25.054 1.00 17.15 144 LEU D N 1
ATOM 12536 C CA . LEU D 1 144 ? -13.217 -20.511 26.147 1.00 18.00 144 LEU D CA 1
ATOM 12537 C C . LEU D 1 144 ? -11.937 -21.161 25.638 1.00 18.19 144 LEU D C 1
ATOM 12538 O O . LEU D 1 144 ? -10.851 -20.919 26.182 1.00 18.14 144 LEU D O 1
ATOM 12554 N N . ILE D 1 145 ? -12.046 -21.975 24.578 1.00 17.96 145 ILE D N 1
ATOM 12555 C CA . ILE D 1 145 ? -10.871 -22.637 24.011 1.00 17.61 145 ILE D CA 1
ATOM 12556 C C . ILE D 1 145 ? -9.863 -21.614 23.507 1.00 18.00 145 ILE D C 1
ATOM 12557 O O . ILE D 1 145 ? -8.664 -21.727 23.769 1.00 17.97 145 ILE D O 1
ATOM 12573 N N . LYS D 1 146 ? -10.336 -20.590 22.794 1.00 17.83 146 LYS D N 1
ATOM 12574 C CA . LYS D 1 146 ? -9.422 -19.611 22.229 1.00 18.45 146 LYS D CA 1
ATOM 12575 C C . LYS D 1 146 ? -8.722 -18.814 23.318 1.00 17.70 146 LYS D C 1
ATOM 12576 O O . LYS D 1 146 ? -7.550 -18.446 23.175 1.00 18.32 146 LYS D O 1
ATOM 12595 N N . THR D 1 147 ? -9.416 -18.558 24.414 1.00 18.95 147 THR D N 1
ATOM 12596 C CA . THR D 1 147 ? -8.820 -17.884 25.563 1.00 18.36 147 THR D CA 1
ATOM 12597 C C . THR D 1 147 ? -7.754 -18.762 26.227 1.00 19.08 147 THR D C 1
ATOM 12598 O O . THR D 1 147 ? -6.611 -18.324 26.460 1.00 20.22 147 THR D O 1
ATOM 12609 N N . ILE D 1 148 ? -8.105 -20.025 26.500 1.00 17.23 148 ILE D N 1
ATOM 12610 C CA . ILE D 1 148 ? -7.162 -20.998 27.056 1.00 21.10 148 ILE D CA 1
ATOM 12611 C C . ILE D 1 148 ? -5.896 -21.065 26.224 1.00 22.56 148 ILE D C 1
ATOM 12612 O O . ILE D 1 148 ? -4.788 -21.159 26.771 1.00 21.54 148 ILE D O 1
ATOM 12628 N N . ASN D 1 149 ? -6.045 -21.076 24.897 1.00 19.46 149 ASN D N 1
ATOM 12629 C CA . ASN D 1 149 ? -4.931 -21.227 23.968 1.00 20.42 149 ASN D CA 1
ATOM 12630 C C . ASN D 1 149 ? -4.167 -19.932 23.695 1.00 25.29 149 ASN D C 1
ATOM 12631 O O . ASN D 1 149 ? -3.192 -19.962 22.936 1.00 26.28 149 ASN D O 1
ATOM 12642 N N . SER D 1 150 ? -4.534 -18.816 24.310 1.00 22.02 150 SER D N 1
ATOM 12643 C CA . SER D 1 150 ? -3.818 -17.574 24.103 1.00 24.10 150 SER D CA 1
ATOM 12644 C C . SER D 1 150 ? -2.577 -17.568 24.977 1.00 34.54 150 SER D C 1
ATOM 12645 O O . SER D 1 150 ? -2.657 -17.831 26.175 1.00 38.36 150 SER D O 1
ATOM 12653 N N . GLU D 1 151 ? -1.436 -17.254 24.386 1.00 46.79 151 GLU D N 1
ATOM 12654 C CA . GLU D 1 151 ? -0.214 -17.224 25.179 1.00 59.33 151 GLU D CA 1
ATOM 12655 C C . GLU D 1 151 ? -0.159 -15.972 26.054 1.00 59.07 151 GLU D C 1
ATOM 12656 O O . GLU D 1 151 ? -0.003 -16.059 27.278 1.00 58.04 151 GLU D O 1
ATOM 12668 N N . GLU D 1 152 ? -0.343 -14.805 25.449 1.00 26.38 152 GLU D N 1
ATOM 12669 C CA . GLU D 1 152 ? -0.071 -13.514 26.063 1.00 27.19 152 GLU D CA 1
ATOM 12670 C C . GLU D 1 152 ? -1.344 -12.720 26.272 1.00 27.78 152 GLU D C 1
ATOM 12671 O O . GLU D 1 152 ? -2.372 -12.990 25.644 1.00 24.83 152 GLU D O 1
ATOM 12683 N N . ASN D 1 153 ? -1.231 -11.706 27.132 1.00 28.17 153 ASN D N 1
ATOM 12684 C CA . ASN D 1 153 ? -2.391 -10.935 27.575 1.00 27.20 153 ASN D CA 1
ATOM 12685 C C . ASN D 1 153 ? -3.117 -10.246 26.421 1.00 23.49 153 ASN D C 1
ATOM 12686 O O . ASN D 1 153 ? -4.346 -10.144 26.448 1.00 24.81 153 ASN D O 1
ATOM 12697 N N . TYR D 1 154 ? -2.396 -9.718 25.430 1.00 26.11 154 TYR D N 1
ATOM 12698 C CA . TYR D 1 154 ? -3.094 -8.977 24.373 1.00 23.52 154 TYR D CA 1
ATOM 12699 C C . TYR D 1 154 ? -3.961 -9.909 23.537 1.00 22.42 154 TYR D C 1
ATOM 12700 O O . TYR D 1 154 ? -5.125 -9.585 23.238 1.00 20.98 154 TYR D O 1
ATOM 12718 N N . GLU D 1 155 ? -3.417 -11.081 23.160 1.00 22.19 155 GLU D N 1
ATOM 12719 C CA . GLU D 1 155 ? -4.197 -12.107 22.475 1.00 22.82 155 GLU D CA 1
ATOM 12720 C C . GLU D 1 155 ? -5.364 -12.559 23.346 1.00 21.21 155 GLU D C 1
ATOM 12721 O O . GLU D 1 155 ? -6.496 -12.673 22.864 1.00 19.83 155 GLU D O 1
ATOM 12733 N N . LYS D 1 156 ? -5.124 -12.767 24.640 1.00 20.78 156 LYS D N 1
ATOM 12734 C CA . LYS D 1 156 ? -6.182 -13.222 25.527 1.00 21.66 156 LYS D CA 1
ATOM 12735 C C . LYS D 1 156 ? -7.319 -12.200 25.600 1.00 22.95 156 LYS D C 1
ATOM 12736 O O . LYS D 1 156 ? -8.516 -12.554 25.515 1.00 19.93 156 LYS D O 1
ATOM 12755 N N . PHE D 1 157 ? -6.958 -10.919 25.699 1.00 20.90 157 PHE D N 1
ATOM 12756 C CA . PHE D 1 157 ? -7.942 -9.844 25.653 1.00 17.79 157 PHE D CA 1
ATOM 12757 C C . PHE D 1 157 ? -8.716 -9.850 24.335 1.00 17.11 157 PHE D C 1
ATOM 12758 O O . PHE D 1 157 ? -9.954 -9.669 24.317 1.00 18.18 157 PHE D O 1
ATOM 12775 N N . THR D 1 158 ? -8.010 -10.038 23.219 1.00 19.57 158 THR D N 1
ATOM 12776 C CA . THR D 1 158 ? -8.679 -10.056 21.921 1.00 18.59 158 THR D CA 1
ATOM 12777 C C . THR D 1 158 ? -9.701 -11.182 21.855 1.00 18.00 158 THR D C 1
ATOM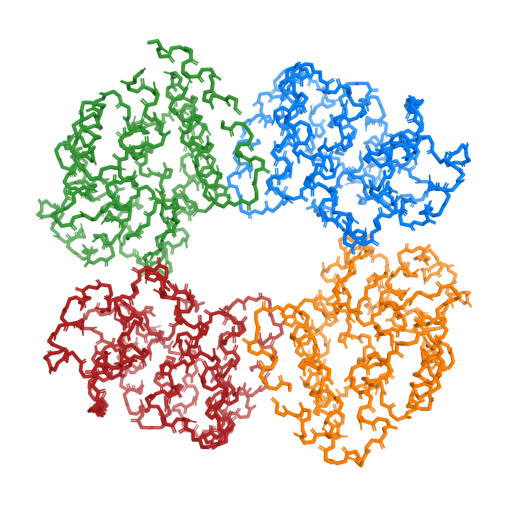 12778 O O . THR D 1 158 ? -10.821 -10.982 21.372 1.00 18.98 158 THR D O 1
ATOM 12789 N N . GLU D 1 159 ? -9.346 -12.363 22.371 1.00 18.46 159 GLU D N 1
ATOM 12790 C CA . GLU D 1 159 ? -10.252 -13.507 22.305 1.00 16.89 159 GLU D CA 1
ATOM 12791 C C . GLU D 1 159 ? -11.414 -13.347 23.282 1.00 18.40 159 GLU D C 1
ATOM 12792 O O . GLU D 1 159 ? -12.570 -13.628 22.921 1.00 18.50 159 GLU D O 1
ATOM 12804 N N . LEU D 1 160 ? -11.147 -12.847 24.493 1.00 18.14 160 LEU D N 1
ATOM 12805 C CA . LEU D 1 160 ? -12.221 -12.599 25.462 1.00 17.93 160 LEU D CA 1
ATOM 12806 C C . LEU D 1 160 ? -13.161 -11.497 24.992 1.00 16.46 160 LEU D C 1
ATOM 12807 O O . LEU D 1 160 ? -14.350 -11.515 25.326 1.00 16.75 160 LEU D O 1
ATOM 12823 N N . SER D 1 161 ? -12.659 -10.538 24.207 1.00 16.30 161 SER D N 1
ATOM 12824 C CA . SER D 1 161 ? -13.524 -9.494 23.651 1.00 15.78 161 SER D CA 1
ATOM 12825 C C . SER D 1 161 ? -14.671 -10.078 22.826 1.00 15.23 161 SER D C 1
ATOM 12826 O O . SER D 1 161 ? -15.718 -9.440 22.700 1.00 17.18 161 SER D O 1
ATOM 12834 N N . GLU D 1 162 ? -14.478 -11.258 22.247 1.00 16.61 162 GLU D N 1
ATOM 12835 C CA . GLU D 1 162 ? -15.544 -11.885 21.470 1.00 16.84 162 GLU D CA 1
ATOM 12836 C C . GLU D 1 162 ? -16.782 -12.151 22.321 1.00 16.22 162 GLU D C 1
ATOM 12837 O O . GLU D 1 162 ? -17.885 -12.303 21.774 1.00 16.06 162 GLU D O 1
ATOM 12849 N N . LEU D 1 163 ? -16.643 -12.199 23.654 1.00 15.89 163 LEU D N 1
ATOM 12850 C CA . LEU D 1 163 ? -17.814 -12.333 24.501 1.00 15.06 163 LEU D CA 1
ATOM 12851 C C . LEU D 1 163 ? -18.828 -11.224 24.242 1.00 16.32 163 LEU D C 1
ATOM 12852 O O . LEU D 1 163 ? -20.038 -11.439 24.407 1.00 16.44 163 LEU D O 1
ATOM 12868 N N . CYS D 1 164 ? -18.361 -10.028 23.860 1.00 16.15 164 CYS D N 1
ATOM 12869 C CA . CYS D 1 164 ? -19.281 -8.927 23.598 1.00 15.31 164 CYS D CA 1
ATOM 12870 C C . CYS D 1 164 ? -20.216 -9.239 22.444 1.00 16.57 164 CYS D C 1
ATOM 12871 O O . CYS D 1 164 ? -21.327 -8.713 22.397 1.00 16.94 164 CYS D O 1
ATOM 12879 N N . GLY D 1 165 ? -19.796 -10.103 21.531 1.00 14.18 165 GLY D N 1
ATOM 12880 C CA . GLY D 1 165 ? -20.659 -10.558 20.437 1.00 16.42 165 GLY D CA 1
ATOM 12881 C C . GLY D 1 165 ? -21.875 -11.346 20.876 1.00 17.10 165 GLY D C 1
ATOM 12882 O O . GLY D 1 165 ? -22.827 -11.492 20.100 1.00 17.71 165 GLY D O 1
ATOM 12886 N N . LEU D 1 166 ? -21.840 -11.898 22.081 1.00 14.61 166 LEU D N 1
ATOM 12887 C CA . LEU D 1 166 ? -22.947 -12.596 22.710 1.00 15.31 166 LEU D CA 1
ATOM 12888 C C . LEU D 1 166 ? -23.611 -11.743 23.779 1.00 14.95 166 LEU D C 1
ATOM 12889 O O . LEU D 1 166 ? -24.362 -12.268 24.607 1.00 15.43 166 LEU D O 1
ATOM 12905 N N . ASP D 1 167 ? -23.346 -10.441 23.775 1.00 15.53 167 ASP D N 1
ATOM 12906 C CA . ASP D 1 167 ? -23.818 -9.518 24.805 1.00 15.07 167 ASP D CA 1
ATOM 12907 C C . ASP D 1 167 ? -23.413 -10.014 26.189 1.00 16.52 167 ASP D C 1
ATOM 12908 O O . ASP D 1 167 ? -24.118 -9.839 27.188 1.00 16.92 167 ASP D O 1
ATOM 12917 N N . LEU D 1 168 ? -22.206 -10.577 26.246 1.00 15.39 168 LEU D N 1
ATOM 12918 C CA . LEU D 1 168 ? -21.542 -10.955 27.502 1.00 16.98 168 LEU D CA 1
ATOM 12919 C C . LEU D 1 168 ? -20.429 -9.966 27.862 1.00 16.44 168 LEU D C 1
ATOM 12920 O O . LEU D 1 168 ? -19.360 -10.326 28.400 1.00 16.15 168 LEU D O 1
ATOM 12936 N N . ASP D 1 169 ? -20.705 -8.685 27.596 1.00 16.59 169 ASP D N 1
ATOM 12937 C CA . ASP D 1 169 ? -19.829 -7.590 27.970 1.00 16.92 169 ASP D CA 1
ATOM 12938 C C . ASP D 1 169 ? -19.469 -7.621 29.448 1.00 17.95 169 ASP D C 1
ATOM 12939 O O . ASP D 1 169 ? -18.347 -7.282 29.829 1.00 16.98 169 ASP D O 1
ATOM 12948 N N . PHE D 1 170 ? -20.412 -8.019 30.309 1.00 15.96 170 PHE D N 1
ATOM 12949 C CA . PHE D 1 170 ? -20.112 -8.100 31.732 1.00 18.23 170 PHE D CA 1
ATOM 12950 C C . PHE D 1 170 ? -18.946 -9.044 31.971 1.00 16.71 170 PHE D C 1
ATOM 12951 O O . PHE D 1 170 ? -18.002 -8.722 32.700 1.00 16.50 170 PHE D O 1
ATOM 12968 N N . ASP D 1 171 ? -19.016 -10.235 31.377 1.00 15.99 171 ASP D N 1
ATOM 12969 C CA . ASP D 1 171 ? -17.942 -11.213 31.554 1.00 15.12 171 ASP D CA 1
ATOM 12970 C C . ASP D 1 171 ? -16.618 -10.684 31.012 1.00 17.70 171 ASP D C 1
ATOM 12971 O O . ASP D 1 171 ? -15.561 -10.858 31.653 1.00 17.18 171 ASP D O 1
ATOM 12980 N N . ALA D 1 172 ? -16.636 -10.052 29.834 1.00 16.94 172 ALA D N 1
ATOM 12981 C CA . ALA D 1 172 ? -15.397 -9.487 29.290 1.00 15.68 172 ALA D CA 1
ATOM 12982 C C . ALA D 1 172 ? -14.823 -8.437 30.233 1.00 16.03 172 ALA D C 1
ATOM 12983 O O . ALA D 1 172 ? -13.603 -8.400 30.476 1.00 17.20 172 ALA D O 1
ATOM 12990 N N . TYR D 1 173 ? -15.687 -7.610 30.815 1.00 18.67 173 TYR D N 1
ATOM 12991 C CA . TYR D 1 173 ? -15.242 -6.591 31.761 1.00 18.02 173 TYR D CA 1
ATOM 12992 C C . TYR D 1 173 ? -14.628 -7.223 33.008 1.00 20.99 173 TYR D C 1
ATOM 12993 O O . TYR D 1 173 ? -13.526 -6.841 33.437 1.00 20.21 173 TYR D O 1
ATOM 13011 N N . VAL D 1 174 ? -15.310 -8.216 33.588 1.00 18.62 174 VAL D N 1
ATOM 13012 C CA . VAL D 1 174 ? -14.810 -8.865 34.800 1.00 19.02 174 VAL D CA 1
ATOM 13013 C C . VAL D 1 174 ? -13.453 -9.498 34.529 1.00 18.78 174 VAL D C 1
ATOM 13014 O O . VAL D 1 174 ? -12.505 -9.318 35.302 1.00 19.70 174 VAL D O 1
ATOM 13027 N N . PHE D 1 175 ? -13.339 -10.275 33.437 1.00 18.15 175 PHE D N 1
ATOM 13028 C CA . PHE D 1 175 ? -12.050 -10.883 33.108 1.00 18.70 175 PHE D CA 1
ATOM 13029 C C . PHE D 1 175 ? -10.963 -9.826 32.911 1.00 20.33 175 PHE D C 1
ATOM 13030 O O . PHE D 1 175 ? -9.809 -10.014 33.347 1.00 19.78 175 PHE D O 1
ATOM 13047 N N . THR D 1 176 ? -11.291 -8.732 32.226 1.00 20.85 176 THR D N 1
ATOM 13048 C CA . THR D 1 176 ? -10.309 -7.657 32.041 1.00 21.32 176 THR D CA 1
ATOM 13049 C C . THR D 1 176 ? -9.801 -7.148 33.383 1.00 21.46 176 THR D C 1
ATOM 13050 O O . THR D 1 176 ? -8.592 -6.942 33.560 1.00 22.69 176 THR D O 1
ATOM 13061 N N . LYS D 1 177 ? -10.704 -6.947 34.338 1.00 21.24 177 LYS D N 1
ATOM 13062 C CA . LYS D 1 177 ? -10.335 -6.429 35.661 1.00 22.38 177 LYS D CA 1
ATOM 13063 C C . LYS D 1 177 ? -9.446 -7.401 36.427 1.00 30.15 177 LYS D C 1
ATOM 13064 O O . LYS D 1 177 ? -8.398 -7.012 36.974 1.00 27.90 177 LYS D O 1
ATOM 13083 N N . ILE D 1 178 ? -9.860 -8.670 36.503 1.00 23.41 178 ILE D N 1
ATOM 13084 C CA . ILE D 1 178 ? -9.196 -9.645 37.367 1.00 24.89 178 ILE D CA 1
ATOM 13085 C C . ILE D 1 178 ? -7.865 -10.069 36.779 1.00 31.24 178 ILE D C 1
ATOM 13086 O O . ILE D 1 178 ? -6.909 -10.354 37.521 1.00 28.01 178 ILE D O 1
ATOM 13102 N N . LEU D 1 179 ? -7.771 -10.126 35.457 1.00 22.27 179 LEU D N 1
ATOM 13103 C CA . LEU D 1 179 ? -6.560 -10.551 34.776 1.00 22.33 179 LEU D CA 1
ATOM 13104 C C . LEU D 1 179 ? -5.639 -9.388 34.410 1.00 25.19 179 LEU D C 1
ATOM 13105 O O . LEU D 1 179 ? -4.563 -9.625 33.845 1.00 27.06 179 LEU D O 1
ATOM 13121 N N . GLY D 1 180 ? -6.021 -8.156 34.723 1.00 24.58 180 GLY D N 1
ATOM 13122 C CA . GLY D 1 180 ? -5.148 -7.017 34.446 1.00 28.20 180 GLY D CA 1
ATOM 13123 C C . GLY D 1 180 ? -4.905 -6.769 32.973 1.00 25.34 180 GLY D C 1
ATOM 13124 O O . GLY D 1 180 ? -3.773 -6.462 32.563 1.00 25.98 180 GLY D O 1
ATOM 13128 N N . LEU D 1 181 ? -5.948 -6.908 32.148 1.00 22.59 181 LEU D N 1
ATOM 13129 C CA . LEU D 1 181 ? -5.770 -6.806 30.710 1.00 22.32 181 LEU D CA 1
ATOM 13130 C C . LEU D 1 181 ? -5.843 -5.386 30.184 1.00 22.99 181 LEU D C 1
ATOM 13131 O O . LEU D 1 181 ? -5.579 -5.177 28.995 1.00 24.86 181 LEU D O 1
ATOM 13147 N N . GLU D 1 182 ? -6.209 -4.419 31.019 1.00 24.02 182 GLU D N 1
ATOM 13148 C CA . GLU D 1 182 ? -6.272 -3.029 30.578 1.00 23.56 182 GLU D CA 1
ATOM 13149 C C . GLU D 1 182 ? -4.888 -2.395 30.659 1.00 27.97 182 GLU D C 1
ATOM 13150 O O . GLU D 1 182 ? -4.284 -2.337 31.735 1.00 30.75 182 GLU D O 1
ATOM 13162 N N . ASP D 1 183 ? -4.386 -1.941 29.518 1.00 26.56 183 ASP D N 1
ATOM 13163 C CA . ASP D 1 183 ? -3.127 -1.201 29.465 1.00 28.15 183 ASP D CA 1
ATOM 13164 C C . ASP D 1 183 ? -3.238 -0.152 28.361 1.00 33.01 183 ASP D C 1
ATOM 13165 O O . ASP D 1 183 ? -4.314 0.082 27.808 1.00 30.20 183 ASP D O 1
ATOM 13174 N N . GLU D 1 184 ? -2.119 0.504 28.028 1.00 32.61 184 GLU D N 1
ATOM 13175 C CA . GLU D 1 184 ? -2.216 1.604 27.070 1.00 31.67 184 GLU D CA 1
ATOM 13176 C C . GLU D 1 184 ? -2.685 1.119 25.706 1.00 31.50 184 GLU D C 1
ATOM 13177 O O . GLU D 1 184 ? -3.307 1.881 24.966 1.00 34.15 184 GLU D O 1
ATOM 13189 N N . ASP D 1 185 ? -2.392 -0.131 25.345 1.00 30.32 185 ASP D N 1
ATOM 13190 C CA . ASP D 1 185 ? -2.820 -0.627 24.046 1.00 26.18 185 ASP D CA 1
ATOM 13191 C C . ASP D 1 185 ? -4.306 -0.989 24.039 1.00 27.23 185 ASP D C 1
ATOM 13192 O O . ASP D 1 185 ? -4.955 -0.885 22.996 1.00 31.18 185 ASP D O 1
ATOM 13201 N N . THR D 1 186 ? -4.868 -1.387 25.175 1.00 25.76 186 THR D N 1
ATOM 13202 C CA . THR D 1 186 ? -6.241 -1.898 25.183 1.00 25.13 186 THR D CA 1
ATOM 13203 C C . THR D 1 186 ? -7.242 -0.938 25.801 1.00 23.40 186 THR D C 1
ATOM 13204 O O . THR D 1 186 ? -8.432 -1.234 25.800 1.00 22.48 186 THR D O 1
ATOM 13215 N N . ALA D 1 187 ? -6.797 0.193 26.345 1.00 25.36 187 ALA D N 1
ATOM 13216 C CA . ALA D 1 187 ? -7.662 1.009 27.194 1.00 27.72 187 ALA D CA 1
ATOM 13217 C C . ALA D 1 187 ? -8.897 1.510 26.444 1.00 25.51 187 ALA D C 1
ATOM 13218 O O . ALA D 1 187 ? -9.997 1.560 27.010 1.00 25.55 187 ALA D O 1
ATOM 13225 N N . ASP D 1 188 ? -8.744 1.909 25.183 1.00 25.05 188 ASP D N 1
ATOM 13226 C CA . ASP D 1 188 ? -9.901 2.428 24.459 1.00 27.73 188 ASP D CA 1
ATOM 13227 C C . ASP D 1 188 ? -10.953 1.335 24.237 1.00 25.54 188 ASP D C 1
ATOM 13228 O O . ASP D 1 188 ? -12.161 1.592 24.332 1.00 26.42 188 ASP D O 1
ATOM 13237 N N . GLU D 1 189 ? -10.515 0.117 23.949 1.00 23.28 189 GLU D N 1
ATOM 13238 C CA . GLU D 1 189 ? -11.441 -0.996 23.786 1.00 22.48 189 GLU D CA 1
ATOM 13239 C C . GLU D 1 189 ? -12.099 -1.376 25.111 1.00 20.57 189 GLU D C 1
ATOM 13240 O O . GLU D 1 189 ? -13.313 -1.628 25.150 1.00 21.36 189 GLU D O 1
ATOM 13252 N N . VAL D 1 190 ? -11.329 -1.404 26.202 1.00 21.18 190 VAL D N 1
ATOM 13253 C CA . VAL D 1 190 ? -11.890 -1.679 27.522 1.00 22.71 190 VAL D CA 1
ATOM 13254 C C . VAL D 1 190 ? -12.984 -0.675 27.844 1.00 22.90 190 VAL D C 1
ATOM 13255 O O . VAL D 1 190 ? -14.022 -1.025 28.415 1.00 23.09 190 VAL D O 1
ATOM 13268 N N . GLU D 1 191 ? -12.786 0.591 27.457 1.00 24.38 191 GLU D N 1
ATOM 13269 C CA . GLU D 1 191 ? -13.805 1.594 27.739 1.00 26.04 191 GLU D CA 1
ATOM 13270 C C . GLU D 1 191 ? -15.106 1.281 27.010 1.00 22.97 191 GLU D C 1
ATOM 13271 O O . GLU D 1 191 ? -16.196 1.470 27.566 1.00 23.56 191 GLU D O 1
ATOM 13283 N N . VAL D 1 192 ? -15.020 0.799 25.768 1.00 23.09 192 VAL D N 1
ATOM 13284 C CA . VAL D 1 192 ? -16.226 0.440 25.030 1.00 23.86 192 VAL D CA 1
ATOM 13285 C C . VAL D 1 192 ? -16.930 -0.723 25.714 1.00 20.86 192 VAL D C 1
ATOM 13286 O O . VAL D 1 192 ? -18.154 -0.723 25.879 1.00 20.47 192 VAL D O 1
ATOM 13299 N N . ILE D 1 193 ? -16.169 -1.757 26.086 1.00 20.32 193 ILE D N 1
ATOM 13300 C CA . ILE D 1 193 ? -16.747 -2.910 26.786 1.00 18.12 193 ILE D CA 1
ATOM 13301 C C . ILE D 1 193 ? -17.436 -2.474 28.075 1.00 18.75 193 ILE D C 1
ATOM 13302 O O . ILE D 1 193 ? -18.573 -2.872 28.361 1.00 18.73 193 ILE D O 1
ATOM 13318 N N . ARG D 1 194 ? -16.737 -1.674 28.886 1.00 21.76 194 ARG D N 1
ATOM 13319 C CA . ARG D 1 194 ? -17.304 -1.162 30.129 1.00 21.72 194 ARG D CA 1
ATOM 13320 C C . ARG D 1 194 ? -18.601 -0.409 29.870 1.00 21.15 194 ARG D C 1
ATOM 13321 O O . ARG D 1 194 ? -19.620 -0.660 30.526 1.00 22.75 194 ARG D O 1
ATOM 13342 N N . ASP D 1 195 ? -18.581 0.504 28.895 1.00 23.39 195 ASP D N 1
ATOM 13343 C CA . ASP D 1 195 ? -19.770 1.283 28.574 1.00 26.01 195 ASP D CA 1
ATOM 13344 C C . ASP D 1 195 ? -20.908 0.406 28.059 1.00 24.23 195 ASP D C 1
ATOM 13345 O O . ASP D 1 195 ? -22.072 0.655 28.380 1.00 24.05 195 ASP D O 1
ATOM 13354 N N . ASN D 1 196 ? -20.608 -0.626 27.256 1.00 22.00 196 ASN D N 1
ATOM 13355 C CA . ASN D 1 196 ? -21.660 -1.543 26.841 1.00 22.21 196 ASN D CA 1
ATOM 13356 C C . ASN D 1 196 ? -22.349 -2.148 28.056 1.00 22.93 196 ASN D C 1
ATOM 13357 O O . ASN D 1 196 ? -23.580 -2.234 28.111 1.00 21.59 196 ASN D O 1
ATOM 13368 N N . PHE D 1 197 ? -21.563 -2.603 29.040 1.00 20.84 197 PHE D N 1
ATOM 13369 C CA . PHE D 1 197 ? -22.168 -3.216 30.216 1.00 18.77 197 PHE D CA 1
ATOM 13370 C C . PHE D 1 197 ? -22.988 -2.190 30.994 1.00 22.79 197 PHE D C 1
ATOM 13371 O O . PHE D 1 197 ? -24.124 -2.456 31.392 1.00 23.19 197 PHE D O 1
ATOM 13388 N N . LEU D 1 198 ? -22.407 -1.015 31.229 1.00 25.34 198 LEU D N 1
ATOM 13389 C CA . LEU D 1 198 ? -23.096 0.045 31.963 1.00 25.38 198 LEU D CA 1
ATOM 13390 C C . LEU D 1 198 ? -24.380 0.484 31.272 1.00 27.52 198 LEU D C 1
ATOM 13391 O O . LEU D 1 198 ? -25.367 0.817 31.944 1.00 29.41 198 LEU D O 1
ATOM 13407 N N . ASN D 1 199 ? -24.383 0.527 29.937 1.00 27.59 199 ASN D N 1
ATOM 13408 C CA . ASN D 1 199 ? -25.603 0.893 29.218 1.00 30.28 199 ASN D CA 1
ATOM 13409 C C . ASN D 1 199 ? -26.741 -0.044 29.570 1.00 34.28 199 ASN D C 1
ATOM 13410 O O . ASN D 1 199 ? -27.902 0.370 29.635 1.00 32.79 199 ASN D O 1
ATOM 13421 N N . ARG D 1 200 ? -26.424 -1.309 29.806 1.00 31.52 200 ARG D N 1
ATOM 13422 C CA . ARG D 1 200 ? -27.418 -2.258 30.261 1.00 25.84 200 ARG D CA 1
ATOM 13423 C C . ARG D 1 200 ? -27.657 -2.139 31.774 1.00 30.74 200 ARG D C 1
ATOM 13424 O O . ARG D 1 200 ? -28.811 -2.138 32.220 1.00 43.61 200 ARG D O 1
ATOM 13445 N N . LEU D 1 201 ? -26.600 -2.001 32.578 1.00 28.12 201 LEU D N 1
ATOM 13446 C CA . LEU D 1 201 ? -26.745 -1.966 34.036 1.00 25.57 201 LEU D CA 1
ATOM 13447 C C . LEU D 1 201 ? -27.451 -0.696 34.496 1.00 39.22 201 LEU D C 1
ATOM 13448 O O . LEU D 1 201 ? -28.051 -0.685 35.578 1.00 33.81 201 LEU D O 1
ATOM 13464 N N . ASP D 1 202 ? -27.332 0.389 33.726 1.00 32.09 202 ASP D N 1
ATOM 13465 C CA . ASP D 1 202 ? -28.017 1.630 34.079 1.00 36.19 202 ASP D CA 1
ATOM 13466 C C . ASP D 1 202 ? -29.506 1.385 34.244 1.00 41.79 202 ASP D C 1
ATOM 13467 O O . ASP D 1 202 ? -30.154 2.028 35.075 1.00 42.91 202 ASP D O 1
ATOM 13476 N N . GLN D 1 203 ? -30.058 0.442 33.476 1.00 46.05 203 GLN D N 1
ATOM 13477 C CA . GLN D 1 203 ? -31.499 0.232 33.430 1.00 39.05 203 GLN D CA 1
ATOM 13478 C C . GLN D 1 203 ? -32.044 -0.536 34.634 1.00 37.27 203 GLN D C 1
ATOM 13479 O O . GLN D 1 203 ? -33.269 -0.647 34.755 1.00 51.86 203 GLN D O 1
ATOM 13493 N N . THR D 1 204 ? -31.193 -1.031 35.544 1.00 34.05 204 THR D N 1
ATOM 13494 C CA . THR D 1 204 ? -31.652 -1.771 36.716 1.00 30.19 204 THR D CA 1
ATOM 13495 C C . THR D 1 204 ? -30.959 -1.347 38.009 1.00 43.03 204 THR D C 1
ATOM 13496 O O . THR D 1 204 ? -31.564 -1.409 39.085 1.00 40.39 204 THR D O 1
ATOM 13507 N N . LYS D 1 205 ? -29.687 -0.962 37.934 1.00 37.60 205 LYS D N 1
ATOM 13508 C CA . LYS D 1 205 ? -28.896 -0.600 39.110 1.00 40.47 205 LYS D CA 1
ATOM 13509 C C . LYS D 1 205 ? -27.992 0.579 38.775 1.00 46.62 205 LYS D C 1
ATOM 13510 O O . LYS D 1 205 ? -26.757 0.467 38.784 1.00 37.34 205 LYS D O 1
ATOM 13529 N N . PRO D 1 206 ? -28.579 1.746 38.500 1.00 49.65 206 PRO D N 1
ATOM 13530 C CA . PRO D 1 206 ? -27.747 2.924 38.191 1.00 40.02 206 PRO D CA 1
ATOM 13531 C C . PRO D 1 206 ? -26.805 3.339 39.321 1.00 46.93 206 PRO D C 1
ATOM 13532 O O . PRO D 1 206 ? -25.734 3.898 39.047 1.00 42.20 206 PRO D O 1
ATOM 13543 N N . LYS D 1 207 ? -27.147 3.069 40.586 1.00 37.82 207 LYS D N 1
ATOM 13544 C CA . LYS D 1 207 ? -26.238 3.424 41.670 1.00 48.37 207 LYS D CA 1
ATOM 13545 C C . LYS D 1 207 ? -24.979 2.567 41.635 1.00 49.44 207 LYS D C 1
ATOM 13546 O O . LYS D 1 207 ? -23.873 3.074 41.858 1.00 44.25 207 LYS D O 1
ATOM 13565 N N . LEU D 1 208 ? -25.128 1.264 41.365 1.00 42.24 208 LEU D N 1
ATOM 13566 C CA . LEU D 1 208 ? -23.972 0.405 41.134 1.00 40.48 208 LEU D CA 1
ATOM 13567 C C . LEU D 1 208 ? -23.211 0.848 39.893 1.00 32.80 208 LEU D C 1
ATOM 13568 O O . LEU D 1 208 ? -21.971 0.884 39.886 1.00 37.46 208 LEU D O 1
ATOM 13584 N N . ALA D 1 209 ? -23.945 1.166 38.828 1.00 33.33 209 ALA D N 1
ATOM 13585 C CA . ALA D 1 209 ? -23.330 1.621 37.585 1.00 33.82 209 ALA D CA 1
ATOM 13586 C C . ALA D 1 209 ? -22.563 2.922 37.786 1.00 46.89 209 ALA D C 1
ATOM 13587 O O . ALA D 1 209 ? -21.488 3.111 37.205 1.00 35.64 209 ALA D O 1
ATOM 13594 N N . ASP D 1 210 ? -23.098 3.838 38.596 1.00 44.26 210 ASP D N 1
ATOM 13595 C CA . ASP D 1 210 ? -22.356 5.064 38.872 1.00 49.37 210 ASP D CA 1
ATOM 13596 C C . ASP D 1 210 ? -21.077 4.794 39.662 1.00 42.13 210 ASP D C 1
ATOM 13597 O O . ASP D 1 210 ? -20.077 5.492 39.462 1.00 49.66 210 ASP D O 1
ATOM 13606 N N . ILE D 1 211 ? -21.075 3.798 40.556 1.00 36.88 211 ILE D N 1
ATOM 13607 C CA . ILE D 1 211 ? -19.845 3.451 41.263 1.00 36.47 211 ILE D CA 1
ATOM 13608 C C . ILE D 1 211 ? -18.793 2.961 40.276 1.00 48.26 211 ILE D C 1
ATOM 13609 O O . ILE D 1 211 ? -17.607 3.300 40.391 1.00 45.25 211 ILE D O 1
ATOM 13625 N N . ILE D 1 212 ? -19.196 2.137 39.304 1.00 35.06 212 ILE D N 1
ATOM 13626 C CA . ILE D 1 212 ? -18.233 1.705 38.295 1.00 38.53 212 ILE D CA 1
ATOM 13627 C C . ILE D 1 212 ? -17.648 2.923 37.598 1.00 31.98 212 ILE D C 1
ATOM 13628 O O . ILE D 1 212 ? -16.425 3.053 37.454 1.00 41.29 212 ILE D O 1
ATOM 13644 N N . ARG D 1 213 ? -18.514 3.849 37.182 1.00 42.89 213 ARG D N 1
ATOM 13645 C CA . ARG D 1 213 ? -18.055 5.059 36.503 1.00 51.57 213 ARG D CA 1
ATOM 13646 C C . ARG D 1 213 ? -17.148 5.901 37.393 1.00 52.74 213 ARG D C 1
ATOM 13647 O O . ARG D 1 213 ? -16.039 6.270 36.991 1.00 60.97 213 ARG D O 1
ATOM 13668 N N . ASN D 1 214 ? -17.609 6.235 38.602 1.00 54.10 214 ASN D N 1
ATOM 13669 C CA . ASN D 1 214 ? -17.045 7.341 39.373 1.00 58.77 214 ASN D CA 1
ATOM 13670 C C . ASN D 1 214 ? -16.566 6.914 40.756 1.00 64.61 214 ASN D C 1
ATOM 13671 O O . ASN D 1 214 ? -16.606 7.710 41.697 1.00 72.62 214 ASN D O 1
ATOM 13682 N N . GLY D 1 215 ? -16.103 5.676 40.898 1.00 62.75 215 GLY D N 1
ATOM 13683 C CA . GLY D 1 215 ? -15.639 5.177 42.185 1.00 64.45 215 GLY D CA 1
ATOM 13684 C C . GLY D 1 215 ? -16.596 5.411 43.344 1.00 66.25 215 GLY D C 1
ATOM 13685 O O . GLY D 1 215 ? -17.731 5.863 43.159 1.00 60.56 215 GLY D O 1
#